Protein AF-A0A8T4N0V1-F1 (afdb_monomer)

Structure (mmCIF, N/CA/C/O backbone):
data_AF-A0A8T4N0V1-F1
#
_entry.id   AF-A0A8T4N0V1-F1
#
loop_
_atom_site.group_PDB
_atom_site.id
_atom_site.type_symbol
_atom_site.label_atom_id
_atom_site.label_alt_id
_atom_site.label_comp_id
_atom_site.label_asym_id
_atom_site.label_entity_id
_atom_site.label_seq_id
_atom_site.pdbx_PDB_ins_code
_atom_site.Cartn_x
_atom_site.Cartn_y
_atom_site.Cartn_z
_atom_site.occupancy
_atom_site.B_iso_or_equiv
_atom_site.auth_seq_id
_atom_site.auth_comp_id
_atom_site.auth_asym_id
_atom_site.auth_atom_id
_atom_site.pdbx_PDB_model_num
ATOM 1 N N . MET A 1 1 ? 16.451 -15.384 -16.317 1.00 27.39 1 MET A N 1
ATOM 2 C CA . MET A 1 1 ? 15.909 -14.562 -17.419 1.00 27.39 1 MET A CA 1
ATOM 3 C C . MET A 1 1 ? 15.808 -13.094 -16.994 1.00 27.39 1 MET A C 1
ATOM 5 O O . MET A 1 1 ? 16.437 -12.267 -17.635 1.00 27.39 1 MET A O 1
ATOM 9 N N . LYS A 1 2 ? 15.205 -12.779 -15.833 1.00 31.61 2 LYS A N 1
ATOM 10 C CA . LYS A 1 2 ? 15.206 -11.422 -15.239 1.00 31.61 2 LYS A CA 1
ATOM 11 C C . LYS A 1 2 ? 16.526 -10.930 -14.603 1.00 31.61 2 LYS A C 1
ATOM 13 O O . LYS A 1 2 ? 16.785 -9.738 -14.634 1.00 31.61 2 LYS A O 1
ATOM 18 N N . ARG A 1 3 ? 17.431 -11.810 -14.139 1.00 33.06 3 ARG A N 1
ATOM 19 C CA . ARG A 1 3 ? 18.770 -11.423 -13.608 1.00 33.06 3 ARG A CA 1
ATOM 20 C C . ARG A 1 3 ? 19.619 -10.576 -14.581 1.00 33.06 3 ARG A C 1
ATOM 22 O O . ARG A 1 3 ? 20.406 -9.754 -14.135 1.00 33.06 3 ARG A O 1
ATOM 29 N N . GLY A 1 4 ? 19.455 -10.757 -15.897 1.00 30.30 4 GLY A N 1
ATOM 30 C CA . GLY A 1 4 ? 20.094 -9.909 -16.915 1.00 30.30 4 GLY A CA 1
ATOM 31 C C . GLY A 1 4 ? 19.376 -8.572 -17.139 1.00 30.30 4 GLY A C 1
ATOM 32 O O . GLY A 1 4 ? 20.021 -7.599 -17.503 1.00 30.30 4 GLY A O 1
ATOM 33 N N . ILE A 1 5 ? 18.068 -8.517 -16.868 1.00 35.84 5 ILE A N 1
ATOM 34 C CA . ILE A 1 5 ? 17.198 -7.337 -16.995 1.00 35.84 5 ILE A CA 1
ATOM 35 C C . ILE A 1 5 ? 17.420 -6.389 -15.804 1.00 35.84 5 ILE A C 1
ATOM 37 O O . ILE A 1 5 ? 17.625 -5.199 -16.016 1.00 35.84 5 ILE A O 1
ATOM 41 N N . SER A 1 6 ? 17.519 -6.908 -14.573 1.00 34.78 6 SER A N 1
ATOM 42 C CA . SER A 1 6 ? 17.819 -6.114 -13.368 1.00 34.78 6 SER A CA 1
ATOM 43 C C . SER A 1 6 ? 19.233 -5.508 -13.380 1.00 34.78 6 SER A C 1
ATOM 45 O O . SER A 1 6 ? 19.442 -4.407 -12.881 1.00 34.78 6 SER A O 1
ATOM 47 N N . VAL A 1 7 ? 20.209 -6.183 -14.002 1.00 35.66 7 VAL A N 1
ATOM 48 C CA . VAL A 1 7 ? 21.585 -5.668 -14.170 1.00 35.66 7 VAL A CA 1
ATOM 49 C C . VAL A 1 7 ? 21.690 -4.649 -15.320 1.00 35.66 7 VAL A C 1
ATOM 51 O O . VAL A 1 7 ? 22.532 -3.755 -15.278 1.00 35.66 7 VAL A O 1
ATOM 54 N N . LEU A 1 8 ? 20.809 -4.728 -16.324 1.00 34.44 8 LEU A N 1
ATOM 55 C CA . LEU A 1 8 ? 20.724 -3.771 -17.435 1.00 34.44 8 LEU A CA 1
ATOM 56 C C . LEU A 1 8 ? 19.969 -2.489 -17.036 1.00 34.44 8 LEU A C 1
ATOM 58 O O . LEU A 1 8 ? 20.429 -1.401 -17.374 1.00 34.44 8 LEU A O 1
ATOM 62 N N . LEU A 1 9 ? 18.898 -2.599 -16.231 1.00 38.22 9 LEU A N 1
ATOM 63 C CA . LEU A 1 9 ? 18.283 -1.457 -15.526 1.00 38.22 9 LEU A CA 1
ATOM 64 C C . LEU A 1 9 ? 19.313 -0.728 -14.650 1.00 38.22 9 LEU A C 1
ATOM 66 O O . LEU A 1 9 ? 19.293 0.495 -14.529 1.00 38.22 9 LEU A O 1
ATOM 70 N N . PHE A 1 10 ? 20.263 -1.478 -14.090 1.00 39.69 10 PHE A N 1
ATOM 71 C CA . PHE A 1 10 ? 21.326 -0.936 -13.258 1.00 39.69 10 PHE A CA 1
ATOM 72 C C . PHE A 1 10 ? 22.430 -0.189 -14.046 1.00 39.69 10 PHE A C 1
ATOM 74 O O . PHE A 1 10 ? 23.048 0.724 -13.504 1.00 39.69 10 PHE A O 1
ATOM 81 N N . LEU A 1 11 ? 22.635 -0.456 -15.344 1.00 35.78 11 LEU A N 1
ATOM 82 C CA . LEU A 1 11 ? 23.505 0.389 -16.188 1.00 35.78 11 LEU A CA 1
ATOM 83 C C . LEU A 1 11 ? 22.914 1.797 -16.413 1.00 35.78 11 LEU A C 1
ATOM 85 O O . LEU A 1 11 ? 23.670 2.735 -16.659 1.00 35.78 11 LEU A O 1
ATOM 89 N N . ILE A 1 12 ? 21.591 1.959 -16.264 1.00 37.41 12 ILE A N 1
ATOM 90 C CA . ILE A 1 12 ? 20.872 3.240 -16.383 1.00 37.41 12 ILE A CA 1
ATOM 91 C C . ILE A 1 12 ? 20.804 3.975 -15.032 1.00 37.41 12 ILE A C 1
ATOM 93 O O . ILE A 1 12 ? 20.937 5.196 -15.010 1.00 37.41 12 ILE A O 1
ATOM 97 N N . LEU A 1 13 ? 20.779 3.260 -13.897 1.00 33.19 13 LEU A N 1
ATOM 98 C CA . LEU A 1 13 ? 21.053 3.856 -12.572 1.00 33.19 13 LEU A CA 1
ATOM 99 C C . LEU A 1 13 ? 22.466 4.467 -12.458 1.00 33.19 13 LEU A C 1
ATOM 101 O O . LEU A 1 13 ? 22.751 5.178 -11.497 1.00 33.19 13 LEU A O 1
ATOM 105 N N . PHE A 1 14 ? 23.345 4.216 -13.434 1.00 33.72 14 PHE A N 1
ATOM 106 C CA . PHE A 1 14 ? 24.720 4.709 -13.469 1.00 33.72 14 PHE A CA 1
ATOM 107 C C . PHE A 1 14 ? 24.944 5.928 -14.386 1.00 33.72 14 PHE A C 1
ATOM 109 O O . PHE A 1 14 ? 26.078 6.395 -14.508 1.00 33.72 14 PHE A O 1
ATOM 116 N N . ILE A 1 15 ? 23.907 6.474 -15.036 1.00 29.25 15 ILE A N 1
ATOM 117 C CA . ILE A 1 15 ? 24.050 7.618 -15.950 1.00 29.25 15 ILE A CA 1
ATOM 118 C C . ILE A 1 15 ? 23.188 8.788 -15.449 1.00 29.25 15 ILE A C 1
ATOM 120 O O . ILE A 1 15 ? 21.967 8.740 -15.488 1.00 29.25 15 ILE A O 1
ATOM 124 N N . VAL A 1 16 ? 23.873 9.866 -15.040 1.00 29.06 16 VAL A N 1
ATOM 125 C CA . VAL A 1 16 ? 23.370 11.200 -14.638 1.00 29.06 16 VAL A CA 1
ATOM 126 C C . VAL A 1 16 ? 23.094 11.405 -13.135 1.00 29.06 16 VAL A C 1
ATOM 128 O O . VAL A 1 16 ? 21.999 11.747 -12.706 1.00 29.06 16 VAL A O 1
ATOM 131 N N . LEU A 1 17 ? 24.175 11.458 -12.351 1.00 28.20 17 LEU A N 1
ATOM 132 C CA . LEU A 1 17 ? 24.516 12.759 -11.768 1.00 28.20 17 LEU A CA 1
ATOM 133 C C . LEU A 1 17 ? 25.254 13.543 -12.864 1.00 28.20 17 LEU A C 1
ATOM 135 O O . LEU A 1 17 ? 26.408 13.276 -13.172 1.00 28.20 17 LEU A O 1
ATOM 139 N N . THR A 1 18 ? 24.487 14.452 -13.466 1.00 29.00 18 THR A N 1
ATOM 140 C CA . THR A 1 18 ? 24.831 15.514 -14.426 1.00 29.00 18 THR A CA 1
ATOM 141 C C . THR A 1 18 ? 25.193 15.140 -15.877 1.00 29.00 18 THR A C 1
ATOM 143 O O . THR A 1 18 ? 26.042 14.314 -16.192 1.00 29.00 18 THR A O 1
ATOM 146 N N . LEU A 1 19 ? 24.465 15.790 -16.795 1.00 27.19 19 LEU A N 1
ATOM 147 C CA . LEU A 1 19 ? 24.629 15.750 -18.248 1.00 27.19 19 LEU A CA 1
ATOM 148 C C . LEU A 1 19 ? 26.036 16.218 -18.666 1.00 27.19 19 LEU A C 1
ATOM 150 O O . LEU A 1 19 ? 26.369 17.383 -18.448 1.00 27.19 19 LEU A O 1
ATOM 154 N N . ASN A 1 20 ? 26.813 15.340 -19.320 1.00 27.38 20 ASN A N 1
ATOM 155 C CA . ASN A 1 20 ? 27.407 15.501 -20.667 1.00 27.38 20 ASN A CA 1
ATOM 156 C C . ASN A 1 20 ? 28.735 14.723 -20.866 1.00 27.38 20 ASN A C 1
ATOM 158 O O . ASN A 1 20 ? 29.706 14.934 -20.149 1.00 27.38 20 ASN A O 1
ATOM 162 N N . PHE A 1 21 ? 28.763 13.928 -21.949 1.00 28.70 21 PHE A N 1
ATOM 163 C CA . PHE A 1 21 ? 29.888 13.258 -22.640 1.00 28.70 21 PHE A CA 1
ATOM 164 C C . PHE A 1 21 ? 30.727 12.198 -21.890 1.00 28.70 21 PHE A C 1
ATOM 166 O O . PHE A 1 21 ? 31.528 12.513 -21.017 1.00 28.70 21 PHE A O 1
ATOM 173 N N . ILE A 1 22 ? 30.681 10.940 -22.367 1.00 27.91 22 ILE A N 1
ATOM 174 C CA . ILE A 1 22 ? 31.665 9.887 -22.038 1.00 27.91 22 ILE A CA 1
ATOM 175 C C . ILE A 1 22 ? 32.176 9.193 -23.315 1.00 27.91 22 ILE A C 1
ATOM 177 O O . ILE A 1 22 ? 31.435 8.984 -24.272 1.00 27.91 22 ILE A O 1
ATOM 181 N N . SER A 1 23 ? 33.475 8.859 -23.313 1.00 29.30 23 SER A N 1
ATOM 182 C CA . SER A 1 23 ? 34.241 8.245 -24.411 1.00 29.30 23 SER A CA 1
ATOM 183 C C . SER A 1 23 ? 34.378 6.708 -24.316 1.00 29.30 23 SER A C 1
ATOM 185 O O . SER A 1 23 ? 34.233 6.109 -23.254 1.00 29.30 23 SER A O 1
ATOM 187 N N . ALA A 1 24 ? 34.721 6.086 -25.451 1.00 27.47 24 ALA A N 1
ATOM 188 C CA . ALA A 1 24 ? 34.508 4.681 -25.830 1.00 27.47 24 ALA A CA 1
ATOM 189 C C . ALA A 1 24 ? 35.268 3.554 -25.076 1.00 27.47 24 ALA A C 1
ATOM 191 O O . ALA A 1 24 ? 35.038 2.385 -25.372 1.00 27.47 24 ALA A O 1
ATOM 192 N N . GLY A 1 25 ? 36.157 3.837 -24.119 1.00 29.92 25 GLY A N 1
ATOM 193 C CA . GLY A 1 25 ? 37.035 2.809 -23.517 1.00 29.92 25 GLY A CA 1
ATOM 194 C C . GLY A 1 25 ? 36.411 1.916 -22.429 1.00 29.92 25 GLY A C 1
ATOM 195 O O . GLY A 1 25 ? 36.995 0.901 -22.064 1.00 29.92 25 GLY A O 1
ATOM 196 N N . PHE A 1 26 ? 35.242 2.279 -21.897 1.00 36.22 26 PHE A N 1
ATOM 197 C CA . PHE A 1 26 ? 34.602 1.598 -20.758 1.00 36.22 26 PHE A CA 1
ATOM 198 C C . PHE A 1 26 ? 33.767 0.366 -21.168 1.00 36.22 26 PHE A C 1
ATOM 200 O O . PHE A 1 26 ? 33.583 -0.561 -20.383 1.00 36.22 26 PHE A O 1
ATOM 207 N N . PHE A 1 27 ? 33.308 0.316 -22.421 1.00 32.22 27 PHE A N 1
ATOM 208 C CA . PHE A 1 27 ? 32.356 -0.693 -22.897 1.00 32.22 27 PHE A CA 1
ATOM 209 C C . PHE A 1 27 ? 32.965 -2.074 -23.176 1.00 32.22 27 PHE A C 1
ATOM 211 O O . PHE A 1 27 ? 32.250 -3.072 -23.108 1.00 32.22 27 PHE A O 1
ATOM 218 N N . ASP A 1 28 ? 34.259 -2.172 -23.486 1.00 32.66 28 ASP A N 1
ATOM 219 C CA . ASP A 1 28 ? 34.843 -3.443 -23.940 1.00 32.66 28 ASP A CA 1
ATOM 220 C C . ASP A 1 28 ? 35.126 -4.430 -22.794 1.00 32.66 28 ASP A C 1
ATOM 222 O O . ASP A 1 28 ? 34.980 -5.636 -22.984 1.00 32.66 28 ASP A O 1
ATOM 226 N N . SER A 1 29 ? 35.394 -3.943 -21.579 1.00 33.84 29 SER A N 1
ATOM 227 C CA . SER A 1 29 ? 35.580 -4.789 -20.386 1.00 33.84 29 SER A CA 1
ATOM 228 C C . SER A 1 29 ? 34.260 -5.334 -19.812 1.00 33.84 29 SER A C 1
ATOM 230 O O . SER A 1 29 ? 34.245 -6.388 -19.181 1.00 33.84 29 SER A O 1
ATOM 232 N N . LEU A 1 30 ? 33.137 -4.643 -20.048 1.00 35.00 30 LEU A N 1
ATOM 233 C CA . LEU A 1 30 ? 31.790 -5.054 -19.620 1.00 35.00 30 LEU A CA 1
ATOM 234 C C . LEU A 1 30 ? 31.205 -6.164 -20.514 1.00 35.00 30 LEU A C 1
ATOM 236 O O . LEU A 1 30 ? 30.485 -7.040 -20.036 1.00 35.00 30 LEU A O 1
ATOM 240 N N . LYS A 1 31 ? 31.555 -6.175 -21.807 1.00 33.12 31 LYS A N 1
ATOM 241 C CA . LYS A 1 31 ? 31.067 -7.161 -22.789 1.00 33.12 31 LYS A CA 1
ATOM 242 C C . LYS A 1 31 ? 31.535 -8.593 -22.508 1.00 33.12 31 LYS A C 1
ATOM 244 O O . LYS A 1 31 ? 30.790 -9.533 -22.784 1.00 33.12 31 LYS A O 1
ATOM 249 N N . GLU A 1 32 ? 32.735 -8.776 -21.956 1.00 34.50 32 GLU A N 1
ATOM 250 C CA . GLU A 1 32 ? 33.267 -10.112 -21.643 1.00 34.50 32 GLU A CA 1
ATOM 251 C C . GLU A 1 32 ? 32.591 -10.756 -20.419 1.00 34.50 32 GLU A C 1
ATOM 253 O O . GLU A 1 32 ? 32.502 -11.981 -20.353 1.00 34.50 32 GLU A O 1
ATOM 258 N N . PHE A 1 33 ? 32.050 -9.961 -19.488 1.00 34.97 33 PHE A N 1
ATOM 259 C CA . PHE A 1 33 ? 31.459 -10.470 -18.244 1.00 34.97 33 PHE A CA 1
ATOM 260 C C . PHE A 1 33 ? 29.991 -10.928 -18.395 1.00 34.97 33 PHE A C 1
ATOM 262 O O . PHE A 1 33 ? 29.564 -11.850 -17.702 1.00 34.97 33 PHE A O 1
ATOM 269 N N . PHE A 1 34 ? 29.220 -10.352 -19.330 1.00 34.25 34 PHE A N 1
ATOM 270 C CA . PHE A 1 34 ? 27.754 -10.533 -19.399 1.00 34.25 34 PHE A CA 1
ATOM 271 C C . PHE A 1 34 ? 27.220 -11.351 -20.592 1.00 34.25 34 PHE A C 1
ATOM 273 O O . PHE A 1 34 ? 26.013 -11.570 -20.705 1.00 34.25 34 PHE A O 1
ATOM 280 N N . SER A 1 35 ? 28.100 -11.868 -21.456 1.00 29.34 35 SER A N 1
ATOM 281 C CA . SER A 1 35 ? 27.729 -12.634 -22.663 1.00 29.34 35 SER A CA 1
ATOM 282 C C . SER A 1 35 ? 26.772 -13.843 -22.468 1.00 29.34 35 SER A C 1
ATOM 284 O O . SER A 1 35 ? 26.059 -14.161 -23.419 1.00 29.34 35 SER A O 1
ATOM 286 N N . PRO A 1 36 ? 26.674 -14.517 -21.298 1.00 31.38 36 PRO A N 1
ATOM 287 C CA . PRO A 1 36 ? 25.763 -15.662 -21.130 1.00 31.38 36 PRO A CA 1
ATOM 288 C C . PRO A 1 36 ? 24.296 -15.354 -20.748 1.00 31.38 36 PRO A C 1
ATOM 290 O O . PRO A 1 36 ? 23.500 -16.289 -20.723 1.00 31.38 36 PRO A O 1
ATOM 293 N N . PHE A 1 37 ? 23.908 -14.114 -20.406 1.00 32.34 37 PHE A N 1
ATOM 294 C CA . PHE A 1 37 ? 22.659 -13.847 -19.647 1.00 32.34 37 PHE A CA 1
ATOM 295 C C . PHE A 1 37 ? 21.503 -13.169 -20.415 1.00 32.34 37 PHE A C 1
ATOM 297 O O . PHE A 1 37 ? 20.482 -12.835 -19.814 1.00 32.34 37 PHE A O 1
ATOM 304 N N . ILE A 1 38 ? 21.613 -12.989 -21.734 1.00 31.34 38 ILE A N 1
ATOM 305 C CA . ILE A 1 38 ? 20.636 -12.237 -22.542 1.00 31.34 38 ILE A CA 1
ATOM 306 C C . ILE A 1 38 ? 19.553 -13.172 -23.102 1.00 31.34 38 ILE A C 1
ATOM 308 O O . ILE A 1 38 ? 19.807 -13.894 -24.059 1.00 31.34 38 ILE A O 1
ATOM 312 N N . THR A 1 39 ? 18.334 -13.137 -22.550 1.00 29.84 39 THR A N 1
ATOM 313 C CA . THR A 1 39 ? 17.109 -13.601 -23.241 1.00 29.84 39 THR A CA 1
ATOM 314 C C . THR A 1 39 ? 15.874 -12.793 -22.794 1.00 29.84 39 THR A C 1
ATOM 316 O O . THR A 1 39 ? 15.379 -12.987 -21.695 1.00 29.84 39 THR A O 1
ATOM 319 N N . GLY A 1 40 ? 15.397 -11.893 -23.670 1.00 29.67 40 GLY A N 1
ATOM 320 C CA . GLY A 1 40 ? 13.994 -11.462 -23.857 1.00 29.67 40 GLY A CA 1
ATOM 321 C C . GLY A 1 40 ? 13.265 -10.585 -22.816 1.00 29.67 40 GLY A C 1
ATOM 322 O O . GLY A 1 40 ? 12.684 -11.128 -21.886 1.00 29.67 40 GLY A O 1
ATOM 323 N N . LYS A 1 41 ? 13.160 -9.266 -23.076 1.00 29.22 41 LYS A N 1
ATOM 324 C CA . LYS A 1 41 ? 11.926 -8.448 -23.283 1.00 29.22 41 LYS A CA 1
ATOM 325 C C . LYS A 1 41 ? 12.217 -6.943 -23.103 1.00 29.22 41 LYS A C 1
ATOM 327 O O . LYS A 1 41 ? 12.886 -6.582 -22.145 1.00 29.22 41 LYS A O 1
ATOM 332 N N . ALA A 1 42 ? 11.689 -6.138 -24.038 1.00 34.31 42 ALA A N 1
ATOM 333 C CA . ALA A 1 42 ? 11.766 -4.673 -24.185 1.00 34.31 42 ALA A CA 1
ATOM 334 C C . ALA A 1 42 ? 13.171 -4.077 -23.990 1.00 34.31 42 ALA A C 1
ATOM 336 O O . ALA A 1 42 ? 13.598 -3.748 -22.886 1.00 34.31 42 ALA A O 1
ATOM 337 N N . VAL A 1 43 ? 13.905 -3.982 -25.095 1.00 38.62 43 VAL A N 1
ATOM 338 C CA . VAL A 1 43 ? 15.307 -3.583 -25.131 1.00 38.62 43 VAL A CA 1
ATOM 339 C C . VAL A 1 43 ? 15.375 -2.217 -25.814 1.00 38.62 43 VAL A C 1
ATOM 341 O O . VAL A 1 43 ? 14.883 -2.096 -26.928 1.00 38.62 43 VAL A O 1
ATOM 344 N N . ASP A 1 44 ? 15.972 -1.224 -25.139 1.00 40.66 44 ASP A N 1
ATOM 345 C CA . ASP A 1 44 ? 16.261 0.127 -25.659 1.00 40.66 44 ASP A CA 1
ATOM 346 C C . ASP A 1 44 ? 16.637 0.072 -27.150 1.00 40.66 44 ASP A C 1
ATOM 348 O O . ASP A 1 44 ? 17.430 -0.777 -27.584 1.00 40.66 44 ASP A O 1
ATOM 352 N N . GLU A 1 45 ? 16.051 0.974 -27.936 1.00 42.62 45 GLU A N 1
ATOM 353 C CA . GLU A 1 45 ? 16.287 1.091 -29.373 1.00 42.62 45 GLU A CA 1
ATOM 354 C C . GLU A 1 45 ? 17.778 1.312 -29.673 1.00 42.62 45 GLU A C 1
ATOM 356 O O . GLU A 1 45 ? 18.236 0.951 -30.749 1.00 42.62 45 GLU A O 1
ATOM 361 N N . LYS A 1 46 ? 18.587 1.788 -28.714 1.00 46.59 46 LYS A N 1
ATOM 362 C CA . LYS A 1 46 ? 20.051 1.898 -28.828 1.00 46.59 46 LYS A CA 1
ATOM 363 C C . LYS A 1 46 ? 20.820 0.651 -28.398 1.00 46.59 46 LYS A C 1
ATOM 365 O O . LYS A 1 46 ? 21.989 0.503 -28.764 1.00 46.59 46 LYS A O 1
ATOM 370 N N . ILE A 1 47 ? 20.226 -0.272 -27.643 1.00 52.78 47 ILE A N 1
ATOM 371 C CA . ILE A 1 47 ? 20.931 -1.489 -27.229 1.00 52.78 47 ILE A CA 1
ATOM 372 C C . ILE A 1 47 ? 21.144 -2.374 -28.447 1.00 52.78 47 ILE A C 1
ATOM 374 O O . ILE A 1 47 ? 20.207 -2.825 -29.102 1.00 52.78 47 ILE A O 1
ATOM 378 N N . GLY A 1 48 ? 22.415 -2.635 -28.731 1.00 66.94 48 GLY A N 1
ATOM 379 C CA . GLY A 1 48 ? 22.839 -3.338 -29.931 1.00 66.94 48 GLY A CA 1
ATOM 380 C C . GLY A 1 48 ? 22.685 -2.522 -31.214 1.00 66.94 48 GLY A C 1
ATOM 381 O O . GLY A 1 48 ? 23.015 -3.042 -32.270 1.00 66.94 48 GLY A O 1
ATOM 382 N N . LEU A 1 49 ? 22.220 -1.265 -31.171 1.00 83.88 49 LEU A N 1
ATOM 383 C CA . LEU A 1 49 ? 22.191 -0.393 -32.346 1.00 83.88 49 LEU A CA 1
ATOM 384 C C . LEU A 1 49 ? 23.624 -0.005 -32.704 1.00 83.88 49 LEU A C 1
ATOM 386 O O . LEU A 1 49 ? 24.354 0.585 -31.909 1.00 83.88 49 LEU A O 1
ATOM 390 N N . VAL A 1 50 ? 24.035 -0.367 -33.910 1.00 86.69 50 VAL A N 1
ATOM 391 C CA . VAL A 1 50 ? 25.401 -0.181 -34.402 1.00 86.69 50 VAL A CA 1
ATOM 392 C C . VAL A 1 50 ? 25.527 1.106 -35.203 1.00 86.69 50 VAL A C 1
ATOM 394 O O . VAL A 1 50 ? 26.560 1.771 -35.120 1.00 86.69 50 VAL A O 1
ATOM 397 N N . SER A 1 51 ? 24.499 1.429 -35.991 1.00 91.69 51 SER A N 1
ATOM 398 C CA . SER A 1 51 ? 24.488 2.597 -36.871 1.00 91.69 51 SER A CA 1
ATOM 399 C C . SER A 1 51 ? 23.077 3.079 -37.177 1.00 91.69 51 SER A C 1
ATOM 401 O O . SER A 1 51 ? 22.163 2.262 -37.314 1.00 91.69 51 SER A O 1
ATOM 403 N N . HIS A 1 52 ? 22.942 4.395 -37.351 1.00 92.88 52 HIS A N 1
ATOM 404 C CA . HIS A 1 52 ? 21.718 5.086 -37.760 1.00 92.88 52 HIS A CA 1
ATOM 405 C C . HIS A 1 52 ? 22.040 6.206 -38.753 1.00 92.88 52 HIS A C 1
ATOM 407 O O . HIS A 1 52 ? 22.727 7.161 -38.400 1.00 92.88 52 HIS A O 1
ATOM 413 N N . TRP A 1 53 ? 21.532 6.112 -39.980 1.00 96.44 53 TRP A N 1
ATOM 414 C CA . TRP A 1 53 ? 21.628 7.168 -40.990 1.00 96.44 53 TRP A CA 1
ATOM 415 C C . TRP A 1 53 ? 20.238 7.771 -41.237 1.00 96.44 53 TRP A C 1
ATOM 417 O O . TRP A 1 53 ? 19.467 7.188 -42.005 1.00 96.44 53 TRP A O 1
ATOM 427 N N . PRO A 1 54 ? 19.920 8.927 -40.625 1.00 91.31 54 PRO A N 1
ATOM 428 C CA . PRO A 1 54 ? 18.621 9.581 -40.798 1.00 91.31 54 PRO A CA 1
ATOM 429 C C . PRO A 1 54 ? 18.529 10.398 -42.094 1.00 91.31 54 PRO A C 1
ATOM 431 O O . PRO A 1 54 ? 17.461 10.797 -42.496 1.00 91.31 54 PRO A O 1
ATOM 434 N N . PHE A 1 55 ? 19.655 10.691 -42.757 1.00 94.62 55 PHE A N 1
ATOM 435 C CA . PHE A 1 55 ? 19.707 11.526 -43.969 1.00 94.62 55 PHE A CA 1
ATOM 436 C C . PHE A 1 55 ? 19.188 12.972 -43.827 1.00 94.62 55 PHE A C 1
ATOM 438 O O . PHE A 1 55 ? 18.799 13.611 -44.807 1.00 94.62 55 PHE A O 1
ATOM 445 N N . GLU A 1 56 ? 19.390 13.566 -42.648 1.00 93.44 56 GLU A N 1
ATOM 446 C CA . GLU A 1 56 ? 19.142 14.987 -42.360 1.00 93.44 56 GLU A CA 1
ATOM 447 C C . GLU A 1 56 ? 20.169 15.936 -43.011 1.00 93.44 56 GLU A C 1
ATOM 449 O O . GLU A 1 56 ? 21.000 16.572 -42.354 1.00 93.44 56 GLU A O 1
ATOM 454 N N . ASN A 1 57 ? 20.130 16.031 -44.345 1.00 92.38 57 ASN A N 1
ATOM 455 C CA . ASN A 1 57 ? 21.029 16.830 -45.198 1.00 92.38 57 ASN A CA 1
ATOM 456 C C . ASN A 1 57 ? 22.518 16.451 -45.103 1.00 92.38 57 ASN A C 1
ATOM 458 O O . ASN A 1 57 ? 23.400 17.224 -45.485 1.00 92.38 57 ASN A O 1
ATOM 462 N N . ASN A 1 58 ? 22.817 15.266 -44.582 1.00 92.75 58 ASN A N 1
ATOM 463 C CA . ASN A 1 58 ? 24.163 14.728 -44.477 1.00 92.75 58 ASN A CA 1
ATOM 464 C C . ASN A 1 58 ? 24.131 13.191 -44.568 1.00 92.75 58 ASN A C 1
ATOM 466 O O . ASN A 1 58 ? 23.063 12.591 -44.658 1.00 92.75 58 ASN A O 1
ATOM 470 N N . TYR A 1 59 ? 25.305 12.559 -44.581 1.00 94.31 59 TYR A N 1
ATOM 471 C CA . TYR A 1 59 ? 25.455 11.101 -44.703 1.00 94.31 59 TYR A CA 1
ATOM 472 C C . TYR A 1 59 ? 26.043 10.472 -43.431 1.00 94.31 59 TYR A C 1
ATOM 474 O O . TYR A 1 59 ? 26.654 9.402 -43.486 1.00 94.31 59 TYR A O 1
ATOM 482 N N . ASN A 1 60 ? 25.950 11.164 -42.296 1.00 92.00 60 ASN A N 1
ATOM 483 C CA . ASN A 1 60 ? 26.582 10.738 -41.059 1.00 92.00 60 ASN A CA 1
ATOM 484 C C . ASN A 1 60 ? 25.758 9.641 -40.385 1.00 92.00 60 ASN A C 1
ATOM 486 O O . ASN A 1 60 ? 24.533 9.687 -40.371 1.00 92.00 60 ASN A O 1
ATOM 490 N N . ASP A 1 61 ? 26.464 8.667 -39.817 1.00 87.81 61 ASP A N 1
ATOM 491 C CA . ASP A 1 61 ? 25.934 7.820 -38.754 1.00 87.81 61 ASP A CA 1
ATOM 492 C C . ASP A 1 61 ? 25.773 8.654 -37.466 1.00 87.81 61 ASP A C 1
ATOM 494 O O . ASP A 1 61 ? 26.732 9.305 -37.044 1.00 87.81 61 ASP A O 1
ATOM 498 N N . ASN A 1 62 ? 24.576 8.658 -36.878 1.00 84.25 62 ASN A N 1
ATOM 499 C CA . ASN A 1 62 ? 24.238 9.372 -35.642 1.00 84.25 62 ASN A CA 1
ATOM 500 C C . ASN A 1 62 ? 24.581 8.587 -34.362 1.00 84.25 62 ASN A C 1
ATOM 502 O O . ASN A 1 62 ? 24.536 9.156 -33.272 1.00 84.25 62 ASN A O 1
ATOM 506 N N . ILE A 1 63 ? 24.918 7.299 -34.477 1.00 80.12 63 ILE A N 1
ATOM 507 C CA . ILE A 1 63 ? 25.237 6.421 -33.340 1.00 80.12 63 ILE A CA 1
ATOM 508 C C . ILE A 1 63 ? 26.740 6.176 -33.247 1.00 80.12 63 ILE A C 1
ATOM 510 O O . ILE A 1 63 ? 27.332 6.276 -32.172 1.00 80.12 63 ILE A O 1
ATOM 514 N N . GLY A 1 64 ? 27.365 5.849 -34.375 1.00 74.88 64 GLY A N 1
ATOM 515 C CA . GLY A 1 64 ? 28.776 5.498 -34.455 1.00 74.88 64 GLY A CA 1
ATOM 516 C C . GLY A 1 64 ? 29.565 6.346 -35.448 1.00 74.88 64 GLY A C 1
ATOM 517 O O . GLY A 1 64 ? 29.125 7.370 -35.955 1.00 74.88 64 GLY A O 1
ATOM 518 N N . ASN A 1 65 ? 30.773 5.875 -35.758 1.00 84.75 65 ASN A N 1
ATOM 519 C CA . ASN A 1 65 ? 31.663 6.510 -36.736 1.00 84.75 65 ASN A CA 1
ATOM 520 C C . ASN A 1 65 ? 31.526 5.898 -38.146 1.00 84.75 65 ASN A C 1
ATOM 522 O O . ASN A 1 65 ? 32.435 6.040 -38.967 1.00 84.75 65 ASN A O 1
ATOM 526 N N . ASN A 1 66 ? 30.428 5.193 -38.454 1.00 91.06 66 ASN A N 1
ATOM 527 C CA . ASN A 1 66 ? 30.201 4.580 -39.770 1.00 91.06 66 ASN A CA 1
ATOM 528 C C . ASN A 1 66 ? 29.646 5.593 -40.789 1.00 91.06 66 ASN A C 1
ATOM 530 O O . ASN A 1 66 ? 28.683 5.321 -41.504 1.00 91.06 66 ASN A O 1
ATOM 534 N N . HIS A 1 67 ? 30.241 6.785 -40.867 1.00 94.44 67 HIS A N 1
ATOM 535 C CA . HIS A 1 67 ? 29.778 7.829 -41.778 1.00 94.44 67 HIS A CA 1
ATOM 536 C C . HIS A 1 67 ? 29.891 7.388 -43.248 1.00 94.44 67 HIS A C 1
ATOM 538 O O . HIS A 1 67 ? 30.856 6.739 -43.667 1.00 94.44 67 HIS A O 1
ATOM 544 N N . GLY A 1 68 ? 28.878 7.744 -44.032 1.00 93.50 68 GLY A N 1
ATOM 545 C CA . GLY A 1 68 ? 28.773 7.412 -45.441 1.00 93.50 68 GLY A CA 1
ATOM 546 C C . GLY A 1 68 ? 29.514 8.389 -46.352 1.00 93.50 68 GLY A C 1
ATOM 547 O O . GLY A 1 68 ? 29.646 9.578 -46.071 1.00 93.50 68 GLY A O 1
ATOM 548 N N . SER A 1 69 ? 29.960 7.880 -47.499 1.00 94.88 69 SER A N 1
ATOM 549 C CA . SER A 1 69 ? 30.494 8.668 -48.611 1.00 94.88 69 SER A CA 1
ATOM 550 C C . SER A 1 69 ? 29.606 8.510 -49.843 1.00 94.88 69 SER A C 1
ATOM 552 O O . SER A 1 69 ? 29.324 7.395 -50.285 1.00 94.88 69 SER A O 1
ATOM 554 N N . VAL A 1 70 ? 29.138 9.627 -50.393 1.00 94.88 70 VAL A N 1
ATOM 555 C CA . VAL A 1 70 ? 28.220 9.625 -51.538 1.00 94.88 70 VAL A CA 1
ATOM 556 C C . VAL A 1 70 ? 28.937 9.286 -52.845 1.00 94.88 70 VAL A C 1
ATOM 558 O O . VAL A 1 70 ? 30.041 9.763 -53.108 1.00 94.88 70 VAL A O 1
ATOM 561 N N . ASN A 1 71 ? 28.298 8.462 -53.674 1.00 92.50 71 ASN A N 1
ATOM 562 C CA . ASN A 1 71 ? 28.673 8.190 -55.057 1.00 92.50 71 ASN A CA 1
ATOM 563 C C . ASN A 1 71 ? 27.452 8.429 -55.951 1.00 92.50 71 ASN A C 1
ATOM 565 O O . ASN A 1 71 ? 26.369 7.919 -55.672 1.00 92.50 71 ASN A O 1
ATOM 569 N N . GLY A 1 72 ? 27.640 9.201 -57.022 1.00 91.12 72 GLY A N 1
ATOM 570 C CA . GLY A 1 72 ? 26.531 9.724 -57.820 1.00 91.12 72 GLY A CA 1
ATOM 571 C C . GLY A 1 72 ? 26.041 11.076 -57.295 1.00 91.12 72 GLY A C 1
ATOM 572 O O . GLY A 1 72 ? 26.826 11.842 -56.731 1.00 91.12 72 GLY A O 1
ATOM 573 N N . ASN A 1 73 ? 24.767 11.384 -57.519 1.00 93.50 73 ASN A N 1
ATOM 574 C CA . ASN A 1 73 ? 24.131 12.635 -57.111 1.00 93.50 73 ASN A CA 1
ATOM 575 C C . ASN A 1 73 ? 22.704 12.403 -56.569 1.00 93.50 73 ASN A C 1
ATOM 577 O O . ASN A 1 73 ? 21.748 12.951 -57.132 1.00 93.50 73 ASN A O 1
ATOM 581 N N . PRO A 1 74 ? 22.553 11.623 -55.479 1.00 93.69 74 PRO A N 1
ATOM 582 C CA . PRO A 1 74 ? 21.265 11.466 -54.825 1.00 93.69 74 PRO A CA 1
ATOM 583 C C . PRO A 1 74 ? 20.801 12.802 -54.229 1.00 93.69 74 PRO A C 1
ATOM 585 O O . PRO A 1 74 ? 21.607 13.663 -53.865 1.00 93.69 74 PRO A O 1
ATOM 588 N N . VAL A 1 75 ? 19.486 12.995 -54.146 1.00 96.06 75 VAL A N 1
ATOM 589 C CA . VAL A 1 75 ? 18.869 14.288 -53.802 1.00 96.06 75 VAL A CA 1
ATOM 590 C C . VAL A 1 75 ? 18.141 14.175 -52.469 1.00 96.06 75 VAL A C 1
ATOM 592 O O . VAL A 1 75 ? 17.292 13.302 -52.318 1.00 96.06 75 VAL A O 1
ATOM 595 N N . PHE A 1 76 ? 18.427 15.067 -51.519 1.00 96.31 76 PHE A N 1
ATOM 596 C CA . PHE A 1 76 ? 17.649 15.148 -50.280 1.00 96.31 76 PHE A CA 1
ATOM 597 C C . PHE A 1 76 ? 16.214 15.616 -50.568 1.00 96.31 76 PHE A C 1
ATOM 599 O O . PHE A 1 76 ? 16.002 16.589 -51.299 1.00 96.31 76 PHE A O 1
ATOM 606 N N . SER A 1 77 ? 15.227 14.931 -49.997 1.00 93.31 77 SER A N 1
ATOM 607 C CA . SER A 1 77 ? 13.793 15.216 -50.151 1.00 93.31 77 SER A CA 1
ATOM 608 C C . SER A 1 77 ? 13.054 15.076 -48.818 1.00 93.31 77 SER A C 1
ATOM 610 O O . SER A 1 77 ? 13.665 14.715 -47.823 1.00 93.31 77 SER A O 1
ATOM 612 N N . GLU A 1 78 ? 11.754 15.382 -48.766 1.00 93.56 78 GLU A N 1
ATOM 613 C CA . GLU A 1 78 ? 10.948 15.082 -47.569 1.00 93.56 78 GLU A CA 1
ATOM 614 C C . GLU A 1 78 ? 10.943 13.569 -47.300 1.00 93.56 78 GLU A C 1
ATOM 616 O O . GLU A 1 78 ? 10.789 12.770 -48.232 1.00 93.56 78 GLU A O 1
ATOM 621 N N . GLY A 1 79 ? 11.193 13.195 -46.048 1.00 92.50 79 GLY A N 1
ATOM 622 C CA . GLY A 1 79 ? 11.186 11.822 -45.548 1.00 92.50 79 GLY A CA 1
ATOM 623 C C . GLY A 1 79 ? 9.830 11.385 -45.009 1.00 92.50 79 GLY A C 1
ATOM 624 O O . GLY A 1 79 ? 8.838 12.104 -45.147 1.00 92.50 79 GLY A O 1
ATOM 625 N N . GLU A 1 80 ? 9.792 10.188 -44.432 1.00 90.31 80 GLU A N 1
ATOM 626 C CA . GLU A 1 80 ? 8.743 9.825 -43.473 1.00 90.31 80 GLU A CA 1
ATOM 627 C C . GLU A 1 80 ? 9.028 10.523 -42.136 1.00 90.31 80 GLU A C 1
ATOM 629 O O . GLU A 1 80 ? 8.125 11.094 -41.525 1.00 90.31 80 GLU A O 1
ATOM 634 N N . VAL A 1 81 ? 10.304 10.563 -41.739 1.00 84.00 81 VAL A N 1
ATOM 635 C CA . VAL A 1 81 ? 10.807 11.321 -40.595 1.00 84.00 81 VAL A CA 1
ATOM 636 C C . VAL A 1 81 ? 11.782 12.362 -41.134 1.00 84.00 81 VAL A C 1
ATOM 638 O O . VAL A 1 81 ? 12.804 12.029 -41.709 1.00 84.00 81 VAL A O 1
ATOM 641 N N . GLY A 1 82 ? 11.448 13.648 -41.002 1.00 91.00 82 GLY A N 1
ATOM 642 C CA . GLY A 1 82 ? 12.338 14.728 -41.442 1.00 91.00 82 GLY A CA 1
ATOM 643 C C . GLY A 1 82 ? 12.713 14.659 -42.933 1.00 91.00 82 GLY A C 1
ATOM 644 O O . GLY A 1 82 ? 11.861 14.878 -43.804 1.00 91.00 82 GLY A O 1
ATOM 645 N N . LYS A 1 83 ? 13.996 14.447 -43.246 1.00 93.00 83 LYS A N 1
ATOM 646 C CA . LYS A 1 83 ? 14.537 14.406 -44.615 1.00 93.00 83 LYS A CA 1
ATOM 647 C C . LYS A 1 83 ? 15.006 13.009 -45.002 1.00 93.00 83 LYS A C 1
ATOM 649 O O . LYS A 1 83 ? 15.805 12.397 -44.326 1.00 93.00 83 LYS A O 1
ATOM 654 N N . SER A 1 84 ? 14.659 12.605 -46.219 1.00 96.38 84 SER A N 1
ATOM 655 C CA . SER A 1 84 ? 15.146 11.382 -46.854 1.00 96.38 84 SER A CA 1
ATOM 656 C C . SER A 1 84 ? 16.200 11.650 -47.921 1.00 96.38 84 SER A C 1
ATOM 658 O O . SER A 1 84 ? 16.401 12.786 -48.368 1.00 96.38 84 SER A O 1
ATOM 660 N N . LEU A 1 85 ? 16.815 10.577 -48.422 1.00 97.75 85 LEU A N 1
ATOM 661 C CA . LEU A 1 85 ? 17.697 10.614 -49.582 1.00 97.75 85 LEU A CA 1
ATOM 662 C C . LEU A 1 85 ? 17.087 9.854 -50.771 1.00 97.75 85 LEU A C 1
ATOM 664 O O . LEU A 1 85 ? 16.756 8.671 -50.674 1.00 97.75 85 LEU A O 1
ATOM 668 N N . LYS A 1 86 ? 16.945 10.533 -51.915 1.00 97.50 86 LYS A N 1
ATOM 669 C CA . LYS A 1 86 ? 16.375 9.981 -53.150 1.00 97.50 86 LYS A CA 1
ATOM 670 C C . LYS A 1 86 ? 17.455 9.482 -54.111 1.00 97.50 86 LYS A C 1
ATOM 672 O O . LYS A 1 86 ? 18.328 10.249 -54.507 1.00 97.50 86 LYS A O 1
ATOM 677 N N . PHE A 1 87 ? 17.319 8.228 -54.536 1.00 96.25 87 PHE A N 1
ATOM 678 C CA . PHE A 1 87 ? 18.222 7.493 -55.424 1.00 96.25 87 PHE A CA 1
ATOM 679 C C . PHE A 1 87 ? 17.593 7.273 -56.808 1.00 96.25 87 PHE A C 1
ATOM 681 O O . PHE A 1 87 ? 16.395 6.985 -56.925 1.00 96.25 87 PHE A O 1
ATOM 688 N N . ASP A 1 88 ? 18.402 7.376 -57.866 1.00 93.75 88 ASP A N 1
ATOM 689 C CA . ASP A 1 88 ? 17.972 7.235 -59.266 1.00 93.75 88 ASP A CA 1
ATOM 690 C C . ASP A 1 88 ? 18.146 5.816 -59.860 1.00 93.75 88 ASP A C 1
ATOM 692 O O . ASP A 1 88 ? 17.717 5.558 -60.991 1.00 93.75 88 ASP A O 1
ATOM 696 N N . GLY A 1 89 ? 18.741 4.892 -59.101 1.00 92.00 89 GLY A N 1
ATOM 697 C CA . GLY A 1 89 ? 19.128 3.544 -59.534 1.00 92.00 89 GLY A CA 1
ATOM 698 C C . GLY A 1 89 ? 20.618 3.374 -59.863 1.00 92.00 89 GLY A C 1
ATOM 699 O O . GLY A 1 89 ? 21.056 2.244 -60.078 1.00 92.00 89 GLY A O 1
ATOM 700 N N . ASN A 1 90 ? 21.395 4.456 -59.887 1.00 90.62 90 ASN A N 1
ATOM 701 C CA . ASN A 1 90 ? 22.851 4.472 -60.070 1.00 90.62 90 ASN A CA 1
ATOM 702 C C . ASN A 1 90 ? 23.589 5.079 -58.866 1.00 90.62 90 ASN A C 1
ATOM 704 O O . ASN A 1 90 ? 24.767 4.779 -58.665 1.00 90.62 90 ASN A O 1
ATOM 708 N N . ASP A 1 91 ? 22.910 5.928 -58.095 1.00 92.88 91 ASP A N 1
ATOM 709 C CA . ASP A 1 91 ? 23.423 6.549 -56.874 1.00 92.88 91 ASP A CA 1
ATOM 710 C C . ASP A 1 91 ? 23.570 5.548 -55.716 1.00 92.88 91 ASP A C 1
ATOM 712 O O . ASP A 1 91 ? 22.790 4.602 -55.597 1.00 92.88 91 ASP A O 1
ATOM 716 N N . TYR A 1 92 ? 24.540 5.775 -54.822 1.00 94.12 92 TYR A N 1
ATOM 717 C CA . TYR A 1 92 ? 24.662 5.029 -53.564 1.00 94.12 92 TYR A CA 1
ATOM 718 C C . TYR A 1 92 ? 25.506 5.741 -52.506 1.00 94.12 92 TYR A C 1
ATOM 720 O O . TYR A 1 92 ? 26.388 6.548 -52.809 1.00 94.12 92 TYR A O 1
ATOM 728 N N . ILE A 1 93 ? 25.285 5.376 -51.244 1.00 95.94 93 ILE A N 1
ATOM 729 C CA . ILE A 1 93 ? 26.150 5.751 -50.124 1.00 95.94 93 ILE A CA 1
ATOM 730 C C . ILE A 1 93 ? 27.056 4.570 -49.785 1.00 95.94 93 ILE A C 1
ATOM 732 O O . ILE A 1 93 ? 26.587 3.458 -49.550 1.00 95.94 93 ILE A O 1
ATOM 736 N N . LYS A 1 94 ? 28.369 4.813 -49.770 1.00 94.12 94 LYS A N 1
ATOM 737 C CA . LYS A 1 94 ? 29.397 3.832 -49.420 1.00 94.12 94 LYS A CA 1
ATOM 738 C C . LYS A 1 94 ? 29.904 4.079 -48.010 1.00 94.12 94 LYS A C 1
ATOM 740 O O . LYS A 1 94 ? 30.505 5.120 -47.740 1.00 94.12 94 LYS A O 1
ATOM 745 N N . ILE A 1 95 ? 29.722 3.088 -47.152 1.00 94.69 95 ILE A N 1
ATOM 746 C CA . ILE A 1 95 ? 30.269 3.032 -45.803 1.00 94.69 95 ILE A CA 1
ATOM 747 C C . ILE A 1 95 ? 31.534 2.174 -45.863 1.00 94.69 95 ILE A C 1
ATOM 749 O O . ILE A 1 95 ? 31.542 1.075 -46.433 1.00 94.69 95 ILE A O 1
ATOM 753 N N . ALA A 1 96 ? 32.631 2.699 -45.316 1.00 91.75 96 ALA A N 1
ATOM 754 C CA . ALA A 1 96 ? 33.912 2.004 -45.312 1.00 91.75 96 ALA A CA 1
ATOM 755 C C . ALA A 1 96 ? 33.826 0.675 -44.532 1.00 91.75 96 ALA A C 1
ATOM 757 O O . ALA A 1 96 ? 33.030 0.559 -43.600 1.00 91.75 96 ALA A O 1
ATOM 758 N N . PRO A 1 97 ? 34.648 -0.333 -44.879 1.00 90.00 97 PRO A N 1
ATOM 759 C CA . PRO A 1 97 ? 34.759 -1.558 -44.099 1.00 90.00 97 PRO A CA 1
ATOM 760 C C . PRO A 1 97 ? 34.925 -1.308 -42.598 1.00 90.00 97 PRO A C 1
ATOM 762 O O . PRO A 1 97 ? 35.923 -0.731 -42.168 1.00 90.00 97 PRO A O 1
ATOM 765 N N . ASN A 1 98 ? 33.969 -1.792 -41.805 1.00 87.56 98 ASN A N 1
ATOM 766 C CA . ASN A 1 98 ? 34.040 -1.768 -40.350 1.00 87.56 98 ASN A CA 1
ATOM 767 C C . ASN A 1 98 ? 33.574 -3.109 -39.771 1.00 87.56 98 ASN A C 1
ATOM 769 O O . ASN A 1 98 ? 32.583 -3.685 -40.229 1.00 87.56 98 ASN A O 1
ATOM 773 N N . LYS A 1 99 ? 34.307 -3.582 -38.756 1.00 85.44 99 LYS A N 1
ATOM 774 C CA . LYS A 1 99 ? 34.066 -4.848 -38.059 1.00 85.44 99 LYS A CA 1
ATOM 775 C C . LYS A 1 99 ? 32.765 -4.844 -37.264 1.00 85.44 99 LYS A C 1
ATOM 777 O O . LYS A 1 99 ? 32.159 -5.897 -37.130 1.00 85.44 99 LYS A O 1
ATOM 782 N N . ASN A 1 100 ? 32.322 -3.694 -36.750 1.00 86.62 100 ASN A N 1
ATOM 783 C CA . ASN A 1 100 ? 31.052 -3.620 -36.016 1.00 86.62 100 ASN A CA 1
ATOM 784 C C . ASN A 1 100 ? 29.830 -3.878 -36.918 1.00 86.62 100 ASN A C 1
ATOM 786 O O . ASN A 1 100 ? 28.790 -4.290 -36.427 1.00 86.62 100 ASN A O 1
ATOM 790 N N . LEU A 1 101 ? 29.979 -3.711 -38.236 1.00 88.62 101 LEU A N 1
ATOM 791 C CA . LEU A 1 101 ? 28.962 -4.043 -39.232 1.00 88.62 101 LEU A CA 1
ATOM 792 C C . LEU A 1 101 ? 29.139 -5.452 -39.823 1.00 88.62 101 LEU A C 1
ATOM 794 O O . LEU A 1 101 ? 28.359 -5.833 -40.688 1.00 88.62 101 LEU A O 1
ATOM 798 N N . ASP A 1 102 ? 30.157 -6.225 -39.425 1.00 88.12 102 ASP A N 1
ATOM 799 C CA . ASP A 1 102 ? 30.325 -7.631 -39.824 1.00 88.12 102 ASP A CA 1
ATOM 800 C C . ASP A 1 102 ? 29.422 -8.527 -38.953 1.00 88.12 102 ASP A C 1
ATOM 802 O O . ASP A 1 102 ? 29.872 -9.199 -38.024 1.00 88.12 102 ASP A O 1
ATOM 806 N N . LEU A 1 103 ? 28.119 -8.515 -39.238 1.00 88.25 103 LEU A N 1
ATOM 807 C CA . LEU A 1 103 ? 27.082 -9.144 -38.417 1.00 88.25 103 LEU A CA 1
ATOM 808 C C . LEU A 1 103 ? 27.120 -10.671 -38.580 1.00 88.25 103 LEU A C 1
ATOM 810 O O . LEU A 1 103 ? 26.603 -11.200 -39.554 1.00 88.25 103 LEU A O 1
ATOM 814 N N . GLN A 1 104 ? 27.772 -11.397 -37.667 1.00 85.94 104 GLN A N 1
ATOM 815 C CA . GLN A 1 104 ? 27.940 -12.866 -37.751 1.00 85.94 104 GLN A CA 1
ATOM 816 C C . GLN A 1 104 ? 27.053 -13.663 -36.778 1.00 85.94 104 GLN A C 1
ATOM 818 O O . GLN A 1 104 ? 27.112 -14.898 -36.752 1.00 85.94 104 GLN A O 1
ATOM 823 N N . LYS A 1 105 ? 26.289 -12.963 -35.936 1.00 86.38 105 LYS A N 1
ATOM 824 C CA . LYS A 1 105 ? 25.332 -13.516 -34.967 1.00 86.38 105 LYS A CA 1
ATOM 825 C C . LYS A 1 105 ? 23.920 -13.076 -35.373 1.00 86.38 105 LYS A C 1
ATOM 827 O O . LYS A 1 105 ? 23.671 -12.930 -36.564 1.00 86.38 105 LYS A O 1
ATOM 832 N N . ALA A 1 106 ? 23.015 -12.892 -34.416 1.00 89.56 106 ALA A N 1
ATOM 833 C CA . ALA A 1 106 ? 21.724 -12.274 -34.679 1.00 89.56 106 ALA A CA 1
ATOM 834 C C . ALA A 1 106 ? 21.896 -10.812 -35.129 1.00 89.56 106 ALA A C 1
ATOM 836 O O . ALA A 1 106 ? 22.870 -10.171 -34.744 1.00 89.56 106 ALA A O 1
ATOM 837 N N . PHE A 1 107 ? 20.977 -10.294 -35.940 1.00 92.69 107 PHE A N 1
ATOM 838 C CA . PHE A 1 107 ? 20.976 -8.892 -36.359 1.00 92.69 107 PHE A CA 1
ATOM 839 C C . PHE A 1 107 ? 19.598 -8.425 -36.822 1.00 92.69 107 PHE A C 1
ATOM 841 O O . PHE A 1 107 ? 18.738 -9.245 -37.158 1.00 92.69 107 PHE A O 1
ATOM 848 N N . THR A 1 108 ? 19.429 -7.103 -36.898 1.00 95.94 108 THR A N 1
ATOM 849 C CA . THR A 1 108 ? 18.238 -6.455 -37.458 1.00 95.94 108 THR A CA 1
ATOM 850 C C . THR A 1 108 ? 18.622 -5.287 -38.353 1.00 95.94 108 THR A C 1
ATOM 852 O O . THR A 1 108 ? 19.546 -4.540 -38.046 1.00 95.94 108 THR A O 1
ATOM 855 N N . ILE A 1 109 ? 17.902 -5.124 -39.457 1.00 97.38 109 ILE A N 1
ATOM 856 C CA . ILE A 1 109 ? 18.000 -3.998 -40.386 1.00 97.38 109 ILE A CA 1
ATOM 857 C C . ILE A 1 109 ? 16.614 -3.363 -40.465 1.00 97.38 109 ILE A C 1
ATOM 859 O O . ILE A 1 109 ? 15.683 -4.064 -40.851 1.00 97.38 109 ILE A O 1
ATOM 863 N N . SER A 1 110 ? 16.484 -2.078 -40.135 1.00 96.50 110 SER A N 1
ATOM 864 C CA . SER A 1 110 ? 15.242 -1.286 -40.219 1.00 96.50 110 SER A CA 1
ATOM 865 C C . SER A 1 110 ? 15.444 -0.135 -41.193 1.00 96.50 110 SER A C 1
ATOM 867 O O . SER A 1 110 ? 16.495 0.509 -41.166 1.00 96.50 110 SER A O 1
ATOM 869 N N . VAL A 1 111 ? 14.485 0.081 -42.093 1.00 98.06 111 VAL A N 1
ATOM 870 C CA . VAL A 1 111 ? 14.558 1.136 -43.109 1.00 98.06 111 VAL A CA 1
ATOM 871 C C . VAL A 1 111 ? 13.157 1.621 -43.474 1.00 98.06 111 VAL A C 1
ATOM 873 O O . VAL A 1 111 ? 12.260 0.806 -43.706 1.00 98.06 111 VAL A O 1
ATOM 876 N N . TRP A 1 112 ? 12.986 2.929 -43.647 1.00 98.12 112 TRP A N 1
ATOM 877 C CA . TRP A 1 112 ? 11.836 3.496 -44.348 1.00 98.12 112 TRP A CA 1
ATOM 878 C C . TRP A 1 112 ? 12.147 3.641 -45.842 1.00 98.12 112 TRP A C 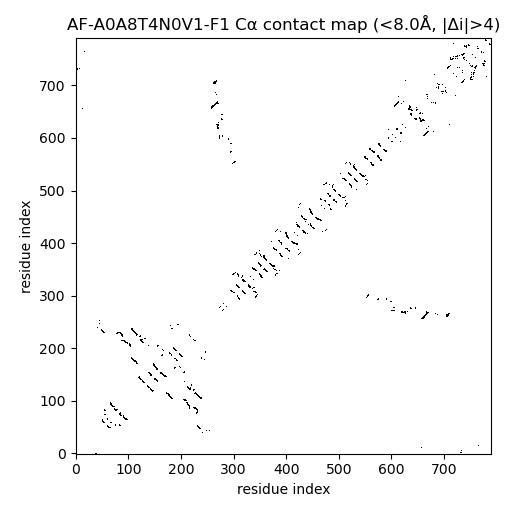1
ATOM 880 O O . TRP A 1 112 ? 13.171 4.200 -46.237 1.00 98.12 112 TRP A O 1
ATOM 890 N N . ILE A 1 113 ? 11.272 3.119 -46.708 1.00 98.31 113 ILE A N 1
ATOM 891 C CA . ILE A 1 113 ? 11.430 3.193 -48.167 1.00 98.31 113 ILE A CA 1
ATOM 892 C C . ILE A 1 113 ? 10.193 3.765 -48.853 1.00 98.31 113 ILE A C 1
ATOM 894 O O . ILE A 1 113 ? 9.062 3.438 -48.508 1.00 98.31 113 ILE A O 1
ATOM 898 N N . ASN A 1 114 ? 10.409 4.540 -49.911 1.00 97.88 114 ASN A N 1
ATOM 899 C CA . ASN A 1 114 ? 9.388 4.925 -50.879 1.00 97.88 114 ASN A CA 1
ATOM 900 C C . ASN A 1 114 ? 9.876 4.530 -52.278 1.00 97.88 114 ASN A C 1
ATOM 902 O O . ASN A 1 114 ? 10.563 5.292 -52.965 1.00 97.88 114 ASN A O 1
ATOM 906 N N . ALA A 1 115 ? 9.600 3.277 -52.652 1.00 97.12 115 ALA A N 1
ATOM 907 C CA . ALA A 1 115 ? 10.127 2.652 -53.863 1.00 97.12 115 ALA A CA 1
ATOM 908 C C . ALA A 1 115 ? 9.330 3.049 -55.117 1.00 97.12 115 ALA A C 1
ATOM 910 O O . ALA A 1 115 ? 8.102 2.935 -55.153 1.00 97.12 115 ALA A O 1
ATOM 911 N N . GLU A 1 116 ? 10.026 3.437 -56.185 1.00 95.31 116 GLU A N 1
ATOM 912 C CA . GLU A 1 116 ? 9.423 3.714 -57.493 1.00 95.31 116 GLU A CA 1
ATOM 913 C C . GLU A 1 116 ? 9.296 2.439 -58.346 1.00 95.31 116 GLU A C 1
ATOM 915 O O . GLU A 1 116 ? 9.974 1.433 -58.125 1.00 95.31 116 GLU A O 1
ATOM 920 N N . SER A 1 117 ? 8.448 2.471 -59.381 1.00 89.38 117 SER A N 1
ATOM 921 C CA . SER A 1 117 ? 8.345 1.359 -60.335 1.00 89.38 117 SER A CA 1
ATOM 922 C C . SER A 1 117 ? 9.678 1.040 -61.020 1.00 89.38 117 SER A C 1
ATOM 924 O O . SER A 1 117 ? 10.289 1.909 -61.648 1.00 89.38 117 SER A O 1
ATOM 926 N N . SER A 1 118 ? 10.042 -0.241 -61.009 1.00 84.25 118 SER A N 1
ATOM 927 C CA . SER A 1 118 ? 11.176 -0.822 -61.728 1.00 84.25 118 SER A CA 1
ATOM 928 C C . SER A 1 118 ? 10.795 -2.209 -62.240 1.00 84.25 118 SER A C 1
ATOM 930 O O . SER A 1 118 ? 10.150 -2.959 -61.516 1.00 84.25 118 SER A O 1
ATOM 932 N N . SER A 1 119 ? 11.189 -2.574 -63.463 1.00 79.75 119 SER A N 1
ATOM 933 C CA . SER A 1 119 ? 11.025 -3.941 -63.992 1.00 79.75 119 SER A CA 1
ATOM 934 C C . SER A 1 119 ? 12.173 -4.878 -63.608 1.00 79.75 119 SER A C 1
ATOM 936 O O . SER A 1 119 ? 12.171 -6.046 -63.986 1.00 79.75 119 SER A O 1
ATOM 938 N N . SER A 1 120 ? 13.182 -4.358 -62.913 1.00 86.38 120 SER A N 1
ATOM 939 C CA . SER A 1 120 ? 14.338 -5.099 -62.430 1.00 86.38 120 SER A CA 1
ATOM 940 C C . SER A 1 120 ? 14.403 -5.056 -60.911 1.00 86.38 120 SER A C 1
ATOM 942 O O . SER A 1 120 ? 13.889 -4.138 -60.277 1.00 86.38 120 SER A O 1
ATOM 944 N N . PHE A 1 121 ? 15.091 -6.043 -60.357 1.00 90.56 121 PHE A N 1
ATOM 945 C CA . PHE A 1 121 ? 15.477 -6.123 -58.955 1.00 90.56 121 PHE A CA 1
ATOM 946 C C . PHE A 1 121 ? 16.142 -4.820 -58.453 1.00 90.56 121 PHE A C 1
ATOM 948 O O . PHE A 1 121 ? 16.928 -4.222 -59.192 1.00 90.56 121 PHE A O 1
ATOM 955 N N . GLN A 1 122 ? 15.864 -4.411 -57.209 1.00 93.62 122 GLN A N 1
ATOM 956 C CA . GLN A 1 122 ? 16.350 -3.157 -56.605 1.00 93.62 122 GLN A CA 1
ATOM 957 C C . GLN A 1 122 ? 16.959 -3.402 -55.218 1.00 93.62 122 GLN A C 1
ATOM 959 O O . GLN A 1 122 ? 16.283 -3.922 -54.334 1.00 93.62 122 GLN A O 1
ATOM 964 N N . THR A 1 123 ? 18.214 -3.007 -55.000 1.00 94.81 123 THR A N 1
ATOM 965 C CA . THR A 1 123 ? 18.910 -3.217 -53.716 1.00 94.81 123 THR A CA 1
ATOM 966 C C . THR A 1 123 ? 18.748 -2.025 -52.785 1.00 94.81 123 THR A C 1
ATOM 968 O O . THR A 1 123 ? 19.234 -0.954 -53.120 1.00 94.81 123 THR A O 1
ATOM 971 N N . ILE A 1 124 ? 18.141 -2.220 -51.609 1.00 97.31 124 ILE A N 1
ATOM 972 C CA . ILE A 1 124 ? 18.001 -1.172 -50.584 1.00 97.31 124 ILE A CA 1
ATOM 973 C C . ILE A 1 124 ? 19.344 -0.992 -49.868 1.00 97.31 124 ILE A C 1
ATOM 975 O O . ILE A 1 124 ? 19.881 0.111 -49.827 1.00 97.31 124 ILE A O 1
ATOM 979 N N . LEU A 1 125 ? 19.926 -2.087 -49.370 1.00 94.88 125 LEU A N 1
ATOM 980 C CA . LEU A 1 125 ? 21.283 -2.104 -48.831 1.00 94.88 125 LEU A CA 1
ATOM 981 C C . LEU A 1 125 ? 21.947 -3.477 -48.967 1.00 94.88 125 LEU A C 1
ATOM 983 O O . LEU A 1 125 ? 21.296 -4.525 -48.919 1.00 94.88 125 LEU A O 1
ATOM 987 N N . ALA A 1 126 ? 23.266 -3.469 -49.131 1.00 91.94 126 ALA A N 1
ATOM 988 C CA . ALA A 1 126 ? 24.082 -4.669 -49.260 1.00 91.94 126 ALA A CA 1
ATOM 989 C C . ALA A 1 126 ? 25.427 -4.496 -48.564 1.00 91.94 126 ALA A C 1
ATOM 991 O O . ALA A 1 126 ? 26.127 -3.506 -48.779 1.00 91.94 126 ALA A O 1
ATOM 992 N N . LYS A 1 127 ? 25.831 -5.505 -47.795 1.00 89.38 127 LYS A N 1
ATOM 993 C CA . LYS A 1 127 ? 27.190 -5.603 -47.271 1.00 89.38 127 LYS A CA 1
ATOM 994 C C . LYS A 1 127 ? 27.910 -6.757 -47.952 1.00 89.38 127 LYS A C 1
ATOM 996 O O . LYS A 1 127 ? 27.778 -7.919 -47.565 1.00 89.38 127 LYS A O 1
ATOM 1001 N N . GLU A 1 128 ? 28.651 -6.430 -49.002 1.00 81.50 128 GLU A N 1
ATOM 1002 C CA . GLU A 1 128 ? 29.285 -7.402 -49.891 1.00 81.50 128 GLU A CA 1
ATOM 1003 C C . GLU A 1 128 ? 30.593 -6.877 -50.486 1.00 81.50 128 GLU A C 1
ATOM 1005 O O . GLU A 1 128 ? 30.865 -5.674 -50.487 1.00 81.50 128 GLU A O 1
ATOM 1010 N N . GLN A 1 129 ? 31.412 -7.789 -51.012 1.00 75.81 129 GLN A N 1
ATOM 1011 C CA . GLN A 1 129 ? 32.651 -7.425 -51.688 1.00 75.81 129 GLN A CA 1
ATOM 1012 C C . GLN A 1 129 ? 32.392 -6.500 -52.886 1.00 75.81 129 GLN A C 1
ATOM 1014 O O . GLN A 1 129 ? 31.654 -6.849 -53.810 1.00 75.81 129 GLN A O 1
ATOM 1019 N N . ASP A 1 130 ? 33.095 -5.368 -52.921 1.00 67.56 130 ASP A N 1
ATOM 1020 C CA . ASP A 1 130 ? 33.169 -4.481 -54.085 1.00 67.56 130 ASP A CA 1
ATOM 1021 C C . ASP A 1 130 ? 34.054 -5.132 -55.169 1.00 67.56 130 ASP A C 1
ATOM 1023 O O . ASP A 1 130 ? 35.245 -4.845 -55.289 1.00 67.56 130 ASP A O 1
ATOM 1027 N N . SER A 1 131 ? 33.493 -6.119 -55.874 1.00 65.31 131 SER A N 1
ATOM 1028 C CA . SER A 1 131 ? 34.164 -6.908 -56.914 1.00 65.31 131 SER A CA 1
ATOM 1029 C C . SER A 1 131 ? 33.711 -6.487 -58.316 1.00 65.31 131 SER A C 1
ATOM 1031 O O . SER A 1 131 ? 32.544 -6.168 -58.549 1.00 65.31 131 SER A O 1
ATOM 1033 N N . SER A 1 132 ? 34.649 -6.494 -59.267 1.00 60.66 132 SER A N 1
ATOM 1034 C CA . SER A 1 132 ? 34.388 -6.314 -60.704 1.00 60.66 132 SER A CA 1
ATOM 1035 C C . SER A 1 132 ? 34.217 -7.641 -61.457 1.00 60.66 132 SER A C 1
ATOM 1037 O O . SER A 1 132 ? 33.918 -7.631 -62.650 1.00 60.66 132 SER A O 1
ATOM 1039 N N . GLU A 1 133 ? 34.407 -8.777 -60.780 1.00 56.38 133 GLU A N 1
ATOM 1040 C CA . GLU A 1 133 ? 34.345 -10.137 -61.326 1.00 56.38 133 GLU A CA 1
ATOM 1041 C C . GLU A 1 133 ? 33.403 -10.986 -60.454 1.00 56.38 133 GLU A C 1
ATOM 1043 O O . GLU A 1 133 ? 33.389 -10.845 -59.237 1.00 56.38 133 GLU A O 1
ATOM 1048 N N . GLY A 1 134 ? 32.542 -11.786 -61.091 1.00 59.38 134 GLY A N 1
ATOM 1049 C CA . GLY A 1 134 ? 31.302 -12.293 -60.493 1.00 59.38 134 GLY A CA 1
ATOM 1050 C C . GLY A 1 134 ? 31.424 -13.242 -59.288 1.00 59.38 134 GLY A C 1
ATOM 1051 O O . GLY A 1 134 ? 32.394 -13.978 -59.148 1.00 59.38 134 GLY A O 1
ATOM 1052 N N . TRP A 1 135 ? 30.314 -13.276 -58.531 1.00 57.22 135 TRP A N 1
ATOM 1053 C CA . TRP A 1 135 ? 30.050 -13.916 -57.225 1.00 57.22 135 TRP A CA 1
ATOM 1054 C C . TRP A 1 135 ? 30.780 -13.251 -56.055 1.00 57.22 135 TRP A C 1
ATOM 1056 O O . TRP A 1 135 ? 31.944 -13.516 -55.786 1.00 57.22 135 TRP A O 1
ATOM 1066 N N . SER A 1 136 ? 30.051 -12.391 -55.344 1.00 59.50 136 SER A N 1
ATOM 1067 C CA . SER A 1 136 ? 30.497 -11.762 -54.108 1.00 59.50 136 SER A CA 1
ATOM 1068 C C . SER A 1 136 ? 30.028 -12.574 -52.906 1.00 59.50 136 SER A C 1
ATOM 1070 O O . SER A 1 136 ? 28.853 -12.934 -52.804 1.00 59.50 136 SER A O 1
ATOM 1072 N N . ASN A 1 137 ? 30.936 -12.809 -51.968 1.00 67.69 137 ASN A N 1
ATOM 1073 C CA . ASN A 1 137 ? 30.564 -13.202 -50.619 1.00 67.69 137 ASN A CA 1
ATOM 1074 C C . ASN A 1 137 ? 29.839 -12.029 -49.940 1.00 67.69 137 ASN A C 1
ATOM 1076 O O . ASN A 1 137 ? 30.238 -10.866 -50.088 1.00 67.69 137 ASN A O 1
ATOM 1080 N N . ARG A 1 138 ? 28.738 -12.318 -49.237 1.00 76.06 138 ARG A N 1
ATOM 1081 C CA . ARG A 1 138 ? 27.848 -11.297 -48.665 1.00 76.06 138 ARG A CA 1
ATOM 1082 C C . ARG A 1 138 ? 27.619 -11.565 -47.188 1.00 76.06 138 ARG A C 1
ATOM 1084 O O . ARG A 1 138 ? 27.295 -12.687 -46.811 1.00 76.06 138 ARG A O 1
ATOM 1091 N N . ASN A 1 139 ? 27.725 -10.514 -46.378 1.00 83.69 139 ASN A N 1
ATOM 1092 C CA . ASN A 1 139 ? 27.244 -10.547 -45.003 1.00 83.69 139 ASN A CA 1
ATOM 1093 C C . ASN A 1 139 ? 25.712 -10.473 -45.007 1.00 83.69 139 ASN A C 1
ATOM 1095 O O . ASN A 1 139 ? 25.064 -11.348 -44.467 1.00 83.69 139 ASN A O 1
ATOM 1099 N N . PHE A 1 140 ? 25.112 -9.519 -45.718 1.00 88.75 140 PHE A N 1
ATOM 1100 C CA . PHE A 1 140 ? 23.669 -9.520 -45.965 1.00 88.75 140 PHE A CA 1
ATOM 1101 C C . PHE A 1 140 ? 23.316 -8.727 -47.222 1.00 88.75 140 PHE A C 1
ATOM 1103 O O . PHE A 1 140 ? 24.104 -7.925 -47.734 1.00 88.75 140 PHE A O 1
ATOM 1110 N N . TRP A 1 141 ? 22.098 -8.947 -47.702 1.00 89.62 141 TRP A N 1
ATOM 1111 C CA . TRP A 1 141 ? 21.496 -8.265 -48.832 1.00 89.62 141 TRP A CA 1
ATOM 1112 C C . TRP A 1 141 ? 20.001 -8.079 -48.581 1.00 89.62 141 TRP A C 1
ATOM 1114 O O . TRP A 1 141 ? 19.276 -9.058 -48.400 1.00 89.62 141 TRP A O 1
ATOM 1124 N N . PHE A 1 142 ? 19.554 -6.825 -48.558 1.00 95.06 142 PHE A N 1
ATOM 1125 C CA . PHE A 1 142 ? 18.170 -6.446 -48.291 1.00 95.06 142 PHE A CA 1
ATOM 1126 C C . PHE A 1 142 ? 17.628 -5.617 -49.454 1.00 95.06 142 PHE A C 1
ATOM 1128 O O . PHE A 1 142 ? 18.240 -4.628 -49.874 1.00 95.06 142 PHE A O 1
ATOM 1135 N N . ALA A 1 143 ? 16.536 -6.079 -50.059 1.00 95.81 143 ALA A N 1
ATOM 1136 C CA . ALA A 1 143 ? 16.183 -5.658 -51.408 1.00 95.81 143 ALA A CA 1
ATOM 1137 C C . ALA A 1 143 ? 14.729 -5.955 -51.803 1.00 95.81 143 ALA A C 1
ATOM 1139 O O . ALA A 1 143 ? 13.996 -6.635 -51.089 1.00 95.81 143 ALA A O 1
ATOM 1140 N N . LEU A 1 144 ? 14.339 -5.478 -52.988 1.00 96.38 144 LEU A N 1
ATOM 1141 C CA . LEU A 1 144 ? 13.086 -5.805 -53.664 1.00 96.38 144 LEU A CA 1
ATOM 1142 C C . LEU A 1 144 ? 13.349 -6.681 -54.897 1.00 96.38 144 LEU A C 1
ATOM 1144 O O . LEU A 1 144 ? 14.194 -6.358 -55.739 1.00 96.38 144 LEU A O 1
ATOM 1148 N N . TRP A 1 145 ? 12.577 -7.759 -55.037 1.00 93.12 145 TRP A N 1
ATOM 1149 C CA . TRP A 1 145 ? 12.564 -8.589 -56.243 1.00 93.12 145 TRP A CA 1
ATOM 1150 C C . TRP A 1 145 ? 12.003 -7.840 -57.458 1.00 93.12 145 TRP A C 1
ATOM 1152 O O . TRP A 1 145 ? 11.400 -6.776 -57.351 1.00 93.12 145 TRP A O 1
ATOM 1162 N N . ASP A 1 146 ? 12.165 -8.421 -58.643 1.00 90.50 146 ASP A N 1
ATOM 1163 C CA . ASP A 1 146 ? 11.577 -7.947 -59.905 1.00 90.50 146 ASP A CA 1
ATOM 1164 C C . ASP A 1 146 ? 10.036 -7.851 -59.870 1.00 90.50 146 ASP A C 1
ATOM 1166 O O . ASP A 1 146 ? 9.437 -7.027 -60.568 1.00 90.50 146 ASP A O 1
ATOM 1170 N N . ASN A 1 147 ? 9.384 -8.623 -58.999 1.00 92.25 147 ASN A N 1
ATOM 1171 C CA . ASN A 1 147 ? 7.956 -8.507 -58.683 1.00 92.25 147 ASN A CA 1
ATOM 1172 C C . ASN A 1 147 ? 7.627 -7.504 -57.552 1.00 92.25 147 ASN A C 1
ATOM 1174 O O . ASN A 1 147 ? 6.463 -7.388 -57.173 1.00 92.25 147 ASN A O 1
ATOM 1178 N N . GLY A 1 148 ? 8.626 -6.795 -57.020 1.00 93.50 148 GLY A N 1
ATOM 1179 C CA . GLY A 1 148 ? 8.495 -5.766 -55.985 1.00 93.50 148 GLY A CA 1
ATOM 1180 C C . GLY A 1 148 ? 8.330 -6.275 -54.552 1.00 93.50 148 GLY A C 1
ATOM 1181 O O . GLY A 1 148 ? 8.094 -5.465 -53.657 1.00 93.50 148 GLY A O 1
ATOM 1182 N N . LYS A 1 149 ? 8.431 -7.589 -54.316 1.00 95.94 149 LYS A N 1
ATOM 1183 C CA . LYS A 1 149 ? 8.375 -8.172 -52.967 1.00 95.94 149 LYS A CA 1
ATOM 1184 C C . LYS A 1 149 ? 9.695 -8.007 -52.222 1.00 95.94 149 LYS A C 1
ATOM 1186 O O . LYS A 1 149 ? 10.763 -8.094 -52.829 1.00 95.94 149 LYS A O 1
ATOM 1191 N N . LEU A 1 150 ? 9.604 -7.839 -50.906 1.00 97.38 150 LEU A N 1
ATOM 1192 C CA . LEU A 1 150 ? 10.752 -7.673 -50.020 1.00 97.38 150 LEU A CA 1
ATOM 1193 C C . LEU A 1 150 ? 11.533 -8.981 -49.868 1.00 97.38 150 LEU A C 1
ATOM 1195 O O . LEU A 1 150 ? 10.939 -10.060 -49.786 1.00 97.38 150 LEU A O 1
ATOM 1199 N N . THR A 1 151 ? 12.861 -8.879 -49.806 1.00 94.88 151 THR A N 1
ATOM 1200 C CA . THR A 1 151 ? 13.748 -10.008 -49.534 1.00 94.88 151 THR A CA 1
ATOM 1201 C C . THR A 1 151 ? 14.897 -9.652 -48.606 1.00 94.88 151 THR A C 1
ATOM 1203 O O . THR A 1 151 ? 15.485 -8.575 -48.713 1.00 94.88 151 THR A O 1
ATOM 1206 N N . LEU A 1 152 ? 15.225 -10.598 -47.725 1.00 93.25 152 LEU A N 1
ATOM 1207 C CA . LEU A 1 152 ? 16.456 -10.633 -46.943 1.00 93.25 152 LEU A CA 1
ATOM 1208 C C . LEU A 1 152 ? 17.245 -11.879 -47.347 1.00 93.25 152 LEU A C 1
ATOM 1210 O O . LEU A 1 152 ? 16.686 -12.980 -47.400 1.00 93.25 152 LEU A O 1
ATOM 1214 N N . LYS A 1 153 ? 18.541 -11.699 -47.614 1.00 88.31 153 LYS A N 1
ATOM 1215 C CA . LYS A 1 153 ? 19.461 -12.778 -47.966 1.00 88.31 153 LYS A CA 1
ATOM 1216 C C . LYS A 1 153 ? 20.808 -12.648 -47.266 1.00 88.31 153 LYS A C 1
ATOM 1218 O O . LYS A 1 153 ? 21.369 -11.558 -47.209 1.00 88.31 153 LYS A O 1
ATOM 1223 N N . PHE A 1 154 ? 21.370 -13.773 -46.837 1.00 84.50 154 PHE A N 1
ATOM 1224 C CA . PHE A 1 154 ? 22.793 -13.906 -46.517 1.00 84.50 154 PHE A CA 1
ATOM 1225 C C . PHE A 1 154 ? 23.315 -15.293 -46.914 1.00 84.50 154 PHE A C 1
ATOM 1227 O O . PHE A 1 154 ? 22.539 -16.230 -47.122 1.00 84.50 154 PHE A O 1
ATOM 1234 N N . SER A 1 155 ? 24.637 -15.419 -47.020 1.00 74.00 155 SER A N 1
ATOM 1235 C CA . SER A 1 155 ? 25.316 -16.638 -47.475 1.00 74.00 155 SER A CA 1
ATOM 1236 C C . SER A 1 155 ? 26.502 -16.965 -46.558 1.00 74.00 155 SER A C 1
ATOM 1238 O O . SER A 1 155 ? 27.093 -16.053 -45.977 1.00 74.00 155 SER A O 1
ATOM 1240 N N . SER A 1 156 ? 26.861 -18.249 -46.448 1.00 66.25 156 SER A N 1
ATOM 1241 C CA . SER A 1 156 ? 28.118 -18.710 -45.841 1.00 66.25 156 SER A CA 1
ATOM 1242 C C . SER A 1 156 ? 29.057 -19.344 -46.868 1.00 66.25 156 SER A C 1
ATOM 1244 O O . SER A 1 156 ? 28.641 -19.744 -47.956 1.00 66.25 156 SER A O 1
ATOM 1246 N N . LEU A 1 157 ? 30.321 -19.548 -46.472 1.00 59.88 157 LEU A N 1
ATOM 1247 C CA . LEU A 1 157 ? 31.368 -20.110 -47.337 1.00 59.88 157 LEU A CA 1
ATOM 1248 C C . LEU A 1 157 ? 31.022 -21.524 -47.827 1.00 59.88 157 LEU A C 1
ATOM 1250 O O . LEU A 1 157 ? 31.572 -21.997 -48.820 1.00 59.88 157 LEU A O 1
ATOM 1254 N N . SER A 1 158 ? 30.134 -22.211 -47.106 1.00 60.78 158 SER A N 1
ATOM 1255 C CA . SER A 1 158 ? 29.681 -23.573 -47.385 1.00 60.78 158 SER A CA 1
ATOM 1256 C C . SER A 1 158 ? 28.395 -23.652 -48.208 1.00 60.78 158 SER A C 1
ATOM 1258 O O . SER A 1 158 ? 28.134 -24.705 -48.790 1.00 60.78 158 SER A O 1
ATOM 1260 N N . ASN A 1 159 ? 27.585 -22.589 -48.262 1.00 61.06 159 ASN A N 1
ATOM 1261 C CA . ASN A 1 159 ? 26.280 -22.614 -48.917 1.00 61.06 159 ASN A CA 1
ATOM 1262 C C . ASN A 1 159 ? 25.816 -21.206 -49.329 1.00 61.06 159 ASN A C 1
ATOM 1264 O O . ASN A 1 159 ? 25.794 -20.255 -48.553 1.00 61.06 159 ASN A O 1
ATOM 1268 N N . ASN A 1 160 ? 25.391 -21.089 -50.585 1.00 60.09 160 ASN A N 1
ATOM 1269 C CA . ASN A 1 160 ? 25.089 -19.806 -51.217 1.00 60.09 160 ASN A CA 1
ATOM 1270 C C . ASN A 1 160 ? 23.695 -19.251 -50.861 1.00 60.09 160 ASN A C 1
ATOM 1272 O O . ASN A 1 160 ? 23.407 -18.086 -51.135 1.00 60.09 160 ASN A O 1
ATOM 1276 N N . ASN A 1 161 ? 22.839 -20.072 -50.246 1.00 62.41 161 ASN A N 1
ATOM 1277 C CA . ASN A 1 161 ? 21.455 -19.743 -49.899 1.00 62.41 161 ASN A CA 1
ATOM 1278 C C . ASN A 1 161 ? 21.136 -20.148 -48.447 1.00 62.41 161 ASN A C 1
ATOM 1280 O O . ASN A 1 161 ? 20.162 -20.859 -48.213 1.00 62.41 161 ASN A O 1
ATOM 1284 N N . ASP A 1 162 ? 21.961 -19.755 -47.473 1.00 70.06 162 ASP A N 1
ATOM 1285 C CA . ASP A 1 162 ? 21.660 -20.070 -46.065 1.00 70.06 162 ASP A CA 1
ATOM 1286 C C . ASP A 1 162 ? 20.423 -19.339 -45.550 1.00 70.06 162 ASP A C 1
ATOM 1288 O O . ASP A 1 162 ? 19.713 -19.874 -44.708 1.00 70.06 162 ASP A O 1
ATOM 1292 N N . CYS A 1 163 ? 20.136 -18.161 -46.098 1.00 80.12 163 CYS A N 1
ATOM 1293 C CA . CYS A 1 163 ? 18.886 -17.447 -45.903 1.00 80.12 163 CYS A CA 1
ATOM 1294 C C . CYS A 1 163 ? 18.512 -16.726 -47.200 1.00 80.12 163 CYS A C 1
ATOM 1296 O O . CYS A 1 163 ? 19.308 -15.935 -47.699 1.00 80.12 163 CYS A O 1
ATOM 1298 N N . GLU A 1 164 ? 17.322 -16.979 -47.749 1.00 87.06 164 GLU A N 1
ATOM 1299 C CA . GLU A 1 164 ? 16.721 -16.190 -48.835 1.00 87.06 164 GLU A CA 1
ATOM 1300 C C . GLU A 1 164 ? 15.198 -16.231 -48.695 1.00 87.06 164 GLU A C 1
ATOM 1302 O O . GLU A 1 164 ? 14.539 -17.167 -49.141 1.00 87.06 164 GLU A O 1
ATOM 1307 N N . ILE A 1 165 ? 14.638 -15.208 -48.050 1.00 89.62 165 ILE A N 1
ATOM 1308 C CA . ILE A 1 165 ? 13.192 -15.109 -47.817 1.00 89.62 165 ILE A CA 1
ATOM 1309 C C . ILE A 1 165 ? 12.605 -14.071 -48.752 1.00 89.62 165 ILE A C 1
ATOM 1311 O O . ILE A 1 165 ? 13.187 -13.004 -48.933 1.00 89.62 165 ILE A O 1
ATOM 1315 N N . ILE A 1 166 ? 11.440 -14.373 -49.323 1.00 92.62 166 ILE A N 1
ATOM 1316 C CA . ILE A 1 166 ? 10.663 -13.458 -50.159 1.00 92.62 166 ILE A CA 1
ATOM 1317 C C . ILE A 1 166 ? 9.240 -13.420 -49.613 1.00 92.62 166 ILE A C 1
ATOM 1319 O O . ILE A 1 166 ? 8.576 -14.454 -49.550 1.00 92.62 166 ILE A O 1
ATOM 1323 N N . GLY A 1 167 ? 8.749 -12.242 -49.246 1.00 90.31 167 GLY A N 1
ATOM 1324 C CA . GLY A 1 167 ? 7.464 -12.117 -48.556 1.00 90.31 167 GLY A CA 1
ATOM 1325 C C . GLY A 1 167 ? 6.785 -10.775 -48.783 1.00 90.31 167 GLY A C 1
ATOM 1326 O O . GLY A 1 167 ? 7.341 -9.864 -49.397 1.00 90.31 167 GLY A O 1
ATOM 1327 N N . GLY A 1 168 ? 5.538 -10.690 -48.326 1.00 90.06 168 GLY A N 1
ATOM 1328 C CA . GLY A 1 168 ? 4.688 -9.516 -48.517 1.00 90.06 168 GLY A CA 1
ATOM 1329 C C . GLY A 1 168 ? 4.143 -9.333 -49.941 1.00 90.06 168 GLY A C 1
ATOM 1330 O O . GLY A 1 168 ? 4.174 -10.231 -50.796 1.00 90.06 168 GLY A O 1
ATOM 1331 N N . SER A 1 169 ? 3.579 -8.146 -50.168 1.00 93.69 169 SER A N 1
ATOM 1332 C CA . SER A 1 169 ? 3.065 -7.671 -51.457 1.00 93.69 169 SER A CA 1
ATOM 1333 C C . SER A 1 169 ? 4.098 -6.827 -52.211 1.00 93.69 169 SER A C 1
ATOM 1335 O O . SER A 1 169 ? 5.145 -6.492 -51.673 1.00 93.69 169 SER A O 1
ATOM 1337 N N . ASP A 1 170 ? 3.787 -6.457 -53.456 1.00 95.75 170 ASP A N 1
ATOM 1338 C CA . ASP A 1 170 ? 4.568 -5.472 -54.213 1.00 95.75 170 ASP A CA 1
ATOM 1339 C C . ASP A 1 170 ? 4.567 -4.111 -53.491 1.00 95.75 170 ASP A C 1
ATOM 1341 O O . ASP A 1 170 ? 3.503 -3.507 -53.312 1.00 95.75 170 ASP A O 1
ATOM 1345 N N . LEU A 1 171 ? 5.751 -3.658 -53.066 1.00 96.25 171 LEU A N 1
ATOM 1346 C CA . LEU A 1 171 ? 5.951 -2.414 -52.311 1.00 96.25 171 LEU A CA 1
ATOM 1347 C C . LEU A 1 171 ? 6.174 -1.185 -53.208 1.00 96.25 171 LEU A C 1
ATOM 1349 O O . LEU A 1 171 ? 6.208 -0.058 -52.716 1.00 96.25 171 LEU A O 1
ATOM 1353 N N . ARG A 1 172 ? 6.302 -1.364 -54.527 1.00 95.38 172 ARG A N 1
ATOM 1354 C CA . ARG A 1 172 ? 6.564 -0.258 -55.459 1.00 95.38 172 ARG A CA 1
ATOM 1355 C C . ARG A 1 172 ? 5.324 0.614 -55.632 1.00 95.38 172 ARG A C 1
ATOM 1357 O O . ARG A 1 172 ? 4.205 0.116 -55.780 1.00 95.38 172 ARG A O 1
ATOM 1364 N N . ASN A 1 173 ? 5.532 1.928 -55.686 1.00 94.69 173 ASN A N 1
ATOM 1365 C CA . ASN A 1 173 ? 4.484 2.945 -55.792 1.00 94.69 173 ASN A CA 1
ATOM 1366 C C . ASN A 1 173 ? 3.411 2.822 -54.686 1.00 94.69 173 ASN A C 1
ATOM 1368 O O . ASN A 1 173 ? 2.220 3.008 -54.955 1.00 94.69 173 ASN A O 1
ATOM 1372 N N . LYS A 1 174 ? 3.810 2.468 -53.454 1.00 95.19 174 LYS A N 1
ATOM 1373 C CA . LYS A 1 174 ? 2.914 2.332 -52.286 1.00 95.19 174 LYS A CA 1
ATOM 1374 C C . LYS A 1 174 ? 3.087 3.421 -51.224 1.00 95.19 174 LYS A C 1
ATOM 1376 O O . LYS A 1 174 ? 2.486 3.302 -50.161 1.00 95.19 174 LYS A O 1
ATOM 1381 N N . GLY A 1 175 ? 3.833 4.483 -51.533 1.00 95.38 175 GLY A N 1
ATOM 1382 C CA . GLY A 1 175 ? 4.221 5.498 -50.553 1.00 95.38 175 GLY A CA 1
ATOM 1383 C C . GLY A 1 175 ? 5.314 4.980 -49.619 1.00 95.38 175 GLY A C 1
ATOM 1384 O O . GLY A 1 175 ? 5.996 4.012 -49.958 1.00 95.38 175 GLY A O 1
ATOM 1385 N N . TRP A 1 176 ? 5.469 5.632 -48.467 1.00 97.25 176 TRP A N 1
ATOM 1386 C CA . TRP A 1 176 ? 6.395 5.199 -47.426 1.00 97.25 176 TRP A CA 1
ATOM 1387 C C . TRP A 1 176 ? 5.976 3.857 -46.827 1.00 97.25 176 TRP A C 1
ATOM 1389 O O . TRP A 1 176 ? 4.795 3.599 -46.568 1.00 97.25 176 TRP A O 1
ATOM 1399 N N . LYS A 1 177 ? 6.966 2.980 -46.672 1.00 97.62 177 LYS A N 1
ATOM 1400 C CA . LYS A 1 177 ? 6.847 1.664 -46.056 1.00 97.62 177 LYS A CA 1
ATOM 1401 C C . LYS A 1 177 ? 8.018 1.421 -45.134 1.00 97.62 177 LYS A C 1
ATOM 1403 O O . LYS A 1 177 ? 9.165 1.590 -45.548 1.00 97.62 177 LYS A O 1
ATOM 1408 N N . HIS A 1 178 ? 7.715 0.974 -43.924 1.00 97.50 178 HIS A N 1
ATOM 1409 C CA . HIS A 1 178 ? 8.725 0.532 -42.979 1.00 97.50 178 HIS A CA 1
ATOM 1410 C C . HIS A 1 178 ? 9.032 -0.933 -43.245 1.00 97.50 178 HIS A C 1
ATOM 1412 O O . HIS A 1 178 ? 8.129 -1.770 -43.248 1.00 97.50 178 HIS A O 1
ATOM 1418 N N . VAL A 1 179 ? 10.288 -1.245 -43.547 1.00 98.31 179 VAL A N 1
ATOM 1419 C CA . VAL A 1 179 ? 10.723 -2.595 -43.905 1.00 98.31 179 VAL A CA 1
ATOM 1420 C C . VAL A 1 179 ? 11.837 -3.045 -42.977 1.00 98.31 179 VAL A C 1
ATOM 1422 O O . VAL A 1 179 ? 12.844 -2.358 -42.814 1.00 98.31 179 VAL A O 1
ATOM 1425 N N . VAL A 1 180 ? 11.667 -4.233 -42.394 1.00 98.12 180 VAL A N 1
ATOM 1426 C CA . VAL A 1 180 ? 12.624 -4.776 -41.424 1.00 98.12 180 VAL A CA 1
ATOM 1427 C C . VAL A 1 180 ? 13.047 -6.183 -41.815 1.00 98.12 180 VAL A C 1
ATOM 1429 O O . VAL A 1 180 ? 12.209 -7.015 -42.163 1.00 98.12 180 VAL A O 1
ATOM 1432 N N . GLY A 1 181 ? 14.348 -6.456 -41.761 1.00 96.94 181 GLY A N 1
ATOM 1433 C CA . GLY A 1 181 ? 14.928 -7.789 -41.904 1.00 96.94 181 GLY A CA 1
ATOM 1434 C C . GLY A 1 181 ? 15.609 -8.226 -40.609 1.00 96.94 181 GLY A C 1
ATOM 1435 O O . GLY A 1 181 ? 16.446 -7.493 -40.090 1.00 96.94 181 GLY A O 1
ATOM 1436 N N . VAL A 1 182 ? 15.279 -9.416 -40.108 1.00 95.69 182 VAL A N 1
ATOM 1437 C CA . VAL A 1 182 ? 15.806 -9.962 -38.846 1.00 95.69 182 VAL A CA 1
ATOM 1438 C C . VAL A 1 182 ? 16.426 -11.331 -39.086 1.00 95.69 182 VAL A C 1
ATOM 1440 O O . VAL A 1 182 ? 15.847 -12.168 -39.777 1.00 95.69 182 VAL A O 1
ATOM 1443 N N . TYR A 1 183 ? 17.571 -11.584 -38.462 1.00 92.81 183 TYR A N 1
ATOM 1444 C CA . TYR A 1 183 ? 18.119 -12.922 -38.267 1.00 92.81 183 TYR A CA 1
ATOM 1445 C C . TYR A 1 183 ? 18.307 -13.156 -36.768 1.00 92.81 183 TYR A C 1
ATOM 1447 O O . TYR A 1 183 ? 19.046 -12.417 -36.125 1.00 92.81 183 TYR A O 1
ATOM 1455 N N . ASP A 1 184 ? 17.648 -14.167 -36.198 1.00 89.06 184 ASP A N 1
ATOM 1456 C CA . ASP A 1 184 ? 17.669 -14.441 -34.747 1.00 89.06 184 ASP A CA 1
ATOM 1457 C C . ASP A 1 184 ? 18.689 -15.513 -34.323 1.00 89.06 184 ASP A C 1
ATOM 1459 O O . ASP A 1 184 ? 18.786 -15.864 -33.148 1.00 89.06 184 ASP A O 1
ATOM 1463 N N . GLY A 1 185 ? 19.489 -16.013 -35.269 1.00 87.06 185 GLY A N 1
ATOM 1464 C CA . GLY A 1 185 ? 20.405 -17.134 -35.055 1.00 87.06 185 GLY A CA 1
ATOM 1465 C C . GLY A 1 185 ? 19.834 -18.491 -35.476 1.00 87.06 185 GLY A C 1
ATOM 1466 O O . GLY A 1 185 ? 20.589 -19.453 -35.569 1.00 87.06 185 GLY A O 1
ATOM 1467 N N . SER A 1 186 ? 18.524 -18.588 -35.721 1.00 87.56 186 SER A N 1
ATOM 1468 C CA . SER A 1 186 ? 17.837 -19.815 -36.163 1.00 87.56 186 SER A CA 1
ATOM 1469 C C . SER A 1 186 ? 16.829 -19.581 -37.290 1.00 87.56 186 SER A C 1
ATOM 1471 O O . SER A 1 186 ? 16.528 -20.500 -38.046 1.00 87.56 186 SER A O 1
ATOM 1473 N N . ASN A 1 187 ? 16.313 -18.362 -37.431 1.00 89.88 187 ASN A N 1
ATOM 1474 C CA . ASN A 1 187 ? 15.348 -17.970 -38.446 1.00 89.88 187 ASN A CA 1
ATOM 1475 C C . ASN A 1 187 ? 15.746 -16.639 -39.063 1.00 89.88 187 ASN A C 1
ATOM 1477 O O . ASN A 1 187 ? 16.229 -15.732 -38.379 1.00 89.88 187 ASN A O 1
ATOM 1481 N N . CYS A 1 188 ? 15.450 -16.507 -40.347 1.00 92.25 188 CYS A N 1
ATOM 1482 C CA . CYS A 1 188 ? 15.312 -15.211 -40.979 1.00 92.25 188 CYS A CA 1
ATOM 1483 C C . CYS A 1 188 ? 13.846 -14.787 -40.960 1.00 92.25 188 CYS A C 1
ATOM 1485 O O . CYS A 1 188 ? 12.951 -15.620 -41.114 1.00 92.25 188 CYS A O 1
ATOM 1487 N N . LYS A 1 189 ? 13.598 -13.489 -40.812 1.00 95.81 189 LYS A N 1
ATOM 1488 C CA . LYS A 1 189 ? 12.262 -12.897 -40.825 1.00 95.81 189 LYS A CA 1
ATOM 1489 C C . LYS A 1 189 ? 12.277 -11.572 -41.570 1.00 95.81 189 LYS A C 1
ATOM 1491 O O . LYS A 1 189 ? 13.286 -10.867 -41.574 1.00 95.81 189 LYS A O 1
ATOM 1496 N N . ILE A 1 190 ? 11.153 -11.237 -42.189 1.00 97.81 190 ILE A N 1
ATOM 1497 C CA . ILE A 1 190 ? 10.926 -9.933 -42.809 1.00 97.81 190 ILE A CA 1
ATOM 1498 C C . ILE A 1 190 ? 9.569 -9.370 -42.399 1.00 97.81 190 ILE A C 1
ATOM 1500 O O . ILE A 1 190 ? 8.574 -10.099 -42.338 1.00 97.81 190 ILE A O 1
ATOM 1504 N N . TYR A 1 191 ? 9.542 -8.064 -42.158 1.00 98.12 191 TYR A N 1
ATOM 1505 C CA . TYR A 1 191 ? 8.377 -7.322 -41.692 1.00 98.12 191 TYR A CA 1
ATOM 1506 C C . TYR A 1 191 ? 8.107 -6.136 -42.614 1.00 98.12 191 TYR A C 1
ATOM 1508 O O . TYR A 1 191 ? 9.032 -5.580 -43.213 1.00 98.12 191 TYR A O 1
ATOM 1516 N N . VAL A 1 192 ? 6.832 -5.769 -42.726 1.00 97.62 192 VAL A N 1
ATOM 1517 C CA . VAL A 1 192 ? 6.366 -4.560 -43.411 1.00 97.62 192 VAL A CA 1
ATOM 1518 C C . VAL A 1 192 ? 5.362 -3.865 -42.498 1.00 97.62 192 VAL A C 1
ATOM 1520 O O . VAL A 1 192 ? 4.406 -4.510 -42.066 1.00 97.62 192 VAL A O 1
ATOM 1523 N N . ASP A 1 193 ? 5.571 -2.577 -42.228 1.00 95.12 193 ASP A N 1
ATOM 1524 C CA . ASP A 1 193 ? 4.711 -1.738 -41.380 1.00 95.12 193 ASP A CA 1
ATOM 1525 C C . ASP A 1 193 ? 4.427 -2.402 -40.010 1.00 95.12 193 ASP A C 1
ATOM 1527 O O . ASP A 1 193 ? 3.279 -2.579 -39.600 1.00 95.12 193 ASP A O 1
ATOM 1531 N N . GLY A 1 194 ? 5.484 -2.899 -39.353 1.00 90.69 194 GLY A N 1
ATOM 1532 C CA . GLY A 1 194 ? 5.412 -3.608 -38.066 1.00 90.69 194 GLY A CA 1
ATOM 1533 C C . GLY A 1 194 ? 4.901 -5.061 -38.121 1.00 90.69 194 GLY A C 1
ATOM 1534 O O . GLY A 1 194 ? 5.035 -5.799 -37.148 1.00 90.69 194 GLY A O 1
ATOM 1535 N N . GLY A 1 195 ? 4.330 -5.518 -39.242 1.00 93.19 195 GLY A N 1
ATOM 1536 C CA . GLY A 1 195 ? 3.754 -6.861 -39.380 1.00 93.19 195 GLY A CA 1
ATOM 1537 C C . GLY A 1 195 ? 4.704 -7.884 -40.011 1.00 93.19 195 GLY A C 1
ATOM 1538 O O . GLY A 1 195 ? 5.319 -7.609 -41.038 1.00 93.19 195 GLY A O 1
ATOM 1539 N N . LEU A 1 196 ? 4.787 -9.099 -39.452 1.00 96.31 196 LEU A N 1
ATOM 1540 C CA . LEU A 1 196 ? 5.571 -10.208 -40.020 1.00 96.31 196 LEU A CA 1
ATOM 1541 C C . LEU A 1 196 ? 4.967 -10.683 -41.356 1.00 96.31 196 LEU A C 1
ATOM 1543 O O . LEU A 1 196 ? 3.818 -11.125 -41.399 1.00 96.31 196 LEU A O 1
ATOM 1547 N N . VAL A 1 197 ? 5.747 -10.652 -42.443 1.00 96.19 197 VAL A N 1
ATOM 1548 C CA . VAL A 1 197 ? 5.287 -11.035 -43.799 1.00 96.19 197 VAL A CA 1
ATOM 1549 C C . VAL A 1 197 ? 6.046 -12.212 -44.420 1.00 96.19 197 VAL A C 1
ATOM 1551 O O . VAL A 1 197 ? 5.696 -12.664 -45.515 1.00 96.19 197 VAL A O 1
ATOM 1554 N N . GLY A 1 198 ? 7.079 -12.717 -43.744 1.00 93.94 198 GLY A N 1
ATOM 1555 C CA . GLY A 1 198 ? 7.824 -13.909 -44.146 1.00 93.94 198 GLY A CA 1
ATOM 1556 C C . GLY A 1 198 ? 8.792 -14.364 -43.058 1.00 93.94 198 GLY A C 1
ATOM 1557 O O . GLY A 1 198 ? 9.419 -13.534 -42.408 1.00 93.94 198 GLY A O 1
ATOM 1558 N N . SER A 1 199 ? 8.912 -15.678 -42.869 1.00 93.81 199 SER A N 1
ATOM 1559 C CA . SER A 1 199 ? 9.836 -16.308 -41.922 1.00 93.81 199 SER A CA 1
ATOM 1560 C C . SER A 1 199 ? 10.265 -17.667 -42.463 1.00 93.81 199 SER A C 1
ATOM 1562 O O . SER A 1 199 ? 9.427 -18.392 -42.998 1.00 93.81 199 SER A O 1
ATOM 1564 N N . ASP A 1 200 ? 11.537 -18.017 -42.302 1.00 90.12 200 ASP A N 1
ATOM 1565 C CA . ASP A 1 200 ? 12.076 -19.319 -42.700 1.00 90.12 200 ASP A CA 1
ATOM 1566 C C . ASP A 1 200 ? 13.239 -19.721 -41.788 1.00 90.12 200 ASP A C 1
ATOM 1568 O O . ASP A 1 200 ? 13.988 -18.864 -41.305 1.00 90.12 200 ASP A O 1
ATOM 1572 N N . ALA A 1 201 ? 13.367 -21.022 -41.542 1.00 86.94 201 ALA A N 1
ATOM 1573 C CA . ALA A 1 201 ? 14.398 -21.576 -40.673 1.00 86.94 201 ALA A CA 1
ATOM 1574 C C . ALA A 1 201 ? 15.727 -21.688 -41.427 1.00 86.94 201 ALA A C 1
ATOM 1576 O O . ALA A 1 201 ? 15.767 -22.084 -42.591 1.00 86.94 201 ALA A O 1
ATOM 1577 N N . VAL A 1 202 ? 16.830 -21.374 -40.753 1.00 81.38 202 VAL A N 1
ATOM 1578 C CA . VAL A 1 202 ? 18.162 -21.312 -41.362 1.00 81.38 202 VAL A CA 1
ATOM 1579 C C . VAL A 1 202 ? 19.185 -22.019 -40.474 1.00 81.38 202 VAL A C 1
ATOM 1581 O O . VAL A 1 202 ? 19.126 -21.947 -39.250 1.00 81.38 202 VAL A O 1
ATOM 1584 N N . SER A 1 203 ? 20.132 -22.737 -41.084 1.00 72.88 203 SER A N 1
ATOM 1585 C CA . SER A 1 203 ? 21.171 -23.500 -40.364 1.00 72.88 203 SER A CA 1
ATOM 1586 C C . SER A 1 203 ? 22.571 -22.883 -40.452 1.00 72.88 203 SER A C 1
ATOM 1588 O O . SER A 1 203 ? 23.501 -23.372 -39.810 1.00 72.88 203 SER A O 1
ATOM 1590 N N . GLY A 1 204 ? 22.744 -21.860 -41.293 1.00 75.44 204 GLY A N 1
ATOM 1591 C CA . GLY A 1 204 ? 24.010 -21.161 -41.517 1.00 75.44 204 GLY A CA 1
ATOM 1592 C C . GLY A 1 204 ? 24.073 -19.816 -40.795 1.00 75.44 204 GLY A C 1
ATOM 1593 O O . GLY A 1 204 ? 23.079 -19.342 -40.259 1.00 75.44 204 GLY A O 1
ATOM 1594 N N . LYS A 1 205 ? 25.248 -19.180 -40.807 1.00 77.25 205 LYS A N 1
ATOM 1595 C CA . LYS A 1 205 ? 25.455 -17.827 -40.267 1.00 77.25 205 LYS A CA 1
ATOM 1596 C C . LYS A 1 205 ? 26.082 -16.905 -41.318 1.00 77.25 205 LYS A C 1
ATOM 1598 O O . LYS A 1 205 ? 26.828 -17.407 -42.163 1.00 77.25 205 LYS A O 1
ATOM 1603 N N . PRO A 1 206 ? 25.854 -15.585 -41.241 1.00 80.94 206 PRO A N 1
ATOM 1604 C CA . PRO A 1 206 ? 26.437 -14.648 -42.189 1.00 80.94 206 PRO A CA 1
ATOM 1605 C C . PRO A 1 206 ? 27.969 -14.557 -42.103 1.00 80.94 206 PRO A C 1
ATOM 1607 O O . PRO A 1 206 ? 28.581 -14.753 -41.046 1.00 80.94 206 PRO A O 1
ATOM 1610 N N . GLU A 1 207 ? 28.610 -14.211 -43.219 1.00 76.44 207 GLU A N 1
ATOM 1611 C CA . GLU A 1 207 ? 30.065 -14.052 -43.310 1.00 76.44 207 GLU A CA 1
ATOM 1612 C C . GLU A 1 207 ? 30.566 -12.680 -42.852 1.00 76.44 207 GLU A C 1
ATOM 1614 O O . GLU A 1 207 ? 30.060 -11.659 -43.296 1.00 76.44 207 GLU A O 1
ATOM 1619 N N . GLY A 1 208 ? 31.630 -12.627 -42.046 1.00 70.56 208 GLY A N 1
ATOM 1620 C CA . GLY A 1 208 ? 32.242 -11.374 -41.579 1.00 70.56 208 GLY A CA 1
ATOM 1621 C C . GLY A 1 208 ? 33.559 -11.073 -42.291 1.00 70.56 208 GLY A C 1
ATOM 1622 O O . GLY A 1 208 ? 34.618 -11.196 -41.685 1.00 70.56 208 GLY A O 1
ATOM 1623 N N . ILE A 1 209 ? 33.518 -10.754 -43.589 1.00 68.06 209 ILE A N 1
ATOM 1624 C CA . ILE A 1 209 ? 34.732 -10.577 -44.422 1.00 68.06 209 ILE A CA 1
ATOM 1625 C C . ILE A 1 209 ? 35.139 -9.092 -44.565 1.00 68.06 209 ILE A C 1
ATOM 1627 O O . ILE A 1 209 ? 35.839 -8.712 -45.498 1.00 68.06 209 ILE A O 1
ATOM 1631 N N . GLY A 1 210 ? 34.768 -8.207 -43.629 1.00 76.31 210 GLY A N 1
ATOM 1632 C CA . GLY A 1 210 ? 35.243 -6.816 -43.643 1.00 76.31 210 GLY A CA 1
ATOM 1633 C C . GLY A 1 210 ? 34.912 -6.094 -44.952 1.00 76.31 210 GLY A C 1
ATOM 1634 O O . GLY A 1 210 ? 35.749 -5.407 -45.536 1.00 76.31 210 GLY A O 1
ATOM 1635 N N . HIS A 1 211 ? 33.707 -6.316 -45.471 1.00 84.69 211 HIS A N 1
ATOM 1636 C CA . HIS A 1 211 ? 33.237 -5.707 -46.712 1.00 84.69 211 HIS A CA 1
ATOM 1637 C C . HIS A 1 211 ? 32.595 -4.334 -46.457 1.00 84.69 211 HIS A C 1
ATOM 1639 O O . HIS A 1 211 ? 32.084 -4.099 -45.353 1.00 84.69 211 HIS A O 1
ATOM 1645 N N . PRO A 1 212 ? 32.611 -3.413 -47.442 1.00 89.38 212 PRO A N 1
ATOM 1646 C CA . PRO A 1 212 ? 31.869 -2.164 -47.326 1.00 89.38 212 PRO A CA 1
ATOM 1647 C C . PRO A 1 212 ? 30.362 -2.436 -47.252 1.00 89.38 212 PRO A C 1
ATOM 1649 O O . PRO A 1 212 ? 29.872 -3.428 -47.794 1.00 89.38 212 PRO A O 1
ATOM 1652 N N . LEU A 1 213 ? 29.637 -1.533 -46.595 1.00 92.75 213 LEU A N 1
ATOM 1653 C CA . LEU A 1 213 ? 28.179 -1.472 -46.662 1.00 92.75 213 LEU A CA 1
ATOM 1654 C C . LEU A 1 213 ? 27.792 -0.423 -47.709 1.00 92.75 213 LEU A C 1
ATOM 1656 O O . LEU A 1 213 ? 28.337 0.682 -47.723 1.00 92.75 213 LEU A O 1
ATOM 1660 N N . LEU A 1 214 ? 26.871 -0.782 -48.594 1.00 93.44 214 LEU A N 1
ATOM 1661 C CA . LEU A 1 214 ? 26.319 0.085 -49.625 1.00 93.44 214 LEU A CA 1
ATOM 1662 C C . LEU A 1 214 ? 24.828 0.289 -49.347 1.00 93.44 214 LEU A C 1
ATOM 1664 O O . LEU A 1 214 ? 24.102 -0.689 -49.178 1.00 93.44 214 LEU A O 1
ATOM 1668 N N . ILE A 1 215 ? 24.380 1.544 -49.312 1.00 96.62 215 ILE A N 1
ATOM 1669 C CA . ILE A 1 215 ? 22.960 1.924 -49.255 1.00 96.62 215 ILE A CA 1
ATOM 1670 C C . ILE A 1 215 ? 22.575 2.453 -50.639 1.00 96.62 215 ILE A C 1
ATOM 1672 O O . ILE A 1 215 ? 23.234 3.356 -51.156 1.00 96.62 215 ILE A O 1
ATOM 1676 N N . GLY A 1 216 ? 21.542 1.874 -51.249 1.00 94.19 216 GLY A N 1
ATOM 1677 C CA . GLY A 1 216 ? 21.049 2.215 -52.587 1.00 94.19 216 GLY A CA 1
ATOM 1678 C C . GLY A 1 216 ? 21.659 1.407 -53.741 1.00 94.19 216 GLY A C 1
ATOM 1679 O O . GLY A 1 216 ? 21.194 1.529 -54.873 1.00 94.19 216 GLY A O 1
ATOM 1680 N N . LEU A 1 217 ? 22.658 0.551 -53.491 1.00 90.62 217 LEU A N 1
ATOM 1681 C CA . LEU A 1 217 ? 23.274 -0.307 -54.512 1.00 90.62 217 LEU A CA 1
ATOM 1682 C C . LEU A 1 217 ? 23.853 -1.589 -53.900 1.00 90.62 217 LEU A C 1
ATOM 1684 O O . LEU A 1 217 ? 24.024 -1.720 -52.692 1.00 90.62 217 LEU A O 1
ATOM 1688 N N . GLU A 1 218 ? 24.159 -2.536 -54.775 1.00 84.50 218 GLU A N 1
ATOM 1689 C CA . GLU A 1 218 ? 24.949 -3.735 -54.502 1.00 84.50 218 GLU A CA 1
ATOM 1690 C C . GLU A 1 218 ? 26.377 -3.580 -55.090 1.00 84.50 218 GLU A C 1
ATOM 1692 O O . GLU A 1 218 ? 26.726 -2.525 -55.619 1.00 84.50 218 GLU A O 1
ATOM 1697 N N . SER A 1 219 ? 27.219 -4.617 -55.046 1.00 75.50 219 SER A N 1
ATOM 1698 C CA . SER A 1 219 ? 28.522 -4.627 -55.741 1.00 75.50 219 SER A CA 1
ATOM 1699 C C . SER A 1 219 ? 28.488 -4.086 -57.185 1.00 75.50 219 SER A C 1
ATOM 1701 O O . SER A 1 219 ? 27.539 -4.281 -57.959 1.00 75.50 219 SER A O 1
ATOM 1703 N N . ASN A 1 220 ? 29.601 -3.457 -57.581 1.00 67.25 220 ASN A N 1
ATOM 1704 C CA . ASN A 1 220 ? 29.792 -2.799 -58.879 1.00 67.25 220 ASN A CA 1
ATOM 1705 C C . ASN A 1 220 ? 29.629 -3.711 -60.113 1.00 67.25 220 ASN A C 1
ATOM 1707 O O . ASN A 1 220 ? 29.565 -3.209 -61.239 1.00 67.25 220 ASN A O 1
ATOM 1711 N N . TYR A 1 221 ? 29.544 -5.031 -59.922 1.00 69.75 221 TYR A N 1
ATOM 1712 C CA . TYR A 1 221 ? 29.352 -6.012 -60.987 1.00 69.75 221 TYR A CA 1
ATOM 1713 C C . TYR A 1 221 ? 27.918 -6.036 -61.550 1.00 69.75 221 TYR A C 1
ATOM 1715 O O . TYR A 1 221 ? 27.741 -5.983 -62.766 1.00 69.75 221 TYR A O 1
ATOM 1723 N N . ARG A 1 222 ? 26.882 -6.113 -60.696 1.00 72.25 222 ARG A N 1
ATOM 1724 C CA . ARG A 1 222 ? 25.475 -6.272 -61.137 1.00 72.25 222 ARG A CA 1
ATOM 1725 C C . ARG A 1 222 ? 24.693 -4.963 -61.215 1.00 72.25 222 ARG A C 1
ATOM 1727 O O . ARG A 1 222 ? 23.719 -4.909 -61.961 1.00 72.25 222 ARG A O 1
ATOM 1734 N N . LYS A 1 223 ? 25.117 -3.932 -60.472 1.00 78.56 223 LYS A N 1
ATOM 1735 C CA . LYS A 1 223 ? 24.547 -2.570 -60.485 1.00 78.56 223 LYS A CA 1
ATOM 1736 C C . LYS A 1 223 ? 23.013 -2.518 -60.374 1.00 78.56 223 LYS A C 1
ATOM 1738 O O . LYS A 1 223 ? 22.364 -1.733 -61.060 1.00 78.56 223 LYS A O 1
ATOM 1743 N N . ARG A 1 224 ? 22.410 -3.362 -59.527 1.00 89.00 224 ARG A N 1
ATOM 1744 C CA . ARG A 1 224 ? 20.957 -3.345 -59.278 1.00 89.00 224 ARG A CA 1
ATOM 1745 C C . ARG A 1 224 ? 20.620 -2.313 -58.204 1.00 89.00 224 ARG A C 1
ATOM 1747 O O . ARG A 1 224 ? 20.470 -2.670 -57.033 1.00 89.00 224 ARG A O 1
ATOM 1754 N N . GLY A 1 225 ? 20.568 -1.043 -58.596 1.00 92.19 225 GLY A N 1
ATOM 1755 C CA . GLY A 1 225 ? 20.354 0.069 -57.671 1.00 92.19 225 GLY A CA 1
ATOM 1756 C C . GLY A 1 225 ? 18.899 0.293 -57.279 1.00 92.19 225 GLY A C 1
ATOM 1757 O O . GLY A 1 225 ? 17.961 -0.108 -57.976 1.00 92.19 225 GLY A O 1
ATOM 1758 N N . PHE A 1 226 ? 18.720 0.933 -56.129 1.00 96.38 226 PHE A N 1
ATOM 1759 C CA . PHE A 1 226 ? 17.425 1.382 -55.648 1.00 96.38 226 PHE A CA 1
ATOM 1760 C C . PHE A 1 226 ? 16.973 2.620 -56.411 1.00 96.38 226 PHE A C 1
ATOM 1762 O O . PHE A 1 226 ? 17.748 3.550 -56.618 1.00 96.38 226 PHE A O 1
ATOM 1769 N N . LYS A 1 227 ? 15.698 2.645 -56.796 1.00 96.12 227 LYS A N 1
ATOM 1770 C CA . LYS A 1 227 ? 15.068 3.822 -57.390 1.00 96.12 227 LYS A CA 1
ATOM 1771 C C . LYS A 1 227 ? 13.899 4.230 -56.509 1.00 96.12 227 LYS A C 1
ATOM 1773 O O . LYS A 1 227 ? 12.927 3.479 -56.410 1.00 96.12 227 LYS A O 1
ATOM 1778 N N . GLY A 1 228 ? 14.010 5.384 -55.865 1.00 96.69 228 GLY A N 1
ATOM 1779 C CA . GLY A 1 228 ? 13.082 5.827 -54.826 1.00 96.69 228 GLY A CA 1
ATOM 1780 C C . GLY A 1 228 ? 13.792 6.570 -53.702 1.00 96.69 228 GLY A C 1
ATOM 1781 O O . GLY A 1 228 ? 14.975 6.882 -53.822 1.00 96.69 228 GLY A O 1
ATOM 1782 N N . ALA A 1 229 ? 13.074 6.862 -52.623 1.00 98.06 229 ALA A N 1
ATOM 1783 C CA . ALA A 1 229 ? 13.639 7.497 -51.432 1.00 98.06 229 ALA A CA 1
ATOM 1784 C C . ALA A 1 229 ? 13.864 6.476 -50.308 1.00 98.06 229 ALA A C 1
ATOM 1786 O O . ALA A 1 229 ? 13.071 5.544 -50.157 1.00 98.06 229 ALA A O 1
ATOM 1787 N N . ILE A 1 230 ? 14.957 6.646 -49.565 1.00 98.50 230 ILE A N 1
ATOM 1788 C CA . ILE A 1 230 ? 15.301 5.875 -48.366 1.00 98.50 230 ILE A CA 1
ATOM 1789 C C . ILE A 1 230 ? 15.448 6.854 -47.206 1.00 98.50 230 ILE A C 1
ATOM 1791 O O . ILE A 1 230 ? 16.015 7.936 -47.377 1.00 98.50 230 ILE A O 1
ATOM 1795 N N . ASP A 1 231 ? 14.951 6.446 -46.049 1.00 97.19 231 ASP A N 1
ATOM 1796 C CA . ASP A 1 231 ? 14.941 7.220 -44.819 1.00 97.19 231 ASP A CA 1
ATOM 1797 C C . ASP A 1 231 ? 15.229 6.309 -43.609 1.00 97.19 231 ASP A C 1
ATOM 1799 O O . ASP A 1 231 ? 15.005 5.095 -43.688 1.00 97.19 231 ASP A O 1
ATOM 1803 N N . GLU A 1 232 ? 15.757 6.885 -42.524 1.00 94.88 232 GLU A N 1
ATOM 1804 C CA . GLU A 1 232 ? 15.918 6.228 -41.214 1.00 94.88 232 GLU A CA 1
ATOM 1805 C C . GLU A 1 232 ? 16.567 4.822 -41.274 1.00 94.88 232 GLU A C 1
ATOM 1807 O O . GLU A 1 232 ? 16.022 3.827 -40.792 1.00 94.88 232 GLU A O 1
ATOM 1812 N N . VAL A 1 233 ? 17.752 4.697 -41.890 1.00 97.69 233 VAL A N 1
ATOM 1813 C CA . VAL A 1 233 ? 18.448 3.397 -41.989 1.00 97.69 233 VAL A CA 1
ATOM 1814 C C . VAL A 1 233 ? 19.093 3.057 -40.648 1.00 97.69 233 VAL A C 1
ATOM 1816 O O . VAL A 1 233 ? 20.048 3.721 -40.248 1.00 97.69 233 VAL A O 1
ATOM 1819 N N . LYS A 1 234 ? 18.644 1.985 -39.991 1.00 95.12 234 LYS A N 1
ATOM 1820 C CA . LYS A 1 234 ? 19.173 1.517 -38.699 1.00 95.12 234 LYS A CA 1
ATOM 1821 C C . LYS A 1 234 ? 19.616 0.055 -38.758 1.00 95.12 234 LYS A C 1
ATOM 1823 O O . LYS A 1 234 ? 18.989 -0.777 -39.420 1.00 95.12 234 LYS A O 1
ATOM 1828 N N . ILE A 1 235 ? 20.711 -0.267 -38.068 1.00 95.38 235 ILE A N 1
ATOM 1829 C CA . ILE A 1 235 ? 21.266 -1.628 -37.990 1.00 95.38 235 ILE A CA 1
ATOM 1830 C C . ILE A 1 235 ? 21.559 -1.995 -36.538 1.00 95.38 235 ILE A C 1
ATOM 1832 O O . ILE A 1 235 ? 22.365 -1.322 -35.899 1.00 95.38 235 ILE A O 1
ATOM 1836 N N . TRP A 1 236 ? 21.006 -3.116 -36.070 1.00 92.44 236 TRP A N 1
ATOM 1837 C CA . TRP A 1 236 ? 21.326 -3.722 -34.777 1.00 92.44 236 TRP A CA 1
ATOM 1838 C C . TRP A 1 236 ? 22.173 -4.988 -34.930 1.00 92.44 236 TRP A C 1
ATOM 1840 O O . TRP A 1 236 ? 21.926 -5.799 -35.821 1.00 92.44 236 TRP A O 1
ATOM 1850 N N . ASP A 1 237 ? 23.099 -5.224 -33.999 1.00 90.19 237 ASP A N 1
ATOM 1851 C CA . ASP A 1 237 ? 23.861 -6.473 -33.835 1.00 90.19 237 ASP A CA 1
ATOM 1852 C C . ASP A 1 237 ? 23.126 -7.546 -33.006 1.00 90.19 237 ASP A C 1
ATOM 1854 O O . ASP A 1 237 ? 23.726 -8.512 -32.522 1.00 90.19 237 ASP A O 1
ATOM 1858 N N . ARG A 1 238 ? 21.804 -7.385 -32.875 1.00 87.56 238 ARG A N 1
ATOM 1859 C CA . ARG A 1 238 ? 20.866 -8.327 -32.261 1.00 87.56 238 ARG A CA 1
ATOM 1860 C C . ARG A 1 238 ? 19.578 -8.432 -33.076 1.00 87.56 238 ARG A C 1
ATOM 1862 O O . ARG A 1 238 ? 19.250 -7.549 -33.869 1.00 87.56 238 ARG A O 1
ATOM 1869 N N . ALA A 1 239 ? 18.817 -9.493 -32.840 1.00 88.69 239 ALA A N 1
ATOM 1870 C CA . ALA A 1 239 ? 17.446 -9.579 -33.326 1.00 88.69 239 ALA A CA 1
ATOM 1871 C C . ALA A 1 239 ? 16.516 -8.719 -32.458 1.00 88.69 239 ALA A C 1
ATOM 1873 O O . ALA A 1 239 ? 16.526 -8.851 -31.231 1.00 88.69 239 ALA A O 1
ATOM 1874 N N . LEU A 1 240 ? 15.722 -7.860 -33.097 1.00 86.44 240 LEU A N 1
ATOM 1875 C CA . LEU A 1 240 ? 14.560 -7.224 -32.483 1.00 86.44 240 LEU A CA 1
ATOM 1876 C C . LEU A 1 240 ? 13.404 -8.233 -32.419 1.00 86.44 240 LEU A C 1
ATOM 1878 O O . LEU A 1 240 ? 13.250 -9.086 -33.300 1.00 86.44 240 LEU A O 1
ATOM 1882 N N . SER A 1 241 ? 12.602 -8.146 -31.364 1.00 82.56 241 SER A N 1
ATOM 1883 C CA . SER A 1 241 ? 11.349 -8.887 -31.223 1.00 82.56 241 SER A CA 1
ATOM 1884 C C . SER A 1 241 ? 10.218 -8.263 -32.044 1.00 82.56 241 SER A C 1
ATOM 1886 O O . SER A 1 241 ? 10.292 -7.110 -32.459 1.00 82.56 241 SER A O 1
ATOM 1888 N N . ASP A 1 242 ? 9.140 -9.023 -32.249 1.00 82.75 242 ASP A N 1
ATOM 1889 C CA . ASP A 1 242 ? 7.959 -8.558 -32.990 1.00 82.75 242 ASP A CA 1
ATOM 1890 C C . ASP A 1 242 ? 7.354 -7.274 -32.387 1.00 82.75 242 ASP A C 1
ATOM 1892 O O . ASP A 1 242 ? 6.851 -6.422 -33.114 1.00 82.75 242 ASP A O 1
ATOM 1896 N N . GLU A 1 243 ? 7.414 -7.125 -31.059 1.00 73.00 243 GLU A N 1
ATOM 1897 C CA . GLU A 1 243 ? 6.915 -5.943 -30.350 1.00 73.00 243 GLU A CA 1
ATOM 1898 C C . GLU A 1 243 ? 7.815 -4.724 -30.575 1.00 73.00 243 GLU A C 1
ATOM 1900 O O . GLU A 1 243 ? 7.312 -3.672 -30.955 1.00 73.00 243 GLU A O 1
ATOM 1905 N N . GLU A 1 244 ? 9.136 -4.891 -30.460 1.00 75.62 244 GLU A N 1
ATOM 1906 C CA . GLU A 1 244 ? 10.108 -3.819 -30.720 1.00 75.62 244 GLU A CA 1
ATOM 1907 C C . GLU A 1 244 ? 10.030 -3.303 -32.161 1.00 75.62 244 GLU A C 1
ATOM 1909 O O . GLU A 1 244 ? 10.165 -2.110 -32.404 1.00 75.62 244 GLU A O 1
ATOM 1914 N N . ILE A 1 245 ? 9.771 -4.192 -33.122 1.00 86.31 245 ILE A N 1
ATOM 1915 C CA . ILE A 1 245 ? 9.604 -3.834 -34.537 1.00 86.31 245 ILE A CA 1
ATOM 1916 C C . ILE A 1 245 ? 8.312 -3.044 -34.763 1.00 86.31 245 ILE A C 1
ATOM 1918 O O . ILE A 1 245 ? 8.282 -2.133 -35.590 1.00 86.31 245 ILE A O 1
ATOM 1922 N N . ARG A 1 246 ? 7.240 -3.382 -34.040 1.00 81.25 246 ARG A N 1
ATOM 1923 C CA . ARG A 1 246 ? 5.991 -2.617 -34.080 1.00 81.25 246 ARG A CA 1
ATOM 1924 C C . ARG A 1 246 ? 6.165 -1.238 -33.445 1.00 81.25 246 ARG A C 1
ATOM 1926 O O . ARG A 1 246 ? 5.660 -0.271 -33.999 1.00 81.25 246 ARG A O 1
ATOM 1933 N N . ASP A 1 247 ? 6.870 -1.146 -32.323 1.00 71.75 247 ASP A N 1
ATOM 1934 C CA . ASP A 1 247 ? 7.107 0.133 -31.650 1.00 71.75 247 ASP A CA 1
ATOM 1935 C C . ASP A 1 247 ? 8.011 1.057 -32.491 1.00 71.75 247 ASP A C 1
ATOM 1937 O O . ASP A 1 247 ? 7.688 2.235 -32.647 1.00 71.75 247 ASP A O 1
ATOM 1941 N N . GLU A 1 248 ? 9.050 0.505 -33.132 1.00 79.62 248 GLU A N 1
ATOM 1942 C CA . GLU A 1 248 ? 9.888 1.196 -34.128 1.00 79.62 248 GLU A CA 1
ATOM 1943 C C . GLU A 1 248 ? 9.058 1.725 -35.313 1.00 79.62 248 GLU A C 1
ATOM 1945 O O . GLU A 1 248 ? 9.263 2.846 -35.775 1.00 79.62 248 GLU A O 1
ATOM 1950 N N . PHE A 1 249 ? 8.091 0.942 -35.805 1.00 84.44 249 PHE A N 1
ATOM 1951 C CA . PHE A 1 249 ? 7.184 1.378 -36.872 1.00 84.44 249 PHE A CA 1
ATOM 1952 C C . PHE A 1 249 ? 6.252 2.518 -36.430 1.00 84.44 249 PHE A C 1
ATOM 1954 O O . PHE A 1 249 ? 6.002 3.445 -37.197 1.00 84.44 249 PHE A O 1
ATOM 1961 N N . GLU A 1 250 ? 5.724 2.456 -35.207 1.00 79.06 250 GLU A N 1
ATOM 1962 C CA . GLU A 1 250 ? 4.783 3.449 -34.672 1.00 79.06 250 GLU A CA 1
ATOM 1963 C C . GLU A 1 250 ? 5.460 4.771 -34.264 1.00 79.06 250 GLU A C 1
ATOM 1965 O O . GLU A 1 250 ? 4.768 5.700 -33.846 1.00 79.06 250 GLU A O 1
ATOM 1970 N N . GLY A 1 251 ? 6.790 4.879 -34.385 1.00 61.81 251 GLY A N 1
ATOM 1971 C CA . GLY A 1 251 ? 7.543 6.075 -33.999 1.00 61.81 251 GLY A CA 1
ATOM 1972 C C . GLY A 1 251 ? 7.519 6.331 -32.492 1.00 61.81 251 GLY A C 1
ATOM 1973 O O . GLY A 1 251 ? 7.675 7.470 -32.050 1.00 61.81 251 GLY A O 1
ATOM 1974 N N . LYS A 1 252 ? 7.293 5.283 -31.691 1.00 52.91 252 LYS A N 1
ATOM 1975 C CA . LYS A 1 252 ? 7.422 5.361 -30.238 1.00 52.91 252 LYS A CA 1
ATOM 1976 C C . LYS A 1 252 ? 8.905 5.405 -29.912 1.00 52.91 252 LYS A C 1
ATOM 1978 O O . LYS A 1 252 ? 9.598 4.406 -30.077 1.00 52.91 252 LYS A O 1
ATOM 1983 N N . ILE A 1 253 ? 9.380 6.556 -29.447 1.00 40.84 253 ILE A N 1
ATOM 1984 C CA . ILE A 1 253 ? 10.749 6.700 -28.955 1.00 40.84 253 ILE A CA 1
ATOM 1985 C C . ILE A 1 253 ? 10.929 5.697 -27.802 1.00 40.84 253 ILE A C 1
ATOM 1987 O O . ILE A 1 253 ? 10.282 5.845 -26.764 1.00 40.84 253 ILE A O 1
ATOM 1991 N N . MET A 1 254 ? 11.785 4.676 -27.953 1.00 45.78 254 MET A N 1
ATOM 1992 C CA . MET A 1 254 ? 12.218 3.874 -26.798 1.00 45.78 254 MET A CA 1
ATOM 1993 C C . MET A 1 254 ? 13.275 4.656 -26.012 1.00 45.78 254 MET A C 1
ATOM 1995 O O . MET A 1 254 ? 14.449 4.290 -25.966 1.00 45.78 254 MET A O 1
ATOM 1999 N N . GLU A 1 255 ? 12.873 5.770 -25.413 1.00 36.41 255 GLU A N 1
ATOM 2000 C CA . GLU A 1 255 ? 13.706 6.503 -24.469 1.00 36.41 255 GLU A CA 1
ATOM 2001 C C . GLU A 1 255 ? 13.518 5.915 -23.069 1.00 36.41 255 GLU A C 1
ATOM 2003 O O . GLU A 1 255 ? 12.444 5.989 -22.482 1.00 36.41 255 GLU A O 1
ATOM 2008 N N . GLY A 1 256 ? 14.589 5.308 -22.549 1.00 46.12 256 GLY A N 1
ATOM 2009 C CA . GLY A 1 256 ? 14.654 4.777 -21.190 1.00 46.12 256 GLY A CA 1
ATOM 2010 C C . GLY A 1 256 ? 13.916 3.449 -21.013 1.00 46.12 256 GLY A C 1
ATOM 2011 O O . GLY A 1 256 ? 12.763 3.274 -21.398 1.00 46.12 256 GLY A O 1
ATOM 2012 N N . ILE A 1 257 ? 14.563 2.478 -20.364 1.00 51.66 257 ILE A N 1
ATOM 2013 C CA . ILE A 1 257 ? 13.807 1.374 -19.770 1.00 51.66 257 ILE A CA 1
ATOM 2014 C C . ILE A 1 257 ? 12.974 2.012 -18.661 1.00 51.66 257 ILE A C 1
ATOM 2016 O O . ILE A 1 257 ? 13.496 2.292 -17.586 1.00 51.66 257 ILE A O 1
ATOM 2020 N N . THR A 1 258 ? 11.685 2.239 -18.908 1.00 57.56 258 THR A N 1
ATOM 2021 C CA . THR A 1 258 ? 10.797 2.862 -17.920 1.00 57.56 258 THR A CA 1
ATOM 2022 C C . THR A 1 258 ? 10.690 2.031 -16.637 1.00 57.56 258 THR A C 1
ATOM 2024 O O . THR A 1 258 ? 10.213 2.510 -15.621 1.00 57.56 258 THR A O 1
ATOM 2027 N N . GLY A 1 259 ? 11.145 0.776 -16.641 1.00 62.41 259 GLY A N 1
ATOM 2028 C CA . GLY A 1 259 ? 11.016 -0.152 -15.520 1.00 62.41 259 GLY A CA 1
ATOM 2029 C C . GLY A 1 259 ? 9.661 -0.844 -15.480 1.00 62.41 259 GLY A C 1
ATOM 2030 O O . GLY A 1 259 ? 9.328 -1.492 -14.495 1.00 62.41 259 GLY A O 1
ATOM 2031 N N . LYS A 1 260 ? 8.868 -0.749 -16.551 1.00 63.66 260 LYS A N 1
ATOM 2032 C CA . LYS A 1 260 ? 7.584 -1.440 -16.649 1.00 63.66 260 LYS A CA 1
ATOM 2033 C C . LYS A 1 260 ? 7.741 -2.944 -16.398 1.00 63.66 260 LYS A C 1
ATOM 2035 O O . LYS A 1 260 ? 8.487 -3.629 -17.093 1.00 63.66 260 LYS A O 1
ATOM 2040 N N . GLY A 1 261 ? 6.992 -3.454 -15.421 1.00 59.41 261 GLY A N 1
ATOM 2041 C CA . GLY A 1 261 ? 7.042 -4.861 -15.008 1.00 59.41 261 GLY A CA 1
ATOM 2042 C C . GLY A 1 261 ? 8.189 -5.210 -14.053 1.00 59.41 261 GLY A C 1
ATOM 2043 O O . GLY A 1 261 ? 8.358 -6.390 -13.755 1.00 59.41 261 GLY A O 1
ATOM 2044 N N . VAL A 1 262 ? 8.944 -4.210 -13.586 1.00 78.56 262 VAL A N 1
ATOM 2045 C CA . VAL A 1 262 ? 9.962 -4.333 -12.535 1.00 78.56 262 VAL A CA 1
ATOM 2046 C C . VAL A 1 262 ? 9.363 -3.918 -11.196 1.00 78.56 262 VAL A C 1
ATOM 2048 O O . VAL A 1 262 ? 8.661 -2.907 -11.122 1.00 78.56 262 VAL A O 1
ATOM 2051 N N . THR A 1 263 ? 9.670 -4.658 -10.137 1.00 83.50 263 THR A N 1
ATOM 2052 C CA . THR A 1 263 ? 9.374 -4.285 -8.748 1.00 83.50 263 THR A CA 1
ATOM 2053 C C . THR A 1 263 ? 10.642 -3.870 -7.995 1.00 83.50 263 THR A C 1
ATOM 2055 O O . THR A 1 263 ? 11.693 -4.501 -8.108 1.00 83.50 263 THR A O 1
ATOM 2058 N N . ILE A 1 264 ? 10.552 -2.786 -7.223 1.00 92.38 264 ILE A N 1
ATOM 2059 C CA . ILE A 1 264 ? 11.650 -2.231 -6.426 1.00 92.38 264 ILE A CA 1
ATOM 2060 C C . ILE A 1 264 ? 11.209 -2.150 -4.965 1.00 92.38 264 ILE A C 1
ATOM 2062 O O . ILE A 1 264 ? 10.293 -1.399 -4.639 1.00 92.38 264 ILE A O 1
ATOM 2066 N N . GLY A 1 265 ? 11.881 -2.883 -4.082 1.00 96.06 265 GLY A N 1
ATOM 2067 C CA . GLY A 1 265 ? 11.749 -2.732 -2.635 1.00 96.06 265 GLY A CA 1
ATOM 2068 C C . GLY A 1 265 ? 12.598 -1.570 -2.131 1.00 96.06 265 GLY A C 1
ATOM 2069 O O . GLY A 1 265 ? 13.819 -1.606 -2.266 1.00 96.06 265 GLY A O 1
ATOM 2070 N N . ILE A 1 266 ? 11.976 -0.550 -1.551 1.00 97.69 266 ILE A N 1
ATOM 2071 C CA . ILE A 1 266 ? 12.655 0.555 -0.869 1.00 97.69 266 ILE A CA 1
ATOM 2072 C C . ILE A 1 266 ? 12.716 0.202 0.614 1.00 97.69 266 ILE A C 1
ATOM 2074 O O . ILE A 1 266 ? 11.704 0.284 1.303 1.00 97.69 266 ILE A O 1
ATOM 2078 N N . ILE A 1 267 ? 13.889 -0.227 1.081 1.00 97.81 267 ILE A N 1
ATOM 2079 C CA . ILE A 1 267 ? 14.143 -0.583 2.482 1.00 97.81 267 ILE A CA 1
ATOM 2080 C C . ILE A 1 267 ? 14.832 0.618 3.140 1.00 97.81 267 ILE A C 1
ATOM 2082 O O . ILE A 1 267 ? 16.036 0.824 2.964 1.00 97.81 267 ILE A O 1
ATOM 2086 N N . ASP A 1 268 ? 14.052 1.457 3.827 1.00 96.81 268 ASP A N 1
ATOM 2087 C CA . ASP A 1 268 ? 14.496 2.772 4.319 1.00 96.81 268 ASP A CA 1
ATOM 2088 C C . ASP A 1 268 ? 13.575 3.300 5.452 1.00 96.81 268 ASP A C 1
ATOM 2090 O O . ASP A 1 268 ? 13.049 2.522 6.245 1.00 96.81 268 ASP A O 1
ATOM 2094 N N . THR A 1 269 ? 13.356 4.615 5.556 1.00 91.50 269 THR A N 1
ATOM 2095 C CA . THR A 1 269 ? 12.459 5.268 6.531 1.00 91.50 269 THR A CA 1
ATOM 2096 C C . THR A 1 269 ? 10.964 5.103 6.243 1.00 91.50 269 THR A C 1
ATOM 2098 O O . THR A 1 269 ? 10.144 5.663 6.974 1.00 91.50 269 THR A O 1
ATOM 2101 N N . GLY A 1 270 ? 10.618 4.329 5.213 1.00 92.88 270 GLY A N 1
ATOM 2102 C CA . GLY A 1 270 ? 9.277 4.206 4.648 1.00 92.88 270 GLY A CA 1
ATOM 2103 C C . GLY A 1 270 ? 9.153 4.898 3.291 1.00 92.88 270 GLY A C 1
ATOM 2104 O O . GLY A 1 270 ? 10.130 5.423 2.757 1.00 92.88 270 GLY A O 1
ATOM 2105 N N . VAL A 1 271 ? 7.953 4.908 2.720 1.00 90.62 271 VAL A N 1
ATOM 2106 C CA . VAL A 1 271 ? 7.620 5.692 1.523 1.00 90.62 271 VAL A CA 1
ATOM 2107 C C . VAL A 1 271 ? 6.298 6.402 1.767 1.00 90.62 271 VAL A C 1
ATOM 2109 O O . VAL A 1 271 ? 5.292 5.754 2.037 1.00 90.62 271 VAL A O 1
ATOM 2112 N N . ASP A 1 272 ? 6.284 7.724 1.612 1.00 87.06 272 ASP A N 1
ATOM 2113 C CA . ASP A 1 272 ? 5.051 8.490 1.486 1.00 87.06 272 ASP A CA 1
ATOM 2114 C C . ASP A 1 272 ? 4.428 8.177 0.127 1.00 87.06 272 ASP A C 1
ATOM 2116 O O . ASP A 1 272 ? 4.704 8.793 -0.903 1.00 87.06 272 ASP A O 1
ATOM 2120 N N . TYR A 1 273 ? 3.597 7.146 0.119 1.00 80.69 273 TYR A N 1
ATOM 2121 C CA . TYR A 1 273 ? 2.853 6.716 -1.053 1.00 80.69 273 TYR A CA 1
ATOM 2122 C C . TYR A 1 273 ? 1.760 7.722 -1.446 1.00 80.69 273 TYR A C 1
ATOM 2124 O O . TYR A 1 273 ? 1.269 7.664 -2.571 1.00 80.69 273 TYR A O 1
ATOM 2132 N N . THR A 1 274 ? 1.412 8.684 -0.584 1.00 74.50 274 THR A N 1
ATOM 2133 C CA . THR A 1 274 ? 0.537 9.813 -0.940 1.00 74.50 274 THR A CA 1
ATOM 2134 C C . THR A 1 274 ? 1.296 10.943 -1.634 1.00 74.50 274 THR A C 1
ATOM 2136 O O . THR A 1 274 ? 0.681 11.895 -2.125 1.00 74.50 274 THR A O 1
ATOM 2139 N N . HIS A 1 275 ? 2.622 10.830 -1.751 1.00 77.94 275 HIS A N 1
ATOM 2140 C CA . HIS A 1 275 ? 3.419 11.811 -2.459 1.00 77.94 275 HIS A CA 1
ATOM 2141 C C . HIS A 1 275 ? 2.979 11.878 -3.934 1.00 77.94 275 HIS A C 1
ATOM 2143 O O . HIS A 1 275 ? 2.903 10.843 -4.607 1.00 77.94 275 HIS A O 1
ATOM 2149 N N . PRO A 1 276 ? 2.716 13.068 -4.504 1.00 72.38 276 PRO A N 1
ATOM 2150 C CA . PRO A 1 276 ? 2.124 13.139 -5.842 1.00 72.38 276 PRO A CA 1
ATOM 2151 C C . PRO A 1 276 ? 3.021 12.579 -6.953 1.00 72.38 276 PRO A C 1
ATOM 2153 O O . PRO A 1 276 ? 2.529 12.023 -7.932 1.00 72.38 276 PRO A O 1
ATOM 2156 N N . ASP A 1 277 ? 4.345 12.640 -6.779 1.00 75.44 277 ASP A N 1
ATOM 2157 C CA . ASP A 1 277 ? 5.303 12.043 -7.726 1.00 75.44 277 ASP A CA 1
ATOM 2158 C C . ASP A 1 277 ? 5.234 10.500 -7.735 1.00 75.44 277 ASP A C 1
ATOM 2160 O O . ASP A 1 277 ? 5.756 9.849 -8.643 1.00 75.44 277 ASP A O 1
ATOM 2164 N N . LEU A 1 278 ? 4.571 9.913 -6.735 1.00 80.06 278 LEU A N 1
ATOM 2165 C CA . LEU A 1 278 ? 4.294 8.487 -6.589 1.00 80.06 278 LEU A CA 1
ATOM 2166 C C . LEU A 1 278 ? 2.801 8.167 -6.766 1.00 80.06 278 LEU A C 1
ATOM 2168 O O . LEU A 1 278 ? 2.359 7.083 -6.406 1.00 80.06 278 LEU A O 1
ATOM 2172 N N . GLY A 1 279 ? 2.021 9.061 -7.378 1.00 66.25 279 GLY A N 1
ATOM 2173 C CA . GLY A 1 279 ? 0.622 8.784 -7.707 1.00 66.25 279 GLY A CA 1
ATOM 2174 C C . GLY A 1 279 ? -0.399 9.177 -6.644 1.00 66.25 279 GLY A C 1
ATOM 2175 O O . GLY A 1 279 ? -1.558 8.793 -6.790 1.00 66.25 279 GLY A O 1
ATOM 2176 N N . GLY A 1 280 ? 0.005 9.924 -5.614 1.00 62.50 280 GLY A N 1
ATOM 2177 C CA . GLY A 1 280 ? -0.916 10.514 -4.646 1.00 62.50 280 GLY A CA 1
ATOM 2178 C C . GLY A 1 280 ? -1.571 11.822 -5.112 1.00 62.50 280 GLY A C 1
ATOM 2179 O O . GLY A 1 280 ? -1.269 12.358 -6.182 1.00 62.50 280 GLY A O 1
ATOM 2180 N N . CYS A 1 281 ? -2.528 12.310 -4.324 1.00 53.84 281 CYS A N 1
ATOM 2181 C CA . CYS A 1 281 ? -3.470 13.351 -4.740 1.00 53.84 281 CYS A CA 1
ATOM 2182 C C . CYS A 1 281 ? -2.841 14.754 -4.740 1.00 53.84 281 CYS A C 1
ATOM 2184 O O . CYS A 1 281 ? -1.886 15.040 -4.020 1.00 53.84 281 CYS A O 1
ATOM 2186 N N . THR A 1 282 ? -3.350 15.644 -5.596 1.00 50.38 282 THR A N 1
ATOM 2187 C CA . THR A 1 282 ? -2.643 16.891 -5.963 1.00 50.38 282 THR A CA 1
ATOM 2188 C C . THR A 1 282 ? -3.198 18.151 -5.306 1.00 50.38 282 THR A C 1
ATOM 2190 O O . THR A 1 282 ? -2.587 19.218 -5.410 1.00 50.38 282 THR A O 1
ATOM 2193 N N . ASN A 1 283 ? -4.332 18.049 -4.614 1.00 48.66 283 ASN A N 1
ATOM 2194 C CA . ASN A 1 283 ? -4.929 19.154 -3.879 1.00 48.66 283 ASN A CA 1
ATOM 2195 C C . ASN A 1 283 ? -5.545 18.676 -2.557 1.00 48.66 283 ASN A C 1
ATOM 2197 O O . ASN A 1 283 ? -5.921 17.516 -2.408 1.00 48.66 283 ASN A O 1
ATOM 2201 N N . THR A 1 284 ? -5.625 19.598 -1.598 1.00 42.44 284 THR A N 1
ATOM 2202 C CA . THR A 1 284 ? -6.038 19.323 -0.219 1.00 42.44 284 THR A CA 1
ATOM 2203 C C . THR A 1 284 ? -7.457 18.763 -0.134 1.00 42.44 284 THR A C 1
ATOM 2205 O O . THR A 1 284 ? -7.687 17.859 0.649 1.00 42.44 284 THR A O 1
ATOM 2208 N N . GLU A 1 285 ? -8.377 19.220 -0.985 1.00 39.25 285 GLU A N 1
ATOM 2209 C CA . GLU A 1 285 ? -9.779 18.772 -1.006 1.00 39.25 285 GLU A CA 1
ATOM 2210 C C . GLU A 1 285 ? -9.914 17.322 -1.524 1.00 39.25 285 GLU A C 1
ATOM 2212 O O . GLU A 1 285 ? -10.764 16.562 -1.067 1.00 39.25 285 GLU A O 1
ATOM 2217 N N . GLU A 1 286 ? -9.040 16.901 -2.442 1.00 45.28 286 GLU A N 1
ATOM 2218 C CA . GLU A 1 286 ? -8.941 15.528 -2.951 1.00 45.28 286 GLU A CA 1
ATOM 2219 C C . GLU A 1 286 ? -8.282 14.600 -1.914 1.00 45.28 286 GLU A C 1
ATOM 2221 O O . GLU A 1 286 ? -8.781 13.506 -1.679 1.00 45.28 286 GLU A O 1
ATOM 2226 N N . CYS A 1 287 ? -7.245 15.058 -1.200 1.00 42.91 287 CYS A N 1
ATOM 2227 C CA . CYS A 1 287 ? -6.655 14.312 -0.079 1.00 42.91 287 CYS A CA 1
ATOM 2228 C C . CYS A 1 287 ? -7.609 14.185 1.130 1.00 42.91 287 CYS A C 1
ATOM 2230 O O . CYS A 1 287 ? -7.679 13.124 1.750 1.00 42.91 287 CYS A O 1
ATOM 2232 N N . GLU A 1 288 ? -8.356 15.245 1.461 1.00 38.81 288 GLU A N 1
ATOM 2233 C CA . GLU A 1 288 ? -9.287 15.307 2.602 1.00 38.81 288 GLU A CA 1
ATOM 2234 C C . GLU A 1 288 ? -10.532 14.424 2.408 1.00 38.81 288 GLU A C 1
ATOM 2236 O O . GLU A 1 288 ? -11.100 13.950 3.387 1.00 38.81 288 GLU A O 1
ATOM 2241 N N . ASN A 1 289 ? -10.939 14.150 1.163 1.00 37.72 289 ASN A N 1
ATOM 2242 C CA . ASN A 1 289 ? -12.075 13.269 0.861 1.00 37.72 289 ASN A CA 1
ATOM 2243 C C . ASN A 1 289 ? -11.707 11.773 0.772 1.00 37.72 289 ASN A C 1
ATOM 2245 O O . ASN A 1 289 ? -12.608 10.935 0.706 1.00 37.72 289 ASN A O 1
ATOM 2249 N N . ILE A 1 290 ? -10.414 11.427 0.750 1.00 39.38 290 ILE A N 1
ATOM 2250 C CA . ILE A 1 290 ? -9.936 10.038 0.612 1.00 39.38 290 ILE A CA 1
ATOM 2251 C C . ILE A 1 290 ? -9.477 9.463 1.962 1.00 39.38 290 ILE A C 1
ATOM 2253 O O . ILE A 1 290 ? -9.649 8.272 2.212 1.00 39.38 290 ILE A O 1
ATOM 2257 N N . VAL A 1 291 ? -9.004 10.303 2.887 1.00 42.06 291 VAL A N 1
ATOM 2258 C CA . VAL A 1 291 ? -8.853 9.928 4.301 1.00 42.06 291 VAL A CA 1
ATOM 2259 C C . VAL A 1 291 ? -10.200 10.130 4.985 1.00 42.06 291 VAL A C 1
ATOM 2261 O O . VAL A 1 291 ? -10.442 11.156 5.619 1.00 42.06 291 VAL A O 1
ATOM 2264 N N . LYS A 1 292 ? -11.117 9.169 4.837 1.00 44.03 292 LYS A N 1
ATOM 2265 C CA . LYS A 1 292 ? -12.359 9.227 5.609 1.00 44.03 292 LYS A CA 1
ATOM 2266 C C . LYS A 1 292 ? -12.002 9.107 7.093 1.00 44.03 292 LYS A C 1
ATOM 2268 O O . LYS A 1 292 ? -11.362 8.125 7.476 1.00 44.03 292 LYS A O 1
ATOM 2273 N N . PRO A 1 293 ? -12.350 10.095 7.929 1.00 48.62 293 PRO A N 1
ATOM 2274 C CA . PRO A 1 293 ? -12.000 10.055 9.332 1.00 48.62 293 PRO A CA 1
ATOM 2275 C C . PRO A 1 293 ? -12.748 8.893 9.987 1.00 48.62 293 PRO A C 1
ATOM 2277 O O . PRO A 1 293 ? -13.977 8.854 10.025 1.00 48.62 293 PRO A O 1
ATOM 2280 N N . TYR A 1 294 ? -11.988 7.906 10.452 1.00 61.53 294 TYR A N 1
ATOM 2281 C CA . TYR A 1 294 ? -12.514 6.847 11.296 1.00 61.53 294 TYR A CA 1
ATOM 2282 C C . TYR A 1 294 ? -12.928 7.501 12.613 1.00 61.53 294 TYR A C 1
ATOM 2284 O O . TYR A 1 294 ? -12.124 8.188 13.241 1.00 61.53 294 TYR A O 1
ATOM 2292 N N . HIS A 1 295 ? -14.184 7.306 13.005 1.00 73.38 295 HIS A N 1
ATOM 2293 C CA . HIS A 1 295 ? -14.700 7.723 14.305 1.00 73.38 295 HIS A CA 1
ATOM 2294 C C . HIS A 1 295 ? -15.268 6.493 15.024 1.00 73.38 295 HIS A C 1
ATOM 2296 O O . HIS A 1 295 ? -16.494 6.370 15.154 1.00 73.38 295 HIS A O 1
ATOM 2302 N N . PRO A 1 296 ? -14.408 5.543 15.444 1.00 84.25 296 PRO A N 1
ATOM 2303 C CA . PRO A 1 296 ? -14.833 4.409 16.244 1.00 84.25 296 PRO A CA 1
ATOM 2304 C C . PRO A 1 296 ? -15.502 4.920 17.514 1.00 84.25 296 PRO A C 1
ATOM 2306 O O . PRO A 1 296 ? -14.963 5.738 18.251 1.00 84.25 296 PRO A O 1
ATOM 2309 N N . ASN A 1 297 ? -16.704 4.431 17.775 1.00 87.62 297 ASN A N 1
ATOM 2310 C CA . ASN A 1 297 ? -17.515 4.860 18.894 1.00 87.62 297 ASN A CA 1
ATOM 2311 C C . ASN A 1 297 ? -18.021 3.645 19.676 1.00 87.62 297 ASN A C 1
ATOM 2313 O O . ASN A 1 297 ? -18.465 2.640 19.116 1.00 87.62 297 ASN A O 1
ATOM 2317 N N . PHE A 1 298 ? -17.980 3.766 21.007 1.00 89.75 298 PHE A N 1
ATOM 2318 C CA . PHE A 1 298 ? -18.430 2.743 21.958 1.00 89.75 298 PHE A CA 1
ATOM 2319 C C . PHE A 1 298 ? -17.856 1.341 21.684 1.00 89.75 298 PHE A C 1
ATOM 2321 O O . PHE A 1 298 ? -18.628 0.392 21.517 1.00 89.75 298 PHE A O 1
ATOM 2328 N N . PRO A 1 299 ? -16.524 1.180 21.679 1.00 94.50 299 PRO A N 1
ATOM 2329 C CA . PRO A 1 299 ? -15.934 -0.125 21.472 1.00 94.50 299 PRO A CA 1
ATOM 2330 C C . PRO A 1 299 ? -16.287 -1.067 22.635 1.00 94.50 299 PRO A C 1
ATOM 2332 O O . PRO A 1 299 ? -16.522 -0.629 23.768 1.00 94.50 299 PRO A O 1
ATOM 2335 N N . ARG A 1 300 ? -16.354 -2.367 22.354 1.00 95.31 300 ARG A N 1
ATOM 2336 C CA . ARG A 1 300 ? -16.571 -3.459 23.314 1.00 95.31 300 ARG A CA 1
ATOM 2337 C C . ARG A 1 300 ? -15.670 -4.629 22.964 1.00 95.31 300 ARG A C 1
ATOM 2339 O O . ARG A 1 300 ? -15.437 -4.886 21.790 1.00 95.31 300 ARG A O 1
ATOM 2346 N N . ILE A 1 301 ? -15.196 -5.356 23.973 1.00 96.88 301 ILE A N 1
ATOM 2347 C CA . ILE A 1 301 ? -14.327 -6.521 23.783 1.00 96.88 301 ILE A CA 1
ATOM 2348 C C . ILE A 1 301 ? -14.803 -7.724 24.598 1.00 96.88 301 ILE A C 1
ATOM 2350 O O . ILE A 1 301 ? -15.091 -7.618 25.793 1.00 96.88 301 ILE A O 1
ATOM 2354 N N . ASN A 1 302 ? -14.840 -8.894 23.961 1.00 96.06 302 ASN A N 1
ATOM 2355 C CA . ASN A 1 302 ? -15.065 -10.174 24.622 1.00 96.06 302 ASN A CA 1
ATOM 2356 C C . ASN A 1 302 ? -14.127 -11.236 24.038 1.00 96.06 302 ASN A C 1
ATOM 2358 O O . ASN A 1 302 ? -14.274 -11.649 22.890 1.00 96.06 302 ASN A O 1
ATOM 2362 N N . GLY A 1 303 ? -13.155 -11.678 24.838 1.00 93.69 303 GLY A N 1
ATOM 2363 C CA . GLY A 1 303 ? -12.138 -12.630 24.405 1.00 93.69 303 GLY A CA 1
ATOM 2364 C C . GLY A 1 303 ? -11.253 -12.059 23.297 1.00 93.69 303 GLY A C 1
ATOM 2365 O O . GLY A 1 303 ? -10.475 -11.134 23.528 1.00 93.69 303 GLY A O 1
ATOM 2366 N N . ASP A 1 304 ? -11.367 -12.649 22.112 1.00 92.44 304 ASP A N 1
ATOM 2367 C CA . ASP A 1 304 ? -10.619 -12.331 20.895 1.00 92.44 304 ASP A CA 1
ATOM 2368 C C . ASP A 1 304 ? -11.397 -11.428 19.924 1.00 92.44 304 ASP A C 1
ATOM 2370 O O . ASP A 1 304 ? -10.967 -11.254 18.791 1.00 92.44 304 ASP A O 1
ATOM 2374 N N . LYS A 1 305 ? -12.550 -10.876 20.323 1.00 95.19 305 LYS A N 1
ATOM 2375 C CA . LYS A 1 305 ? -13.404 -10.074 19.436 1.00 95.19 305 LYS A CA 1
ATOM 2376 C C . LYS A 1 305 ? -13.651 -8.692 19.994 1.00 95.19 305 LYS A C 1
ATOM 2378 O O . LYS A 1 305 ? -14.056 -8.551 21.151 1.00 95.19 305 LYS A O 1
ATOM 2383 N N . ILE A 1 306 ? -13.452 -7.700 19.140 1.00 96.88 306 ILE A N 1
ATOM 2384 C CA . ILE A 1 306 ? -13.718 -6.291 19.403 1.00 96.88 306 ILE A CA 1
ATOM 2385 C C . ILE A 1 306 ? -14.870 -5.867 18.496 1.00 96.88 306 ILE A C 1
ATOM 2387 O O . ILE A 1 306 ? -14.853 -6.214 17.324 1.00 96.88 306 ILE A O 1
ATOM 2391 N N . VAL A 1 307 ? -15.862 -5.141 19.005 1.00 96.94 307 VAL A N 1
ATOM 2392 C CA . VAL A 1 307 ? -16.935 -4.540 18.196 1.00 96.94 307 VAL A CA 1
ATOM 2393 C C . VAL A 1 307 ? -17.047 -3.056 18.491 1.00 96.94 307 VAL A C 1
ATOM 2395 O O . VAL A 1 307 ? -16.835 -2.640 19.628 1.00 96.94 307 VAL A O 1
ATOM 2398 N N . TRP A 1 308 ? -17.390 -2.258 17.490 1.00 94.94 308 TRP A N 1
ATOM 2399 C CA . TRP A 1 308 ? -17.649 -0.823 17.618 1.00 94.94 308 TRP A CA 1
ATOM 2400 C C . TRP A 1 308 ? -18.632 -0.395 16.530 1.00 94.94 308 TRP A C 1
ATOM 2402 O O . TRP A 1 308 ? -18.976 -1.188 15.653 1.00 94.94 308 TRP A O 1
ATOM 2412 N N . HIS A 1 309 ? -19.116 0.841 16.606 1.00 91.75 309 HIS A N 1
ATOM 2413 C CA . HIS A 1 309 ? -19.772 1.462 15.460 1.00 91.75 309 HIS A CA 1
ATOM 2414 C C . HIS A 1 309 ? -18.971 2.658 14.978 1.00 91.75 309 HIS A C 1
ATOM 2416 O O . HIS A 1 309 ? -18.360 3.357 15.786 1.00 91.75 309 HIS A O 1
ATOM 2422 N N . ASP A 1 310 ? -18.976 2.904 13.678 1.00 87.00 310 ASP A N 1
ATOM 2423 C CA . ASP A 1 310 ? -18.417 4.113 13.080 1.00 87.00 310 ASP A CA 1
ATOM 2424 C C . ASP A 1 310 ? -19.189 4.475 11.811 1.00 87.00 310 ASP A C 1
ATOM 2426 O O . ASP A 1 310 ? -20.031 3.705 11.355 1.00 87.00 310 ASP A O 1
ATOM 2430 N N . ASN A 1 311 ? -18.937 5.671 11.282 1.00 80.44 311 ASN A N 1
ATOM 2431 C CA . ASN A 1 311 ? -19.622 6.211 10.113 1.00 80.44 311 ASN A CA 1
ATOM 2432 C C . ASN A 1 311 ? -18.717 6.346 8.881 1.00 80.44 311 ASN A C 1
ATOM 2434 O O . ASN A 1 311 ? -18.943 7.232 8.049 1.00 80.44 311 ASN A O 1
ATOM 2438 N N . ARG A 1 312 ? -17.689 5.491 8.742 1.00 74.00 312 ARG A N 1
ATOM 2439 C CA . ARG A 1 312 ? -16.740 5.576 7.615 1.00 74.00 312 ARG A CA 1
ATOM 2440 C C . ARG A 1 312 ? -17.419 5.401 6.251 1.00 74.00 312 ARG A C 1
ATOM 2442 O O . ARG A 1 312 ? -16.927 5.907 5.248 1.00 74.00 312 ARG A O 1
ATOM 2449 N N . ASP A 1 313 ? -18.582 4.759 6.187 1.00 70.50 313 ASP A N 1
ATOM 2450 C CA . ASP A 1 313 ? -19.305 4.513 4.932 1.00 70.50 313 ASP A CA 1
ATOM 2451 C C . ASP A 1 313 ? -20.403 5.540 4.618 1.00 70.50 313 ASP A C 1
ATOM 2453 O O . ASP A 1 313 ? -20.972 5.519 3.527 1.00 70.50 313 ASP A O 1
ATOM 2457 N N . GLY A 1 314 ? -20.597 6.535 5.491 1.00 74.25 314 GLY A N 1
ATOM 2458 C CA . GLY A 1 314 ? -21.602 7.594 5.344 1.00 74.25 314 GLY A CA 1
ATOM 2459 C C . GLY A 1 314 ? -22.822 7.423 6.255 1.00 74.25 314 GLY A C 1
ATOM 2460 O O . GLY A 1 314 ? -23.512 8.408 6.519 1.00 74.25 314 GLY A O 1
ATOM 2461 N N . ASP A 1 315 ? -23.032 6.221 6.778 1.00 82.50 315 ASP A N 1
ATOM 2462 C CA . ASP A 1 315 ? -23.994 5.813 7.804 1.00 82.50 315 ASP A CA 1
ATOM 2463 C C . ASP A 1 315 ? -23.280 5.079 8.947 1.00 82.50 315 ASP A C 1
ATOM 2465 O O . ASP A 1 315 ? -22.164 4.582 8.781 1.00 82.50 315 ASP A O 1
ATOM 2469 N N . TYR A 1 316 ? -23.883 5.079 10.140 1.00 86.38 316 TYR A N 1
ATOM 2470 C CA . TYR A 1 316 ? -23.307 4.391 11.296 1.00 86.38 316 TYR A CA 1
ATOM 2471 C C . TYR A 1 316 ? -23.553 2.893 11.213 1.00 86.38 316 TYR A C 1
ATOM 2473 O O . TYR A 1 316 ? -24.690 2.457 11.320 1.00 86.38 316 TYR A O 1
ATOM 2481 N N . GLU A 1 317 ? -22.479 2.122 11.115 1.00 90.12 317 GLU A N 1
ATOM 2482 C CA . GLU A 1 317 ? -22.519 0.675 10.915 1.00 90.12 317 GLU A CA 1
ATOM 2483 C C . GLU A 1 317 ? -21.760 -0.040 12.038 1.00 90.12 317 GLU A C 1
ATOM 2485 O O . GLU A 1 317 ? -20.847 0.527 12.644 1.00 90.12 317 GLU A O 1
ATOM 2490 N N . ILE A 1 318 ? -22.122 -1.292 12.331 1.00 92.81 318 ILE A N 1
ATOM 2491 C CA . ILE A 1 318 ? -21.420 -2.130 13.307 1.00 92.81 318 ILE A CA 1
ATOM 2492 C C . ILE A 1 318 ? -20.268 -2.864 12.627 1.00 92.81 318 ILE A C 1
ATOM 2494 O O . ILE A 1 318 ? -20.464 -3.646 11.694 1.00 92.81 318 ILE A O 1
ATOM 2498 N N . TYR A 1 319 ? -19.074 -2.699 13.181 1.00 91.88 319 TYR A N 1
ATOM 2499 C CA . TYR A 1 319 ? -17.861 -3.394 12.770 1.00 91.88 319 TYR A CA 1
ATOM 2500 C C . TYR A 1 319 ? -17.384 -4.328 13.877 1.00 91.88 319 TYR A C 1
ATOM 2502 O O . TYR A 1 319 ? -17.674 -4.137 15.064 1.00 91.88 319 TYR A O 1
ATOM 2510 N N . MET A 1 320 ? -16.645 -5.356 13.477 1.00 92.75 320 MET A N 1
ATOM 2511 C CA . MET A 1 320 ? -15.989 -6.298 14.366 1.00 92.75 320 MET A CA 1
ATOM 2512 C C . MET A 1 320 ? -14.553 -6.529 13.917 1.00 92.75 320 MET A C 1
ATOM 2514 O O . MET A 1 320 ? -14.303 -6.700 12.734 1.00 92.75 320 MET A O 1
ATOM 2518 N N . TYR A 1 321 ? -13.632 -6.640 14.863 1.00 91.19 321 TYR A N 1
ATOM 2519 C CA . TYR A 1 321 ? -12.275 -7.109 14.626 1.00 91.19 321 TYR A CA 1
ATOM 2520 C C . TYR A 1 321 ? -12.042 -8.421 15.379 1.00 91.19 321 TYR A C 1
ATOM 2522 O O . TYR A 1 321 ? -12.251 -8.501 16.595 1.00 91.19 321 TYR A O 1
ATOM 2530 N N . ASP A 1 322 ? -11.639 -9.459 14.649 1.00 85.94 322 ASP A N 1
ATOM 2531 C CA . ASP A 1 322 ? -11.267 -10.772 15.179 1.00 85.94 322 ASP A CA 1
ATOM 2532 C C . ASP A 1 322 ? -9.744 -10.816 15.380 1.00 85.94 322 ASP A C 1
ATOM 2534 O O . ASP A 1 322 ? -8.975 -10.958 14.429 1.00 85.94 322 ASP A O 1
ATOM 2538 N N . ILE A 1 323 ? -9.308 -10.700 16.637 1.00 85.88 323 ILE A N 1
ATOM 2539 C CA . ILE A 1 323 ? -7.895 -10.667 17.044 1.00 85.88 323 ILE A CA 1
ATOM 2540 C C . ILE A 1 323 ? -7.183 -11.964 16.646 1.00 85.88 323 ILE A C 1
ATOM 2542 O O . ILE A 1 323 ? -6.022 -11.933 16.248 1.00 85.88 323 ILE A O 1
ATOM 2546 N N . ALA A 1 324 ? -7.862 -13.111 16.740 1.00 81.31 324 ALA A N 1
ATOM 2547 C CA . ALA A 1 324 ? -7.257 -14.404 16.437 1.00 81.31 324 ALA A CA 1
ATOM 2548 C C . ALA A 1 324 ? -7.024 -14.597 14.933 1.00 81.31 324 ALA A C 1
ATOM 2550 O O . ALA A 1 324 ? -6.086 -15.295 14.545 1.00 81.31 324 ALA A O 1
ATOM 2551 N N . LYS A 1 325 ? -7.876 -13.996 14.096 1.00 75.50 325 LYS A N 1
ATOM 2552 C CA . LYS A 1 325 ? -7.754 -14.044 12.632 1.00 75.50 325 LYS A CA 1
ATOM 2553 C C . LYS A 1 325 ? -7.044 -12.847 12.024 1.00 75.50 325 LYS A C 1
ATOM 2555 O O . LYS A 1 325 ? -6.713 -12.912 10.846 1.00 75.50 325 LYS A O 1
ATOM 2560 N N . ASN A 1 326 ? -6.809 -11.797 12.808 1.00 72.31 326 ASN A N 1
ATOM 2561 C CA . ASN A 1 326 ? -6.301 -10.526 12.314 1.00 72.31 326 ASN A CA 1
ATOM 2562 C C . ASN A 1 326 ? -7.193 -9.950 11.190 1.00 72.31 326 ASN A C 1
ATOM 2564 O O . ASN A 1 326 ? -6.698 -9.581 10.131 1.00 72.31 326 ASN A O 1
ATOM 2568 N N . GLU A 1 327 ? -8.514 -9.931 11.401 1.00 76.19 327 GLU A N 1
ATOM 2569 C CA . GLU A 1 327 ? -9.503 -9.610 10.357 1.00 76.19 327 GLU A CA 1
ATOM 2570 C C . GLU A 1 327 ? -10.549 -8.602 10.862 1.00 76.19 327 GLU A C 1
ATOM 2572 O O . GLU A 1 327 ? -11.177 -8.834 11.899 1.00 76.19 327 GLU A O 1
ATOM 2577 N N . GLU A 1 328 ? -10.771 -7.516 10.110 1.00 81.31 328 GLU A N 1
ATOM 2578 C CA . GLU A 1 328 ? -11.918 -6.611 10.280 1.00 81.31 328 GLU A CA 1
ATOM 2579 C C . GLU A 1 328 ? -13.116 -7.092 9.442 1.00 81.31 328 GLU A C 1
ATOM 2581 O O . GLU A 1 328 ? -12.980 -7.498 8.289 1.00 81.31 328 GLU A O 1
ATOM 2586 N N . ILE A 1 329 ? -14.314 -7.056 10.025 1.00 80.69 329 ILE A N 1
ATOM 2587 C CA . ILE A 1 329 ? -15.560 -7.527 9.427 1.00 80.69 329 ILE A CA 1
ATOM 2588 C C . ILE A 1 329 ? -16.657 -6.489 9.681 1.00 80.69 329 ILE A C 1
ATOM 2590 O O . ILE A 1 329 ? -17.061 -6.266 10.825 1.00 80.69 329 ILE A O 1
ATOM 2594 N N . LYS A 1 330 ? -17.215 -5.923 8.607 1.00 87.12 330 LYS A N 1
ATOM 2595 C CA . LYS A 1 330 ? -18.458 -5.141 8.659 1.00 87.12 330 LYS A CA 1
ATOM 2596 C C . LYS A 1 330 ? -19.647 -6.085 8.910 1.00 87.12 330 LYS A C 1
ATOM 2598 O O . LYS A 1 330 ? -19.876 -7.010 8.126 1.00 87.12 330 LYS A O 1
ATOM 2603 N N . LEU A 1 331 ? -20.370 -5.908 10.019 1.00 86.56 331 LEU A N 1
ATOM 2604 C CA . LEU A 1 331 ? -21.474 -6.793 10.429 1.00 86.56 331 LEU A CA 1
ATOM 2605 C C . LEU A 1 331 ? -22.834 -6.363 9.872 1.00 86.56 331 LEU A C 1
ATOM 2607 O O . LEU A 1 331 ? -23.706 -7.213 9.675 1.00 86.56 331 LEU A O 1
ATOM 2611 N N . THR A 1 332 ? -23.020 -5.069 9.635 1.00 86.06 332 THR A N 1
ATOM 2612 C CA . THR A 1 332 ? -24.265 -4.473 9.135 1.00 86.06 332 THR A CA 1
ATOM 2613 C C . THR A 1 332 ? -23.993 -3.747 7.816 1.00 86.06 332 THR A C 1
ATOM 2615 O O . THR A 1 332 ? -22.848 -3.438 7.509 1.00 86.06 332 THR A O 1
ATOM 2618 N N . ASN A 1 333 ? -24.997 -3.638 6.944 1.00 83.75 333 ASN A N 1
ATOM 2619 C CA . ASN A 1 333 ? -24.843 -2.995 5.631 1.00 83.75 333 ASN A CA 1
ATOM 2620 C C . ASN A 1 333 ? -26.215 -2.616 5.053 1.00 83.75 333 ASN A C 1
ATOM 2622 O O . ASN A 1 333 ? -26.562 -3.005 3.928 1.00 83.75 333 ASN A O 1
ATOM 2626 N N . ASP A 1 334 ? -27.053 -1.990 5.873 1.00 80.31 334 ASP A N 1
ATOM 2627 C CA . ASP A 1 334 ? -28.389 -1.548 5.477 1.00 80.31 334 ASP A CA 1
ATOM 2628 C C . ASP A 1 334 ? -28.498 -0.018 5.537 1.00 80.31 334 ASP A C 1
ATOM 2630 O O . ASP A 1 334 ? -27.557 0.656 5.904 1.00 80.31 334 ASP A O 1
ATOM 2634 N N . ASN A 1 335 ? -29.620 0.563 5.099 1.00 80.81 335 ASN A N 1
ATOM 2635 C CA . ASN A 1 335 ? -29.734 2.027 4.991 1.00 80.81 335 ASN A CA 1
ATOM 2636 C C . ASN A 1 335 ? -30.130 2.709 6.320 1.00 80.81 335 ASN A C 1
ATOM 2638 O O . ASN A 1 335 ? -30.815 3.741 6.295 1.00 80.81 335 ASN A O 1
ATOM 2642 N N . TYR A 1 336 ? -29.835 2.097 7.466 1.00 84.69 336 TYR A N 1
ATOM 2643 C CA . TYR A 1 336 ? -30.178 2.607 8.790 1.00 84.69 336 TYR A CA 1
ATOM 2644 C C . TYR A 1 336 ? -28.937 2.701 9.668 1.00 84.69 336 TYR A C 1
ATOM 2646 O O . TYR A 1 336 ? -28.028 1.902 9.545 1.00 84.69 336 TYR A O 1
ATOM 2654 N N . ASP A 1 337 ? -28.938 3.655 10.596 1.00 88.81 337 ASP A N 1
ATOM 2655 C CA . ASP A 1 337 ? -27.845 3.805 11.550 1.00 88.81 337 ASP A CA 1
ATOM 2656 C C . ASP A 1 337 ? -27.962 2.796 12.714 1.00 88.81 337 ASP A C 1
ATOM 2658 O O . ASP A 1 337 ? -28.966 2.785 13.450 1.00 88.81 337 ASP A O 1
ATOM 2662 N N . GLN A 1 338 ? -26.911 2.005 12.934 1.00 91.62 338 GLN A N 1
ATOM 2663 C CA . GLN A 1 338 ? -26.736 1.099 14.068 1.00 91.62 338 GLN A CA 1
ATOM 2664 C C . GLN A 1 338 ? -25.767 1.669 15.110 1.00 91.62 338 GLN A C 1
ATOM 2666 O O . GLN A 1 338 ? -24.655 2.100 14.814 1.00 91.62 338 GLN A O 1
ATOM 2671 N N . TYR A 1 339 ? -26.167 1.607 16.381 1.00 93.06 339 TYR A N 1
ATOM 2672 C CA . TYR A 1 339 ? -25.419 2.198 17.486 1.00 93.06 339 TYR A CA 1
ATOM 2673 C C . TYR A 1 339 ? -25.221 1.243 18.660 1.00 93.06 339 TYR A C 1
ATOM 2675 O O . TYR A 1 339 ? -26.001 0.324 18.913 1.00 93.06 339 TYR A O 1
ATOM 2683 N N . HIS A 1 340 ? -24.201 1.568 19.454 1.00 92.69 340 HIS A N 1
ATOM 2684 C CA . HIS A 1 340 ? -23.899 0.987 20.764 1.00 92.69 340 HIS A CA 1
ATOM 2685 C C . HIS A 1 340 ? -23.854 -0.549 20.773 1.00 92.69 340 HIS A C 1
ATOM 2687 O O . HIS A 1 340 ? -24.636 -1.169 21.503 1.00 92.69 340 HIS A O 1
ATOM 2693 N N . PRO A 1 341 ? -22.953 -1.166 19.988 1.00 96.56 341 PRO A N 1
ATOM 2694 C CA . PRO A 1 341 ? -22.841 -2.608 19.991 1.00 96.56 341 PRO A CA 1
ATOM 2695 C C . PRO A 1 341 ? -22.368 -3.119 21.355 1.00 96.56 341 PRO A C 1
ATOM 2697 O O . PRO A 1 341 ? -21.650 -2.427 22.077 1.00 96.56 341 PRO A O 1
ATOM 2700 N N . ASP A 1 342 ? -22.752 -4.345 21.690 1.00 97.12 342 ASP A N 1
ATOM 2701 C CA . ASP A 1 342 ? -22.209 -5.121 22.802 1.00 97.12 342 ASP A CA 1
ATOM 2702 C C . ASP A 1 342 ? -22.024 -6.580 22.386 1.00 97.12 342 ASP A C 1
ATOM 2704 O O . ASP A 1 342 ? -22.726 -7.071 21.499 1.00 97.12 342 ASP A O 1
ATOM 2708 N N . ILE A 1 343 ? -21.054 -7.269 22.987 1.00 97.62 343 ILE A N 1
ATOM 2709 C CA . ILE A 1 343 ? -20.636 -8.603 22.546 1.00 97.62 343 ILE A CA 1
ATOM 2710 C C . ILE A 1 343 ? -20.435 -9.563 23.715 1.00 97.62 343 ILE A C 1
ATOM 2712 O O . ILE A 1 343 ? -19.752 -9.272 24.698 1.00 97.62 343 ILE A O 1
ATOM 2716 N N . TYR A 1 344 ? -20.976 -10.771 23.564 1.00 96.69 344 TYR A N 1
ATOM 2717 C CA . TYR A 1 344 ? -20.660 -11.899 24.429 1.00 96.69 344 TYR A CA 1
ATOM 2718 C C . TYR A 1 344 ? -20.528 -13.180 23.609 1.00 96.69 344 TYR A C 1
ATOM 2720 O O . TYR A 1 344 ? -21.496 -13.657 23.012 1.00 96.69 344 TYR A O 1
ATOM 2728 N N . SER A 1 345 ? -19.342 -13.790 23.635 1.00 93.50 345 SER A N 1
ATOM 2729 C CA . SER A 1 345 ? -19.024 -14.980 22.847 1.00 93.50 345 SER A CA 1
ATOM 2730 C C . SER A 1 345 ? -19.320 -14.753 21.355 1.00 93.50 345 SER A C 1
ATOM 2732 O O . SER A 1 345 ? -18.647 -13.944 20.726 1.00 93.50 345 SER A O 1
ATOM 2734 N N . ASN A 1 346 ? -20.308 -15.449 20.786 1.00 92.56 346 ASN A N 1
ATOM 2735 C CA . ASN A 1 346 ? -20.654 -15.366 19.364 1.00 92.56 346 ASN A CA 1
ATOM 2736 C C . ASN A 1 346 ? -21.854 -14.454 19.076 1.00 92.56 346 ASN A C 1
ATOM 2738 O O . ASN A 1 346 ? -22.333 -14.433 17.946 1.00 92.56 346 ASN A O 1
ATOM 2742 N N . TYR A 1 347 ? -22.357 -13.729 20.074 1.00 97.38 347 TYR A N 1
ATOM 2743 C CA . TYR A 1 347 ? -23.520 -12.867 19.920 1.00 97.38 347 TYR A CA 1
ATOM 2744 C C . TYR A 1 347 ? -23.129 -11.399 20.013 1.00 97.38 347 TYR A C 1
ATOM 2746 O O . TYR A 1 347 ? -22.521 -10.984 21.002 1.00 97.38 347 TYR A O 1
ATOM 2754 N N . VAL A 1 348 ? -23.530 -10.629 19.005 1.00 98.19 348 VAL A N 1
ATOM 2755 C CA . VAL A 1 348 ? -23.429 -9.167 18.978 1.00 98.19 348 VAL A CA 1
ATOM 2756 C C . VAL A 1 348 ? -24.833 -8.592 19.054 1.00 98.19 348 VAL A C 1
ATOM 2758 O O . VAL A 1 348 ? -25.727 -9.056 18.350 1.00 98.19 348 VAL A O 1
ATOM 2761 N N . VAL A 1 349 ? -25.047 -7.601 19.911 1.00 98.06 349 VAL A N 1
ATOM 2762 C CA . VAL A 1 349 ? -26.312 -6.864 19.996 1.00 98.06 349 VAL A CA 1
ATOM 2763 C C . VAL A 1 349 ? -26.075 -5.396 19.708 1.00 98.06 349 VAL A C 1
ATOM 2765 O O . VAL A 1 349 ? -25.037 -4.877 20.091 1.00 98.06 349 VAL A O 1
ATOM 2768 N N . TRP A 1 350 ? -27.026 -4.724 19.068 1.00 96.56 350 TRP A N 1
ATOM 2769 C CA . TRP A 1 350 ? -26.988 -3.274 18.858 1.00 96.56 350 TRP A CA 1
ATOM 2770 C C . TRP A 1 350 ? -28.385 -2.670 18.942 1.00 96.56 350 TRP A C 1
ATOM 2772 O O . TRP A 1 350 ? -29.405 -3.375 18.952 1.00 96.56 350 TRP A O 1
ATOM 2782 N N . THR A 1 351 ? -28.413 -1.343 18.998 1.00 93.81 351 THR A N 1
ATOM 2783 C CA . THR A 1 351 ? -29.633 -0.548 18.990 1.00 93.81 351 THR A CA 1
ATOM 2784 C C . THR A 1 351 ? -29.713 0.241 17.693 1.00 93.81 351 THR A C 1
ATOM 2786 O O . THR A 1 351 ? -28.780 0.949 17.330 1.00 93.81 351 THR A O 1
ATOM 2789 N N . GLU A 1 352 ? -30.855 0.168 17.022 1.00 91.38 352 GLU A N 1
ATOM 2790 C CA . GLU A 1 352 ? -31.171 1.050 15.898 1.00 91.38 352 GLU A CA 1
ATOM 2791 C C . GLU A 1 352 ? -32.108 2.160 16.346 1.00 91.38 352 GLU A C 1
ATOM 2793 O O . GLU A 1 352 ? -32.957 1.967 17.227 1.00 91.38 352 GLU A O 1
ATOM 2798 N N . LEU A 1 353 ? -31.971 3.324 15.714 1.00 81.25 353 LEU A N 1
ATOM 2799 C CA . LEU A 1 353 ? -32.774 4.509 15.998 1.00 81.25 353 LEU A CA 1
ATOM 2800 C C . LEU A 1 353 ? -33.729 4.832 14.832 1.00 81.25 353 LEU A C 1
ATOM 2802 O O . LEU A 1 353 ? -33.83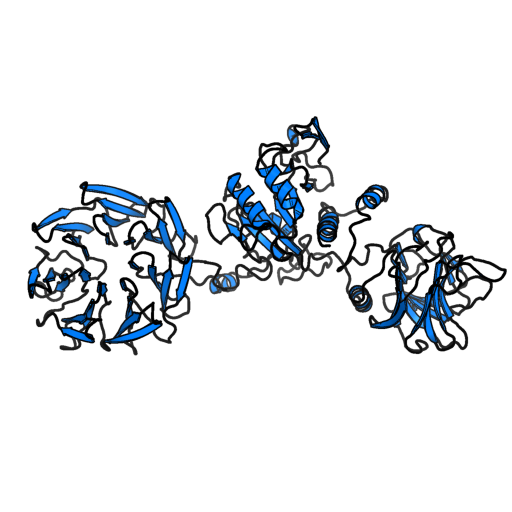2 4.130 13.829 1.00 81.25 353 LEU A O 1
ATOM 2806 N N . HIS A 1 354 ? -34.488 5.912 14.989 1.00 78.19 354 HIS A N 1
ATOM 2807 C CA . HIS A 1 354 ? -35.375 6.481 13.971 1.00 78.19 354 HIS A CA 1
ATOM 2808 C C . HIS A 1 354 ? -36.426 5.505 13.400 1.00 78.19 354 HIS A C 1
ATOM 2810 O O . HIS A 1 354 ? -37.303 5.025 14.125 1.00 78.19 354 HIS A O 1
ATOM 2816 N N . THR A 1 355 ? -36.423 5.293 12.084 1.00 73.38 355 THR A N 1
ATOM 2817 C CA . THR A 1 355 ? -37.473 4.590 11.334 1.00 73.38 355 THR A CA 1
ATOM 2818 C C . THR A 1 355 ? -37.387 3.070 11.461 1.00 73.38 355 THR A C 1
ATOM 2820 O O . THR A 1 355 ? -38.426 2.420 11.331 1.00 73.38 355 THR A O 1
ATOM 2823 N N . ASN A 1 356 ? -36.217 2.512 11.803 1.00 80.25 356 ASN A N 1
ATOM 2824 C CA . ASN A 1 356 ? -36.019 1.076 12.049 1.00 80.25 356 ASN A CA 1
ATOM 2825 C C . ASN A 1 356 ? -35.786 0.718 13.532 1.00 80.25 356 ASN A C 1
ATOM 2827 O O . ASN A 1 356 ? -35.347 -0.383 13.857 1.00 80.25 356 ASN A O 1
ATOM 2831 N N . LYS A 1 357 ? -36.163 1.632 14.441 1.00 86.75 357 LYS A N 1
ATOM 2832 C CA . LYS A 1 357 ? -35.867 1.567 15.881 1.00 86.75 357 LYS A CA 1
ATOM 2833 C C . LYS A 1 357 ? -36.057 0.193 16.523 1.00 86.75 357 LYS A C 1
ATOM 2835 O O . LYS A 1 357 ? -37.097 -0.447 16.335 1.00 86.75 357 LYS A O 1
ATOM 2840 N N . GLY A 1 358 ? -35.100 -0.254 17.321 1.00 91.88 358 GLY A N 1
ATOM 2841 C CA . GLY A 1 358 ? -35.212 -1.549 17.977 1.00 91.88 358 GLY A CA 1
ATOM 2842 C C . GLY A 1 358 ? -33.906 -2.095 18.513 1.00 91.88 358 GLY A C 1
ATOM 2843 O O . GLY A 1 358 ? -32.861 -1.463 18.402 1.00 91.88 358 GLY A O 1
ATOM 2844 N N . ILE A 1 359 ? -33.998 -3.299 19.074 1.00 95.94 359 ILE A N 1
ATOM 2845 C CA . ILE A 1 359 ? -32.843 -4.090 19.502 1.00 95.94 359 ILE A CA 1
ATOM 2846 C C . ILE A 1 359 ? -32.665 -5.237 18.524 1.00 95.94 359 ILE A C 1
ATOM 2848 O O . ILE A 1 359 ? -33.637 -5.934 18.211 1.00 95.94 359 ILE A O 1
ATOM 2852 N N . TYR A 1 360 ? -31.432 -5.450 18.090 1.00 96.38 360 TYR A N 1
ATOM 2853 C CA . TYR A 1 360 ? -31.061 -6.501 17.156 1.00 96.38 360 TYR A CA 1
ATOM 2854 C C . TYR A 1 360 ? -29.989 -7.393 17.770 1.00 96.38 360 TYR A C 1
ATOM 2856 O O . TYR A 1 360 ? -29.178 -6.950 18.580 1.00 96.38 360 TYR A O 1
ATOM 2864 N N . LEU A 1 361 ? -30.038 -8.667 17.401 1.00 97.44 361 LEU A N 1
ATOM 2865 C CA . LEU A 1 361 ? -29.109 -9.713 17.791 1.00 97.44 361 LEU A CA 1
ATOM 2866 C C . LEU A 1 361 ? -28.530 -10.327 16.521 1.00 97.44 361 LEU A C 1
ATOM 2868 O O . LEU A 1 361 ? -29.278 -10.780 15.658 1.00 97.44 361 LEU A O 1
ATOM 2872 N N . TYR A 1 362 ? -27.213 -10.409 16.447 1.00 96.81 362 TYR A N 1
ATOM 2873 C CA . TYR A 1 362 ? -26.483 -11.111 15.409 1.00 96.81 362 TYR A CA 1
ATOM 2874 C C . TYR A 1 362 ? -25.714 -12.280 16.000 1.00 96.81 362 TYR A C 1
ATOM 2876 O O . TYR A 1 362 ? -24.994 -12.135 16.987 1.00 96.81 362 TYR A O 1
ATOM 2884 N N . ASP A 1 363 ? -25.859 -13.442 15.375 1.00 92.88 363 ASP A N 1
ATOM 2885 C CA . ASP A 1 363 ? -25.048 -14.619 15.668 1.00 92.88 363 ASP A CA 1
ATOM 2886 C C . ASP A 1 363 ? -23.901 -14.709 14.661 1.00 92.88 363 ASP A C 1
ATOM 2888 O O . ASP A 1 363 ? -24.113 -15.015 13.487 1.00 92.88 363 ASP A O 1
ATOM 2892 N N . ILE A 1 364 ? -22.675 -14.504 15.139 1.00 90.50 364 ILE A N 1
ATOM 2893 C CA . ILE A 1 364 ? -21.439 -14.553 14.349 1.00 90.50 364 ILE A CA 1
ATOM 2894 C C . ILE A 1 364 ? -21.263 -15.917 13.664 1.00 90.50 364 ILE A C 1
ATOM 2896 O O . ILE A 1 364 ? -20.730 -15.998 12.557 1.00 90.50 364 ILE A O 1
ATOM 2900 N N . THR A 1 365 ? -21.726 -16.998 14.296 1.00 87.06 365 THR A N 1
ATOM 2901 C CA . THR A 1 365 ? -21.574 -18.369 13.788 1.00 87.06 365 THR A CA 1
ATOM 2902 C C . THR A 1 365 ? -22.465 -18.613 12.580 1.00 87.06 365 THR A C 1
ATOM 2904 O O . THR A 1 365 ? -22.038 -19.216 11.596 1.00 87.06 365 THR A O 1
ATOM 2907 N N . THR A 1 366 ? -23.723 -18.180 12.668 1.00 86.81 366 THR A N 1
ATOM 2908 C CA . THR A 1 366 ? -24.736 -18.449 11.638 1.00 86.81 366 THR A CA 1
ATOM 2909 C C . THR A 1 366 ? -24.941 -17.285 10.674 1.00 86.81 366 THR A C 1
ATOM 2911 O O . THR A 1 366 ? -25.586 -17.470 9.644 1.00 86.81 366 THR A O 1
ATOM 2914 N N . ARG A 1 367 ? -24.368 -16.115 10.980 1.00 88.00 367 ARG A N 1
ATOM 2915 C CA . ARG A 1 367 ? -24.539 -14.837 10.275 1.00 88.00 367 ARG A CA 1
ATOM 2916 C C . ARG A 1 367 ? -25.997 -14.378 10.188 1.00 88.00 367 ARG A C 1
ATOM 2918 O O . ARG A 1 367 ? -26.385 -13.690 9.248 1.00 88.00 367 ARG A O 1
ATOM 2925 N N . ASN A 1 368 ? -26.817 -14.785 11.154 1.00 89.38 368 ASN A N 1
ATOM 2926 C CA . ASN A 1 368 ? -28.232 -14.438 11.193 1.00 89.38 368 ASN A CA 1
ATOM 2927 C C . ASN A 1 368 ? -28.466 -13.216 12.074 1.00 89.38 368 ASN A C 1
ATOM 2929 O O . ASN A 1 368 ? -27.995 -13.172 13.210 1.00 89.38 368 ASN A O 1
ATOM 2933 N N . VAL A 1 369 ? -29.265 -12.280 11.563 1.00 93.62 369 VAL A N 1
ATOM 2934 C CA . VAL A 1 369 ? -29.790 -11.136 12.313 1.00 93.62 369 VAL A CA 1
ATOM 2935 C C . VAL A 1 369 ? -31.213 -11.449 12.774 1.00 93.62 369 VAL A C 1
ATOM 2937 O O . VAL A 1 369 ? -32.070 -11.843 11.981 1.00 93.62 36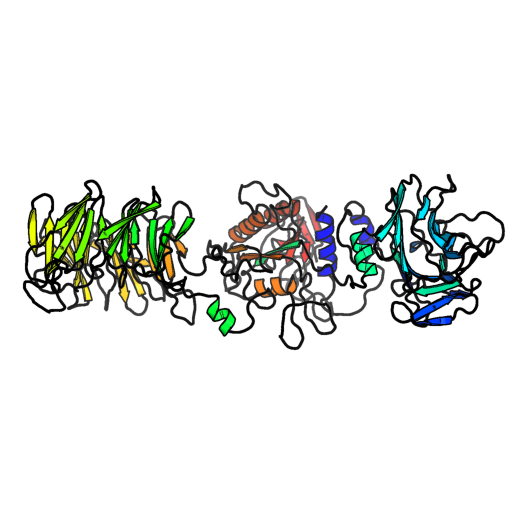9 VAL A O 1
ATOM 2940 N N . GLN A 1 370 ? -31.483 -11.237 14.057 1.00 94.06 370 GLN A N 1
ATOM 2941 C CA . GLN A 1 370 ? -32.801 -11.322 14.667 1.00 94.06 370 GLN A CA 1
ATOM 2942 C C . GLN A 1 370 ? -33.151 -9.984 15.320 1.00 94.06 370 GLN A C 1
ATOM 2944 O O . GLN A 1 370 ? -32.445 -9.506 16.203 1.00 94.06 370 GLN A O 1
ATOM 2949 N N . ARG A 1 371 ? -34.304 -9.416 14.962 1.00 94.06 371 ARG A N 1
ATOM 2950 C CA . ARG A 1 371 ? -34.876 -8.289 15.704 1.00 94.06 371 ARG A CA 1
ATOM 2951 C C . ARG A 1 371 ? -35.542 -8.788 16.987 1.00 94.06 371 ARG A C 1
ATOM 2953 O O . ARG A 1 371 ? -36.438 -9.630 16.932 1.00 94.06 371 ARG A O 1
ATOM 2960 N N . ILE A 1 372 ? -35.108 -8.258 18.123 1.00 95.81 372 ILE A N 1
ATOM 2961 C CA . ILE A 1 372 ? -35.597 -8.591 19.467 1.00 95.81 372 ILE A CA 1
ATOM 2962 C C . ILE A 1 372 ? -36.721 -7.644 19.892 1.00 95.81 372 ILE A C 1
ATOM 2964 O O . ILE A 1 372 ? -37.738 -8.084 20.417 1.00 95.81 372 ILE A O 1
ATOM 2968 N N . SER A 1 373 ? -36.565 -6.348 19.615 1.00 93.06 373 SER A N 1
ATOM 2969 C CA . SER A 1 373 ? -37.535 -5.302 19.963 1.00 93.06 373 SER A CA 1
ATOM 2970 C C . SER A 1 373 ? -37.740 -4.348 18.787 1.00 93.06 373 SER A C 1
ATOM 2972 O O . SER A 1 373 ? -36.834 -4.144 17.980 1.00 93.06 373 SER A O 1
ATOM 2974 N N . ASN A 1 374 ? -38.928 -3.750 18.681 1.00 92.56 374 ASN A N 1
ATOM 2975 C CA . ASN A 1 374 ? -39.272 -2.721 17.692 1.00 92.56 374 ASN A CA 1
ATOM 2976 C C . ASN A 1 374 ? -39.643 -1.367 18.327 1.00 92.56 374 ASN A C 1
ATOM 2978 O O . ASN A 1 374 ? -40.288 -0.521 17.696 1.00 92.56 374 ASN A O 1
ATOM 2982 N N . TYR A 1 375 ? -39.265 -1.178 19.589 1.00 91.00 375 TYR A N 1
ATOM 2983 C CA . TYR A 1 375 ? -39.513 0.043 20.341 1.00 91.00 375 TYR A CA 1
ATOM 2984 C C . TYR A 1 375 ? -38.290 0.951 20.346 1.00 91.00 375 TYR A C 1
ATOM 2986 O O . TYR A 1 375 ? -37.182 0.549 20.005 1.00 91.00 375 TYR A O 1
ATOM 2994 N N . TRP A 1 376 ? -38.520 2.211 20.713 1.00 86.94 376 TRP A N 1
ATOM 2995 C CA . TRP A 1 376 ? -37.414 3.095 21.045 1.00 86.94 376 TRP A CA 1
ATOM 2996 C C . TRP A 1 376 ? -36.811 2.609 22.357 1.00 86.94 376 TRP A C 1
ATOM 2998 O O . TRP A 1 376 ? -37.517 2.568 23.364 1.00 86.94 376 TRP A O 1
ATOM 3008 N N . SER A 1 377 ? -35.548 2.210 22.325 1.00 87.88 377 SER A N 1
ATOM 3009 C CA . SER A 1 377 ? -34.903 1.507 23.427 1.00 87.88 377 SER A CA 1
ATOM 3010 C C . SER A 1 377 ? -33.574 2.164 23.776 1.00 87.88 377 SER A C 1
ATOM 3012 O O . SER A 1 377 ? -32.931 2.780 22.926 1.00 87.88 377 SER A O 1
ATOM 3014 N N . SER A 1 378 ? -33.148 2.017 25.028 1.00 89.50 378 SER A N 1
ATOM 3015 C CA . SER A 1 378 ? -31.768 2.293 25.421 1.00 89.50 378 SER A CA 1
ATOM 3016 C C . SER A 1 378 ? -30.798 1.337 24.711 1.00 89.50 378 SER A C 1
ATOM 3018 O O . SER A 1 378 ? -31.227 0.298 24.195 1.00 89.50 378 SER A O 1
ATOM 3020 N N . PRO A 1 379 ? -29.487 1.631 24.735 1.00 91.69 379 PRO A N 1
ATOM 3021 C CA . PRO A 1 379 ? -28.464 0.655 24.382 1.00 91.69 379 PRO A CA 1
ATOM 3022 C C . PRO A 1 379 ? -28.713 -0.702 25.055 1.00 91.69 379 PRO A C 1
ATOM 3024 O O . PRO A 1 379 ? -28.947 -0.764 26.267 1.00 91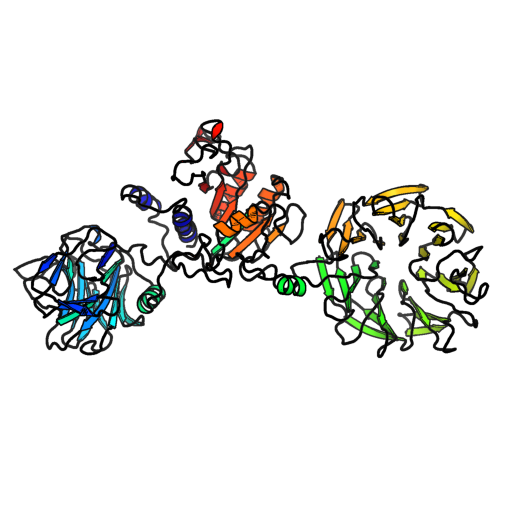.69 379 PRO A O 1
ATOM 3027 N N . ALA A 1 380 ? -28.684 -1.777 24.269 1.00 94.94 380 ALA A N 1
ATOM 3028 C CA . ALA A 1 380 ? -28.788 -3.134 24.793 1.00 94.94 380 ALA A CA 1
ATOM 3029 C C . ALA A 1 380 ? -27.456 -3.608 25.393 1.00 94.94 380 ALA A C 1
ATOM 3031 O O . ALA A 1 380 ? -26.377 -3.142 25.017 1.00 94.94 380 ALA A O 1
ATOM 3032 N N . ARG A 1 381 ? -27.537 -4.549 26.335 1.00 95.81 381 ARG A N 1
ATOM 3033 C CA . ARG A 1 381 ? -26.389 -5.246 26.927 1.00 95.81 381 ARG A CA 1
ATOM 3034 C C . ARG A 1 381 ? -26.583 -6.739 26.908 1.00 95.81 381 ARG A C 1
ATOM 3036 O O . ARG A 1 381 ? -27.707 -7.207 27.094 1.00 95.81 381 ARG A O 1
ATOM 3043 N N . ILE A 1 382 ? -25.497 -7.479 26.720 1.00 97.56 382 ILE A N 1
ATOM 3044 C CA . ILE A 1 382 ? -25.532 -8.933 26.612 1.00 97.56 382 ILE A CA 1
ATOM 3045 C C . ILE A 1 382 ? -24.552 -9.602 27.574 1.00 97.56 382 ILE A C 1
ATOM 3047 O O . ILE A 1 382 ? -23.380 -9.256 27.676 1.00 97.56 382 ILE A O 1
ATOM 3051 N N . TYR A 1 383 ? -25.035 -10.631 28.265 1.00 96.44 383 TYR A N 1
ATOM 3052 C CA . TYR A 1 383 ? -24.185 -11.541 29.020 1.00 96.44 383 TYR A CA 1
ATOM 3053 C C . TYR A 1 383 ? -24.747 -12.954 28.921 1.00 96.44 383 TYR A C 1
ATOM 3055 O O . TYR A 1 383 ? -25.908 -13.201 29.258 1.00 96.44 383 TYR A O 1
ATOM 3063 N N . GLN A 1 384 ? -23.918 -13.900 28.476 1.00 95.44 384 GLN A N 1
ATOM 3064 C CA . GLN A 1 384 ? -24.337 -15.278 28.205 1.00 95.44 384 GLN A CA 1
ATOM 3065 C C . GLN A 1 384 ? -25.530 -15.327 27.242 1.00 95.44 384 GLN A C 1
ATOM 3067 O O . GLN A 1 384 ? -25.405 -14.946 26.084 1.00 95.44 384 GLN A O 1
ATOM 3072 N N . ASN A 1 385 ? -26.672 -15.830 27.704 1.00 95.19 385 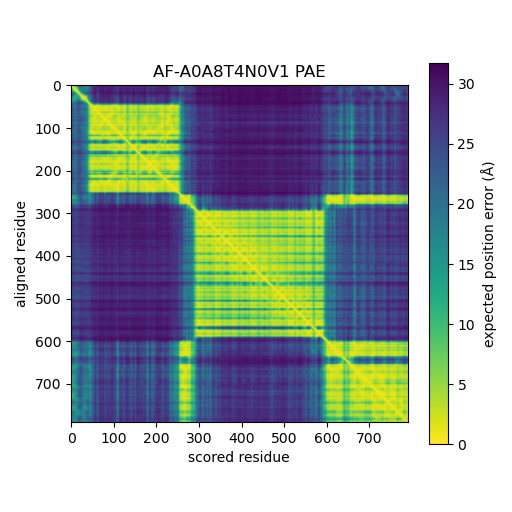ASN A N 1
ATOM 3073 C CA . ASN A 1 385 ? -27.880 -16.016 26.914 1.00 95.19 385 ASN A CA 1
ATOM 3074 C C . ASN A 1 385 ? -28.930 -14.924 27.175 1.00 95.19 385 ASN A C 1
ATOM 3076 O O . ASN A 1 385 ? -30.094 -15.138 26.845 1.00 95.19 385 ASN A O 1
ATOM 3080 N N . LYS A 1 386 ? -28.569 -13.798 27.804 1.00 97.62 386 LYS A N 1
ATOM 3081 C CA . LYS A 1 386 ? -29.519 -12.747 28.193 1.00 97.62 386 LYS A CA 1
ATOM 3082 C C . LYS A 1 386 ? -29.155 -11.407 27.583 1.00 97.62 386 LYS A C 1
ATOM 3084 O O . LYS A 1 386 ? -28.011 -10.977 27.689 1.00 97.62 386 LYS A O 1
ATOM 3089 N N . ILE A 1 387 ? -30.161 -10.749 27.017 1.00 98.06 387 ILE A N 1
ATOM 3090 C CA . ILE A 1 387 ? -30.091 -9.381 26.507 1.00 98.06 387 ILE A CA 1
ATOM 3091 C C . ILE A 1 387 ? -30.953 -8.509 27.411 1.00 98.06 387 ILE A C 1
ATOM 3093 O O . ILE A 1 387 ? -32.092 -8.878 27.698 1.00 98.06 387 ILE A O 1
ATOM 3097 N N . VAL A 1 388 ? -30.430 -7.372 27.856 1.00 97.56 388 VAL A N 1
ATOM 3098 C CA . VAL A 1 388 ? -31.166 -6.402 28.673 1.00 97.56 388 VAL A CA 1
ATOM 3099 C C . VAL A 1 388 ? -31.179 -5.042 27.997 1.00 97.56 388 VAL A C 1
ATOM 3101 O O . VAL A 1 388 ? -30.191 -4.631 27.396 1.00 97.56 388 VAL A O 1
ATOM 3104 N N . TRP A 1 389 ? -32.307 -4.351 28.077 1.00 96.00 389 TRP A N 1
ATOM 3105 C CA . TRP A 1 389 ? -32.471 -2.981 27.594 1.00 96.00 389 TRP A CA 1
ATOM 3106 C C . TRP A 1 389 ? -33.609 -2.323 28.371 1.00 96.00 389 TRP A C 1
ATOM 3108 O O . TRP A 1 389 ? -34.308 -2.978 29.146 1.00 96.00 389 TRP A O 1
ATOM 3118 N N . SER A 1 390 ? -33.800 -1.028 28.173 1.00 94.12 390 SER A N 1
ATOM 3119 C CA . SER A 1 390 ? -34.948 -0.304 28.708 1.00 94.12 390 SER A CA 1
ATOM 3120 C C . SER A 1 390 ? -35.735 0.340 27.576 1.00 94.12 390 SER A C 1
ATOM 3122 O O . SER A 1 390 ? -35.148 0.773 26.582 1.00 94.12 390 SER A O 1
ATOM 3124 N N . ASP A 1 391 ? -37.061 0.361 27.670 1.00 92.25 391 ASP A N 1
ATOM 3125 C CA . ASP A 1 391 ? -37.911 1.072 26.715 1.00 92.25 391 ASP A CA 1
ATOM 3126 C C . ASP A 1 391 ? -39.223 1.547 27.339 1.00 92.25 391 ASP A C 1
ATOM 3128 O O . ASP A 1 391 ? -39.680 1.035 28.360 1.00 92.25 391 ASP A O 1
ATOM 3132 N N . ALA A 1 392 ? -39.842 2.534 26.694 1.00 91.06 392 ALA A N 1
ATOM 3133 C CA . ALA A 1 392 ? -41.080 3.149 27.158 1.00 91.06 392 ALA A CA 1
ATOM 3134 C C . ALA A 1 392 ? -42.338 2.526 26.519 1.00 91.06 392 ALA A C 1
ATOM 3136 O O . ALA A 1 392 ? -43.357 3.205 26.374 1.00 91.06 392 ALA A O 1
ATOM 3137 N N . ARG A 1 393 ? -42.321 1.243 26.103 1.00 90.44 393 ARG A N 1
ATOM 3138 C CA . ARG A 1 393 ? -43.454 0.638 25.358 1.00 90.44 393 ARG A CA 1
ATOM 3139 C C . ARG A 1 393 ? -44.777 0.627 26.126 1.00 90.44 393 ARG A C 1
ATOM 3141 O O . ARG A 1 393 ? -45.839 0.557 25.511 1.00 90.44 393 ARG A O 1
ATOM 3148 N N . ARG A 1 394 ? -44.721 0.654 27.462 1.00 88.56 394 ARG A N 1
ATOM 3149 C CA . ARG A 1 394 ? -45.895 0.574 28.340 1.00 88.56 394 ARG A CA 1
ATOM 3150 C C . ARG A 1 394 ? -46.569 1.924 28.555 1.00 88.56 394 ARG A C 1
ATOM 3152 O O . ARG A 1 394 ? -47.794 1.996 28.531 1.00 88.56 394 ARG A O 1
ATOM 3159 N N . THR A 1 395 ? -45.780 2.954 28.840 1.00 84.94 395 THR A N 1
ATOM 3160 C CA . THR A 1 395 ? -46.276 4.270 29.277 1.00 84.94 395 THR A CA 1
ATOM 3161 C C . THR A 1 395 ? -46.151 5.329 28.185 1.00 84.94 395 THR A C 1
ATOM 3163 O O . THR A 1 395 ? -46.902 6.296 28.198 1.00 84.94 395 THR A O 1
ATOM 3166 N N . GLY A 1 396 ? -45.236 5.139 27.232 1.00 83.44 396 GLY A N 1
ATOM 3167 C CA . GLY A 1 396 ? -44.853 6.133 26.231 1.00 83.44 396 GLY A CA 1
ATOM 3168 C C . GLY A 1 396 ? -43.903 7.216 26.750 1.00 83.44 396 GLY A C 1
ATOM 3169 O O . GLY A 1 396 ? -43.399 7.984 25.936 1.00 83.44 396 GLY A O 1
ATOM 3170 N N . GLU A 1 397 ? -43.647 7.267 28.060 1.00 83.19 397 GLU A N 1
ATOM 3171 C CA . GLU A 1 397 ? -42.861 8.326 28.711 1.00 83.19 397 GLU A CA 1
ATOM 3172 C C . GLU A 1 397 ? -41.747 7.757 29.599 1.00 83.19 397 GLU A C 1
ATOM 3174 O O . GLU A 1 397 ? -40.601 8.175 29.473 1.00 83.19 397 GLU A O 1
ATOM 3179 N N . ASN A 1 398 ? -42.065 6.764 30.433 1.00 87.50 398 ASN A N 1
ATOM 3180 C CA . ASN A 1 398 ? -41.155 6.203 31.434 1.00 87.50 398 ASN A CA 1
ATOM 3181 C C . ASN A 1 398 ? -40.603 4.864 30.947 1.00 87.50 398 ASN A C 1
ATOM 3183 O O . ASN A 1 398 ? -41.381 4.015 30.485 1.00 87.50 398 ASN A O 1
ATOM 3187 N N . TYR A 1 399 ? -39.289 4.680 31.057 1.00 90.56 399 TYR A N 1
ATOM 3188 C CA . TYR A 1 399 ? -38.616 3.470 30.611 1.00 90.56 399 TYR A CA 1
ATOM 3189 C C . TYR A 1 399 ? -38.747 2.372 31.668 1.00 90.56 399 TYR A C 1
ATOM 3191 O O . TYR A 1 399 ? -38.459 2.603 32.835 1.00 90.56 399 TYR A O 1
ATOM 3199 N N . ASP A 1 400 ? -39.175 1.178 31.246 1.00 93.56 400 ASP A N 1
ATOM 3200 C CA . ASP A 1 400 ? -39.107 -0.036 32.063 1.00 93.56 400 ASP A CA 1
ATOM 3201 C C . ASP A 1 400 ? -37.926 -0.900 31.567 1.00 93.56 400 ASP A C 1
ATOM 3203 O O . ASP A 1 400 ? -37.606 -0.902 30.372 1.00 93.56 400 ASP A O 1
ATOM 3207 N N . VAL A 1 401 ? -37.310 -1.698 32.446 1.00 95.31 401 VAL A N 1
ATOM 3208 C CA . VAL A 1 401 ? -36.238 -2.641 32.073 1.00 95.31 401 VAL A CA 1
ATOM 3209 C C . VAL A 1 401 ? -36.838 -3.948 31.557 1.00 95.31 401 VAL A C 1
ATOM 3211 O O . VAL A 1 401 ? -37.711 -4.541 32.194 1.00 95.31 401 VAL A O 1
ATOM 3214 N N . TYR A 1 402 ? -36.324 -4.447 30.436 1.00 96.31 402 TYR A N 1
ATOM 3215 C CA . TYR A 1 402 ? -36.707 -5.708 29.804 1.00 96.31 402 TYR A CA 1
ATOM 3216 C C . TYR A 1 402 ? -35.508 -6.650 29.694 1.00 96.31 402 TYR A C 1
ATOM 3218 O O . TYR A 1 402 ? -34.357 -6.224 29.590 1.00 96.31 402 TYR A O 1
ATOM 3226 N N . VAL A 1 403 ? -35.797 -7.950 29.722 1.00 97.31 403 VAL A N 1
ATOM 3227 C CA . VAL A 1 403 ? -34.827 -9.034 29.565 1.00 97.31 403 VAL A CA 1
ATOM 3228 C C . VAL A 1 403 ? -35.339 -9.997 28.508 1.00 97.31 403 VAL A C 1
ATOM 3230 O O . VAL A 1 403 ? -36.466 -10.475 28.607 1.00 97.31 403 VAL A O 1
ATOM 3233 N N . TYR A 1 404 ? -34.504 -10.336 27.538 1.00 97.62 404 TYR A N 1
ATOM 3234 C CA . TYR A 1 404 ? -34.764 -11.398 26.575 1.00 97.62 404 TYR A CA 1
ATOM 3235 C C . TYR A 1 404 ? -33.795 -12.551 26.803 1.00 97.62 404 TYR A C 1
ATOM 3237 O O . TYR A 1 404 ? -32.582 -12.349 26.860 1.00 97.62 404 TYR A O 1
ATOM 3245 N N . ASP A 1 405 ? -34.330 -13.761 26.932 1.00 96.81 405 ASP A N 1
ATOM 3246 C CA . ASP A 1 405 ? -33.536 -14.981 27.023 1.00 96.81 405 ASP A CA 1
ATOM 3247 C C . ASP A 1 405 ? -33.415 -15.625 25.633 1.00 96.81 405 ASP A C 1
ATOM 3249 O O . ASP A 1 405 ? -34.380 -16.164 25.088 1.00 96.81 405 ASP A O 1
ATOM 3253 N N . ILE A 1 406 ? -32.202 -15.594 25.077 1.00 95.81 406 ILE A N 1
ATOM 3254 C CA . ILE A 1 406 ? -31.860 -16.089 23.736 1.00 95.81 406 ILE A CA 1
ATOM 3255 C C . ILE A 1 406 ? -32.174 -17.582 23.593 1.00 95.81 406 ILE A C 1
ATOM 3257 O O . ILE A 1 406 ? -32.602 -18.031 22.533 1.00 95.81 406 ILE A O 1
ATOM 3261 N N . SER A 1 407 ? -31.993 -18.361 24.661 1.00 94.19 407 SER 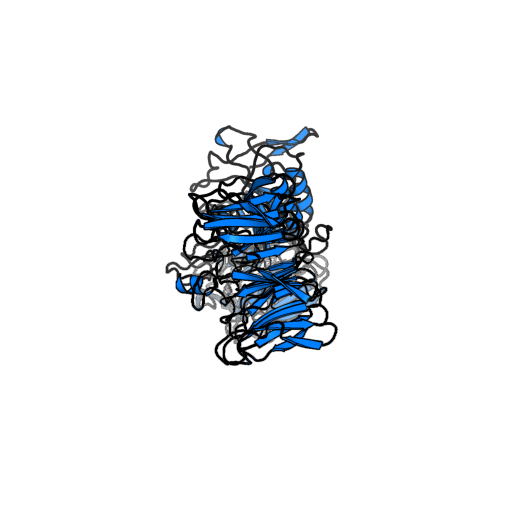A N 1
ATOM 3262 C CA . SER A 1 407 ? -32.171 -19.816 24.617 1.00 94.19 407 SER A CA 1
ATOM 3263 C C . SER A 1 407 ? -33.636 -20.247 24.571 1.00 94.19 407 SER A C 1
ATOM 3265 O O . SER A 1 407 ? -33.948 -21.314 24.044 1.00 94.19 407 SER A O 1
ATOM 3267 N N . THR A 1 408 ? -34.535 -19.423 25.111 1.00 96.00 408 THR A N 1
ATOM 3268 C CA . THR A 1 408 ? -35.974 -19.719 25.176 1.00 96.00 408 THR A CA 1
ATOM 3269 C C . THR A 1 408 ? -36.816 -18.867 24.231 1.00 96.00 408 THR A C 1
ATOM 3271 O O . THR A 1 408 ? -37.961 -19.221 23.955 1.00 96.00 408 THR A O 1
ATOM 3274 N N . GLY A 1 409 ? -36.273 -17.753 23.740 1.00 94.69 409 GLY A N 1
ATOM 3275 C CA . GLY A 1 409 ? -37.004 -16.758 22.961 1.00 94.69 409 GLY A CA 1
ATOM 3276 C C . GLY A 1 409 ? -37.995 -15.931 23.782 1.00 94.69 409 GLY A C 1
ATOM 3277 O O . GLY A 1 409 ? -38.905 -15.326 23.216 1.00 94.69 409 GLY A O 1
ATOM 3278 N N . VAL A 1 410 ? -37.873 -15.940 25.113 1.00 95.44 410 VAL A N 1
ATOM 3279 C CA . VAL A 1 410 ? -38.828 -15.289 26.016 1.00 95.44 410 VAL A CA 1
ATOM 3280 C C . VAL A 1 410 ? -38.342 -13.894 26.391 1.00 95.44 410 VAL A C 1
ATOM 3282 O O . VAL A 1 410 ? -37.279 -13.734 26.988 1.00 95.44 410 VAL A O 1
ATOM 3285 N N . GLU A 1 411 ? -39.170 -12.891 26.097 1.00 95.94 411 GLU A N 1
ATOM 3286 C CA . GLU A 1 411 ? -39.047 -11.531 26.624 1.00 95.94 411 GLU A CA 1
ATOM 3287 C C . GLU A 1 411 ? -39.813 -11.408 27.952 1.00 95.94 411 GLU A C 1
ATOM 3289 O O . GLU A 1 411 ? -40.962 -11.837 28.068 1.00 95.94 411 GLU A O 1
ATOM 3294 N N . THR A 1 412 ? -39.182 -10.819 28.966 1.00 94.06 412 THR A N 1
ATOM 3295 C CA . THR A 1 412 ? -39.755 -10.564 30.291 1.00 94.06 412 THR A CA 1
ATOM 3296 C C . THR A 1 412 ? -39.496 -9.121 30.703 1.00 94.06 412 THR A C 1
ATOM 3298 O O . THR A 1 412 ? -38.353 -8.670 30.722 1.00 94.06 412 THR A O 1
ATOM 3301 N N . ARG A 1 413 ? -40.550 -8.405 31.102 1.00 94.12 413 ARG A N 1
ATOM 3302 C CA . ARG A 1 413 ? -40.414 -7.107 31.772 1.00 94.12 413 ARG A CA 1
ATOM 3303 C C . ARG A 1 413 ? -39.926 -7.313 33.206 1.00 94.12 413 ARG A C 1
ATOM 3305 O O . ARG A 1 413 ? -40.499 -8.109 33.950 1.00 94.12 413 ARG A O 1
ATOM 3312 N N . LEU A 1 414 ? -38.881 -6.596 33.594 1.00 93.56 414 LEU A N 1
ATOM 3313 C CA . LEU A 1 414 ? -38.217 -6.735 34.884 1.00 93.56 414 LEU A CA 1
ATOM 3314 C C . LEU A 1 414 ? -38.761 -5.772 35.945 1.00 93.56 414 LEU A C 1
ATOM 3316 O O . LEU A 1 414 ? -38.866 -6.176 37.109 1.00 93.56 414 LEU A O 1
ATOM 3320 N N . THR A 1 415 ? -39.093 -4.540 35.558 1.00 90.31 415 THR A N 1
ATOM 3321 C CA . THR A 1 415 ? -39.621 -3.488 36.439 1.00 90.31 415 THR A CA 1
ATOM 3322 C C . THR A 1 415 ? -41.115 -3.259 36.187 1.00 90.31 415 THR A C 1
ATOM 3324 O O . THR A 1 415 ? -41.645 -3.563 35.121 1.00 90.31 415 THR A O 1
ATOM 3327 N N . GLU A 1 416 ? -41.847 -2.817 37.210 1.00 82.19 416 GLU A N 1
ATOM 3328 C CA . GLU A 1 416 ? -43.299 -2.560 37.116 1.00 82.19 416 GLU A CA 1
ATOM 3329 C C . GLU A 1 416 ? -43.692 -1.184 37.659 1.00 82.19 416 GLU A C 1
ATOM 3331 O O . GLU A 1 416 ? -44.876 -0.882 37.832 1.00 82.19 416 GLU A O 1
ATOM 3336 N N . SER A 1 417 ? -42.695 -0.374 38.000 1.00 81.88 417 SER A N 1
ATOM 3337 C CA . SER A 1 417 ? -42.892 0.911 38.646 1.00 81.88 417 SER A CA 1
ATOM 3338 C C . SER A 1 417 ? -43.222 1.981 37.595 1.00 81.88 417 SER A C 1
ATOM 3340 O O . SER A 1 417 ? -43.105 1.740 36.405 1.00 81.88 417 SER A O 1
ATOM 3342 N N . ASN A 1 418 ? -43.732 3.147 37.998 1.00 82.88 418 ASN A N 1
ATOM 3343 C CA . ASN A 1 418 ? -43.944 4.272 37.071 1.00 82.88 418 ASN A CA 1
ATOM 3344 C C . ASN A 1 418 ? -42.783 5.271 37.147 1.00 82.88 418 ASN A C 1
ATOM 3346 O O . ASN A 1 418 ? -42.998 6.457 36.925 1.00 82.88 418 ASN A O 1
ATOM 3350 N N . ASN A 1 419 ? -41.599 4.810 37.519 1.00 86.75 419 ASN A N 1
ATOM 3351 C CA . ASN A 1 419 ? -40.385 5.612 37.562 1.00 86.75 419 ASN A CA 1
ATOM 3352 C C . ASN A 1 419 ? -39.590 5.360 36.278 1.00 86.75 419 ASN A C 1
ATOM 3354 O O . ASN A 1 419 ? -39.901 4.433 35.530 1.00 86.75 419 ASN A O 1
ATOM 3358 N N . ASP A 1 420 ? -38.625 6.219 35.993 1.00 86.69 420 ASP A N 1
ATOM 3359 C CA . ASP A 1 420 ? -37.740 6.058 34.852 1.00 86.69 420 ASP A CA 1
ATOM 3360 C C . ASP A 1 420 ? -36.595 5.112 35.229 1.00 86.69 420 ASP A C 1
ATOM 3362 O O . ASP A 1 420 ? -35.778 5.415 36.108 1.00 86.69 420 ASP A O 1
ATOM 3366 N N . GLU A 1 421 ? -36.565 3.939 34.595 1.00 89.88 421 GLU A N 1
ATOM 3367 C CA . GLU A 1 421 ? -35.550 2.914 34.801 1.00 89.88 421 GLU A CA 1
ATOM 3368 C C . GLU A 1 421 ? -34.751 2.691 33.521 1.00 89.88 421 GLU A C 1
ATOM 3370 O O . GLU A 1 421 ? -35.245 2.135 32.537 1.00 89.88 421 GLU A O 1
ATOM 3375 N N . TRP A 1 422 ? -33.484 3.095 33.535 1.00 88.75 422 TRP A N 1
ATOM 3376 C CA . TRP A 1 422 ? -32.693 3.152 32.315 1.00 88.75 422 TRP A CA 1
ATOM 3377 C C . TRP A 1 422 ? -31.251 2.700 32.482 1.00 88.75 422 TRP A C 1
ATOM 3379 O O . TRP A 1 422 ? -30.756 2.433 33.577 1.00 88.75 422 TRP A O 1
ATOM 3389 N N . ALA A 1 423 ? -30.593 2.610 31.332 1.00 88.88 423 ALA A N 1
ATOM 3390 C CA . ALA A 1 423 ? -29.216 2.185 31.169 1.00 88.88 423 ALA A CA 1
ATOM 3391 C C . ALA A 1 423 ? -28.851 0.844 31.842 1.00 88.88 423 ALA A C 1
ATOM 3393 O O . ALA A 1 423 ? -27.846 0.762 32.547 1.00 88.88 423 ALA A O 1
ATOM 3394 N N . PRO A 1 424 ? -29.631 -0.236 31.635 1.00 94.31 424 PRO A N 1
ATOM 3395 C CA . PRO A 1 424 ? -29.368 -1.480 32.334 1.00 94.31 424 PRO A CA 1
ATOM 3396 C C . PRO A 1 424 ? -28.031 -2.110 31.921 1.00 94.31 424 PRO A C 1
ATOM 3398 O O . PRO A 1 424 ? -27.673 -2.119 30.744 1.00 94.31 424 PRO A O 1
ATOM 3401 N N . GLU A 1 425 ? -27.336 -2.700 32.891 1.00 94.44 425 GLU A N 1
ATOM 3402 C CA . GLU A 1 425 ? -26.119 -3.502 32.713 1.00 94.44 425 GLU A CA 1
ATOM 3403 C C . GLU A 1 425 ? -26.322 -4.887 33.354 1.00 94.44 425 GLU A C 1
ATOM 3405 O O . GLU A 1 425 ? -27.086 -5.033 34.316 1.00 94.44 425 GLU A O 1
ATOM 3410 N N . ILE A 1 426 ? -25.651 -5.923 32.839 1.00 95.62 426 ILE A N 1
ATOM 3411 C CA . ILE A 1 426 ? -25.852 -7.316 33.270 1.00 95.62 426 ILE A CA 1
ATOM 3412 C C . ILE A 1 426 ? -24.529 -8.059 33.490 1.00 95.62 426 ILE A C 1
ATOM 3414 O O . ILE A 1 426 ? -23.626 -8.028 32.660 1.00 95.62 426 ILE A O 1
ATOM 3418 N N . TYR A 1 427 ? -24.444 -8.798 34.600 1.00 94.81 427 TYR A N 1
ATOM 3419 C CA . TYR A 1 427 ? -23.397 -9.794 34.832 1.00 94.81 427 TYR A CA 1
ATOM 3420 C C . TYR A 1 427 ? -23.954 -10.977 35.627 1.00 94.81 427 TYR A C 1
ATOM 3422 O O . TYR A 1 427 ? -24.461 -10.829 36.745 1.00 94.81 427 TYR A O 1
ATOM 3430 N N . GLY A 1 428 ? -23.828 -12.184 35.077 1.00 93.50 428 GLY A N 1
ATOM 3431 C CA . GLY A 1 428 ? -24.400 -13.386 35.681 1.00 93.50 428 GLY A CA 1
ATOM 3432 C C . GLY A 1 428 ? -25.922 -13.275 35.800 1.00 93.50 428 GLY A C 1
ATOM 3433 O O . GLY A 1 428 ? -26.616 -13.060 34.810 1.00 93.50 428 GLY A O 1
ATOM 3434 N N . SER A 1 429 ? -26.453 -13.431 37.016 1.00 93.44 429 SER A N 1
ATOM 3435 C CA . SER A 1 429 ? -27.884 -13.248 37.297 1.00 93.44 429 SER A CA 1
ATOM 3436 C C . SER A 1 429 ? -28.252 -11.837 37.754 1.00 93.44 429 SER A C 1
ATOM 3438 O O . SER A 1 429 ? -29.436 -11.575 37.950 1.00 93.44 429 SER A O 1
ATOM 3440 N N . ASN A 1 430 ? -27.283 -10.939 37.932 1.00 95.38 430 ASN A N 1
ATOM 3441 C CA . ASN A 1 430 ? -27.530 -9.594 38.435 1.00 95.38 430 ASN A CA 1
ATOM 3442 C C . ASN A 1 430 ? -27.724 -8.621 37.272 1.00 95.38 430 ASN A C 1
ATOM 3444 O O . ASN A 1 430 ? -26.858 -8.512 36.403 1.00 95.38 430 ASN A O 1
ATOM 3448 N N . ILE A 1 431 ? -28.835 -7.892 37.301 1.00 96.25 431 ILE A N 1
ATOM 3449 C CA . ILE A 1 431 ? -29.093 -6.746 36.428 1.00 96.25 431 ILE A CA 1
ATOM 3450 C C . ILE A 1 431 ? -29.096 -5.503 37.299 1.00 96.25 431 ILE A C 1
ATOM 3452 O O . ILE A 1 431 ? -29.762 -5.498 38.337 1.00 96.25 431 ILE A O 1
ATOM 3456 N N . ILE A 1 432 ? -28.369 -4.472 36.883 1.00 94.25 432 ILE A N 1
ATOM 3457 C CA . ILE A 1 432 ? -28.395 -3.148 37.508 1.00 94.25 432 ILE A CA 1
ATOM 3458 C C . ILE A 1 432 ? -28.968 -2.116 36.546 1.00 94.25 432 ILE A C 1
ATOM 3460 O O . ILE A 1 432 ? -28.847 -2.298 35.341 1.00 94.25 432 ILE A O 1
ATOM 3464 N N . TRP A 1 433 ? -29.580 -1.057 37.065 1.00 93.25 433 TRP A N 1
ATOM 3465 C CA . TRP A 1 433 ? -30.106 0.062 36.276 1.00 93.25 433 TRP A CA 1
ATOM 3466 C C . TRP A 1 433 ? -30.141 1.339 37.113 1.00 93.25 433 TRP A C 1
ATOM 3468 O O . TRP A 1 433 ? -30.157 1.282 38.349 1.00 93.25 433 TRP A O 1
ATOM 3478 N N . ALA A 1 434 ? -30.170 2.482 36.438 1.00 90.25 434 ALA A N 1
ATOM 3479 C CA . ALA A 1 434 ? -30.408 3.776 37.053 1.00 90.25 434 ALA A CA 1
ATOM 3480 C C . ALA A 1 434 ? -31.914 4.015 37.201 1.00 90.25 434 ALA A C 1
ATOM 3482 O O . ALA A 1 434 ? -32.674 3.779 36.267 1.00 90.25 434 ALA A O 1
ATOM 3483 N N . ASP A 1 435 ? -32.334 4.460 38.382 1.00 89.62 435 ASP A N 1
ATOM 3484 C CA . ASP A 1 435 ? -33.735 4.527 38.793 1.00 89.62 435 ASP A CA 1
ATOM 3485 C C . ASP A 1 435 ? -34.034 5.879 39.454 1.00 89.62 435 ASP A C 1
ATOM 3487 O O . ASP A 1 435 ? -33.343 6.298 40.398 1.00 89.62 435 ASP A O 1
ATOM 3491 N N . ASP A 1 436 ? -35.064 6.570 38.965 1.00 87.88 436 ASP A N 1
ATOM 3492 C CA . ASP A 1 436 ? -35.462 7.887 39.469 1.00 87.88 436 ASP A CA 1
ATOM 3493 C C . ASP A 1 436 ? -36.495 7.857 40.604 1.00 87.88 436 ASP A C 1
ATOM 3495 O O . ASP A 1 436 ? -36.861 8.914 41.121 1.00 87.88 436 ASP A O 1
ATOM 3499 N N . ARG A 1 437 ? -36.873 6.673 41.114 1.00 87.38 437 ARG A N 1
ATOM 3500 C CA . ARG A 1 437 ? -37.942 6.531 42.124 1.00 87.38 437 ARG A CA 1
ATOM 3501 C C . ARG A 1 437 ? -37.782 7.372 43.383 1.00 87.38 437 ARG A C 1
ATOM 3503 O O . ARG A 1 437 ? -38.774 7.722 44.019 1.00 87.38 437 ARG A O 1
ATOM 3510 N N . ASN A 1 438 ? -36.543 7.653 43.785 1.00 83.88 438 ASN A N 1
ATOM 3511 C CA . ASN A 1 438 ? -36.256 8.463 44.969 1.00 83.88 438 ASN A CA 1
ATOM 3512 C C . ASN A 1 438 ? -35.983 9.932 44.622 1.00 83.88 438 ASN A C 1
ATOM 3514 O O . ASN A 1 438 ? -36.050 10.774 45.514 1.00 83.88 438 ASN A O 1
ATOM 3518 N N . ASN A 1 439 ? -35.670 10.240 43.359 1.00 80.00 439 ASN A N 1
ATOM 3519 C CA . ASN A 1 439 ? -35.282 11.573 42.899 1.00 80.00 439 ASN A CA 1
ATOM 3520 C C . ASN A 1 439 ? -35.843 11.865 41.487 1.00 80.00 439 ASN A C 1
ATOM 3522 O O . ASN A 1 439 ? -35.054 12.010 40.549 1.00 80.00 439 ASN A O 1
ATOM 3526 N N . PRO A 1 440 ? -37.178 11.964 41.309 1.00 79.31 440 PRO A N 1
ATOM 3527 C CA . PRO A 1 440 ? -37.771 12.067 39.977 1.00 79.31 440 PRO A CA 1
ATOM 3528 C C . PRO A 1 440 ? -37.269 13.287 39.200 1.00 79.31 440 PRO A C 1
ATOM 3530 O O . PRO A 1 440 ? -37.270 14.407 39.721 1.00 79.31 440 PRO A O 1
ATOM 3533 N N . GLY A 1 441 ? -36.838 13.073 37.956 1.00 71.00 441 GLY A N 1
ATOM 3534 C CA . GLY A 1 441 ? -36.295 14.123 37.083 1.00 71.00 441 GLY A CA 1
ATOM 3535 C C . GLY A 1 441 ? -34.898 14.648 37.455 1.00 71.00 441 GLY A C 1
ATOM 3536 O O . GLY A 1 441 ? -34.450 15.639 36.872 1.00 71.00 441 GLY A O 1
ATOM 3537 N N . ALA A 1 442 ? -34.199 14.027 38.411 1.00 71.88 442 ALA A N 1
ATOM 3538 C CA . ALA A 1 442 ? -32.810 14.360 38.718 1.00 71.88 442 ALA A CA 1
ATOM 3539 C C . ALA A 1 442 ? -31.838 13.742 37.696 1.00 71.88 442 ALA A C 1
ATOM 3541 O O . ALA A 1 442 ? -32.073 12.672 37.146 1.00 71.88 442 ALA A O 1
ATOM 3542 N N . THR A 1 443 ? -30.693 14.390 37.475 1.00 67.75 443 THR A N 1
ATOM 3543 C CA . THR A 1 443 ? -29.609 13.834 36.640 1.00 67.75 443 THR A CA 1
ATOM 3544 C C . THR A 1 443 ? -28.731 12.830 37.387 1.00 67.75 443 THR A C 1
ATOM 3546 O O . THR A 1 443 ? -27.991 12.081 36.757 1.00 67.75 443 THR A O 1
ATOM 3549 N N . ASN A 1 444 ? -28.810 12.813 38.720 1.00 70.75 444 ASN A N 1
ATOM 3550 C CA . ASN A 1 444 ? -28.101 11.864 39.568 1.00 70.75 444 ASN A CA 1
ATOM 3551 C C . ASN A 1 444 ? -29.123 10.860 40.092 1.00 70.75 444 ASN A C 1
ATOM 3553 O O . ASN A 1 444 ? -30.014 11.232 40.859 1.00 70.75 444 ASN A O 1
ATOM 3557 N N . LEU A 1 445 ? -29.004 9.609 39.665 1.00 79.62 445 LEU A N 1
ATOM 3558 C CA . LEU A 1 445 ? -29.997 8.580 39.950 1.00 79.62 445 LEU A CA 1
ATOM 3559 C C . LEU A 1 445 ? -29.455 7.534 40.914 1.00 79.62 445 LEU A C 1
ATOM 3561 O O . LEU A 1 445 ? -28.246 7.412 41.140 1.00 79.62 445 LEU A O 1
ATOM 3565 N N . ASP A 1 446 ? -30.378 6.789 41.511 1.00 85.69 446 ASP A N 1
ATOM 3566 C CA . ASP A 1 446 ? -30.021 5.654 42.339 1.00 85.69 446 ASP A CA 1
ATOM 3567 C C . ASP A 1 446 ? -29.828 4.416 41.489 1.00 85.69 446 ASP A C 1
ATOM 3569 O O . ASP A 1 446 ? -30.640 4.127 40.617 1.00 85.69 446 ASP A O 1
ATOM 3573 N N . ILE A 1 447 ? -28.775 3.655 41.774 1.00 90.12 447 ILE A N 1
ATOM 3574 C CA . ILE A 1 447 ? -28.558 2.396 41.069 1.00 90.12 447 ILE A CA 1
ATOM 3575 C C . ILE A 1 447 ? -29.235 1.283 41.849 1.00 90.12 447 ILE A C 1
ATOM 3577 O O . ILE A 1 447 ? -28.903 1.031 43.014 1.00 90.12 447 ILE A O 1
ATOM 3581 N N . TYR A 1 448 ? -30.184 0.614 41.209 1.00 92.12 448 TYR A N 1
ATOM 3582 C CA . TYR A 1 448 ? -30.852 -0.569 41.734 1.00 92.12 448 TYR A CA 1
ATOM 3583 C C . TYR A 1 448 ? -30.285 -1.822 41.087 1.00 92.12 448 TYR A C 1
ATOM 3585 O O . TYR A 1 448 ? -29.689 -1.777 40.017 1.00 92.12 448 TYR A O 1
ATOM 3593 N N . MET A 1 449 ? -30.437 -2.945 41.782 1.00 94.31 449 MET A N 1
ATOM 3594 C CA . MET A 1 449 ? -30.030 -4.260 41.315 1.00 94.31 449 MET A CA 1
ATOM 3595 C C . MET A 1 449 ? -31.150 -5.260 41.546 1.00 94.31 449 MET A C 1
ATOM 3597 O O . MET A 1 449 ? -31.729 -5.280 42.635 1.00 94.31 449 MET A O 1
ATOM 3601 N N . LYS A 1 450 ? -31.364 -6.153 40.581 1.00 95.38 450 LYS A N 1
ATOM 3602 C CA . LYS A 1 450 ? -32.200 -7.346 40.717 1.00 95.38 450 LYS A CA 1
ATOM 3603 C C . LYS A 1 450 ? -31.404 -8.595 40.396 1.00 95.38 450 LYS A C 1
ATOM 3605 O O . LYS A 1 450 ? -30.808 -8.701 39.327 1.00 95.38 450 LYS A O 1
ATOM 3610 N N . ASP A 1 451 ? -31.423 -9.543 41.322 1.00 94.44 451 ASP A N 1
ATOM 3611 C CA . ASP A 1 451 ? -30.909 -10.888 41.086 1.00 94.44 451 ASP A CA 1
ATOM 3612 C C . ASP A 1 451 ? -32.028 -11.757 40.506 1.00 94.44 451 ASP A C 1
ATOM 3614 O O . ASP A 1 451 ? -33.022 -12.046 41.171 1.00 94.44 451 ASP A O 1
ATOM 3618 N N . LEU A 1 452 ? -31.858 -12.198 39.264 1.00 92.75 452 LEU A N 1
ATOM 3619 C CA . LEU A 1 452 ? -32.821 -13.034 38.551 1.00 92.75 452 LEU A CA 1
ATOM 3620 C C . LEU A 1 452 ? -32.997 -14.429 39.166 1.00 92.75 452 LEU A C 1
ATOM 3622 O O . LEU A 1 452 ? -33.997 -15.084 38.882 1.00 92.75 452 LEU A O 1
ATOM 3626 N N . THR A 1 453 ? -32.051 -14.896 39.984 1.00 91.62 453 THR A N 1
ATOM 3627 C CA . THR A 1 453 ? -32.136 -16.215 40.628 1.00 91.62 453 THR A CA 1
ATOM 3628 C C . THR A 1 453 ? -33.026 -16.168 41.864 1.00 91.62 453 THR A C 1
ATOM 3630 O O . THR A 1 453 ? -33.902 -17.014 42.035 1.00 91.62 453 THR A O 1
ATOM 3633 N N . SER A 1 454 ? -32.804 -15.186 42.740 1.00 93.25 454 SER A N 1
ATOM 3634 C CA . SER A 1 454 ? -33.568 -15.031 43.984 1.00 93.25 454 SER A CA 1
ATOM 3635 C C . SER A 1 454 ? -34.813 -14.152 43.840 1.00 93.25 454 SER A C 1
ATOM 3637 O O . SER A 1 454 ? -35.692 -14.194 44.699 1.00 93.25 454 SER A O 1
ATOM 3639 N N . GLY A 1 455 ? -34.885 -13.335 42.787 1.00 90.88 455 GLY A N 1
ATOM 3640 C CA . GLY A 1 455 ? -35.885 -12.281 42.618 1.00 90.88 455 GLY A CA 1
ATOM 3641 C C . GLY A 1 455 ? -35.665 -11.068 43.528 1.00 90.88 455 GLY A C 1
ATOM 3642 O O . GLY A 1 455 ? -36.495 -10.160 43.527 1.00 90.88 455 GLY A O 1
ATOM 3643 N N . ALA A 1 456 ? -34.583 -11.042 44.314 1.00 91.94 456 ALA A N 1
ATOM 3644 C CA . ALA A 1 456 ? -34.313 -9.973 45.263 1.00 91.94 456 ALA A CA 1
ATOM 3645 C C . ALA A 1 456 ? -33.927 -8.675 44.544 1.00 91.94 456 ALA A C 1
ATOM 3647 O O . ALA A 1 456 ? -33.039 -8.673 43.691 1.00 91.94 456 ALA A O 1
ATOM 3648 N N . GLU A 1 457 ? -34.556 -7.572 44.948 1.00 93.31 457 GLU A N 1
ATOM 3649 C CA . GLU A 1 457 ? -34.238 -6.220 44.492 1.00 93.31 457 GLU A CA 1
ATOM 3650 C C . GLU A 1 457 ? -33.617 -5.409 45.636 1.00 93.31 457 GLU A C 1
ATOM 3652 O O . GLU A 1 457 ? -34.104 -5.448 46.771 1.00 93.31 457 GLU A O 1
ATOM 3657 N N . LYS A 1 458 ? -32.535 -4.674 45.359 1.00 91.31 458 LYS A N 1
ATOM 3658 C CA . LYS A 1 458 ? -31.896 -3.782 46.338 1.00 91.31 458 LYS A CA 1
ATOM 3659 C C . LYS A 1 458 ? -31.278 -2.546 45.690 1.00 91.31 458 LYS A C 1
ATOM 3661 O O . LYS A 1 458 ? -30.734 -2.622 44.594 1.00 91.31 458 LYS A O 1
ATOM 3666 N N . ARG A 1 459 ? -31.287 -1.428 46.420 1.00 90.62 459 ARG A N 1
ATOM 3667 C CA . ARG A 1 459 ? -30.540 -0.206 46.077 1.00 90.62 459 ARG A CA 1
ATOM 3668 C C . ARG A 1 459 ? -29.050 -0.407 46.378 1.00 90.62 459 ARG A C 1
ATOM 3670 O O . ARG A 1 459 ? -28.696 -0.875 47.464 1.00 90.62 459 ARG A O 1
ATOM 3677 N N . LEU A 1 460 ? -28.175 -0.067 45.436 1.00 89.62 460 LEU A N 1
ATOM 3678 C CA . LEU A 1 460 ? -26.720 -0.172 45.577 1.00 89.62 460 LEU A CA 1
ATOM 3679 C C . LEU A 1 460 ? -26.082 1.126 46.080 1.00 89.62 460 LEU A C 1
ATOM 3681 O O . LEU A 1 460 ? -25.141 1.054 46.874 1.00 89.62 460 LEU A O 1
ATOM 3685 N N . THR A 1 461 ? -26.601 2.287 45.690 1.00 82.56 461 THR A N 1
ATOM 3686 C CA . THR A 1 461 ? -26.116 3.605 46.129 1.00 82.56 461 THR A CA 1
ATOM 3687 C C . THR A 1 461 ? -26.777 4.044 47.439 1.00 82.56 461 THR A C 1
ATOM 3689 O O . THR A 1 461 ? -27.924 3.706 47.717 1.00 82.56 461 THR A O 1
ATOM 3692 N N . SER A 1 462 ? -26.055 4.780 48.288 1.00 73.75 462 SER A N 1
ATOM 3693 C CA . SER A 1 462 ? -26.635 5.406 49.491 1.00 73.75 462 SER A CA 1
ATOM 3694 C C . SER A 1 462 ? -27.166 6.817 49.226 1.00 73.75 462 SER A C 1
ATOM 3696 O O . SER A 1 462 ? -28.092 7.244 49.905 1.00 73.75 462 SER A O 1
ATOM 3698 N N . GLU A 1 463 ? -26.624 7.505 48.216 1.00 68.50 463 GLU A N 1
ATOM 3699 C CA . GLU A 1 463 ? -27.004 8.854 47.776 1.00 68.50 463 GLU A CA 1
ATOM 3700 C C . GLU A 1 463 ? -26.985 8.926 46.234 1.00 68.50 463 GLU A C 1
ATOM 3702 O O . GLU A 1 463 ? -26.139 8.250 45.628 1.00 68.50 463 GLU A O 1
ATOM 3707 N N . PRO A 1 464 ? -27.858 9.735 45.596 1.00 64.06 464 PRO A N 1
ATOM 3708 C CA . PRO A 1 464 ? -27.861 9.956 44.149 1.00 64.06 464 PRO A CA 1
ATOM 3709 C C . PRO A 1 464 ? -26.556 10.636 43.719 1.00 64.06 464 PRO A C 1
ATOM 3711 O O . PRO A 1 464 ? -26.381 11.852 43.803 1.00 64.06 464 PRO A O 1
ATOM 3714 N N . SER A 1 465 ? -25.607 9.810 43.296 1.00 67.44 465 SER A N 1
ATOM 3715 C CA . SER A 1 465 ? -24.230 10.197 42.969 1.00 67.44 465 SER A CA 1
ATOM 3716 C C . SER A 1 465 ? -23.743 9.580 41.663 1.00 67.44 465 SER A C 1
ATOM 3718 O O . SER A 1 465 ? -22.798 10.089 41.063 1.00 67.44 465 SER A O 1
ATOM 3720 N N . ALA A 1 466 ? -24.389 8.503 41.214 1.00 64.31 466 ALA A N 1
ATOM 3721 C CA . ALA A 1 466 ? -24.106 7.898 39.930 1.00 64.31 466 ALA A CA 1
ATOM 3722 C C . ALA A 1 466 ? -24.749 8.733 38.820 1.00 64.31 466 ALA A C 1
ATOM 3724 O O . ALA A 1 466 ? -25.894 9.185 38.935 1.00 64.31 466 ALA A O 1
ATOM 3725 N N . GLY A 1 467 ? -23.985 8.930 37.750 1.00 64.50 467 GLY A N 1
ATOM 3726 C CA . GLY A 1 467 ? -24.515 9.461 36.507 1.00 64.50 467 GLY A CA 1
ATOM 3727 C C . GLY A 1 467 ? -25.563 8.528 35.947 1.00 64.50 467 GLY A C 1
ATOM 3728 O O . GLY A 1 467 ? -25.620 7.338 36.255 1.00 64.50 467 GLY A O 1
ATOM 3729 N N . ASN A 1 468 ? -26.399 9.100 35.109 1.00 66.69 468 ASN A N 1
ATOM 3730 C CA . ASN A 1 468 ? -27.563 8.419 34.606 1.00 66.69 468 ASN A CA 1
ATOM 3731 C C . ASN A 1 468 ? -27.223 7.601 33.324 1.00 66.69 468 ASN A C 1
ATOM 3733 O O . ASN A 1 468 ? -27.898 6.636 33.009 1.00 66.69 468 ASN A O 1
ATOM 3737 N N . ASN A 1 469 ? -26.080 7.830 32.669 1.00 70.94 469 ASN A N 1
ATOM 3738 C CA . ASN A 1 469 ? -25.670 7.135 31.436 1.00 70.94 469 ASN A CA 1
ATOM 3739 C C . ASN A 1 469 ? -24.950 5.776 31.660 1.00 70.94 469 ASN A C 1
ATOM 3741 O O . ASN A 1 469 ? -24.207 5.594 32.620 1.00 70.94 469 ASN A O 1
ATOM 3745 N N . HIS A 1 470 ? -25.044 4.872 30.678 1.00 67.94 470 HIS A N 1
ATOM 3746 C CA . HIS A 1 470 ? -24.345 3.579 30.556 1.00 67.94 470 HIS A CA 1
ATOM 3747 C C . HIS A 1 470 ? -22.807 3.606 30.699 1.00 67.94 470 HIS A C 1
ATOM 3749 O O . HIS A 1 470 ? -22.162 2.566 30.816 1.00 67.94 470 HIS A O 1
ATOM 3755 N N . ARG A 1 471 ? -22.182 4.784 30.620 1.00 73.44 471 ARG A N 1
ATOM 3756 C CA . ARG A 1 471 ? -20.728 4.946 30.811 1.00 73.44 471 ARG A CA 1
ATOM 3757 C C . ARG A 1 471 ? -20.344 5.149 32.274 1.00 73.44 471 ARG A C 1
ATOM 3759 O O . ARG A 1 471 ? -19.168 5.219 32.599 1.00 73.44 471 ARG A O 1
ATOM 3766 N N . SER A 1 472 ? -21.325 5.338 33.151 1.00 81.50 472 SER A N 1
ATOM 3767 C CA . SER A 1 472 ? -21.086 5.841 34.500 1.00 81.50 472 SER A CA 1
ATOM 3768 C C . SER A 1 472 ? -20.996 4.752 35.556 1.00 81.50 472 SER A C 1
ATOM 3770 O O . SER A 1 472 ? -20.557 5.059 36.659 1.00 81.50 472 SER A O 1
ATOM 3772 N N . TYR A 1 473 ? -21.404 3.515 35.270 1.00 88.94 473 TYR A N 1
ATOM 3773 C CA . TYR A 1 473 ? -21.390 2.434 36.250 1.00 88.94 473 TYR A CA 1
ATOM 3774 C C . TYR A 1 473 ? -21.435 1.058 35.601 1.00 88.94 473 TYR A C 1
ATOM 3776 O O . TYR A 1 473 ? -22.180 0.889 34.649 1.00 88.94 473 TYR A O 1
ATOM 3784 N N . TRP A 1 474 ? -20.733 0.068 36.161 1.00 91.25 474 TRP A N 1
ATOM 3785 C CA . TRP A 1 474 ? -20.695 -1.313 35.655 1.00 91.25 474 TRP A CA 1
ATOM 3786 C C . TRP A 1 474 ? -20.762 -2.348 36.783 1.00 91.25 474 TRP A C 1
ATOM 3788 O O . TRP A 1 474 ? -20.563 -2.039 37.963 1.00 91.25 474 TRP A O 1
ATOM 3798 N N . ILE A 1 475 ? -21.009 -3.605 36.408 1.00 92.56 475 ILE A N 1
ATOM 3799 C CA . ILE A 1 475 ? -21.031 -4.758 37.309 1.00 92.56 475 ILE A CA 1
ATOM 3800 C C . ILE A 1 475 ? -20.144 -5.887 36.776 1.00 92.56 475 ILE A C 1
ATOM 3802 O O . ILE A 1 475 ? -20.206 -6.249 35.606 1.00 92.56 475 ILE A O 1
ATOM 3806 N N . SER A 1 476 ? -19.320 -6.465 37.649 1.00 92.44 476 SER A N 1
ATOM 3807 C CA . SER A 1 476 ? -18.522 -7.658 37.351 1.00 92.44 476 SER A CA 1
ATOM 3808 C C . SER A 1 476 ? -18.320 -8.477 38.621 1.00 92.44 476 SER A C 1
ATOM 3810 O O . SER A 1 476 ? -17.783 -8.004 39.626 1.00 92.44 476 SER A O 1
ATOM 3812 N N . GLY A 1 477 ? -18.775 -9.727 38.598 1.00 90.06 477 GLY A N 1
ATOM 3813 C CA . GLY A 1 477 ? -18.735 -10.612 39.758 1.00 90.06 477 GLY A CA 1
ATOM 3814 C C . GLY A 1 477 ? -19.515 -10.033 40.939 1.00 90.06 477 GLY A C 1
ATOM 3815 O O . GLY A 1 477 ? -20.714 -9.781 40.848 1.00 90.06 477 GLY A O 1
ATOM 3816 N N . ASN A 1 478 ? -18.817 -9.832 42.059 1.00 91.00 478 ASN A N 1
ATOM 3817 C CA . ASN A 1 478 ? -19.371 -9.241 43.280 1.00 91.00 478 ASN A CA 1
ATOM 3818 C C . ASN A 1 478 ? -19.137 -7.728 43.378 1.00 91.00 478 ASN A C 1
ATOM 3820 O O . ASN A 1 478 ? -19.377 -7.157 44.441 1.00 91.00 478 ASN A O 1
ATOM 3824 N N . TYR A 1 479 ? -18.639 -7.087 42.323 1.00 93.88 479 TYR A N 1
ATOM 3825 C CA . TYR A 1 479 ? -18.252 -5.685 42.352 1.00 93.88 479 TYR A CA 1
ATOM 3826 C C . TYR A 1 479 ? -19.175 -4.853 41.473 1.00 93.88 479 TYR A C 1
ATOM 3828 O O . TYR A 1 479 ? -19.432 -5.183 40.316 1.00 93.88 479 TYR A O 1
ATOM 3836 N N . PHE A 1 480 ? -19.657 -3.764 42.056 1.00 92.56 480 PHE A N 1
ATOM 3837 C CA . PHE A 1 480 ? -20.346 -2.676 41.380 1.00 92.56 480 PHE A CA 1
ATOM 3838 C C . PHE A 1 480 ? -19.420 -1.464 41.403 1.00 92.56 480 PHE A C 1
ATOM 3840 O O . PHE A 1 480 ? -18.933 -1.104 42.476 1.00 92.56 480 PHE A O 1
ATOM 3847 N N . ILE A 1 481 ? -19.172 -0.850 40.251 1.00 93.25 481 ILE A N 1
ATOM 3848 C CA . ILE A 1 481 ? -18.362 0.366 40.155 1.00 93.25 481 ILE A CA 1
ATOM 3849 C C . ILE A 1 481 ? -19.188 1.512 39.595 1.00 93.25 481 ILE A C 1
ATOM 3851 O O . ILE A 1 481 ? -20.074 1.276 38.779 1.00 93.25 481 ILE A O 1
ATOM 3855 N N . TRP A 1 482 ? -18.898 2.741 40.016 1.00 91.62 482 TRP A N 1
ATOM 3856 C CA . TRP A 1 482 ? -19.510 3.934 39.440 1.00 91.62 482 TRP A CA 1
ATOM 3857 C C . TRP A 1 482 ? -18.598 5.155 39.516 1.00 91.62 482 TRP A C 1
ATOM 3859 O O . TRP A 1 482 ? -17.814 5.306 40.454 1.00 91.62 482 TRP A O 1
ATOM 3869 N N . LEU A 1 483 ? -18.747 6.043 38.537 1.00 89.25 483 LEU A N 1
ATOM 3870 C CA . LEU A 1 483 ? -18.254 7.410 38.576 1.00 89.25 483 LEU A CA 1
ATOM 3871 C C . LEU A 1 483 ? -19.216 8.250 39.419 1.00 89.25 483 LEU A C 1
ATOM 3873 O O . LEU A 1 483 ? -20.401 8.372 39.100 1.00 89.25 483 LEU A O 1
ATOM 3877 N N . ASN A 1 484 ? -18.705 8.832 40.497 1.00 85.94 484 ASN A N 1
ATOM 3878 C CA . ASN A 1 484 ? -19.435 9.777 41.325 1.00 85.94 484 ASN A CA 1
ATOM 3879 C C . ASN A 1 484 ? -19.360 11.178 40.705 1.00 85.94 484 ASN A C 1
ATOM 3881 O O . ASN A 1 484 ? -18.285 11.761 40.622 1.00 85.94 484 ASN A O 1
ATOM 3885 N N . PHE A 1 485 ? -20.500 11.750 40.323 1.00 80.69 485 PHE A N 1
ATOM 3886 C CA . PHE A 1 485 ? -20.575 13.056 39.653 1.00 80.69 485 PHE A CA 1
ATOM 3887 C C . PHE A 1 485 ? -20.384 14.241 40.609 1.00 80.69 485 PHE A C 1
ATOM 3889 O O . PHE A 1 485 ? -20.262 15.381 40.166 1.00 80.69 485 PHE A O 1
ATOM 3896 N N . LEU A 1 486 ? -20.351 13.990 41.923 1.00 80.19 486 LEU A N 1
ATOM 3897 C CA . LEU A 1 486 ? -20.092 15.030 42.920 1.00 80.19 486 LEU A CA 1
ATOM 3898 C C . LEU A 1 486 ? -18.601 15.352 43.056 1.00 80.19 486 LEU A C 1
ATOM 3900 O O . LEU A 1 486 ? -18.256 16.508 43.288 1.00 80.19 486 LEU A O 1
ATOM 3904 N N . ASP A 1 487 ? -17.729 14.348 42.938 1.00 85.69 487 ASP A N 1
ATOM 3905 C CA . ASP A 1 487 ? -16.276 14.524 43.062 1.00 85.69 487 ASP A CA 1
ATOM 3906 C C . ASP A 1 487 ? -15.479 14.052 41.836 1.00 85.69 487 ASP A C 1
ATOM 3908 O O . ASP A 1 487 ? -14.262 14.221 41.815 1.00 85.69 487 ASP A O 1
ATOM 3912 N N . TYR A 1 488 ? -16.157 13.527 40.810 1.00 86.12 488 TYR A N 1
ATOM 3913 C CA . TYR A 1 488 ? -15.577 12.949 39.595 1.00 86.12 488 TYR A CA 1
ATOM 3914 C C . TYR A 1 488 ? -14.542 11.873 39.907 1.00 86.12 488 TYR A C 1
ATOM 3916 O O . TYR A 1 488 ? -13.409 11.933 39.437 1.00 86.12 488 TYR A O 1
ATOM 3924 N N . GLN A 1 489 ? -14.915 10.918 40.762 1.00 89.81 489 GLN A N 1
ATOM 3925 C CA . GLN A 1 489 ? -14.055 9.808 41.180 1.00 89.81 489 GLN A CA 1
ATOM 3926 C C . GLN A 1 489 ? -14.788 8.483 41.085 1.00 89.81 489 GLN A C 1
ATOM 3928 O O . GLN A 1 489 ? -16.013 8.422 41.181 1.00 89.81 489 GLN A O 1
ATOM 3933 N N . ILE A 1 490 ? -14.024 7.408 40.939 1.00 91.81 490 ILE A N 1
ATOM 3934 C CA . ILE A 1 490 ? -14.563 6.063 40.812 1.00 91.81 490 ILE A CA 1
ATOM 3935 C C . ILE A 1 490 ? -14.630 5.428 42.189 1.00 91.81 490 ILE A C 1
ATOM 3937 O O . ILE A 1 490 ? -13.660 5.406 42.958 1.00 91.81 490 ILE A O 1
ATOM 3941 N N . TYR A 1 491 ? -15.798 4.880 42.477 1.00 92.00 491 TYR A N 1
ATOM 3942 C CA . TYR A 1 491 ? -16.070 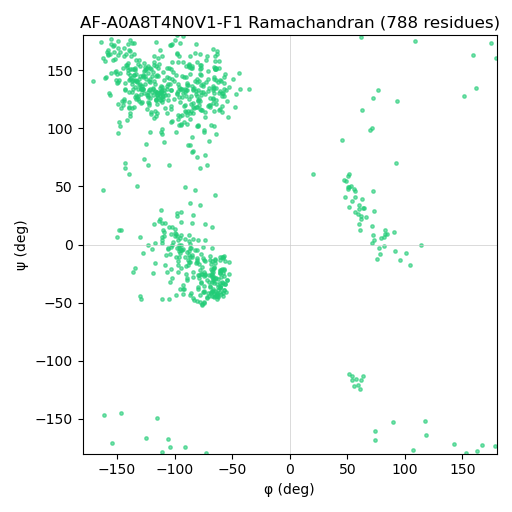4.098 43.662 1.00 92.00 491 TYR A CA 1
ATOM 3943 C C . TYR A 1 491 ? -16.383 2.667 43.260 1.00 92.00 491 TYR A C 1
ATOM 3945 O O . TYR A 1 491 ? -17.001 2.406 42.232 1.00 92.00 491 TYR A O 1
ATOM 3953 N N . MET A 1 492 ? -15.961 1.740 44.106 1.00 93.81 492 MET A N 1
ATOM 3954 C CA . MET A 1 492 ? -16.250 0.322 44.011 1.00 93.81 492 MET A CA 1
ATOM 3955 C C . MET A 1 492 ? -17.014 -0.094 45.260 1.00 93.81 492 MET A C 1
ATOM 3957 O O . MET A 1 492 ? -16.619 0.240 46.375 1.00 93.81 492 MET A O 1
ATOM 3961 N N . LYS A 1 493 ? -18.080 -0.869 45.089 1.00 92.88 493 LYS A N 1
ATOM 3962 C CA . LYS A 1 493 ? -18.811 -1.515 46.174 1.00 92.88 493 LYS A CA 1
ATOM 3963 C C . LYS A 1 493 ? -18.771 -3.023 46.007 1.00 92.88 493 LYS A C 1
ATOM 3965 O O . LYS A 1 493 ? -19.158 -3.554 44.967 1.00 92.88 493 LYS A O 1
ATOM 3970 N N . ASN A 1 494 ? -18.372 -3.718 47.065 1.00 93.25 494 ASN A N 1
ATOM 3971 C CA . ASN A 1 494 ? -18.560 -5.156 47.163 1.00 93.25 494 ASN A CA 1
ATOM 3972 C C . ASN A 1 494 ? -20.027 -5.438 47.522 1.00 93.25 494 ASN A C 1
ATOM 3974 O O . ASN A 1 494 ? -20.516 -5.081 48.593 1.00 93.25 494 ASN A O 1
ATOM 3978 N N . ILE A 1 495 ? -20.748 -6.087 46.614 1.00 91.19 495 ILE A N 1
ATOM 3979 C CA . ILE A 1 495 ? -22.192 -6.334 46.694 1.00 91.19 495 ILE A CA 1
ATOM 3980 C C . ILE A 1 495 ? -22.546 -7.282 47.850 1.00 91.19 495 ILE A C 1
ATOM 3982 O O . ILE A 1 495 ? -23.664 -7.202 48.375 1.00 91.19 495 ILE A O 1
ATOM 3986 N N . GLN A 1 496 ? -21.624 -8.165 48.247 1.00 89.62 496 GLN A N 1
ATOM 3987 C CA . GLN A 1 496 ? -21.824 -9.132 49.328 1.00 89.62 496 GLN A CA 1
ATOM 3988 C C . GLN A 1 496 ? -21.564 -8.509 50.701 1.00 89.62 496 GLN A C 1
ATOM 3990 O O . GLN A 1 496 ? -22.389 -8.651 51.601 1.00 89.62 496 GLN A O 1
ATOM 3995 N N . THR A 1 497 ? -20.443 -7.801 50.866 1.00 92.69 497 THR A N 1
ATOM 3996 C CA . THR A 1 497 ? -20.058 -7.200 52.158 1.00 92.69 497 THR A CA 1
ATOM 3997 C C . THR A 1 497 ? -20.660 -5.813 52.375 1.00 92.69 497 THR A C 1
ATOM 3999 O O . THR A 1 497 ? -20.690 -5.328 53.501 1.00 92.69 497 THR A O 1
ATOM 4002 N N . SER A 1 498 ? -21.173 -5.182 51.314 1.00 89.81 498 SER A N 1
ATOM 4003 C CA . SER A 1 498 ? -21.605 -3.777 51.271 1.00 89.81 498 SER A CA 1
ATOM 4004 C C . SER A 1 498 ? -20.496 -2.758 51.549 1.00 89.81 498 SER A C 1
ATOM 4006 O O . SER A 1 498 ? -20.796 -1.581 51.743 1.00 89.81 498 SER A O 1
ATOM 4008 N N . GLU A 1 499 ? -19.235 -3.190 51.543 1.00 92.50 499 GLU A N 1
ATOM 4009 C CA . GLU A 1 499 ? -18.074 -2.316 51.679 1.00 92.50 499 GLU A CA 1
ATOM 4010 C C . GLU A 1 499 ? -17.903 -1.457 50.425 1.00 92.50 499 GLU A C 1
ATOM 4012 O O . GLU A 1 499 ? -17.989 -1.970 49.308 1.00 92.50 499 GLU A O 1
ATOM 4017 N N . THR A 1 500 ? -17.653 -0.162 50.625 1.00 92.31 500 THR A N 1
ATOM 4018 C CA . THR A 1 500 ? -17.414 0.810 49.557 1.00 92.31 500 THR A CA 1
ATOM 4019 C C . THR A 1 500 ? -15.998 1.366 49.671 1.00 92.31 500 THR A C 1
ATOM 4021 O O . THR A 1 500 ? -15.602 1.849 50.732 1.00 92.31 500 THR A O 1
ATOM 4024 N N . THR A 1 501 ? -15.272 1.371 48.559 1.00 92.62 501 THR A N 1
ATOM 4025 C CA . THR A 1 501 ? -13.891 1.845 48.445 1.00 92.62 501 THR A CA 1
ATOM 4026 C C . THR A 1 501 ? -13.797 2.858 47.308 1.00 92.62 501 THR A C 1
ATOM 4028 O O . THR A 1 501 ? -14.309 2.617 46.218 1.00 92.62 501 THR A O 1
ATOM 4031 N N . LYS A 1 502 ? -13.135 3.993 47.542 1.00 92.31 502 LYS A N 1
ATOM 4032 C CA . LYS A 1 502 ? -12.736 4.915 46.469 1.00 92.31 502 LYS A CA 1
ATOM 4033 C C . LYS A 1 502 ? -11.475 4.363 45.805 1.00 92.31 502 LYS A C 1
ATOM 4035 O O . LYS A 1 502 ? -10.502 4.119 46.515 1.00 92.31 502 LYS A O 1
ATOM 4040 N N . VAL A 1 503 ? -11.503 4.150 44.491 1.00 92.00 503 VAL A N 1
ATOM 4041 C CA . VAL A 1 503 ? -10.413 3.467 43.764 1.00 92.00 503 VAL A CA 1
ATOM 4042 C C . VAL A 1 503 ? -9.531 4.432 42.974 1.00 92.00 503 VAL A C 1
ATOM 4044 O O . VAL A 1 503 ? -8.324 4.227 42.881 1.00 92.00 503 VAL A O 1
ATOM 4047 N N . SER A 1 504 ? -10.096 5.526 42.462 1.00 88.94 504 SER A N 1
ATOM 4048 C CA . SER A 1 504 ? -9.333 6.508 41.692 1.00 88.94 504 SER A CA 1
ATOM 4049 C C . SER A 1 504 ? -8.687 7.582 42.572 1.00 88.94 504 SER A C 1
ATOM 4051 O O . SER A 1 504 ? -9.172 7.927 43.657 1.00 88.94 504 SER A O 1
ATOM 4053 N N . SER A 1 505 ? -7.599 8.154 42.058 1.00 75.19 505 SER A N 1
ATOM 4054 C CA . SER A 1 505 ? -6.901 9.303 42.632 1.00 75.19 505 SER A CA 1
ATOM 4055 C C . SER A 1 505 ? -6.437 10.232 41.505 1.00 75.19 505 SER A C 1
ATOM 4057 O O . SER A 1 505 ? -5.495 9.891 40.801 1.00 75.19 505 SER A O 1
ATOM 4059 N N . GLY A 1 506 ? -7.074 11.391 41.326 1.00 70.44 506 GLY A N 1
ATOM 4060 C CA . GLY A 1 506 ? -6.746 12.336 40.248 1.00 70.44 506 GLY A CA 1
ATOM 4061 C C . GLY A 1 506 ? -7.708 13.525 40.196 1.00 70.44 506 GLY A C 1
ATOM 4062 O O . GLY A 1 506 ? -8.686 13.546 40.941 1.00 70.44 506 GLY A O 1
ATOM 4063 N N . SER A 1 507 ? -7.434 14.523 39.350 1.00 72.56 507 SER A N 1
ATOM 4064 C CA . SER A 1 507 ? -8.250 15.746 39.219 1.00 72.56 507 SER A CA 1
ATOM 4065 C C . SER A 1 507 ? -9.569 15.532 38.472 1.00 72.56 507 SER A C 1
ATOM 4067 O O . SER A 1 507 ? -10.568 16.143 38.844 1.00 72.56 507 SER A O 1
ATOM 4069 N N . LEU A 1 508 ? -9.589 14.668 37.454 1.00 83.81 508 LEU A N 1
ATOM 4070 C CA . LEU A 1 508 ? -10.784 14.329 36.681 1.00 83.81 508 LEU A CA 1
ATOM 4071 C C . LEU A 1 508 ? -10.597 12.943 36.045 1.00 83.81 508 LEU A C 1
ATOM 4073 O O . LEU A 1 508 ? -9.571 12.699 35.415 1.00 83.81 508 LEU A O 1
ATOM 4077 N N . VAL A 1 509 ? -11.553 12.029 36.224 1.00 87.69 509 VAL A N 1
ATOM 4078 C CA . VAL A 1 509 ? -11.518 10.678 35.630 1.00 87.69 509 VAL A CA 1
ATOM 4079 C C . VAL A 1 509 ? -12.793 10.407 34.838 1.00 87.69 509 VAL A C 1
ATOM 4081 O O . VAL A 1 509 ? -13.870 10.866 35.229 1.00 87.69 509 VAL A O 1
ATOM 4084 N N . ILE A 1 510 ? -12.673 9.672 33.734 1.00 87.69 510 ILE A N 1
ATOM 4085 C CA . ILE A 1 510 ? -13.771 9.344 32.817 1.00 87.69 510 ILE A CA 1
ATOM 4086 C C . ILE A 1 510 ? -13.680 7.887 32.337 1.00 87.69 510 ILE A C 1
ATOM 4088 O O . ILE A 1 510 ? -12.669 7.215 32.543 1.00 87.69 510 ILE A O 1
ATOM 4092 N N . ASP A 1 511 ? -14.766 7.416 31.722 1.00 88.88 511 ASP A N 1
ATOM 4093 C CA . ASP A 1 511 ? -14.900 6.095 31.094 1.00 88.88 511 ASP A CA 1
ATOM 4094 C C . ASP A 1 511 ? -14.400 4.921 31.959 1.00 88.88 511 ASP A C 1
ATOM 4096 O O . ASP A 1 511 ? -13.530 4.154 31.536 1.00 88.88 511 ASP A O 1
ATOM 4100 N N . PRO A 1 512 ? -14.917 4.771 33.197 1.00 92.94 512 PRO A N 1
ATOM 4101 C CA . PRO A 1 512 ? -14.519 3.673 34.059 1.00 92.94 512 PRO A CA 1
ATOM 4102 C C . PRO A 1 512 ? -14.925 2.327 33.468 1.00 92.94 512 PRO A C 1
ATOM 4104 O O . PRO A 1 512 ? -16.041 2.170 32.973 1.00 92.94 512 PRO A O 1
ATOM 4107 N N . SER A 1 513 ? -14.055 1.335 33.630 1.00 93.75 513 SER A N 1
ATOM 4108 C CA . SER A 1 513 ? -14.303 -0.035 33.220 1.00 93.75 513 SER A CA 1
ATOM 4109 C C . SER A 1 513 ? -13.931 -1.072 34.267 1.00 93.75 513 SER A C 1
ATOM 4111 O O . SER A 1 513 ? -13.144 -0.798 35.166 1.00 93.75 513 SER A O 1
ATOM 4113 N N . ILE A 1 514 ? -14.500 -2.279 34.191 1.00 94.00 514 ILE A N 1
ATOM 4114 C CA . ILE A 1 514 ? -14.133 -3.398 35.069 1.00 94.00 514 ILE A CA 1
ATOM 4115 C C . ILE A 1 514 ? -14.071 -4.714 34.302 1.00 94.00 514 ILE A C 1
ATOM 4117 O O . ILE A 1 514 ? -15.006 -5.096 33.602 1.00 94.00 514 ILE A O 1
ATOM 4121 N N . TYR A 1 515 ? -12.979 -5.446 34.504 1.00 92.62 515 TYR A N 1
ATOM 4122 C CA . TYR A 1 515 ? -12.819 -6.820 34.051 1.00 92.62 515 TYR A CA 1
ATOM 4123 C C . TYR A 1 515 ? -12.172 -7.646 35.161 1.00 92.62 515 TYR A C 1
ATOM 4125 O O . TYR A 1 515 ? -11.042 -7.387 35.576 1.00 92.62 515 TYR A O 1
ATOM 4133 N N . GLN A 1 516 ? -12.898 -8.653 35.655 1.00 88.62 516 GLN A N 1
ATOM 4134 C CA . GLN A 1 516 ? -12.468 -9.499 36.774 1.00 88.62 516 GLN A CA 1
ATOM 4135 C C . GLN A 1 516 ? -12.030 -8.672 38.001 1.00 88.62 516 GLN A C 1
ATOM 4137 O O . GLN A 1 516 ? -12.878 -8.057 38.644 1.00 88.62 516 GLN A O 1
ATOM 4142 N N . ASN A 1 517 ? -10.735 -8.674 38.337 1.00 90.25 517 ASN A N 1
ATOM 4143 C CA . ASN A 1 517 ? -10.148 -7.969 39.477 1.00 90.25 517 ASN A CA 1
ATOM 4144 C C . ASN A 1 517 ? -9.513 -6.614 39.114 1.00 90.25 517 ASN A C 1
ATOM 4146 O O . ASN A 1 517 ? -8.847 -6.034 39.968 1.00 90.25 517 ASN A O 1
ATOM 4150 N N . LYS A 1 518 ? -9.672 -6.123 37.879 1.00 93.50 518 LYS A N 1
ATOM 4151 C CA . LYS A 1 518 ? -9.098 -4.850 37.428 1.00 93.50 518 LYS A CA 1
ATOM 4152 C C . LYS A 1 518 ? -10.189 -3.845 37.094 1.00 93.50 518 LYS A C 1
ATOM 4154 O O . LYS A 1 518 ? -11.102 -4.160 36.333 1.00 93.50 518 LYS A O 1
ATOM 4159 N N . ILE A 1 519 ? -10.062 -2.641 37.641 1.00 95.44 519 ILE A N 1
ATOM 4160 C CA . ILE A 1 519 ? -10.869 -1.472 37.276 1.00 95.44 519 ILE A CA 1
ATOM 4161 C C . ILE A 1 519 ? -9.980 -0.547 36.456 1.00 95.44 519 ILE A C 1
ATOM 4163 O O . ILE A 1 519 ? -8.884 -0.257 36.923 1.00 95.44 519 ILE A O 1
ATOM 4167 N N . LEU A 1 520 ? -10.412 -0.096 35.280 1.00 94.88 520 LEU A N 1
ATOM 4168 C CA . LEU A 1 520 ? -9.660 0.852 34.451 1.00 94.88 520 LEU A CA 1
ATOM 4169 C C . LEU A 1 520 ? -10.394 2.181 34.339 1.00 94.88 520 LEU A C 1
ATOM 4171 O O . LEU A 1 520 ? -11.595 2.248 34.595 1.00 94.88 520 LEU A O 1
ATOM 4175 N N . TRP A 1 521 ? -9.673 3.234 33.978 1.00 93.00 521 TRP A N 1
ATOM 4176 C CA . TRP A 1 521 ? -10.251 4.529 33.631 1.00 93.00 521 TRP A CA 1
ATOM 4177 C C . TRP A 1 521 ? -9.260 5.378 32.857 1.00 93.00 521 TRP A C 1
ATOM 4179 O O . TRP A 1 521 ? -8.048 5.172 32.945 1.00 93.00 521 TRP A O 1
ATOM 4189 N N . SER A 1 522 ? -9.793 6.375 32.165 1.00 90.62 522 SER A N 1
ATOM 4190 C CA . SER A 1 522 ? -9.000 7.460 31.606 1.00 90.62 522 SER A CA 1
ATOM 4191 C C . SER A 1 522 ? -8.917 8.599 32.615 1.00 90.62 522 SER A C 1
ATOM 4193 O O . SER A 1 522 ? -9.928 9.012 33.194 1.00 90.62 522 SER A O 1
ATOM 4195 N N . GLN A 1 523 ? -7.714 9.108 32.858 1.00 88.00 523 GLN A N 1
ATOM 4196 C CA . GLN A 1 523 ? -7.486 10.218 33.779 1.00 88.00 523 GLN A CA 1
ATOM 4197 C C . GLN A 1 523 ? -7.082 11.476 33.018 1.00 88.00 523 GLN A C 1
ATOM 4199 O O . GLN A 1 523 ? -6.106 11.461 32.286 1.00 88.00 523 GLN A O 1
ATOM 4204 N N . ILE A 1 524 ? -7.813 12.570 33.237 1.00 77.19 524 ILE A N 1
ATOM 4205 C CA . ILE A 1 524 ? -7.607 13.857 32.572 1.00 77.19 524 ILE A CA 1
ATOM 4206 C C . ILE A 1 524 ? -6.693 14.734 33.450 1.00 77.19 524 ILE A C 1
ATOM 4208 O O . ILE A 1 524 ? -7.076 15.162 34.550 1.00 77.19 524 ILE A O 1
ATOM 4212 N N . GLY A 1 525 ? -5.475 14.978 32.960 1.00 70.69 525 GLY A N 1
ATOM 4213 C CA . GLY A 1 525 ? -4.431 15.820 33.558 1.00 70.69 525 GLY A CA 1
ATOM 4214 C C . GLY A 1 525 ? -3.592 16.523 32.481 1.00 70.69 525 GLY A C 1
ATOM 4215 O O . GLY A 1 525 ? -4.134 16.889 31.444 1.00 70.69 525 GLY A O 1
ATOM 4216 N N . ASP A 1 526 ? -2.284 16.706 32.711 1.00 56.06 526 ASP A N 1
ATOM 4217 C CA . ASP A 1 526 ? -1.362 17.229 31.680 1.00 56.06 526 ASP A CA 1
ATOM 4218 C C . ASP A 1 526 ? -1.145 16.222 30.521 1.00 56.06 526 ASP A C 1
ATOM 4220 O O . ASP A 1 526 ? -0.811 16.640 29.416 1.00 56.06 526 ASP A O 1
ATOM 4224 N N . ASN A 1 527 ? -1.409 14.928 30.765 1.00 64.62 527 ASN A N 1
ATOM 4225 C CA . ASN A 1 527 ? -1.474 13.813 29.807 1.00 64.62 527 ASN A CA 1
ATOM 4226 C C . ASN A 1 527 ? -2.755 12.996 30.093 1.00 64.62 527 ASN A C 1
ATOM 4228 O O . ASN A 1 527 ? -3.163 12.929 31.261 1.00 64.62 527 ASN A O 1
ATOM 4232 N N . PHE A 1 528 ? -3.410 12.398 29.083 1.00 73.50 528 PHE A N 1
ATOM 4233 C CA . PHE A 1 528 ? -4.495 11.445 29.352 1.00 73.50 528 PHE A CA 1
ATOM 4234 C C . PHE A 1 528 ? -3.886 10.054 29.452 1.00 73.50 528 PHE A C 1
ATOM 4236 O O . PHE A 1 528 ? -3.406 9.511 28.468 1.00 73.50 528 PHE A O 1
ATOM 4243 N N . ASP A 1 529 ? -3.943 9.468 30.641 1.00 87.00 529 ASP A N 1
ATOM 4244 C CA . ASP A 1 529 ? -3.377 8.145 30.895 1.00 87.00 529 ASP A CA 1
ATOM 4245 C C . ASP A 1 529 ? -4.487 7.120 31.116 1.00 87.00 529 ASP A C 1
ATOM 4247 O O . ASP A 1 529 ? -5.522 7.431 31.723 1.00 87.00 529 ASP A O 1
ATOM 4251 N N . ILE A 1 530 ? -4.235 5.869 30.718 1.00 90.81 530 ILE A N 1
ATOM 4252 C CA . ILE A 1 530 ? -5.075 4.735 31.116 1.00 90.81 530 ILE A CA 1
ATOM 4253 C C . ILE A 1 530 ? -4.527 4.174 32.418 1.00 90.81 530 ILE A C 1
ATOM 4255 O O . ILE A 1 530 ? -3.456 3.560 32.473 1.00 90.81 530 ILE A O 1
ATOM 4259 N N . TRP A 1 531 ? -5.305 4.353 33.474 1.00 92.25 531 TRP A N 1
ATOM 4260 C CA . TRP A 1 531 ? -5.009 3.841 34.800 1.00 92.25 531 TRP A CA 1
ATOM 4261 C C . TRP A 1 531 ? -5.739 2.530 35.059 1.00 92.25 531 TRP A C 1
ATOM 4263 O O . TRP A 1 531 ? -6.773 2.231 34.464 1.00 92.25 531 TRP A O 1
ATOM 4273 N N . SER A 1 532 ? -5.201 1.754 35.994 1.00 93.62 532 SER A N 1
ATOM 4274 C CA . SER A 1 532 ? -5.830 0.554 36.524 1.00 93.62 532 SER A CA 1
ATOM 4275 C C . SER A 1 532 ? -5.723 0.484 38.042 1.00 93.62 532 SER A C 1
ATOM 4277 O O . SER A 1 532 ? -4.712 0.878 38.617 1.00 93.62 532 SER A O 1
ATOM 4279 N N . TYR A 1 533 ? -6.742 -0.076 38.684 1.00 94.81 533 TYR A N 1
ATOM 4280 C CA . TYR A 1 533 ? -6.743 -0.482 40.085 1.00 94.81 533 TYR A CA 1
ATOM 4281 C C . TYR A 1 533 ? -6.903 -1.995 40.159 1.00 94.81 533 TYR A C 1
ATOM 4283 O O . TYR A 1 533 ? -7.870 -2.549 39.627 1.00 94.81 533 TYR A O 1
ATOM 4291 N N . ASP A 1 534 ? -5.968 -2.661 40.830 1.00 93.44 534 ASP A N 1
ATOM 4292 C CA . ASP A 1 534 ? -6.074 -4.088 41.118 1.00 93.44 534 ASP A CA 1
ATOM 4293 C C . ASP A 1 534 ? -6.767 -4.292 42.469 1.00 93.44 534 ASP A C 1
ATOM 4295 O O . ASP A 1 534 ? -6.250 -3.925 43.526 1.00 93.44 534 ASP A O 1
ATOM 4299 N N . ILE A 1 535 ? -7.951 -4.901 42.427 1.00 93.25 535 ILE A N 1
ATOM 4300 C CA . ILE A 1 535 ? -8.808 -5.147 43.591 1.00 93.25 535 ILE A CA 1
ATOM 4301 C C . ILE A 1 535 ? -8.139 -6.104 44.591 1.00 93.25 535 ILE A C 1
ATOM 4303 O O . ILE A 1 535 ? -8.402 -6.028 45.790 1.00 93.25 535 ILE A O 1
ATOM 4307 N N . SER A 1 536 ? -7.280 -7.013 44.123 1.00 91.31 536 SER A N 1
ATOM 4308 C CA . SER A 1 536 ? -6.643 -8.025 44.973 1.00 91.31 536 SER A CA 1
ATOM 4309 C C . SER A 1 536 ? -5.502 -7.458 45.817 1.00 91.31 536 SER A C 1
ATOM 4311 O O . SER A 1 536 ? -5.300 -7.897 46.950 1.00 91.31 536 SER A O 1
ATOM 4313 N N . THR A 1 537 ? -4.779 -6.468 45.291 1.00 92.88 537 THR A N 1
ATOM 4314 C CA . THR A 1 537 ? -3.640 -5.828 45.966 1.00 92.88 537 THR A CA 1
ATOM 4315 C C . THR A 1 537 ? -3.992 -4.463 46.554 1.00 92.88 537 THR A C 1
ATOM 4317 O O . THR A 1 537 ? -3.295 -3.989 47.450 1.00 92.88 537 THR A O 1
ATOM 4320 N N . GLY A 1 538 ? -5.057 -3.825 46.065 1.00 91.38 538 GLY A N 1
ATOM 4321 C CA . GLY A 1 538 ? -5.458 -2.476 46.446 1.00 91.38 538 GLY A CA 1
ATOM 4322 C C . GLY A 1 538 ? -4.551 -1.382 45.877 1.00 91.38 538 GLY A C 1
ATOM 4323 O O . GLY A 1 538 ? -4.389 -0.343 46.517 1.00 91.38 538 GLY A O 1
ATOM 4324 N N . THR A 1 539 ? -3.928 -1.608 44.716 1.00 90.88 539 THR A N 1
ATOM 4325 C CA . THR A 1 539 ? -2.911 -0.708 44.137 1.00 90.88 539 THR A CA 1
ATOM 4326 C C . THR A 1 539 ? -3.327 -0.118 42.793 1.00 90.88 539 THR A C 1
ATOM 4328 O O . THR A 1 539 ? -3.842 -0.847 41.945 1.00 90.88 539 THR A O 1
ATOM 4331 N N . ASN A 1 540 ? -3.005 1.164 42.581 1.00 89.44 540 ASN A N 1
ATOM 4332 C CA . ASN A 1 540 ? -3.135 1.863 41.299 1.00 89.44 540 ASN A CA 1
ATOM 4333 C C . ASN A 1 540 ? -1.862 1.715 40.452 1.00 89.44 540 ASN A C 1
ATOM 4335 O O . ASN A 1 540 ? -0.763 1.871 40.982 1.00 89.44 540 ASN A O 1
ATOM 4339 N N . ASN A 1 541 ? -2.013 1.475 39.150 1.00 89.44 541 ASN A N 1
ATOM 4340 C CA . ASN A 1 541 ? -0.927 1.415 38.169 1.00 89.44 541 ASN A CA 1
ATOM 4341 C C . ASN A 1 541 ? -1.333 2.136 36.880 1.00 89.44 541 ASN A C 1
ATOM 4343 O O . ASN A 1 541 ? -2.477 2.004 36.445 1.00 89.44 541 ASN A O 1
ATOM 4347 N N . ILE A 1 542 ? -0.388 2.819 36.239 1.00 88.81 542 ILE A N 1
ATOM 4348 C CA . ILE A 1 542 ? -0.556 3.313 34.867 1.00 88.81 542 ILE A CA 1
ATOM 4349 C C . ILE A 1 542 ? -0.317 2.132 33.921 1.00 88.81 542 ILE A C 1
ATOM 4351 O O . ILE A 1 542 ? 0.710 1.462 34.031 1.00 88.81 542 ILE A O 1
ATOM 4355 N N . LEU A 1 543 ? -1.276 1.840 33.040 1.00 87.00 543 LEU A N 1
ATOM 4356 C CA . LEU A 1 543 ? -1.129 0.817 31.999 1.00 87.00 543 LEU A CA 1
ATOM 4357 C C . LEU A 1 543 ? -0.598 1.412 30.698 1.00 87.00 543 LEU A C 1
ATOM 4359 O O . LEU A 1 543 ? 0.208 0.774 30.029 1.00 87.00 543 LEU A O 1
ATOM 4363 N N . VAL A 1 544 ? -1.046 2.620 30.356 1.00 85.38 544 VAL A N 1
ATOM 4364 C CA . VAL A 1 544 ? -0.651 3.332 29.140 1.00 85.38 544 VAL A CA 1
ATOM 4365 C C . VAL A 1 544 ? -0.454 4.805 29.496 1.00 85.38 544 VAL A C 1
ATOM 4367 O O . VAL A 1 544 ? -1.372 5.429 30.026 1.00 85.38 544 VAL A O 1
ATOM 4370 N N . ASP A 1 545 ? 0.749 5.316 29.228 1.00 84.75 545 ASP A N 1
ATOM 4371 C CA . ASP A 1 545 ? 1.172 6.713 29.423 1.00 84.75 545 ASP A CA 1
ATOM 4372 C C . ASP A 1 545 ? 1.471 7.314 28.044 1.00 84.75 545 ASP A C 1
ATOM 4374 O O . ASP A 1 545 ? 2.369 6.826 27.336 1.00 84.75 545 ASP A O 1
ATOM 4378 N N . ARG A 1 546 ? 0.658 8.284 27.610 1.00 75.19 546 ARG A N 1
ATOM 4379 C CA . ARG A 1 546 ? 0.747 8.931 26.288 1.00 75.19 546 ARG A CA 1
ATOM 4380 C C . ARG A 1 546 ? 0.371 10.407 26.387 1.00 75.19 546 ARG A C 1
ATOM 4382 O O . ARG A 1 546 ? -0.457 10.812 27.192 1.00 75.19 546 ARG A O 1
ATOM 4389 N N . SER A 1 547 ? 0.932 11.217 25.493 1.00 72.19 547 SER A N 1
ATOM 4390 C CA . SER A 1 547 ? 0.628 12.650 25.374 1.00 72.19 547 SER A CA 1
ATOM 4391 C C . SER A 1 547 ? -0.589 12.940 24.477 1.00 72.19 547 SER A C 1
ATOM 4393 O O . SER A 1 547 ? -0.566 13.904 23.713 1.00 72.19 547 SER A O 1
ATOM 4395 N N . SER A 1 548 ? -1.609 12.083 24.502 1.00 72.62 548 SER A N 1
ATOM 4396 C CA . SER A 1 548 ? -2.800 12.142 23.639 1.00 72.62 548 SER A CA 1
ATOM 4397 C C . SER A 1 548 ? -4.074 11.860 24.418 1.00 72.62 548 SER A C 1
ATOM 4399 O O . SER A 1 548 ? -3.986 11.532 25.595 1.00 72.62 548 SER A O 1
ATOM 4401 N N . HIS A 1 549 ? -5.249 12.002 23.802 1.00 77.75 549 HIS A N 1
ATOM 4402 C CA . HIS A 1 549 ? -6.540 11.781 24.449 1.00 77.75 549 HIS A CA 1
ATOM 4403 C C . HIS A 1 549 ? -6.951 10.303 24.430 1.00 77.75 549 HIS A C 1
ATOM 4405 O O . HIS A 1 549 ? -7.619 9.834 23.514 1.00 77.75 549 HIS A O 1
ATOM 4411 N N . LEU A 1 550 ? -6.595 9.575 25.490 1.00 83.94 550 LEU A N 1
ATOM 4412 C CA . LEU A 1 550 ? -6.980 8.174 25.675 1.00 83.94 550 LEU A CA 1
ATOM 4413 C C . LEU A 1 550 ? -8.383 8.067 26.293 1.00 83.94 550 LEU A C 1
ATOM 4415 O O . LEU A 1 550 ? -8.606 8.545 27.408 1.00 83.94 550 LEU A O 1
ATOM 4419 N N . THR A 1 551 ? -9.329 7.402 25.629 1.00 87.44 551 THR A N 1
ATOM 4420 C CA . THR A 1 551 ? -10.729 7.238 26.081 1.00 87.44 551 THR A CA 1
ATOM 4421 C C . THR A 1 551 ? -11.236 5.799 25.919 1.00 87.44 551 THR A C 1
ATOM 4423 O O . THR A 1 551 ? -10.629 4.983 25.231 1.00 87.44 551 THR A O 1
ATOM 4426 N N . TYR A 1 552 ? -12.343 5.452 26.585 1.00 89.62 552 TYR A N 1
ATOM 4427 C CA . TYR A 1 552 ? -12.974 4.116 26.528 1.00 89.62 552 TYR A CA 1
ATOM 4428 C C . TYR A 1 552 ? -12.056 2.895 26.776 1.00 89.62 552 TYR A C 1
ATOM 4430 O O . TYR A 1 552 ? -12.110 1.927 26.010 1.00 89.62 552 TYR A O 1
ATOM 4438 N N . PRO A 1 553 ? -11.245 2.867 27.850 1.00 93.94 553 PRO A N 1
ATOM 4439 C CA . PRO A 1 553 ? -10.392 1.719 28.123 1.00 93.94 553 PRO A CA 1
ATOM 4440 C C . PRO A 1 553 ? -11.226 0.480 28.478 1.00 93.94 553 PRO A C 1
ATOM 4442 O O . PRO A 1 553 ? -12.009 0.503 29.429 1.00 93.94 553 PRO A O 1
ATOM 4445 N N . MET A 1 554 ? -11.029 -0.639 27.780 1.00 94.88 554 MET A N 1
ATOM 4446 C CA . MET A 1 554 ? -11.671 -1.924 28.095 1.00 94.88 554 MET A CA 1
ATOM 4447 C C . MET A 1 554 ? -10.686 -3.084 28.050 1.00 94.88 554 MET A C 1
ATOM 4449 O O . MET A 1 554 ? -9.735 -3.069 27.281 1.00 94.88 554 MET A O 1
ATOM 4453 N N . LEU A 1 555 ? -10.929 -4.119 28.856 1.00 95.06 555 LEU A N 1
ATOM 4454 C CA . LEU A 1 555 ? -10.031 -5.265 28.982 1.00 95.06 555 LEU A CA 1
ATOM 4455 C C . LEU A 1 555 ? -10.778 -6.585 28.815 1.00 95.06 555 LEU A C 1
ATOM 4457 O O . LEU A 1 555 ? -11.832 -6.790 29.417 1.00 95.06 555 LEU A O 1
ATOM 4461 N N . SER A 1 556 ? -10.184 -7.509 28.062 1.00 95.12 556 SER A N 1
ATOM 4462 C CA . SER A 1 556 ? -10.576 -8.917 28.050 1.00 95.12 556 SER A CA 1
ATOM 4463 C C . SER A 1 556 ? -9.344 -9.814 28.014 1.00 95.12 556 SER A C 1
ATOM 4465 O O . SER A 1 556 ? -8.580 -9.820 27.054 1.00 95.12 556 SER A O 1
ATOM 4467 N N . GLY A 1 557 ? -9.115 -10.568 29.088 1.00 92.81 557 GLY A N 1
ATOM 4468 C CA . GLY A 1 557 ? -7.880 -11.340 29.241 1.00 92.81 557 GLY A CA 1
ATOM 4469 C C . GLY A 1 557 ? -6.660 -10.415 29.281 1.00 92.81 557 GLY A C 1
ATOM 4470 O O . GLY A 1 557 ? -6.554 -9.597 30.194 1.00 92.81 557 GLY A O 1
ATOM 4471 N N . ASN A 1 558 ? -5.768 -10.548 28.296 1.00 92.12 558 ASN A N 1
ATOM 4472 C CA . ASN A 1 558 ? -4.596 -9.680 28.126 1.00 92.12 558 ASN A CA 1
ATOM 4473 C C . ASN A 1 558 ? -4.830 -8.531 27.132 1.00 92.12 558 ASN A C 1
ATOM 4475 O O . ASN A 1 558 ? -3.962 -7.678 27.005 1.00 92.12 558 ASN A O 1
ATOM 4479 N N . ASN A 1 559 ? -5.979 -8.496 26.454 1.00 94.44 559 ASN A N 1
ATOM 4480 C CA . ASN A 1 559 ? -6.268 -7.537 25.392 1.00 94.44 559 ASN A CA 1
ATOM 4481 C C . ASN A 1 559 ? -6.898 -6.274 25.988 1.00 94.44 559 ASN A C 1
ATOM 4483 O O . ASN A 1 559 ? -8.072 -6.291 26.375 1.00 94.44 559 ASN A O 1
ATOM 4487 N N . LEU A 1 560 ? -6.113 -5.205 26.099 1.00 95.75 560 LEU A N 1
ATOM 4488 C CA . LEU A 1 560 ? -6.569 -3.859 26.441 1.00 95.75 560 LEU A CA 1
ATOM 4489 C C . LEU A 1 560 ? -6.913 -3.114 25.150 1.00 95.75 560 LEU A C 1
ATOM 4491 O O . LEU A 1 560 ? -6.113 -3.118 24.227 1.00 95.75 560 LEU A O 1
ATOM 4495 N N . ILE A 1 561 ? -8.063 -2.454 25.092 1.00 95.50 561 ILE A N 1
ATOM 4496 C CA . ILE A 1 561 ? -8.435 -1.577 23.978 1.00 95.50 561 ILE A CA 1
ATOM 4497 C C . ILE A 1 561 ? -8.779 -0.178 24.475 1.00 95.50 561 ILE A C 1
ATOM 4499 O O . ILE A 1 561 ? -9.223 -0.036 25.615 1.00 95.50 561 ILE A O 1
ATOM 4503 N N . TRP A 1 562 ? -8.578 0.835 23.636 1.00 92.69 562 TRP A N 1
ATOM 4504 C CA . TRP A 1 562 ? -8.947 2.228 23.907 1.00 92.69 562 TRP A CA 1
ATOM 4505 C C . TRP A 1 562 ? -9.071 3.020 22.610 1.00 92.69 562 TRP A C 1
ATOM 4507 O O . TRP A 1 562 ? -8.608 2.578 21.563 1.00 92.69 562 TRP A O 1
ATOM 4517 N N . ILE A 1 563 ? -9.682 4.194 22.698 1.00 88.31 563 ILE A N 1
ATOM 4518 C CA . ILE A 1 563 ? -9.729 5.183 21.626 1.00 88.31 563 ILE A CA 1
ATOM 4519 C C . ILE A 1 563 ? -8.693 6.279 21.886 1.00 88.31 563 ILE A C 1
ATOM 4521 O O . ILE A 1 563 ? -8.507 6.691 23.030 1.00 88.31 563 ILE A O 1
ATOM 4525 N N . ASP A 1 564 ? -8.028 6.741 20.832 1.00 83.88 564 ASP A N 1
ATOM 4526 C CA . ASP A 1 564 ? -6.855 7.610 20.885 1.00 83.88 564 ASP A CA 1
ATOM 4527 C C . ASP A 1 564 ? -6.780 8.565 19.687 1.00 83.88 564 ASP A C 1
ATOM 4529 O O . ASP A 1 564 ? -7.040 8.153 18.563 1.00 83.88 564 ASP A O 1
ATOM 4533 N N . ASP A 1 565 ? -6.358 9.812 19.873 1.00 72.44 565 ASP A N 1
ATOM 4534 C CA . ASP A 1 565 ? -6.271 10.819 18.806 1.00 72.44 565 ASP A CA 1
ATOM 4535 C C . ASP A 1 565 ? -4.838 11.108 18.300 1.00 72.44 565 ASP A C 1
ATOM 4537 O O . ASP A 1 565 ? -4.618 12.090 17.588 1.00 72.44 565 ASP A O 1
ATOM 4541 N N . ARG A 1 566 ? -3.850 10.249 18.615 1.00 67.31 566 ARG A N 1
ATOM 4542 C CA . ARG A 1 566 ? -2.419 10.440 18.255 1.00 67.31 566 ARG A CA 1
ATOM 4543 C C . ARG A 1 566 ? -2.102 10.608 16.770 1.00 67.31 566 ARG A C 1
ATOM 4545 O O . ARG A 1 566 ? -1.047 11.157 16.454 1.00 67.31 566 ARG A O 1
ATOM 4552 N N . THR A 1 567 ? -2.913 10.075 15.864 1.00 52.94 567 THR A N 1
ATOM 4553 C CA . THR A 1 567 ? -2.403 9.641 14.553 1.00 52.94 567 THR A CA 1
ATOM 4554 C C . THR A 1 567 ? -2.528 10.646 13.413 1.00 52.94 567 THR A C 1
ATOM 4556 O O . THR A 1 567 ? -1.964 10.403 12.352 1.00 52.94 567 THR A O 1
ATOM 4559 N N . VAL A 1 568 ? -3.146 11.820 13.605 1.00 48.78 568 VAL A N 1
ATOM 4560 C CA . VAL A 1 568 ? -3.132 12.901 12.596 1.00 48.78 568 VAL A CA 1
ATOM 4561 C C . VAL A 1 568 ? -3.134 14.277 13.271 1.00 48.78 568 VAL A C 1
ATOM 4563 O O . VAL A 1 568 ? -4.099 14.655 13.930 1.00 48.78 568 VAL A O 1
ATOM 4566 N N . GLN A 1 569 ? -2.080 15.077 13.059 1.00 37.84 569 GLN A N 1
ATOM 4567 C CA . GLN A 1 569 ? -1.876 16.393 13.699 1.00 37.84 569 GLN A CA 1
ATOM 4568 C C . GLN A 1 569 ? -2.865 17.513 13.290 1.00 37.84 569 GLN A C 1
ATOM 4570 O O . GLN A 1 569 ? -2.608 18.682 13.580 1.00 37.84 569 GLN A O 1
ATOM 4575 N N . SER A 1 570 ? -4.005 17.224 12.650 1.00 39.31 570 SER A N 1
ATOM 4576 C CA . SER A 1 570 ? -4.896 18.301 12.189 1.00 39.31 570 SER A CA 1
ATOM 4577 C C . SER A 1 570 ? -6.403 18.032 12.107 1.00 39.31 570 SER A C 1
ATOM 4579 O O . SER A 1 570 ? -7.096 18.933 11.639 1.00 39.31 570 SER A O 1
ATOM 4581 N N . SER A 1 571 ? -6.968 16.900 12.562 1.00 43.00 571 SER A N 1
ATOM 4582 C CA . SER A 1 571 ? -8.409 16.660 12.298 1.00 43.00 571 SER A CA 1
ATOM 4583 C C . SER A 1 571 ? -9.262 15.906 13.330 1.00 43.00 571 SER A C 1
ATOM 4585 O O . SER A 1 571 ? -10.398 15.589 13.004 1.00 43.00 571 SER A O 1
ATOM 4587 N N . GLY A 1 572 ? -8.824 15.658 14.571 1.00 49.59 572 GLY A N 1
ATOM 4588 C CA . GLY A 1 572 ? -9.716 15.034 15.572 1.00 49.59 572 GLY A CA 1
ATOM 4589 C C . GLY A 1 572 ? -10.169 13.608 15.207 1.00 49.59 572 GLY A C 1
ATOM 4590 O O . GLY A 1 572 ? -11.282 13.201 15.541 1.00 49.59 572 GLY A O 1
ATOM 4591 N N . ASN A 1 573 ? -9.314 12.865 14.498 1.00 61.00 573 ASN A N 1
ATOM 4592 C CA . ASN A 1 573 ? -9.575 11.492 14.067 1.00 61.00 573 ASN A CA 1
ATOM 4593 C C . ASN A 1 573 ? -9.167 10.511 15.171 1.00 61.00 573 ASN A C 1
ATOM 4595 O O . ASN A 1 573 ? -8.050 10.000 15.179 1.00 61.00 573 ASN A O 1
ATOM 4599 N N . GLU A 1 574 ? -10.086 10.269 16.095 1.00 74.50 574 GLU A N 1
ATOM 4600 C CA . GLU A 1 574 ? -10.013 9.223 17.118 1.00 74.50 574 GLU A CA 1
ATOM 4601 C C . GLU A 1 574 ? -9.840 7.823 16.485 1.00 74.50 574 GLU A C 1
ATOM 4603 O O . GLU A 1 574 ? -10.539 7.485 15.540 1.00 74.50 574 GLU A O 1
ATOM 4608 N N . GLN A 1 575 ? -8.923 6.994 16.986 1.00 80.88 575 GLN A N 1
ATOM 4609 C CA . GLN A 1 575 ? -8.633 5.639 16.506 1.00 80.88 575 GLN A CA 1
ATOM 4610 C C . GLN A 1 575 ? -8.675 4.615 17.631 1.00 80.88 575 GLN A C 1
ATOM 4612 O O . GLN A 1 575 ? -8.284 4.900 18.756 1.00 80.88 575 GLN A O 1
ATOM 4617 N N . LEU A 1 576 ? -9.131 3.406 17.325 1.00 86.56 576 LEU A N 1
ATOM 4618 C CA . LEU A 1 576 ? -9.204 2.279 18.236 1.00 86.56 576 LEU A CA 1
ATOM 4619 C C . LEU A 1 576 ? -7.865 1.549 18.232 1.00 86.56 576 LEU A C 1
ATOM 4621 O O . LEU A 1 576 ? -7.381 1.147 17.179 1.00 86.56 576 LEU A O 1
ATOM 4625 N N . PHE A 1 577 ? -7.298 1.333 19.408 1.00 87.19 577 PHE A N 1
ATOM 4626 C CA . PHE A 1 577 ? -6.052 0.607 19.615 1.00 87.19 577 PHE A CA 1
ATOM 4627 C C . PHE A 1 577 ? -6.293 -0.664 20.424 1.00 87.19 577 PHE A C 1
ATOM 4629 O O . PHE A 1 577 ? -7.226 -0.749 21.222 1.00 87.19 577 PHE A O 1
ATOM 4636 N N . LEU A 1 578 ? -5.415 -1.640 20.222 1.00 90.19 578 LEU A N 1
ATOM 4637 C CA . LEU A 1 578 ? -5.288 -2.890 20.953 1.00 90.19 578 LEU A CA 1
ATOM 4638 C C . LEU A 1 578 ? -3.882 -2.967 21.551 1.00 90.19 578 LEU A C 1
ATOM 4640 O O . LEU A 1 578 ? -2.892 -2.744 20.868 1.00 90.19 578 LEU A O 1
ATOM 4644 N N . TYR A 1 579 ? -3.782 -3.337 22.819 1.00 90.00 579 TYR A N 1
ATOM 4645 C CA . TYR A 1 579 ? -2.531 -3.596 23.515 1.00 90.00 579 TYR A CA 1
ATOM 4646 C C . TYR A 1 579 ? -2.598 -4.941 24.213 1.00 90.00 579 TYR A C 1
ATOM 4648 O O . TYR A 1 579 ? -3.460 -5.176 25.065 1.00 90.00 579 TYR A O 1
ATOM 4656 N N . ASP A 1 580 ? -1.672 -5.824 23.867 1.00 88.12 580 ASP A N 1
ATOM 4657 C CA . ASP A 1 580 ? -1.511 -7.095 24.554 1.00 88.12 580 ASP A CA 1
ATOM 4658 C C . ASP A 1 580 ? -0.598 -6.903 25.770 1.00 88.12 580 ASP A C 1
ATOM 4660 O O . ASP A 1 580 ? 0.618 -6.760 25.654 1.00 88.12 580 ASP A O 1
ATOM 4664 N N . LEU A 1 581 ? -1.192 -6.957 26.964 1.00 87.25 581 LEU A N 1
ATOM 4665 C CA . LEU A 1 581 ? -0.495 -6.812 28.245 1.00 87.25 581 LEU A CA 1
ATOM 4666 C C . LEU A 1 581 ? 0.618 -7.852 28.466 1.00 87.25 581 LEU A C 1
ATOM 4668 O O . LEU A 1 581 ? 1.479 -7.638 29.321 1.00 87.25 581 LEU A O 1
ATOM 4672 N N . SER A 1 582 ? 0.587 -8.991 27.769 1.00 85.94 582 SER A N 1
ATOM 4673 C CA . SER A 1 582 ? 1.587 -10.051 27.929 1.00 85.94 582 SER A CA 1
ATOM 4674 C C . SER A 1 582 ? 2.819 -9.854 27.055 1.00 85.94 582 SER A C 1
ATOM 4676 O O . SER A 1 582 ? 3.934 -10.018 27.551 1.00 85.94 582 SER A O 1
ATOM 4678 N N . SER A 1 583 ? 2.634 -9.475 25.790 1.00 81.81 583 SER A N 1
ATOM 4679 C CA . SER A 1 583 ? 3.733 -9.177 24.865 1.00 81.81 583 SER A CA 1
ATOM 4680 C C . SER A 1 583 ? 4.191 -7.719 24.910 1.00 81.81 583 SER A C 1
ATOM 4682 O O . SER A 1 583 ? 5.264 -7.412 24.402 1.00 81.81 583 SER A O 1
ATOM 4684 N N . GLN A 1 584 ? 3.406 -6.839 25.540 1.00 80.50 584 GLN A N 1
ATOM 4685 C CA . GLN A 1 584 ? 3.592 -5.386 25.552 1.00 80.50 584 GLN A CA 1
ATOM 4686 C C . GLN A 1 584 ? 3.567 -4.754 24.155 1.00 80.50 584 GLN A C 1
ATOM 4688 O O . GLN A 1 584 ? 4.156 -3.692 23.949 1.00 80.50 584 GLN A O 1
ATOM 4693 N N . LYS A 1 585 ? 2.882 -5.396 23.204 1.00 75.38 585 LYS A N 1
ATOM 4694 C CA . LYS A 1 585 ? 2.720 -4.892 21.841 1.00 75.38 585 LYS A CA 1
ATOM 4695 C C . LYS A 1 585 ? 1.415 -4.119 21.693 1.00 75.38 585 LYS A C 1
ATOM 4697 O O . LYS A 1 585 ? 0.363 -4.571 22.143 1.00 75.38 585 LYS A O 1
ATOM 4702 N N . GLU A 1 586 ? 1.517 -2.959 21.056 1.00 80.50 586 GLU A N 1
ATOM 4703 C CA . GLU A 1 586 ? 0.407 -2.097 20.650 1.00 80.50 586 GLU A CA 1
ATOM 4704 C C . GLU A 1 586 ? 0.097 -2.342 19.170 1.00 80.50 586 GLU A C 1
ATOM 4706 O O . GLU A 1 586 ? 1.001 -2.613 18.387 1.00 80.50 586 GLU A O 1
ATOM 4711 N N . LYS A 1 587 ? -1.175 -2.253 18.800 1.00 79.00 587 LYS A N 1
ATOM 4712 C CA . LYS A 1 587 ? -1.670 -2.354 17.434 1.00 79.00 587 LYS A CA 1
ATOM 4713 C C . LYS A 1 587 ? -2.823 -1.376 17.245 1.00 79.00 587 LYS A C 1
ATOM 4715 O O . LYS A 1 587 ? -3.751 -1.358 18.050 1.00 79.00 587 LYS A O 1
ATOM 4720 N N . GLN A 1 588 ? -2.812 -0.616 16.162 1.00 78.75 588 GLN A N 1
ATOM 4721 C CA . GLN A 1 588 ? -3.972 0.159 15.735 1.00 78.75 588 GLN A CA 1
ATOM 4722 C C . GLN A 1 588 ? -5.001 -0.763 15.054 1.00 78.75 588 GLN A C 1
ATOM 4724 O O . GLN A 1 588 ? -4.641 -1.595 14.224 1.00 78.75 588 GLN A O 1
ATOM 4729 N N . ILE A 1 589 ? -6.269 -0.660 15.458 1.00 77.75 589 ILE A N 1
ATOM 4730 C CA . ILE A 1 589 ? -7.404 -1.442 14.937 1.00 77.75 589 ILE A CA 1
ATOM 4731 C C . ILE A 1 589 ? -8.199 -0.641 13.911 1.00 77.75 589 ILE A C 1
ATOM 4733 O O . ILE A 1 589 ? -8.574 -1.189 12.884 1.00 77.75 589 ILE A O 1
ATOM 4737 N N . THR A 1 590 ? -8.469 0.637 14.184 1.00 68.56 590 THR A N 1
ATOM 4738 C CA . THR A 1 590 ? -9.157 1.523 13.236 1.00 68.56 590 THR A CA 1
ATOM 4739 C C . THR A 1 590 ? -8.253 2.674 12.839 1.00 68.56 590 THR A C 1
ATOM 4741 O O . THR A 1 590 ? -7.387 3.074 13.614 1.00 68.56 590 THR A O 1
ATOM 4744 N N . GLY A 1 591 ? -8.490 3.238 11.657 1.00 55.81 591 GLY A N 1
ATOM 4745 C CA . GLY A 1 591 ? -7.645 4.274 11.072 1.00 55.81 591 GLY A CA 1
ATOM 4746 C C . GLY A 1 591 ? -6.622 3.625 10.172 1.00 55.81 591 GLY A C 1
ATOM 4747 O O . GLY A 1 591 ? -5.927 2.735 10.641 1.00 55.81 591 GLY A O 1
ATOM 4748 N N . LEU A 1 592 ? -6.601 4.045 8.902 1.00 44.31 592 LEU A N 1
ATOM 4749 C CA . LEU A 1 592 ? -5.742 3.533 7.824 1.00 44.31 592 LEU A CA 1
ATOM 4750 C C . LEU A 1 592 ? -5.165 2.135 8.106 1.00 44.31 592 LEU A C 1
ATOM 4752 O O . LEU A 1 592 ? -3.957 1.934 8.139 1.00 44.31 592 LEU A O 1
ATOM 4756 N N . ASP A 1 593 ? -6.052 1.150 8.271 1.00 35.50 593 ASP A N 1
ATOM 4757 C CA . ASP A 1 593 ? -5.704 -0.197 7.862 1.00 35.50 593 ASP A CA 1
ATOM 4758 C C . ASP A 1 593 ? -5.792 -0.140 6.339 1.00 35.50 593 ASP A C 1
ATOM 4760 O O . ASP A 1 593 ? -6.873 -0.123 5.752 1.00 35.50 593 ASP A O 1
ATOM 4764 N N . ILE A 1 594 ? -4.651 0.024 5.678 1.00 37.78 594 ILE A N 1
ATOM 4765 C CA . ILE A 1 594 ? -4.584 0.189 4.220 1.00 37.78 594 ILE A CA 1
ATOM 4766 C C . ILE A 1 594 ? -4.856 -1.124 3.466 1.00 37.78 594 ILE A C 1
ATOM 4768 O O . ILE A 1 594 ? -4.578 -1.272 2.278 1.00 37.78 594 ILE A O 1
ATOM 4772 N N . THR A 1 595 ? -5.446 -2.095 4.160 1.00 35.34 595 THR A N 1
ATOM 4773 C CA . THR A 1 595 ? -6.207 -3.175 3.541 1.00 35.34 595 THR A CA 1
ATOM 4774 C C . THR A 1 595 ? -7.591 -2.713 3.068 1.00 35.34 595 THR A C 1
ATOM 4776 O O . THR A 1 595 ? -8.152 -3.345 2.168 1.00 35.34 595 THR A O 1
ATOM 4779 N N . ASP A 1 596 ? -8.119 -1.586 3.571 1.00 35.69 596 ASP A N 1
ATOM 4780 C CA . ASP A 1 596 ? -9.247 -0.915 2.931 1.00 35.69 596 ASP A CA 1
ATOM 4781 C C . ASP A 1 596 ? -8.753 -0.218 1.657 1.00 35.69 596 ASP A C 1
ATOM 4783 O O . ASP A 1 596 ? -7.960 0.729 1.691 1.00 35.69 596 ASP A O 1
ATOM 4787 N N . ASN A 1 597 ? -9.236 -0.716 0.515 1.00 38.78 597 ASN A N 1
ATOM 4788 C CA . ASN A 1 597 ? -8.977 -0.259 -0.852 1.00 38.78 597 ASN A CA 1
ATOM 4789 C C . ASN A 1 597 ? -9.513 1.170 -1.118 1.00 38.78 597 ASN A C 1
ATOM 4791 O O . ASN A 1 597 ? -10.042 1.454 -2.194 1.00 38.78 597 ASN A O 1
ATOM 4795 N N . SER A 1 598 ? -9.336 2.101 -0.178 1.00 42.19 598 SER A N 1
ATOM 4796 C CA . SER A 1 598 ? -9.469 3.551 -0.369 1.00 42.19 598 SER A CA 1
ATOM 4797 C C . SER A 1 598 ? -8.520 4.092 -1.451 1.00 42.19 598 SER A C 1
ATOM 4799 O O . SER A 1 598 ? -8.680 5.216 -1.918 1.00 42.19 598 SER A O 1
ATOM 4801 N N . GLY A 1 599 ? -7.558 3.279 -1.906 1.00 42.75 599 GLY A N 1
ATOM 4802 C CA . GLY A 1 599 ? -6.727 3.558 -3.073 1.00 42.75 599 GLY A CA 1
ATOM 4803 C C . GLY A 1 599 ? -5.503 4.431 -2.794 1.00 42.75 599 GLY A C 1
ATOM 4804 O O . GLY A 1 599 ? -4.834 4.825 -3.750 1.00 42.75 599 GLY A O 1
ATOM 4805 N N . LEU A 1 600 ? -5.180 4.722 -1.526 1.00 53.38 600 LEU A N 1
ATOM 4806 C CA . LEU A 1 600 ? -3.976 5.488 -1.173 1.00 53.38 600 LEU A CA 1
ATOM 4807 C C . LEU A 1 600 ? -2.725 4.615 -1.035 1.00 53.38 600 LEU A C 1
ATOM 4809 O O . LEU A 1 600 ? -1.676 4.995 -1.557 1.00 53.38 600 LEU A O 1
ATOM 4813 N N . PHE A 1 601 ? -2.835 3.436 -0.421 1.00 61.97 601 PHE A N 1
ATOM 4814 C CA . PHE A 1 601 ? -1.827 2.381 -0.500 1.00 61.97 601 PHE A CA 1
ATOM 4815 C C . PHE A 1 601 ? -2.479 0.996 -0.346 1.00 61.97 601 PHE A C 1
ATOM 4817 O O . PHE A 1 601 ? -3.439 0.858 0.385 1.00 61.97 601 PHE A O 1
ATOM 4824 N N . PRO A 1 602 ? -2.036 -0.027 -1.077 1.00 64.44 602 PRO A N 1
ATOM 4825 C CA . PRO A 1 602 ? -1.240 0.125 -2.279 1.00 64.44 602 PRO A CA 1
ATOM 4826 C C . PRO A 1 602 ? -1.969 0.998 -3.317 1.00 64.44 602 PRO A C 1
ATOM 4828 O O . PRO A 1 602 ? -3.178 0.898 -3.512 1.00 64.44 602 PRO A O 1
ATOM 4831 N N . ASN A 1 603 ? -1.236 1.884 -3.987 1.00 68.69 603 ASN A N 1
ATOM 4832 C CA . ASN A 1 603 ? -1.767 2.705 -5.071 1.00 68.69 603 ASN A CA 1
ATOM 4833 C C . ASN A 1 603 ? -1.280 2.212 -6.440 1.00 68.69 603 ASN A C 1
ATOM 4835 O O . ASN A 1 603 ? -0.769 1.098 -6.628 1.00 68.69 603 ASN A O 1
ATOM 4839 N N . SER A 1 604 ? -1.486 3.043 -7.462 1.00 71.56 604 SER A N 1
ATOM 4840 C CA . SER A 1 604 ? -1.082 2.706 -8.827 1.00 71.56 604 SER A CA 1
ATOM 4841 C C . SER A 1 604 ? 0.431 2.479 -8.975 1.00 71.56 604 SER A C 1
ATOM 4843 O O . SER A 1 604 ? 0.819 1.735 -9.876 1.00 71.56 604 SER A O 1
ATOM 4845 N N . LYS A 1 605 ? 1.252 3.062 -8.091 1.00 81.69 605 LYS A N 1
ATOM 4846 C CA . LYS A 1 605 ? 2.717 3.054 -8.113 1.00 81.69 605 LYS A CA 1
ATOM 4847 C C . LYS A 1 605 ? 3.351 2.242 -6.984 1.00 81.69 605 LYS A C 1
ATOM 4849 O O . LYS A 1 605 ? 4.272 1.471 -7.246 1.00 81.69 605 LYS A O 1
ATOM 4854 N N . VAL A 1 606 ? 2.887 2.423 -5.751 1.00 87.00 606 VAL A N 1
ATOM 4855 C CA . VAL A 1 606 ? 3.375 1.705 -4.570 1.00 87.00 606 VAL A CA 1
ATOM 4856 C C . VAL A 1 606 ? 2.434 0.530 -4.312 1.00 87.00 606 VAL A C 1
ATOM 4858 O O . VAL A 1 606 ? 1.280 0.736 -3.966 1.00 87.00 606 VAL A O 1
ATOM 4861 N N . LYS A 1 607 ? 2.891 -0.698 -4.572 1.00 80.38 607 LYS A N 1
ATOM 4862 C CA . LYS A 1 607 ? 2.075 -1.922 -4.662 1.00 80.38 607 LYS A CA 1
ATOM 4863 C C . LYS A 1 607 ? 1.917 -2.702 -3.367 1.00 80.38 607 LYS A C 1
ATOM 4865 O O . LYS A 1 607 ? 1.082 -3.598 -3.316 1.00 80.38 607 LYS A O 1
ATOM 4870 N N . GLY A 1 608 ? 2.681 -2.357 -2.345 1.00 83.44 608 GLY A N 1
ATOM 4871 C CA . GLY A 1 608 ? 2.615 -2.996 -1.043 1.00 83.44 608 GLY A CA 1
ATOM 4872 C C . GLY A 1 608 ? 3.818 -2.609 -0.206 1.00 83.44 608 GLY A C 1
ATOM 4873 O O . GLY A 1 608 ? 4.603 -1.736 -0.590 1.00 83.44 608 GLY A O 1
ATOM 4874 N N . GLY A 1 609 ? 3.957 -3.244 0.948 1.00 88.94 609 GLY A N 1
ATOM 4875 C CA . GLY A 1 609 ? 4.974 -2.873 1.912 1.00 88.94 609 GLY A CA 1
ATOM 4876 C C . GLY A 1 609 ? 4.585 -3.222 3.339 1.00 88.94 609 GLY A C 1
ATOM 4877 O O . GLY A 1 609 ? 3.532 -3.811 3.562 1.00 88.94 609 GLY A O 1
ATOM 4878 N N . TYR A 1 610 ? 5.469 -2.900 4.276 1.00 85.62 610 TYR A N 1
ATOM 4879 C CA . TYR A 1 610 ? 5.310 -3.205 5.696 1.00 85.62 610 TYR A CA 1
ATOM 4880 C C . TYR A 1 610 ? 6.196 -2.285 6.541 1.00 85.62 610 TYR A C 1
ATOM 4882 O O . TYR A 1 610 ? 7.320 -1.960 6.133 1.00 85.62 610 TYR A O 1
ATOM 4890 N N . ASP A 1 611 ? 5.705 -1.885 7.708 1.00 86.75 611 ASP A N 1
ATOM 4891 C CA . ASP A 1 611 ? 6.472 -1.175 8.722 1.00 86.75 611 ASP A CA 1
ATOM 4892 C C . ASP A 1 611 ? 7.003 -2.146 9.774 1.00 86.75 611 ASP A C 1
ATOM 4894 O O . ASP A 1 611 ? 6.292 -2.591 10.670 1.00 86.75 611 ASP A O 1
ATOM 4898 N N . PHE A 1 612 ? 8.294 -2.456 9.675 1.00 90.94 612 PHE A N 1
ATOM 4899 C CA . PHE A 1 612 ? 8.994 -3.290 10.647 1.00 90.94 612 PHE A CA 1
ATOM 4900 C C . PHE A 1 612 ? 9.370 -2.521 11.919 1.00 90.94 612 PHE A C 1
ATOM 4902 O O . PHE A 1 612 ? 9.667 -3.141 12.932 1.00 90.94 612 PHE A O 1
ATOM 4909 N N . VAL A 1 613 ? 9.356 -1.185 11.894 1.00 84.62 613 VAL A N 1
ATOM 4910 C CA . VAL A 1 613 ? 9.618 -0.362 13.083 1.00 84.62 613 VAL A CA 1
ATOM 4911 C C . VAL A 1 613 ? 8.413 -0.391 14.023 1.00 84.62 613 VAL A C 1
ATOM 4913 O O . VAL A 1 613 ? 8.590 -0.480 15.239 1.00 84.62 613 VAL A O 1
ATOM 4916 N N . ASN A 1 614 ? 7.201 -0.332 13.464 1.00 79.25 614 ASN A N 1
ATOM 4917 C CA . ASN A 1 614 ? 5.951 -0.293 14.230 1.00 79.25 614 ASN A CA 1
ATOM 4918 C C . ASN A 1 614 ? 5.163 -1.617 14.217 1.00 79.25 614 ASN A C 1
ATOM 4920 O O . ASN A 1 614 ? 4.165 -1.723 14.926 1.00 79.25 614 ASN A O 1
ATOM 4924 N N . ASP A 1 615 ? 5.623 -2.631 13.474 1.00 77.62 615 ASP A N 1
ATOM 4925 C CA . ASP A 1 615 ? 4.932 -3.913 13.269 1.00 77.62 615 ASP A CA 1
ATOM 4926 C C . ASP A 1 615 ? 3.507 -3.748 12.688 1.00 77.62 615 ASP A C 1
ATOM 4928 O O . ASP A 1 615 ? 2.546 -4.376 13.147 1.00 77.62 615 ASP A O 1
ATOM 4932 N N . ASP A 1 616 ? 3.364 -2.916 11.655 1.00 74.94 616 ASP A N 1
ATOM 4933 C CA . ASP A 1 616 ? 2.093 -2.682 10.966 1.00 74.94 616 ASP A CA 1
ATOM 4934 C C . ASP A 1 616 ? 2.231 -2.687 9.428 1.00 74.94 616 ASP A C 1
ATOM 4936 O O . ASP A 1 616 ? 3.316 -2.816 8.862 1.00 74.94 616 ASP A O 1
ATOM 4940 N N . ASN A 1 617 ? 1.097 -2.615 8.725 1.00 74.38 617 ASN A N 1
ATOM 4941 C CA . ASN A 1 617 ? 1.052 -2.641 7.259 1.00 74.38 617 ASN A CA 1
ATOM 4942 C C . ASN A 1 617 ? 1.211 -1.245 6.620 1.00 74.38 617 ASN A C 1
ATOM 4944 O O . ASN A 1 617 ? 1.020 -1.125 5.408 1.00 74.38 617 ASN A O 1
ATOM 4948 N N . ASP A 1 618 ? 1.536 -0.203 7.395 1.00 74.69 618 ASP A N 1
ATOM 4949 C CA . ASP A 1 618 ? 1.664 1.181 6.934 1.00 74.69 618 ASP A CA 1
ATOM 4950 C C . ASP A 1 618 ? 3.128 1.658 6.930 1.00 74.69 618 ASP A C 1
ATOM 4952 O O . ASP A 1 618 ? 3.602 2.296 7.869 1.00 74.69 618 ASP A O 1
ATOM 4956 N N . PRO A 1 619 ? 3.872 1.449 5.831 1.00 87.06 619 PRO A N 1
ATOM 4957 C CA . PRO A 1 619 ? 5.261 1.883 5.721 1.00 87.06 619 PRO A CA 1
ATOM 4958 C C . PRO A 1 619 ? 5.398 3.391 5.443 1.00 87.06 619 PRO A C 1
ATOM 4960 O O . PRO A 1 619 ? 6.312 3.787 4.713 1.00 87.06 619 PRO A O 1
ATOM 4963 N N . MET A 1 620 ? 4.505 4.238 5.964 1.00 85.69 620 MET A N 1
ATOM 4964 C CA . MET A 1 620 ? 4.517 5.686 5.753 1.00 85.69 620 MET A CA 1
ATOM 4965 C C . MET A 1 620 ? 5.860 6.305 6.154 1.00 85.69 620 MET A C 1
ATOM 4967 O O . MET A 1 620 ? 6.415 6.061 7.230 1.00 85.69 620 MET A O 1
ATOM 4971 N N . ASP A 1 621 ? 6.397 7.160 5.286 1.00 85.44 621 ASP A N 1
ATOM 4972 C CA . ASP A 1 621 ? 7.685 7.796 5.537 1.00 85.44 621 ASP A CA 1
ATOM 4973 C C . ASP A 1 621 ? 7.577 8.983 6.499 1.00 85.44 621 ASP A C 1
ATOM 4975 O O . ASP A 1 621 ? 7.243 10.103 6.116 1.00 85.44 621 ASP A O 1
ATOM 4979 N N . GLY A 1 622 ? 7.957 8.759 7.756 1.00 76.56 622 GLY A N 1
ATOM 4980 C CA . GLY A 1 622 ? 8.038 9.816 8.769 1.00 76.56 622 GLY A CA 1
ATOM 4981 C C . GLY A 1 622 ? 9.251 10.757 8.649 1.00 76.56 622 GLY A C 1
ATOM 4982 O O . GLY A 1 622 ? 9.289 11.773 9.343 1.00 76.56 622 GLY A O 1
ATOM 4983 N N . ALA A 1 623 ? 10.255 10.445 7.816 1.00 77.38 623 ALA A N 1
ATOM 4984 C CA . ALA A 1 623 ? 11.515 11.204 7.722 1.00 77.38 623 ALA A CA 1
ATOM 4985 C C . ALA A 1 623 ? 11.768 11.853 6.346 1.00 77.38 623 ALA A C 1
ATOM 4987 O O . ALA A 1 623 ? 12.654 12.707 6.217 1.00 77.38 623 ALA A O 1
ATOM 4988 N N . GLY A 1 624 ? 11.036 11.426 5.316 1.00 77.56 624 GLY A N 1
ATOM 4989 C CA . GLY A 1 624 ? 11.141 11.879 3.925 1.00 77.56 624 GLY A CA 1
ATOM 4990 C C . GLY A 1 624 ? 12.320 11.292 3.135 1.00 77.56 624 GLY A C 1
ATOM 4991 O O . GLY A 1 624 ? 12.479 11.607 1.955 1.00 77.56 624 GLY A O 1
ATOM 4992 N N . HIS A 1 625 ? 13.186 10.484 3.758 1.00 86.25 625 HIS A N 1
ATOM 4993 C CA . HIS A 1 625 ? 14.384 9.955 3.102 1.00 86.25 625 HIS A CA 1
ATOM 4994 C C . HIS A 1 625 ? 14.046 8.815 2.139 1.00 86.25 625 HIS A C 1
ATOM 4996 O O . HIS A 1 625 ? 14.408 8.891 0.964 1.00 86.25 625 HIS A O 1
ATOM 5002 N N . GLY A 1 626 ? 13.298 7.812 2.592 1.00 89.38 626 GLY A N 1
ATOM 5003 C CA . GLY A 1 626 ? 12.860 6.713 1.739 1.00 89.38 626 GLY A CA 1
ATOM 5004 C C . GLY A 1 626 ? 11.943 7.170 0.600 1.00 89.38 626 GLY A C 1
ATOM 5005 O O . GLY A 1 626 ? 12.091 6.695 -0.522 1.00 89.38 626 GLY A O 1
ATOM 5006 N N . THR A 1 627 ? 11.104 8.187 0.811 1.00 88.88 627 THR A N 1
ATOM 5007 C CA . THR A 1 627 ? 10.301 8.837 -0.246 1.00 88.88 627 THR A CA 1
ATOM 5008 C C . THR A 1 627 ? 11.183 9.508 -1.289 1.00 88.88 627 THR A C 1
ATOM 5010 O O . THR A 1 627 ? 10.939 9.385 -2.488 1.00 88.88 627 THR A O 1
ATOM 5013 N N . HIS A 1 628 ? 12.245 10.190 -0.858 1.00 83.50 628 HIS A N 1
ATOM 5014 C CA . HIS A 1 628 ? 13.212 10.784 -1.775 1.00 83.50 628 HIS A CA 1
ATOM 5015 C C . HIS A 1 628 ? 13.936 9.707 -2.599 1.00 83.50 628 HIS A C 1
ATOM 5017 O O . HIS A 1 628 ? 14.062 9.854 -3.815 1.00 83.50 628 HIS A O 1
ATOM 5023 N N . VAL A 1 629 ? 14.336 8.592 -1.976 1.00 89.19 629 VAL A N 1
ATOM 5024 C CA . VAL A 1 629 ? 14.931 7.435 -2.672 1.00 89.19 629 VAL A CA 1
ATOM 5025 C C . VAL A 1 629 ? 13.935 6.818 -3.661 1.00 89.19 629 VAL A C 1
ATOM 5027 O O . VAL A 1 629 ? 14.291 6.571 -4.812 1.00 89.19 629 VAL A O 1
ATOM 5030 N N . ALA A 1 630 ? 12.678 6.632 -3.256 1.00 89.94 630 ALA A N 1
ATOM 5031 C CA . ALA A 1 630 ? 11.587 6.137 -4.094 1.00 89.94 630 ALA A CA 1
ATOM 5032 C C . ALA A 1 630 ? 11.324 7.050 -5.305 1.00 89.94 630 ALA A C 1
ATOM 5034 O O . ALA A 1 630 ? 11.168 6.566 -6.428 1.00 89.94 630 ALA A O 1
ATOM 5035 N N . GLY A 1 631 ? 11.334 8.368 -5.096 1.00 83.00 631 GLY A N 1
ATOM 5036 C CA . GLY A 1 631 ? 11.199 9.376 -6.146 1.00 83.00 631 GLY A CA 1
ATOM 5037 C C . GLY A 1 631 ? 12.358 9.345 -7.144 1.00 83.00 631 GLY A C 1
ATOM 5038 O O . GLY A 1 631 ? 12.119 9.352 -8.349 1.00 83.00 631 GLY A O 1
ATOM 5039 N N . ILE A 1 632 ? 13.604 9.220 -6.671 1.00 80.69 632 ILE A N 1
ATOM 5040 C CA . ILE A 1 632 ? 14.775 9.052 -7.548 1.00 80.69 632 ILE A CA 1
ATOM 5041 C C . ILE A 1 632 ? 14.671 7.746 -8.335 1.00 80.69 632 ILE A C 1
ATOM 5043 O O . ILE A 1 632 ? 14.892 7.737 -9.542 1.00 80.69 632 ILE A O 1
ATOM 5047 N N . ALA A 1 633 ? 14.340 6.640 -7.669 1.00 83.25 633 ALA A N 1
ATOM 5048 C CA . ALA A 1 633 ? 14.305 5.329 -8.299 1.00 83.25 633 ALA A CA 1
ATOM 5049 C C . ALA A 1 633 ? 13.203 5.244 -9.357 1.00 83.25 633 ALA A C 1
ATOM 5051 O O . ALA A 1 633 ? 13.447 4.744 -10.451 1.00 83.25 633 ALA A O 1
ATOM 5052 N N . ALA A 1 634 ? 12.002 5.728 -9.039 1.00 82.12 634 ALA A N 1
ATOM 5053 C CA . ALA A 1 634 ? 10.826 5.432 -9.838 1.00 82.12 634 ALA A CA 1
ATOM 5054 C C . ALA A 1 634 ? 9.769 6.550 -9.870 1.00 82.12 634 ALA A C 1
ATOM 5056 O O . ALA A 1 634 ? 8.671 6.305 -10.347 1.00 82.12 634 ALA A O 1
ATOM 5057 N N . GLY A 1 635 ? 10.037 7.773 -9.416 1.00 83.06 635 GLY A N 1
ATOM 5058 C CA . GLY A 1 635 ? 9.070 8.876 -9.497 1.00 83.06 635 GLY A CA 1
ATOM 5059 C C . GLY A 1 635 ? 8.520 9.088 -10.915 1.00 83.06 635 GLY A C 1
ATOM 5060 O O . GLY A 1 635 ? 9.274 9.096 -11.887 1.00 83.06 635 GLY A O 1
ATOM 5061 N N . LYS A 1 636 ? 7.202 9.279 -11.042 1.00 72.69 636 LYS A N 1
ATOM 5062 C CA . LYS A 1 636 ? 6.525 9.532 -12.328 1.00 72.69 636 LYS A CA 1
ATOM 5063 C C . LYS A 1 636 ? 6.645 10.980 -12.822 1.00 72.69 636 LYS A C 1
ATOM 5065 O O . LYS A 1 636 ? 6.068 11.307 -13.855 1.00 72.69 636 LYS A O 1
ATOM 5070 N N . GLY A 1 637 ? 7.391 11.814 -12.096 1.00 60.81 637 GLY A N 1
ATOM 5071 C CA . GLY A 1 637 ? 7.683 13.195 -12.462 1.00 60.81 637 GLY A CA 1
ATOM 5072 C C . GLY A 1 637 ? 6.453 14.099 -12.561 1.00 60.81 637 GLY A C 1
ATOM 5073 O O . GLY A 1 637 ? 5.313 13.683 -12.352 1.00 60.81 637 GLY A O 1
ATOM 5074 N N . ARG A 1 638 ? 6.700 15.375 -12.866 1.00 58.62 638 ARG A N 1
ATOM 5075 C CA . ARG A 1 638 ? 5.666 16.371 -13.173 1.00 58.62 638 ARG A CA 1
ATOM 5076 C C . ARG A 1 638 ? 6.084 17.213 -14.367 1.00 58.62 638 ARG A C 1
ATOM 5078 O O . ARG A 1 638 ? 7.272 17.486 -14.553 1.00 58.62 638 ARG A O 1
ATOM 5085 N N . ASP A 1 639 ? 5.094 17.694 -15.113 1.00 52.56 639 ASP A N 1
ATOM 5086 C CA . ASP A 1 639 ? 5.313 18.772 -16.070 1.00 52.56 639 ASP A CA 1
ATOM 5087 C C . ASP A 1 639 ? 5.707 20.077 -15.345 1.00 52.56 639 ASP A C 1
ATOM 5089 O O . ASP A 1 639 ? 5.459 20.277 -14.152 1.00 52.56 639 ASP A O 1
ATOM 5093 N N . LYS A 1 640 ? 6.291 21.023 -16.085 1.00 50.72 640 LYS A N 1
ATOM 5094 C CA . LYS A 1 640 ? 6.689 22.355 -15.581 1.00 50.72 640 LYS A CA 1
ATOM 5095 C C . LYS A 1 640 ? 5.550 23.192 -14.969 1.00 50.72 640 LYS A C 1
ATOM 5097 O O . LYS A 1 640 ? 5.822 24.255 -14.414 1.00 50.72 640 LYS A O 1
ATOM 5102 N N . ASN A 1 641 ? 4.295 22.759 -15.111 1.00 53.28 641 ASN A N 1
ATOM 5103 C CA . ASN A 1 641 ? 3.105 23.457 -14.636 1.00 53.28 641 ASN A CA 1
ATOM 5104 C C . ASN A 1 641 ? 2.412 22.738 -13.466 1.00 53.28 641 ASN A C 1
ATOM 5106 O O . ASN A 1 641 ? 1.355 23.201 -13.046 1.00 53.28 641 ASN A O 1
ATOM 5110 N N . ASN A 1 642 ? 2.996 21.663 -12.917 1.00 53.59 642 ASN A N 1
ATOM 5111 C CA . ASN A 1 642 ? 2.434 20.866 -11.819 1.00 53.59 642 ASN A CA 1
ATOM 5112 C C . ASN A 1 642 ? 1.082 20.179 -12.131 1.00 53.59 642 ASN A C 1
ATOM 5114 O O . ASN A 1 642 ? 0.356 19.834 -11.201 1.00 53.59 642 ASN A O 1
ATOM 5118 N N . ASN A 1 643 ? 0.738 19.953 -13.404 1.00 51.38 643 ASN A N 1
ATOM 5119 C CA . ASN A 1 643 ? -0.629 19.599 -13.818 1.00 51.38 643 ASN A CA 1
ATOM 5120 C C . ASN A 1 643 ? -0.922 18.099 -13.992 1.00 51.38 643 ASN A C 1
ATOM 5122 O O . ASN A 1 643 ? -2.067 17.751 -14.278 1.00 51.38 643 ASN A O 1
ATOM 5126 N N . GLY A 1 644 ? 0.047 17.197 -13.836 1.00 50.62 644 GLY A N 1
ATOM 5127 C CA . GLY A 1 644 ? -0.263 15.769 -13.888 1.00 50.62 644 GLY A CA 1
ATOM 5128 C C . GLY A 1 644 ? 0.904 14.849 -14.199 1.00 50.62 644 GLY A C 1
ATOM 5129 O O . GLY A 1 644 ? 1.958 15.265 -14.670 1.00 50.62 644 GLY A O 1
ATOM 5130 N N . ILE A 1 645 ? 0.653 13.582 -13.884 1.00 52.38 645 ILE A N 1
ATOM 5131 C CA . ILE A 1 645 ? 1.577 12.455 -13.793 1.00 52.38 645 ILE A CA 1
ATOM 5132 C C . ILE A 1 645 ? 1.709 11.783 -15.167 1.00 52.38 645 ILE A C 1
ATOM 5134 O O . ILE A 1 645 ? 1.003 10.815 -15.438 1.00 52.38 645 ILE A O 1
ATOM 5138 N N . TYR A 1 646 ? 2.599 12.276 -16.024 1.00 52.44 646 TYR A N 1
ATOM 5139 C CA . TYR A 1 646 ? 3.045 11.554 -17.219 1.00 52.44 646 TYR A CA 1
ATOM 5140 C C . TYR A 1 646 ? 4.506 11.929 -17.494 1.00 52.44 646 TYR A C 1
ATOM 5142 O O . TYR A 1 646 ? 4.780 13.016 -17.987 1.00 52.44 646 TYR A O 1
ATOM 5150 N N . CYS A 1 647 ? 5.441 11.044 -17.131 1.00 55.50 647 CYS A N 1
ATOM 5151 C CA . CYS A 1 647 ? 6.809 11.097 -17.645 1.00 55.50 647 CYS A CA 1
ATOM 5152 C C . CYS A 1 647 ? 6.758 10.742 -19.129 1.00 55.50 647 CYS A C 1
ATOM 5154 O O . CYS A 1 647 ? 6.625 9.566 -19.470 1.00 55.50 647 CYS A O 1
ATOM 5156 N N . GLU A 1 648 ? 6.854 11.740 -20.000 1.00 49.25 648 GLU A N 1
ATOM 5157 C CA . GLU A 1 648 ? 6.957 11.538 -21.448 1.00 49.25 648 GLU A CA 1
ATOM 5158 C C . GLU A 1 648 ? 8.400 11.741 -21.946 1.00 49.25 648 GLU A C 1
ATOM 5160 O O . GLU A 1 648 ? 8.636 11.746 -23.148 1.00 49.25 648 GLU A O 1
ATOM 5165 N N . TYR A 1 649 ? 9.370 11.882 -21.026 1.00 50.19 649 TYR A N 1
ATOM 5166 C CA . TYR A 1 649 ? 10.780 12.194 -21.314 1.00 50.19 649 TYR A CA 1
ATOM 5167 C C . TYR A 1 649 ? 10.941 13.422 -22.233 1.00 50.19 649 TYR A C 1
ATOM 5169 O O . TYR A 1 649 ? 11.900 13.544 -22.990 1.00 50.19 649 TYR A O 1
ATOM 5177 N N . ASN A 1 650 ? 10.025 14.389 -22.132 1.00 46.34 650 ASN A N 1
ATOM 5178 C CA . ASN A 1 650 ? 10.130 15.645 -22.867 1.00 46.34 650 ASN A CA 1
ATOM 5179 C C . ASN A 1 650 ? 11.163 16.590 -22.214 1.00 46.34 650 ASN A C 1
ATOM 5181 O O . ASN A 1 650 ? 11.393 16.559 -21.001 1.00 46.34 650 ASN A O 1
ATOM 5185 N N . GLU A 1 651 ? 11.755 17.502 -23.000 1.00 39.06 651 GLU A N 1
ATOM 5186 C CA . GLU A 1 651 ? 12.647 18.550 -22.476 1.00 39.06 651 GLU A CA 1
ATOM 5187 C C . GLU A 1 651 ? 11.962 19.366 -21.354 1.00 39.06 651 GLU A C 1
ATOM 5189 O O . GLU A 1 651 ? 11.067 20.179 -21.601 1.00 39.06 651 GLU A O 1
ATOM 5194 N N . GLY A 1 652 ? 12.433 19.187 -20.112 1.00 45.28 652 GLY A N 1
ATOM 5195 C CA . GLY A 1 652 ? 12.018 19.966 -18.936 1.00 45.28 652 GLY A CA 1
ATOM 5196 C C . GLY A 1 652 ? 11.266 19.199 -17.841 1.00 45.28 652 GLY A C 1
ATOM 5197 O O . GLY A 1 652 ? 10.934 19.815 -16.828 1.00 45.28 652 GLY A O 1
ATOM 5198 N N . GLU A 1 653 ? 11.019 17.898 -18.006 1.00 54.56 653 GLU A N 1
ATOM 5199 C CA . GLU A 1 653 ? 10.416 17.022 -16.986 1.00 54.56 653 GLU A CA 1
ATOM 5200 C C . GLU A 1 653 ? 11.499 16.384 -16.089 1.00 54.56 653 GLU A C 1
ATOM 5202 O O . GLU A 1 653 ? 12.557 15.978 -16.570 1.00 54.56 653 GLU A O 1
ATOM 5207 N N . ILE A 1 654 ? 11.262 16.305 -14.771 1.00 61.34 654 ILE A N 1
ATOM 5208 C CA . ILE A 1 654 ? 12.148 15.598 -13.826 1.00 61.34 654 ILE A CA 1
ATOM 5209 C C . ILE A 1 654 ? 11.498 14.256 -13.488 1.00 61.34 654 ILE A C 1
ATOM 5211 O O . ILE A 1 654 ? 10.519 14.219 -12.748 1.00 61.34 654 ILE A O 1
ATOM 5215 N N . CYS A 1 655 ? 12.047 13.171 -14.030 1.00 69.31 655 CYS A N 1
ATOM 5216 C CA . CYS A 1 655 ? 11.575 11.803 -13.820 1.00 69.31 655 CYS A CA 1
ATOM 5217 C C . CYS A 1 655 ? 12.500 11.029 -12.878 1.00 69.31 655 CYS A C 1
ATOM 5219 O O . CYS A 1 655 ? 13.706 11.286 -12.824 1.00 69.31 655 CYS A O 1
ATOM 5221 N N . GLY A 1 656 ? 11.936 10.049 -12.170 1.00 73.19 656 GLY A N 1
ATOM 5222 C CA . GLY A 1 656 ? 12.734 8.981 -11.582 1.00 73.19 656 GLY A CA 1
ATOM 5223 C C . GLY A 1 656 ? 13.418 8.158 -12.675 1.00 73.19 656 GLY A C 1
ATOM 5224 O O . GLY A 1 656 ? 13.043 8.220 -13.846 1.00 73.19 656 GLY A O 1
ATOM 5225 N N . VAL A 1 657 ? 14.423 7.374 -12.299 1.00 74.88 657 VAL A N 1
ATOM 5226 C CA . VAL A 1 657 ? 15.223 6.583 -13.246 1.00 74.88 657 VAL A CA 1
ATOM 5227 C C . VAL A 1 657 ? 14.366 5.539 -13.977 1.00 74.88 657 VAL A C 1
ATOM 5229 O O . VAL A 1 657 ? 14.536 5.340 -15.177 1.00 74.88 657 VAL A O 1
ATOM 5232 N N . ALA A 1 658 ? 13.431 4.905 -13.265 1.00 74.56 658 ALA A N 1
ATOM 5233 C CA . ALA A 1 658 ? 12.520 3.874 -13.757 1.00 74.56 658 ALA A CA 1
ATOM 5234 C C . ALA A 1 658 ? 11.045 4.247 -13.450 1.00 74.56 658 ALA A C 1
ATOM 5236 O O . ALA A 1 658 ? 10.420 3.676 -12.547 1.00 74.56 658 ALA A O 1
ATOM 5237 N N . PRO A 1 659 ? 10.458 5.223 -14.169 1.00 73.62 659 PRO A N 1
ATOM 5238 C CA . PRO A 1 659 ? 9.160 5.831 -13.844 1.00 73.62 659 PRO A CA 1
ATOM 5239 C C . PRO A 1 659 ? 7.938 4.893 -13.937 1.00 73.62 659 PRO A C 1
ATOM 5241 O O . PRO A 1 659 ? 6.904 5.177 -13.333 1.00 73.62 659 PRO A O 1
ATOM 5244 N N . ASP A 1 660 ? 8.046 3.737 -14.587 1.00 69.75 660 ASP A N 1
ATOM 5245 C CA . ASP A 1 660 ? 7.022 2.682 -14.652 1.00 69.75 660 ASP A CA 1
ATOM 5246 C C . ASP A 1 660 ? 7.310 1.473 -13.743 1.00 69.75 660 ASP A C 1
ATOM 5248 O O . ASP A 1 660 ? 6.479 0.562 -13.671 1.00 69.75 660 ASP A O 1
ATOM 5252 N N . ALA A 1 661 ? 8.442 1.442 -13.028 1.00 79.44 661 ALA A N 1
ATOM 5253 C CA . ALA A 1 661 ? 8.696 0.407 -12.021 1.00 79.44 661 ALA A CA 1
ATOM 5254 C C . ALA A 1 661 ? 7.717 0.524 -10.850 1.00 79.44 661 ALA A C 1
ATOM 5256 O O . ALA A 1 661 ? 7.348 1.621 -10.442 1.00 79.44 661 ALA A O 1
ATOM 5257 N N . MET A 1 662 ? 7.293 -0.594 -10.283 1.00 81.94 662 MET A N 1
ATOM 5258 C CA . MET A 1 662 ? 6.416 -0.600 -9.115 1.00 81.94 662 MET A CA 1
ATOM 5259 C C . MET A 1 662 ? 7.242 -0.603 -7.834 1.00 81.94 662 MET A C 1
ATOM 5261 O O . MET A 1 662 ? 8.295 -1.233 -7.778 1.00 81.94 662 MET A O 1
ATOM 5265 N N . ILE A 1 663 ? 6.765 0.087 -6.803 1.00 91.62 663 ILE A N 1
ATOM 5266 C CA . ILE A 1 663 ? 7.474 0.223 -5.528 1.00 91.62 663 ILE A CA 1
ATOM 5267 C C . ILE A 1 663 ? 6.840 -0.684 -4.477 1.00 91.62 663 ILE A C 1
ATOM 5269 O O . ILE A 1 663 ? 5.619 -0.736 -4.370 1.00 91.62 663 ILE A O 1
ATOM 5273 N N . TYR A 1 664 ? 7.665 -1.353 -3.681 1.00 93.75 664 TYR A N 1
ATOM 5274 C CA . TYR A 1 664 ? 7.288 -1.917 -2.389 1.00 93.75 664 TYR A CA 1
ATOM 5275 C C . TYR A 1 664 ? 8.011 -1.137 -1.296 1.00 93.75 664 TYR A C 1
ATOM 5277 O O . TYR A 1 664 ? 9.214 -0.906 -1.401 1.00 93.75 664 TYR A O 1
ATOM 5285 N N . ALA A 1 665 ? 7.289 -0.694 -0.277 1.00 95.38 665 ALA A N 1
ATOM 5286 C CA . ALA A 1 665 ? 7.826 0.168 0.767 1.00 95.38 665 ALA A CA 1
ATOM 5287 C C . ALA A 1 665 ? 8.087 -0.634 2.046 1.00 95.38 665 ALA A C 1
ATOM 5289 O O . ALA A 1 665 ? 7.161 -1.159 2.649 1.00 95.38 665 ALA A O 1
ATOM 5290 N N . TYR A 1 666 ? 9.339 -0.729 2.479 1.00 96.88 666 TYR A N 1
ATOM 5291 C CA . TYR A 1 666 ? 9.696 -1.384 3.734 1.00 96.88 666 TYR A CA 1
ATOM 5292 C C . TYR A 1 666 ? 10.330 -0.373 4.671 1.00 96.88 666 TYR A C 1
ATOM 5294 O O . TYR A 1 666 ? 11.452 0.096 4.455 1.00 96.88 666 TYR A O 1
ATOM 5302 N N . LYS A 1 667 ? 9.586 -0.024 5.716 1.00 95.44 667 LYS A N 1
ATOM 5303 C CA . LYS A 1 667 ? 10.059 0.889 6.742 1.00 95.44 667 LYS A CA 1
ATOM 5304 C C . LYS A 1 667 ? 10.831 0.097 7.787 1.00 95.44 667 LYS A C 1
ATOM 5306 O O . LYS A 1 667 ? 10.289 -0.776 8.451 1.00 95.44 667 LYS A O 1
ATOM 5311 N N . VAL A 1 668 ? 12.122 0.389 7.877 1.00 97.44 668 VAL A N 1
ATOM 5312 C CA . VAL A 1 668 ? 13.069 -0.225 8.823 1.00 97.44 668 VAL A CA 1
ATOM 5313 C C . VAL A 1 668 ? 13.839 0.824 9.621 1.00 97.44 668 VAL A C 1
ATOM 5315 O O . VAL A 1 668 ? 14.585 0.479 10.531 1.00 97.44 668 VAL A O 1
ATOM 5318 N N . LEU A 1 669 ? 13.683 2.105 9.267 1.00 92.31 669 LEU A N 1
ATOM 5319 C CA . LEU A 1 669 ? 14.232 3.245 9.990 1.00 92.31 669 LEU A CA 1
ATOM 5320 C C . LEU A 1 669 ? 13.094 4.137 10.519 1.00 92.31 669 LEU A C 1
ATOM 5322 O O . LEU A 1 669 ? 12.110 4.416 9.827 1.00 92.31 669 LEU A O 1
ATOM 5326 N N . ASP A 1 670 ? 13.243 4.615 11.748 1.00 84.38 670 ASP A N 1
ATOM 5327 C CA . ASP A 1 670 ? 12.333 5.544 12.410 1.00 84.38 670 ASP A CA 1
ATOM 5328 C C . ASP A 1 670 ? 12.429 6.976 11.836 1.00 84.38 670 ASP A C 1
ATOM 5330 O O . ASP A 1 670 ? 13.202 7.272 10.918 1.00 84.38 670 ASP A O 1
ATOM 5334 N N . SER A 1 671 ? 11.646 7.907 12.389 1.00 83.81 671 SER A N 1
ATOM 5335 C CA . SER A 1 671 ? 11.645 9.321 11.972 1.00 83.81 671 SER A CA 1
ATOM 5336 C C . SER A 1 671 ? 12.972 10.054 12.241 1.00 83.81 671 SER A C 1
ATOM 5338 O O . SER A 1 671 ? 13.201 11.145 11.716 1.00 83.81 671 SER A O 1
ATOM 5340 N N . TYR A 1 672 ? 13.875 9.458 13.025 1.00 80.19 672 TYR A N 1
ATOM 5341 C CA . TYR A 1 672 ? 15.241 9.931 13.259 1.00 80.19 672 TYR A CA 1
ATOM 5342 C C . TYR A 1 672 ? 16.270 9.252 12.338 1.00 80.19 672 TYR A C 1
ATOM 5344 O O . TYR A 1 672 ? 17.464 9.538 12.453 1.00 80.19 672 TYR A O 1
ATOM 5352 N N . ARG A 1 673 ? 15.817 8.431 11.377 1.00 82.50 673 ARG A N 1
ATOM 5353 C CA . ARG A 1 673 ? 16.629 7.639 10.433 1.00 82.50 673 ARG A CA 1
ATOM 5354 C C . ARG A 1 673 ? 17.478 6.567 11.121 1.00 82.50 673 ARG A C 1
ATOM 5356 O O . ARG A 1 673 ? 18.570 6.247 10.652 1.00 82.50 673 ARG A O 1
ATOM 5363 N N . SER A 1 674 ? 16.988 6.030 12.234 1.00 85.50 674 SER A N 1
ATOM 5364 C CA . SER A 1 674 ? 17.635 4.971 13.007 1.00 85.50 674 SER A CA 1
ATOM 5365 C C . SER A 1 674 ? 16.783 3.704 12.996 1.00 85.50 674 SER A C 1
ATOM 5367 O O . SER A 1 674 ? 15.564 3.782 13.023 1.00 85.50 674 SER A O 1
ATOM 5369 N N . GLY A 1 675 ? 17.409 2.530 12.985 1.00 91.38 675 GLY A N 1
ATOM 5370 C CA . GLY A 1 675 ? 16.694 1.253 12.956 1.00 91.38 675 GLY A CA 1
ATOM 5371 C C . GLY A 1 675 ? 17.536 0.096 13.466 1.00 91.38 675 GLY A C 1
ATOM 5372 O O . GLY A 1 675 ? 18.751 0.233 13.657 1.00 91.38 675 GLY A O 1
ATOM 5373 N N . SER A 1 676 ? 16.889 -1.040 13.716 1.00 93.38 676 SER A N 1
ATOM 5374 C CA . SER A 1 676 ? 17.570 -2.242 14.189 1.00 93.38 676 SER A CA 1
ATOM 5375 C C . SER A 1 676 ? 18.086 -3.087 13.018 1.00 93.38 676 SER A C 1
ATOM 5377 O O . SER A 1 676 ? 17.570 -3.045 11.904 1.00 93.38 676 SER A O 1
ATOM 5379 N N . SER A 1 677 ? 19.139 -3.875 13.260 1.00 93.19 677 SER A N 1
ATOM 5380 C CA . SER A 1 677 ? 19.605 -4.839 12.251 1.00 93.19 677 SER A CA 1
ATOM 5381 C C . SER A 1 677 ? 18.599 -5.964 12.010 1.00 93.19 677 SER A C 1
ATOM 5383 O O . SER A 1 677 ? 18.603 -6.527 10.920 1.00 93.19 677 SER A O 1
ATOM 5385 N N . ASP A 1 678 ? 17.753 -6.268 12.996 1.00 95.00 678 ASP A N 1
ATOM 5386 C CA . ASP A 1 678 ? 16.743 -7.321 12.899 1.00 95.00 678 ASP A CA 1
ATOM 5387 C C . ASP A 1 678 ? 15.636 -6.905 11.917 1.00 95.00 678 ASP A C 1
ATOM 5389 O O . ASP A 1 678 ? 15.323 -7.672 11.010 1.00 95.00 678 ASP A O 1
ATOM 5393 N N . ASP A 1 679 ? 15.156 -5.659 11.994 1.00 96.69 679 ASP A N 1
ATOM 5394 C CA . ASP A 1 679 ? 14.134 -5.116 11.081 1.00 96.69 679 ASP A CA 1
ATOM 5395 C C . ASP A 1 679 ? 14.651 -5.036 9.640 1.00 96.69 679 ASP A C 1
ATOM 5397 O O . ASP A 1 679 ? 13.954 -5.384 8.687 1.00 96.69 679 ASP A O 1
ATOM 5401 N N . ILE A 1 680 ? 15.916 -4.632 9.469 1.00 97.69 680 ILE A N 1
ATOM 5402 C CA . ILE A 1 680 ? 16.569 -4.595 8.154 1.00 97.69 680 ILE A CA 1
ATOM 5403 C C . ILE A 1 680 ? 16.657 -6.006 7.558 1.00 97.69 680 ILE A C 1
ATOM 5405 O O . ILE A 1 680 ? 16.376 -6.188 6.374 1.00 97.69 680 ILE A O 1
ATOM 5409 N N . ILE A 1 681 ? 17.045 -7.008 8.354 1.00 97.88 681 ILE A N 1
ATOM 5410 C CA . ILE A 1 681 ? 17.117 -8.404 7.898 1.00 97.88 681 ILE A CA 1
ATOM 5411 C C . ILE A 1 681 ? 15.719 -8.928 7.562 1.00 97.88 681 ILE A C 1
ATOM 5413 O O . ILE A 1 681 ? 15.553 -9.510 6.493 1.00 97.88 681 ILE A O 1
ATOM 5417 N N . ALA A 1 682 ? 14.718 -8.658 8.401 1.00 97.19 682 ALA A N 1
ATOM 5418 C CA . ALA A 1 682 ? 13.337 -9.067 8.166 1.00 97.19 682 ALA A CA 1
ATOM 5419 C C . ALA A 1 682 ? 12.773 -8.469 6.866 1.00 97.19 682 ALA A C 1
ATOM 5421 O O . ALA A 1 682 ? 12.145 -9.182 6.085 1.00 97.19 682 ALA A O 1
ATOM 5422 N N . ALA A 1 683 ? 13.065 -7.201 6.564 1.00 97.81 683 ALA A N 1
ATOM 5423 C CA . ALA A 1 683 ? 12.677 -6.580 5.298 1.00 97.81 683 ALA A CA 1
ATOM 5424 C C . ALA A 1 683 ? 13.392 -7.194 4.082 1.00 97.81 683 ALA A C 1
ATOM 5426 O O . ALA A 1 683 ? 12.783 -7.376 3.025 1.00 97.81 683 ALA A O 1
ATOM 5427 N N . ILE A 1 684 ? 14.679 -7.540 4.217 1.00 97.88 684 ILE A N 1
ATOM 5428 C CA . ILE A 1 684 ? 15.423 -8.259 3.171 1.00 97.88 684 ILE A CA 1
ATOM 5429 C C . ILE A 1 684 ? 14.797 -9.640 2.935 1.00 97.88 684 ILE A C 1
ATOM 5431 O O . ILE A 1 684 ? 14.606 -10.026 1.784 1.00 97.88 684 ILE A O 1
ATOM 5435 N N . GLU A 1 685 ? 14.443 -10.372 3.988 1.00 96.44 685 GLU A N 1
ATOM 5436 C CA . GLU A 1 685 ? 13.809 -11.690 3.879 1.00 96.44 685 GLU A CA 1
ATOM 5437 C C . GLU A 1 685 ? 12.395 -11.591 3.287 1.00 96.44 685 GLU A C 1
ATOM 5439 O O . GLU A 1 685 ? 12.092 -12.300 2.330 1.00 96.44 685 GLU A O 1
ATOM 5444 N N . ARG A 1 686 ? 11.577 -10.626 3.729 1.00 95.12 686 ARG A N 1
ATOM 5445 C CA . ARG A 1 686 ? 10.252 -10.346 3.147 1.00 95.12 686 ARG A CA 1
ATOM 5446 C C . ARG A 1 686 ? 10.329 -10.003 1.658 1.00 95.12 686 ARG A C 1
ATOM 5448 O O . ARG A 1 686 ? 9.422 -10.324 0.900 1.00 95.12 686 ARG A O 1
ATOM 5455 N N . SER A 1 687 ? 11.410 -9.369 1.202 1.00 95.50 687 SER A N 1
ATOM 5456 C CA . SER A 1 687 ? 11.581 -9.022 -0.216 1.00 95.50 687 SER A CA 1
ATOM 5457 C C . SER A 1 687 ? 11.781 -10.221 -1.149 1.00 95.50 687 SER A C 1
ATOM 5459 O O . SER A 1 687 ? 11.651 -10.064 -2.364 1.00 95.50 687 SER A O 1
ATOM 5461 N N . ILE A 1 688 ? 12.114 -11.393 -0.602 1.00 94.50 688 ILE A N 1
ATOM 5462 C CA . ILE A 1 688 ? 12.332 -12.633 -1.356 1.00 94.50 688 ILE A CA 1
ATOM 5463 C C . ILE A 1 688 ? 11.330 -13.741 -1.007 1.00 94.50 688 ILE A C 1
ATOM 5465 O O . ILE A 1 688 ? 11.456 -14.833 -1.549 1.00 94.50 688 ILE A O 1
ATOM 5469 N N . ASP A 1 689 ? 10.388 -13.468 -0.108 1.00 90.12 689 ASP A N 1
ATOM 5470 C CA . ASP A 1 689 ? 9.303 -14.352 0.330 1.00 90.12 689 ASP A CA 1
ATOM 5471 C C . ASP A 1 689 ? 8.057 -13.482 0.560 1.00 90.12 689 ASP A C 1
ATOM 5473 O O . ASP A 1 689 ? 7.672 -13.164 1.689 1.00 90.12 689 ASP A O 1
ATOM 5477 N N . LEU A 1 690 ? 7.490 -12.979 -0.539 1.00 82.44 690 LEU A N 1
ATOM 5478 C CA . LEU A 1 690 ? 6.361 -12.047 -0.505 1.00 82.44 690 LEU A CA 1
ATOM 5479 C C . LEU A 1 690 ? 5.076 -12.711 -0.005 1.00 82.44 690 LEU A C 1
ATOM 5481 O O . LEU A 1 690 ? 4.199 -12.014 0.501 1.00 82.44 690 LEU A O 1
ATOM 5485 N N . ASN A 1 691 ? 4.944 -14.029 -0.176 1.00 80.50 691 ASN A N 1
ATOM 5486 C CA . ASN A 1 691 ? 3.781 -14.781 0.289 1.00 80.50 691 ASN A CA 1
ATOM 5487 C C . ASN A 1 691 ? 3.903 -15.276 1.749 1.00 80.50 691 ASN A C 1
ATOM 5489 O O . ASN A 1 691 ? 2.928 -15.804 2.289 1.00 80.50 691 ASN A O 1
ATOM 5493 N N . GLU A 1 692 ? 5.067 -15.076 2.376 1.00 86.69 692 GLU A N 1
ATOM 5494 C CA . GLU A 1 692 ? 5.372 -15.372 3.781 1.00 86.69 692 GLU A CA 1
ATOM 5495 C C . GLU A 1 692 ? 5.219 -16.848 4.174 1.00 86.69 692 GLU A C 1
ATOM 5497 O O . GLU A 1 692 ? 4.895 -17.182 5.321 1.00 86.69 692 GLU A O 1
ATOM 5502 N N . ASN A 1 693 ? 5.447 -17.768 3.237 1.00 82.38 693 ASN A N 1
ATOM 5503 C CA . ASN A 1 693 ? 5.356 -19.202 3.510 1.00 82.38 693 ASN A CA 1
ATOM 5504 C C . ASN A 1 693 ? 6.667 -19.804 4.052 1.00 82.38 693 ASN A C 1
ATOM 5506 O O . ASN A 1 693 ? 6.701 -20.991 4.401 1.00 82.38 693 ASN A O 1
ATOM 5510 N N . GLY A 1 694 ? 7.731 -19.002 4.156 1.00 85.75 694 GLY A N 1
ATOM 5511 C CA . GLY A 1 694 ? 9.050 -19.398 4.641 1.00 85.75 694 GLY A CA 1
ATOM 5512 C C . GLY A 1 694 ? 9.932 -20.064 3.582 1.00 85.75 694 GLY A C 1
ATOM 5513 O O . GLY A 1 694 ? 10.975 -20.630 3.932 1.00 85.75 694 GLY A O 1
ATOM 5514 N N . ILE A 1 695 ? 9.528 -20.055 2.309 1.00 86.38 695 ILE A N 1
ATOM 5515 C CA . ILE A 1 695 ? 10.273 -20.609 1.177 1.00 86.38 695 ILE A CA 1
ATOM 5516 C C . ILE A 1 695 ? 10.724 -19.442 0.296 1.00 86.38 695 ILE A C 1
ATOM 5518 O O . ILE A 1 695 ? 9.977 -19.015 -0.576 1.00 86.38 695 ILE A O 1
ATOM 5522 N N . PRO A 1 696 ? 11.966 -18.953 0.449 1.00 86.88 696 PRO A N 1
ATOM 5523 C CA . PRO A 1 696 ? 12.422 -17.833 -0.351 1.00 86.88 696 PRO A CA 1
ATOM 5524 C C . PRO A 1 696 ? 12.465 -18.215 -1.831 1.00 86.88 696 PRO A C 1
ATOM 5526 O O . PRO A 1 696 ? 13.031 -19.247 -2.214 1.00 86.88 696 PRO A O 1
ATOM 5529 N N . CYS A 1 697 ? 11.951 -17.314 -2.661 1.00 84.44 697 CYS A N 1
ATOM 5530 C CA . CYS A 1 697 ? 12.041 -17.351 -4.110 1.00 84.44 697 CYS A CA 1
ATOM 5531 C C . CYS A 1 697 ? 11.352 -18.568 -4.722 1.00 84.44 697 CYS A C 1
ATOM 5533 O O . CYS A 1 697 ? 11.871 -19.167 -5.673 1.00 84.44 697 CYS A O 1
ATOM 5535 N N . GLU A 1 698 ? 10.198 -18.951 -4.173 1.00 82.00 698 GLU A N 1
ATOM 5536 C CA . GLU A 1 698 ? 9.464 -20.128 -4.626 1.00 82.00 698 GLU A CA 1
ATOM 5537 C C . GLU A 1 698 ? 9.132 -20.036 -6.124 1.00 82.00 698 GLU A C 1
ATOM 5539 O O . GLU A 1 698 ? 9.236 -21.021 -6.863 1.00 82.00 698 GLU A O 1
ATOM 5544 N N . ASN A 1 699 ? 8.768 -18.840 -6.591 1.00 79.75 699 ASN A N 1
ATOM 5545 C CA . ASN A 1 699 ? 8.470 -18.547 -7.988 1.00 79.75 699 ASN A CA 1
ATOM 5546 C C . ASN A 1 699 ? 8.689 -17.055 -8.320 1.00 79.75 699 ASN A C 1
ATOM 5548 O O . ASN A 1 699 ? 9.047 -16.257 -7.461 1.00 79.75 699 ASN A O 1
ATOM 5552 N N . GLU A 1 700 ? 8.504 -16.671 -9.588 1.00 68.06 700 GLU A N 1
ATOM 5553 C CA . GLU A 1 700 ? 8.784 -15.307 -10.075 1.00 68.06 700 GLU A CA 1
ATOM 5554 C C . GLU A 1 700 ? 7.832 -14.216 -9.542 1.00 68.06 700 GLU A C 1
ATOM 5556 O O . GLU A 1 700 ? 8.102 -13.036 -9.765 1.00 68.06 700 GLU A O 1
ATOM 5561 N N . GLU A 1 701 ? 6.737 -14.583 -8.871 1.00 74.38 701 GLU A N 1
ATOM 5562 C CA . GLU A 1 701 ? 5.799 -13.654 -8.216 1.00 74.38 701 GLU A CA 1
ATOM 5563 C C . GLU A 1 701 ? 6.110 -13.472 -6.720 1.00 74.38 701 GLU A C 1
ATOM 5565 O O . GLU A 1 701 ? 5.517 -12.619 -6.067 1.00 74.38 701 GLU A O 1
ATOM 5570 N N . ASP A 1 702 ? 7.050 -14.256 -6.187 1.00 80.00 702 ASP A N 1
ATOM 5571 C CA . ASP A 1 702 ? 7.320 -14.383 -4.753 1.00 80.00 702 ASP A CA 1
ATOM 5572 C C . ASP A 1 702 ? 8.487 -13.515 -4.255 1.00 80.00 702 ASP A C 1
ATOM 5574 O O . ASP A 1 702 ? 8.794 -13.473 -3.069 1.00 80.00 702 ASP A O 1
ATOM 5578 N N . TYR A 1 703 ? 9.159 -12.799 -5.156 1.00 86.81 703 TYR A N 1
ATOM 5579 C CA . TYR A 1 703 ? 10.276 -11.926 -4.810 1.00 86.81 703 TYR A CA 1
ATOM 5580 C C . TYR A 1 703 ? 10.251 -10.618 -5.604 1.00 86.81 703 TYR A C 1
ATOM 5582 O O . TYR A 1 703 ? 9.706 -10.529 -6.706 1.00 86.81 703 TYR A O 1
ATOM 5590 N N . LEU A 1 704 ? 10.889 -9.590 -5.048 1.00 90.19 704 LEU A N 1
ATOM 5591 C CA . LEU A 1 704 ? 11.079 -8.300 -5.705 1.00 90.19 704 LEU A CA 1
ATOM 5592 C C . LEU A 1 704 ? 12.276 -8.337 -6.655 1.00 90.19 704 LEU A C 1
ATOM 5594 O O . LEU A 1 704 ? 13.322 -8.899 -6.329 1.00 90.19 704 LEU A O 1
ATOM 5598 N N . ASP A 1 705 ? 12.176 -7.692 -7.817 1.00 85.62 705 ASP A N 1
ATOM 5599 C CA . ASP A 1 705 ? 13.247 -7.731 -8.821 1.00 85.62 705 ASP A CA 1
ATOM 5600 C C . ASP A 1 705 ? 14.518 -6.992 -8.358 1.00 85.62 705 ASP A C 1
ATOM 5602 O O . ASP A 1 705 ? 15.636 -7.375 -8.729 1.00 85.62 705 ASP A O 1
ATOM 5606 N N . ILE A 1 706 ? 14.345 -5.935 -7.557 1.00 91.06 706 ILE A N 1
ATOM 5607 C CA . ILE A 1 706 ? 15.406 -5.091 -6.993 1.00 91.06 706 ILE A CA 1
ATOM 5608 C C . ILE A 1 706 ? 15.064 -4.766 -5.536 1.00 91.06 706 ILE A C 1
ATOM 5610 O O . ILE A 1 706 ? 13.914 -4.460 -5.226 1.00 91.06 706 ILE A O 1
ATOM 5614 N N . ILE A 1 707 ? 16.074 -4.729 -4.666 1.00 95.44 707 ILE A N 1
ATOM 5615 C CA . ILE A 1 707 ? 15.972 -4.072 -3.358 1.00 95.44 707 ILE A CA 1
ATOM 5616 C C . ILE A 1 707 ? 17.004 -2.958 -3.245 1.00 95.44 707 ILE A C 1
ATOM 5618 O O . ILE A 1 707 ? 18.180 -3.146 -3.555 1.00 95.44 707 ILE A O 1
ATOM 5622 N N . SER A 1 708 ? 16.550 -1.787 -2.815 1.00 95.81 708 SER A N 1
ATOM 5623 C CA . SER A 1 708 ? 17.352 -0.585 -2.625 1.00 95.81 708 SER A CA 1
ATOM 5624 C C . SER A 1 708 ? 17.463 -0.280 -1.139 1.00 95.81 708 SER A C 1
ATOM 5626 O O . SER A 1 708 ? 16.454 -0.087 -0.462 1.00 95.81 708 SER A O 1
ATOM 5628 N N . LEU A 1 709 ? 18.701 -0.213 -0.654 1.00 95.50 709 LEU A N 1
ATOM 5629 C CA . LEU A 1 709 ? 19.047 0.055 0.735 1.00 95.50 709 LEU A CA 1
ATOM 5630 C C . LEU A 1 709 ? 19.930 1.303 0.787 1.00 95.50 709 LEU A C 1
ATOM 5632 O O . LEU A 1 709 ? 21.149 1.220 0.597 1.00 95.50 709 LEU A O 1
ATOM 5636 N N . SER A 1 710 ? 19.333 2.465 1.059 1.00 92.00 710 SER A N 1
ATOM 5637 C CA . SER A 1 710 ? 20.084 3.712 1.266 1.00 92.00 710 SER A CA 1
ATOM 5638 C C . SER A 1 710 ? 20.422 3.917 2.745 1.00 92.00 710 SER A C 1
ATOM 5640 O O . SER A 1 710 ? 20.224 4.984 3.324 1.00 92.00 710 SER A O 1
ATOM 5642 N N . LEU A 1 711 ? 20.967 2.864 3.348 1.00 91.00 711 LEU A N 1
ATOM 5643 C CA . LEU A 1 711 ? 21.314 2.773 4.758 1.00 91.00 711 LEU A CA 1
ATOM 5644 C C . LEU A 1 711 ? 22.625 2.004 4.935 1.00 91.00 711 LEU A C 1
ATOM 5646 O O . LEU A 1 711 ? 23.095 1.316 4.026 1.00 91.00 711 LEU A O 1
ATOM 5650 N N . GLY A 1 712 ? 23.224 2.120 6.114 1.00 88.06 712 GLY A N 1
ATOM 5651 C CA . GLY A 1 712 ? 24.421 1.368 6.455 1.00 88.06 712 GLY A CA 1
ATOM 5652 C C . GLY A 1 712 ? 24.925 1.689 7.853 1.00 88.06 712 GLY A C 1
ATOM 5653 O O . GLY A 1 712 ? 24.603 2.725 8.430 1.00 88.06 712 GLY A O 1
ATOM 5654 N N . GLY A 1 713 ? 25.732 0.787 8.392 1.00 87.56 713 GLY A N 1
ATOM 5655 C CA . GLY A 1 713 ? 26.328 0.905 9.712 1.00 87.56 713 GLY A CA 1
ATOM 5656 C C . GLY A 1 713 ? 27.624 0.113 9.828 1.00 87.56 713 GLY A C 1
ATOM 5657 O O . GLY A 1 713 ? 28.176 -0.399 8.852 1.00 87.56 713 GLY A O 1
ATOM 5658 N N . VAL A 1 714 ? 28.136 0.014 11.051 1.00 86.88 714 VAL A N 1
ATOM 5659 C CA . VAL A 1 714 ? 29.358 -0.747 11.330 1.00 86.88 714 VAL A CA 1
ATOM 5660 C C . VAL A 1 714 ? 29.111 -2.233 11.065 1.00 86.88 714 VAL A C 1
ATOM 5662 O O . VAL A 1 714 ? 28.160 -2.807 11.584 1.00 86.88 714 VAL A O 1
ATOM 5665 N N . GLY A 1 715 ? 29.993 -2.874 10.301 1.00 87.81 715 GLY A N 1
ATOM 5666 C CA . GLY A 1 715 ? 29.896 -4.305 10.028 1.00 87.81 715 GLY A CA 1
ATOM 5667 C C . GLY A 1 715 ? 30.994 -4.811 9.099 1.00 87.81 715 GLY A C 1
ATOM 5668 O O . GLY A 1 715 ? 31.958 -4.100 8.809 1.00 87.81 715 GLY A O 1
ATOM 5669 N N . ASN A 1 716 ? 30.889 -6.073 8.698 1.00 90.00 716 ASN A N 1
ATOM 5670 C CA . ASN A 1 716 ? 31.846 -6.756 7.843 1.00 90.00 716 ASN A CA 1
ATOM 5671 C C . ASN A 1 716 ? 31.149 -7.801 6.941 1.00 90.00 716 ASN A C 1
ATOM 5673 O O . ASN A 1 716 ? 30.034 -8.229 7.213 1.00 90.00 716 ASN A O 1
ATOM 5677 N N . PRO A 1 717 ? 31.826 -8.306 5.900 1.00 90.69 717 PRO A N 1
ATOM 5678 C CA . PRO A 1 717 ? 31.249 -9.246 4.929 1.00 90.69 717 PRO A CA 1
ATOM 5679 C C . PRO A 1 717 ? 30.650 -10.543 5.498 1.00 90.69 717 PRO A C 1
ATOM 5681 O O . PRO A 1 717 ? 29.986 -11.274 4.768 1.00 90.69 717 PRO A O 1
ATOM 5684 N N . ASP A 1 718 ? 30.930 -10.891 6.754 1.00 89.75 718 ASP A N 1
ATOM 5685 C CA . ASP A 1 718 ? 30.476 -12.122 7.402 1.00 89.75 718 ASP A CA 1
ATOM 5686 C C . ASP A 1 718 ? 29.438 -11.887 8.513 1.00 89.75 718 ASP A C 1
ATOM 5688 O O . ASP A 1 718 ? 29.020 -12.850 9.174 1.00 89.75 718 ASP A O 1
ATOM 5692 N N . ASP A 1 719 ? 29.005 -10.640 8.718 1.00 93.06 719 ASP A N 1
ATOM 5693 C CA . ASP A 1 719 ? 27.923 -10.311 9.645 1.00 93.06 719 ASP A CA 1
ATOM 5694 C C . ASP A 1 719 ? 26.536 -10.747 9.119 1.00 93.06 719 ASP A C 1
ATOM 5696 O O . ASP A 1 719 ? 26.392 -11.062 7.931 1.00 93.06 719 ASP A O 1
ATOM 5700 N N . PRO A 1 720 ? 25.517 -10.842 9.999 1.00 95.25 720 PRO A N 1
ATOM 5701 C CA . PRO A 1 720 ? 24.188 -11.326 9.623 1.00 95.25 720 PRO A CA 1
ATOM 5702 C C . PRO A 1 720 ? 23.527 -10.534 8.490 1.00 95.25 720 PRO A C 1
ATOM 5704 O O . PRO A 1 720 ? 22.943 -11.138 7.597 1.00 95.25 720 PRO A O 1
ATOM 5707 N N . MET A 1 721 ? 23.674 -9.209 8.474 1.00 94.88 721 MET A N 1
ATOM 5708 C CA . MET A 1 721 ? 23.049 -8.345 7.473 1.00 94.88 721 MET A CA 1
ATOM 5709 C C . MET A 1 721 ? 23.719 -8.516 6.103 1.00 94.88 721 MET A C 1
ATOM 5711 O O . MET A 1 721 ? 23.042 -8.663 5.086 1.00 94.88 721 MET A O 1
ATOM 5715 N N . SER A 1 722 ? 25.053 -8.615 6.070 1.00 95.19 722 SER A N 1
ATOM 5716 C CA . SER A 1 722 ? 25.792 -8.938 4.843 1.00 95.19 722 SER A CA 1
ATOM 5717 C C . SER A 1 722 ? 25.437 -10.330 4.301 1.00 95.19 722 SER A C 1
ATOM 5719 O O . SER A 1 722 ? 25.327 -10.514 3.088 1.00 95.19 722 SER A O 1
ATOM 5721 N N . LYS A 1 723 ? 25.206 -11.310 5.183 1.00 95.69 723 LYS A N 1
ATOM 5722 C CA . LYS A 1 723 ? 24.741 -12.652 4.794 1.00 95.69 723 LYS A CA 1
ATOM 5723 C C . LYS A 1 723 ? 23.312 -12.649 4.262 1.00 95.69 723 LYS A C 1
ATOM 5725 O O . LYS A 1 723 ? 23.058 -13.334 3.277 1.00 95.69 723 LYS A O 1
ATOM 5730 N N . ALA A 1 724 ? 22.408 -11.880 4.871 1.00 96.81 724 ALA A N 1
ATOM 5731 C CA . ALA A 1 724 ? 21.041 -11.722 4.381 1.00 96.81 724 ALA A CA 1
ATOM 5732 C C . ALA A 1 724 ? 21.044 -11.186 2.942 1.00 96.81 724 ALA A C 1
ATOM 5734 O O . ALA A 1 724 ? 20.397 -11.758 2.070 1.00 96.81 724 ALA A O 1
ATOM 5735 N N . ILE A 1 725 ? 21.879 -10.184 2.654 1.00 97.00 725 ILE A N 1
ATOM 5736 C CA . ILE A 1 725 ? 22.067 -9.671 1.292 1.00 97.00 725 ILE A CA 1
ATOM 5737 C C . ILE A 1 725 ? 22.674 -10.716 0.345 1.00 97.00 725 ILE A C 1
ATOM 5739 O O . ILE A 1 725 ? 22.195 -10.876 -0.777 1.00 97.00 725 ILE A O 1
ATOM 5743 N N . ASP A 1 726 ? 23.706 -11.449 0.773 1.00 94.44 726 ASP A N 1
ATOM 5744 C CA . ASP A 1 726 ? 24.317 -12.510 -0.043 1.00 94.44 726 ASP A CA 1
ATOM 5745 C C . ASP A 1 726 ? 23.330 -13.650 -0.369 1.00 94.44 726 ASP A C 1
ATOM 5747 O O . ASP A 1 726 ? 23.463 -14.291 -1.419 1.00 94.44 726 ASP A O 1
ATOM 5751 N N . ASN A 1 727 ? 22.355 -13.900 0.507 1.00 93.56 727 ASN A N 1
ATOM 5752 C CA . ASN A 1 727 ? 21.275 -14.859 0.288 1.00 93.56 727 ASN A CA 1
ATOM 5753 C C . ASN A 1 727 ? 20.201 -14.280 -0.642 1.00 93.56 727 ASN A C 1
ATOM 5755 O O . ASN A 1 727 ? 19.862 -14.914 -1.638 1.00 93.56 727 ASN A O 1
ATOM 5759 N N . ALA A 1 728 ? 19.723 -13.061 -0.377 1.00 93.06 728 ALA A N 1
ATOM 5760 C CA . ALA A 1 728 ? 18.701 -12.398 -1.188 1.00 93.06 728 ALA A CA 1
ATOM 5761 C C . ALA A 1 728 ? 19.151 -12.183 -2.641 1.00 93.06 728 ALA A C 1
ATOM 5763 O O . ALA A 1 728 ? 18.361 -12.335 -3.574 1.00 93.06 728 ALA A O 1
ATOM 5764 N N . ALA A 1 729 ? 20.449 -11.947 -2.855 1.00 91.12 729 ALA A N 1
ATOM 5765 C CA . ALA A 1 729 ? 21.059 -11.856 -4.179 1.00 91.12 729 ALA A CA 1
ATOM 5766 C C . ALA A 1 729 ? 20.881 -13.116 -5.048 1.00 91.12 729 ALA A C 1
ATOM 5768 O O . ALA A 1 729 ? 21.202 -13.089 -6.242 1.00 91.12 729 ALA A O 1
ATOM 5769 N N . GLU A 1 730 ? 20.410 -14.239 -4.489 1.00 87.69 730 GLU A N 1
ATOM 5770 C CA . GLU A 1 730 ? 20.034 -15.400 -5.293 1.00 87.69 730 GLU A CA 1
ATOM 5771 C C . GLU A 1 730 ? 18.822 -15.157 -6.198 1.00 87.69 730 GLU A C 1
ATOM 5773 O O . GLU A 1 730 ? 18.718 -15.782 -7.257 1.00 87.69 730 GLU A O 1
ATOM 5778 N N . CYS A 1 731 ? 17.982 -14.188 -5.840 1.00 82.19 731 CYS A N 1
ATOM 5779 C CA . CYS A 1 731 ? 16.663 -13.991 -6.435 1.00 82.19 731 CYS A CA 1
ATOM 5780 C C . CYS A 1 731 ? 16.443 -12.542 -6.864 1.00 82.19 731 CYS A C 1
ATOM 5782 O O . CYS A 1 731 ? 16.030 -12.293 -7.996 1.00 82.19 731 CYS A O 1
ATOM 5784 N N . THR A 1 732 ? 16.820 -11.598 -5.999 1.00 89.25 732 THR A N 1
ATOM 5785 C CA . THR A 1 732 ? 16.745 -10.156 -6.251 1.00 89.25 732 THR A CA 1
ATOM 5786 C C . THR A 1 732 ? 18.118 -9.558 -6.575 1.00 89.25 732 THR A C 1
ATOM 5788 O O . THR A 1 732 ? 19.154 -10.220 -6.453 1.00 89.25 732 THR A O 1
ATOM 5791 N N . VAL A 1 733 ? 18.148 -8.291 -6.993 1.00 90.62 733 VAL A N 1
ATOM 5792 C CA . VAL A 1 733 ? 19.375 -7.492 -7.114 1.00 90.62 733 VAL A CA 1
ATOM 5793 C C . VAL A 1 733 ? 19.473 -6.509 -5.943 1.00 90.62 733 VAL A C 1
ATOM 5795 O O . VAL A 1 733 ? 18.768 -5.499 -5.942 1.00 90.62 733 VAL A O 1
ATOM 5798 N N . PRO A 1 734 ? 20.353 -6.766 -4.957 1.00 91.00 734 PRO A N 1
ATOM 5799 C CA . PRO A 1 734 ? 20.562 -5.857 -3.840 1.00 91.00 734 PRO A CA 1
ATOM 5800 C C . PRO A 1 734 ? 21.489 -4.700 -4.207 1.00 91.00 734 PRO A C 1
ATOM 5802 O O . PRO A 1 734 ? 22.676 -4.890 -4.502 1.00 91.00 734 PRO A O 1
ATOM 5805 N N . VAL A 1 735 ? 20.940 -3.492 -4.130 1.00 92.19 735 VAL A N 1
ATOM 5806 C CA . VAL A 1 735 ? 21.627 -2.219 -4.346 1.00 92.19 735 VAL A CA 1
ATOM 5807 C C . VAL A 1 735 ? 21.767 -1.521 -2.999 1.00 92.19 735 VAL A C 1
ATOM 5809 O O . VAL A 1 735 ? 20.773 -1.203 -2.351 1.00 92.19 735 VAL A O 1
ATOM 5812 N N . VAL A 1 736 ? 23.005 -1.306 -2.557 1.00 93.44 736 VAL A N 1
ATOM 5813 C CA . VAL A 1 736 ? 23.295 -0.860 -1.187 1.00 93.44 736 VAL A CA 1
ATOM 5814 C C . VAL A 1 736 ? 24.214 0.353 -1.203 1.00 93.44 736 VAL A C 1
ATOM 5816 O O . VAL A 1 736 ? 25.232 0.356 -1.897 1.00 93.44 736 VAL A O 1
ATOM 5819 N N . ALA A 1 737 ? 23.903 1.379 -0.416 1.00 91.25 737 ALA A N 1
ATOM 5820 C CA . ALA A 1 737 ? 24.790 2.525 -0.249 1.00 91.25 737 ALA A CA 1
ATOM 5821 C C . ALA A 1 737 ? 26.151 2.108 0.343 1.00 91.25 737 ALA A C 1
ATOM 5823 O O . ALA A 1 737 ? 26.242 1.260 1.230 1.00 91.25 737 ALA A O 1
ATOM 5824 N N . ALA A 1 738 ? 27.237 2.720 -0.133 1.00 89.25 738 ALA A N 1
ATOM 5825 C CA . ALA A 1 738 ? 28.578 2.486 0.402 1.00 89.25 738 ALA A CA 1
ATOM 5826 C C . ALA A 1 738 ? 28.738 3.020 1.835 1.00 89.25 738 ALA A C 1
ATOM 5828 O O . ALA A 1 738 ? 29.559 2.500 2.592 1.00 89.25 738 ALA A O 1
ATOM 5829 N N . GLY A 1 739 ? 27.971 4.056 2.189 1.00 87.25 739 GLY A N 1
ATOM 5830 C CA . GLY A 1 739 ? 28.077 4.802 3.442 1.00 87.25 739 GLY A CA 1
ATOM 5831 C C . GLY A 1 739 ? 28.638 6.216 3.253 1.00 87.25 739 GLY A C 1
ATOM 5832 O O . GLY A 1 739 ? 29.047 6.601 2.153 1.00 87.25 739 GLY A O 1
ATOM 5833 N N . ASN A 1 740 ? 28.654 6.982 4.347 1.00 88.81 740 ASN A N 1
ATOM 5834 C CA . ASN A 1 740 ? 29.002 8.409 4.372 1.00 88.81 740 ASN A CA 1
ATOM 5835 C C . ASN A 1 740 ? 30.315 8.708 5.125 1.00 88.81 740 ASN A C 1
ATOM 5837 O O . ASN A 1 740 ? 30.546 9.829 5.569 1.00 88.81 740 ASN A O 1
ATOM 5841 N N . GLU A 1 741 ? 31.186 7.709 5.260 1.00 91.31 741 GLU A N 1
ATOM 5842 C CA . GLU A 1 741 ? 32.410 7.770 6.071 1.00 91.31 741 GLU A CA 1
ATOM 5843 C C . GLU A 1 741 ? 33.671 8.051 5.226 1.00 91.31 741 GLU A C 1
ATOM 5845 O O . GLU A 1 741 ? 34.803 7.894 5.685 1.00 91.31 741 GLU A O 1
ATOM 5850 N N . GLY A 1 742 ? 33.509 8.468 3.968 1.00 88.38 742 GLY A N 1
ATOM 5851 C CA . GLY A 1 742 ? 34.599 8.686 3.010 1.00 88.38 742 GLY A CA 1
ATOM 5852 C C . GLY A 1 742 ? 35.635 9.729 3.428 1.00 88.38 742 GLY A C 1
ATOM 5853 O O . GLY A 1 742 ? 36.806 9.615 3.058 1.00 88.38 742 GLY A O 1
ATOM 5854 N N . GLU A 1 743 ? 35.243 10.712 4.243 1.00 90.25 743 GLU A N 1
ATOM 5855 C CA . GLU A 1 743 ? 36.152 11.754 4.742 1.00 90.25 743 GLU A CA 1
ATOM 5856 C C . GLU A 1 743 ? 37.240 11.191 5.670 1.00 90.25 743 GLU A C 1
ATOM 5858 O O . GLU A 1 743 ? 38.303 11.797 5.824 1.00 90.25 743 GLU A O 1
ATOM 5863 N N . TYR A 1 744 ? 37.018 10.001 6.236 1.00 88.50 744 TYR A N 1
ATOM 5864 C CA . TYR A 1 744 ? 37.968 9.308 7.106 1.00 88.50 744 TYR A CA 1
ATOM 5865 C C . TYR A 1 744 ? 38.982 8.440 6.339 1.00 88.50 744 TYR A C 1
ATOM 5867 O O . TYR A 1 744 ? 39.870 7.845 6.953 1.00 88.50 744 TYR A O 1
ATOM 5875 N N . GLY A 1 745 ? 38.908 8.407 5.002 1.00 87.19 745 GLY A N 1
ATOM 5876 C CA . GLY A 1 745 ? 39.900 7.788 4.123 1.00 87.19 745 GLY A CA 1
ATOM 5877 C C . GLY A 1 745 ? 39.364 6.626 3.283 1.00 87.19 745 GLY A C 1
ATOM 5878 O O . GLY A 1 745 ? 38.194 6.573 2.911 1.00 87.19 745 GLY A O 1
ATOM 5879 N N . ILE A 1 746 ? 40.266 5.700 2.942 1.00 82.19 746 ILE A N 1
ATOM 5880 C CA . ILE A 1 746 ? 39.940 4.461 2.221 1.00 82.19 746 ILE A CA 1
ATOM 5881 C C . ILE A 1 746 ? 39.603 3.337 3.211 1.00 82.19 746 ILE A C 1
ATOM 5883 O O . ILE A 1 746 ? 40.123 3.318 4.324 1.00 82.19 746 ILE A O 1
ATOM 5887 N N . ASN A 1 747 ? 38.803 2.367 2.770 1.00 89.25 747 ASN A N 1
ATOM 5888 C CA . ASN A 1 747 ? 38.286 1.225 3.540 1.00 89.25 747 ASN A CA 1
ATOM 5889 C C . ASN A 1 747 ? 37.210 1.625 4.562 1.00 89.25 747 ASN A C 1
ATOM 5891 O O . ASN A 1 747 ? 37.241 1.210 5.717 1.00 89.25 747 ASN A O 1
ATOM 5895 N N . THR A 1 748 ? 36.262 2.447 4.119 1.00 92.00 748 THR A N 1
ATOM 5896 C CA . THR A 1 748 ? 35.226 3.082 4.954 1.00 92.00 748 THR A CA 1
ATOM 5897 C C . THR A 1 748 ? 33.819 2.533 4.697 1.00 92.00 748 THR A C 1
ATOM 5899 O O . THR A 1 748 ? 32.828 3.118 5.127 1.00 92.00 748 THR A O 1
ATOM 5902 N N . ILE A 1 749 ? 33.712 1.415 3.974 1.00 92.00 749 ILE A N 1
ATOM 5903 C CA . ILE A 1 749 ? 32.432 0.782 3.629 1.00 92.00 749 ILE A CA 1
ATOM 5904 C C . ILE A 1 749 ? 31.929 -0.050 4.813 1.00 92.00 749 ILE A C 1
ATOM 5906 O O . ILE A 1 749 ? 32.657 -0.901 5.325 1.00 92.00 749 ILE A O 1
ATOM 5910 N N . GLY A 1 750 ? 30.680 0.195 5.212 1.00 90.50 750 GLY A N 1
ATOM 5911 C CA . GLY A 1 750 ? 29.974 -0.521 6.278 1.00 90.50 750 GLY A CA 1
ATOM 5912 C C . GLY A 1 750 ? 29.007 -1.595 5.766 1.00 90.50 750 GLY A C 1
ATOM 5913 O O . GLY A 1 750 ? 28.822 -1.761 4.559 1.00 90.50 750 GLY A O 1
ATOM 5914 N N . SER A 1 751 ? 28.385 -2.338 6.681 1.00 92.56 751 SER A N 1
ATOM 5915 C CA . SER A 1 751 ? 27.327 -3.311 6.362 1.00 92.56 751 SER A CA 1
ATOM 5916 C C . SER A 1 751 ? 25.985 -2.585 6.180 1.00 92.56 751 SER A C 1
ATOM 5918 O O . SER A 1 751 ? 25.764 -1.600 6.887 1.00 92.56 751 SER A O 1
ATOM 5920 N N . PRO A 1 752 ? 25.110 -2.982 5.233 1.00 94.31 752 PRO A N 1
ATOM 5921 C CA . PRO A 1 752 ? 25.204 -4.160 4.362 1.00 94.31 752 PRO A CA 1
ATOM 5922 C C . PRO A 1 752 ? 26.109 -3.995 3.131 1.00 94.31 752 PRO A C 1
ATOM 5924 O O . PRO A 1 752 ? 26.324 -4.958 2.393 1.00 94.31 752 PRO A O 1
ATOM 5927 N N . GLY A 1 753 ? 26.665 -2.804 2.886 1.00 91.50 753 GLY A N 1
ATOM 5928 C CA . GLY A 1 753 ? 27.487 -2.509 1.705 1.00 91.50 753 GLY A CA 1
ATOM 5929 C C . GLY A 1 753 ? 28.705 -3.431 1.545 1.00 91.50 753 GLY A C 1
ATOM 5930 O O . GLY A 1 753 ? 29.193 -3.634 0.428 1.00 91.50 753 GLY A O 1
ATOM 5931 N N . THR A 1 754 ? 29.167 -4.055 2.630 1.00 92.56 754 THR A N 1
ATOM 5932 C CA . THR A 1 754 ? 30.259 -5.032 2.618 1.00 92.56 754 THR A CA 1
ATOM 5933 C C . THR A 1 754 ? 29.917 -6.414 2.057 1.00 92.56 754 THR A C 1
ATOM 5935 O O . THR A 1 754 ? 30.846 -7.173 1.766 1.00 92.56 754 THR A O 1
ATOM 5938 N N . ALA A 1 755 ? 28.637 -6.747 1.867 1.00 93.38 755 ALA A N 1
ATOM 5939 C CA . ALA A 1 755 ? 28.194 -8.053 1.368 1.00 93.38 755 ALA A CA 1
ATOM 5940 C C . ALA A 1 755 ? 28.828 -8.404 0.015 1.00 93.38 755 ALA A C 1
ATOM 5942 O O . ALA A 1 755 ? 29.076 -7.533 -0.816 1.00 93.38 755 ALA A O 1
ATOM 5943 N N . ARG A 1 756 ? 29.098 -9.678 -0.258 1.00 89.50 756 ARG A N 1
ATOM 5944 C CA . ARG A 1 756 ? 29.864 -10.100 -1.447 1.00 89.50 756 ARG A CA 1
ATOM 5945 C C . ARG A 1 756 ? 29.102 -9.892 -2.745 1.00 89.50 756 ARG A C 1
ATOM 5947 O O . ARG A 1 756 ? 29.720 -9.567 -3.757 1.00 89.50 756 ARG A O 1
ATOM 5954 N N . LYS A 1 757 ? 27.788 -10.091 -2.709 1.00 90.00 757 LYS A N 1
ATOM 5955 C CA . LYS A 1 757 ? 26.899 -10.025 -3.872 1.00 90.00 757 LYS A CA 1
ATOM 5956 C C . LYS A 1 757 ? 26.105 -8.721 -3.952 1.00 90.00 757 LYS A C 1
ATOM 5958 O O . LYS A 1 757 ? 25.369 -8.535 -4.914 1.00 90.00 757 LYS A O 1
ATOM 5963 N N . ALA A 1 758 ? 26.282 -7.811 -2.988 1.00 90.00 758 ALA A N 1
ATOM 5964 C CA . ALA A 1 758 ? 25.733 -6.462 -3.073 1.00 90.00 758 ALA A CA 1
ATOM 5965 C C . ALA A 1 758 ? 26.400 -5.659 -4.186 1.00 90.00 758 ALA A C 1
ATOM 5967 O O . ALA A 1 758 ? 27.637 -5.568 -4.248 1.00 90.00 758 ALA A O 1
ATOM 5968 N N . ILE A 1 759 ? 25.570 -4.978 -4.968 1.00 87.69 759 ILE A N 1
ATOM 5969 C CA . ILE A 1 759 ? 26.009 -3.850 -5.773 1.00 87.69 759 ILE A CA 1
ATOM 5970 C C . ILE A 1 759 ? 26.103 -2.638 -4.845 1.00 87.69 759 ILE A C 1
ATOM 5972 O O . ILE A 1 759 ? 25.097 -2.059 -4.443 1.00 87.69 759 ILE A O 1
ATOM 5976 N N . THR A 1 760 ? 27.327 -2.286 -4.465 1.00 89.94 760 THR A N 1
ATOM 5977 C CA . THR A 1 760 ? 27.584 -1.185 -3.529 1.00 89.94 760 THR A CA 1
A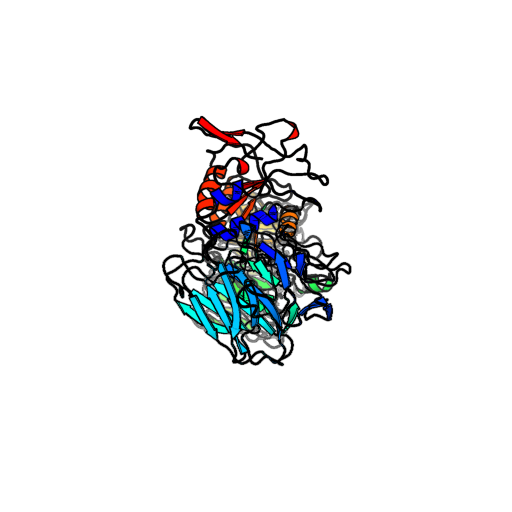TOM 5978 C C . THR A 1 760 ? 27.774 0.121 -4.283 1.00 89.94 760 THR A C 1
ATOM 5980 O O . THR A 1 760 ? 28.531 0.148 -5.253 1.00 89.94 760 THR A O 1
ATOM 5983 N N . ILE A 1 761 ? 27.125 1.193 -3.828 1.00 86.06 761 ILE A N 1
ATOM 5984 C CA . ILE A 1 761 ? 27.030 2.470 -4.546 1.00 86.06 761 ILE A CA 1
ATOM 5985 C C . ILE A 1 761 ? 27.735 3.590 -3.787 1.00 86.06 761 ILE A C 1
ATOM 5987 O O . ILE A 1 761 ? 27.372 3.900 -2.654 1.00 86.06 761 ILE A O 1
ATOM 5991 N N . GLY A 1 762 ? 28.722 4.215 -4.428 1.00 83.69 762 GLY A N 1
ATOM 5992 C CA . GLY A 1 762 ? 29.334 5.456 -3.953 1.00 83.69 762 GLY A CA 1
ATOM 5993 C C . GLY A 1 762 ? 28.586 6.694 -4.457 1.00 83.69 762 GLY A C 1
ATOM 5994 O O . GLY A 1 762 ? 27.933 6.651 -5.497 1.00 83.69 762 GLY A O 1
ATOM 5995 N N . ALA A 1 763 ? 28.701 7.807 -3.737 1.00 81.88 763 ALA A N 1
ATOM 5996 C CA . ALA A 1 763 ? 28.097 9.086 -4.104 1.00 81.88 763 ALA A CA 1
ATOM 5997 C C . ALA A 1 763 ? 29.054 9.952 -4.941 1.00 81.88 763 ALA A C 1
ATOM 5999 O O . ALA A 1 763 ? 30.260 10.005 -4.675 1.00 81.88 763 ALA A O 1
ATOM 6000 N N . SER A 1 764 ? 28.512 10.694 -5.908 1.00 79.25 764 SER A N 1
ATOM 6001 C CA . SER A 1 764 ? 29.225 11.728 -6.667 1.00 79.25 764 SER A CA 1
ATOM 6002 C C . SER A 1 764 ? 28.613 13.118 -6.459 1.00 79.25 764 SER A C 1
ATOM 6004 O O . SER A 1 764 ? 27.505 13.267 -5.946 1.00 79.25 764 SER A O 1
ATOM 6006 N N . ASP A 1 765 ? 29.370 14.163 -6.786 1.00 74.62 765 ASP A N 1
ATOM 6007 C CA . ASP A 1 765 ? 28.898 15.545 -6.792 1.00 74.62 765 ASP A CA 1
ATOM 6008 C C . ASP A 1 765 ? 28.371 15.964 -8.178 1.00 74.62 765 ASP A C 1
ATOM 6010 O O . ASP A 1 765 ? 28.402 15.215 -9.154 1.00 74.62 765 ASP A O 1
ATOM 6014 N N . LYS A 1 766 ? 27.897 17.212 -8.290 1.00 65.50 766 LYS A N 1
ATOM 6015 C CA . LYS A 1 766 ? 27.353 17.765 -9.546 1.00 65.50 766 LYS A CA 1
ATOM 6016 C C . LYS A 1 766 ? 28.386 17.886 -10.676 1.00 65.50 766 LYS A C 1
ATOM 6018 O O . LYS A 1 766 ? 28.009 18.136 -11.818 1.00 65.50 766 LYS A O 1
ATOM 6023 N N . LEU A 1 767 ? 29.673 17.765 -10.374 1.00 72.00 767 LEU A N 1
ATOM 6024 C CA . LEU A 1 767 ? 30.768 17.809 -11.340 1.00 72.00 767 LEU A CA 1
ATOM 6025 C C . LEU A 1 767 ? 31.261 16.398 -11.696 1.00 72.00 767 LEU A C 1
ATOM 6027 O O . LEU A 1 767 ? 32.292 16.269 -12.354 1.00 72.00 767 LEU A O 1
ATOM 6031 N N . ASN A 1 768 ? 30.525 15.363 -11.274 1.00 69.25 768 ASN A N 1
ATOM 6032 C CA . ASN A 1 768 ? 30.853 13.956 -11.462 1.00 69.25 768 ASN A CA 1
ATOM 6033 C C . ASN A 1 768 ? 32.172 13.538 -10.779 1.00 69.25 768 ASN A C 1
ATOM 6035 O O . ASN A 1 768 ? 32.820 12.570 -11.179 1.00 69.25 768 ASN A O 1
ATOM 6039 N N . ASN A 1 769 ? 32.586 14.262 -9.732 1.00 80.25 769 ASN A N 1
ATOM 6040 C CA . ASN A 1 769 ? 33.648 13.804 -8.840 1.00 80.25 769 ASN A CA 1
ATOM 6041 C C . ASN A 1 769 ? 33.044 12.921 -7.755 1.00 80.25 769 ASN A C 1
ATOM 6043 O O . ASN A 1 769 ? 31.907 13.134 -7.344 1.00 80.25 769 ASN A O 1
ATOM 6047 N N . ILE A 1 770 ? 33.818 11.980 -7.218 1.00 80.75 770 ILE A N 1
ATOM 6048 C CA . ILE A 1 770 ? 33.366 11.215 -6.053 1.00 80.75 770 ILE A CA 1
ATOM 6049 C C . ILE A 1 770 ? 33.195 12.183 -4.872 1.00 80.75 770 ILE A C 1
ATOM 6051 O O . ILE A 1 770 ? 34.147 12.871 -4.493 1.00 80.75 770 ILE A O 1
ATOM 6055 N N . ALA A 1 771 ? 32.001 12.217 -4.279 1.00 83.06 771 ALA A N 1
ATOM 6056 C CA . ALA A 1 771 ? 31.677 13.092 -3.160 1.00 83.06 771 ALA A CA 1
ATOM 6057 C C . ALA A 1 771 ? 32.606 12.798 -1.977 1.00 83.06 771 ALA A C 1
ATOM 6059 O O . ALA A 1 771 ? 32.906 11.634 -1.721 1.00 83.06 771 ALA A O 1
ATOM 6060 N N . ALA A 1 772 ? 33.065 13.819 -1.248 1.00 85.75 772 ALA A N 1
ATOM 6061 C CA . ALA A 1 772 ? 34.055 13.643 -0.176 1.00 85.75 772 ALA A CA 1
ATOM 6062 C C . ALA A 1 772 ? 33.608 12.619 0.885 1.00 85.75 772 ALA A C 1
ATOM 6064 O O . ALA A 1 772 ? 34.386 11.749 1.266 1.00 85.75 772 ALA A O 1
ATOM 6065 N N . PHE A 1 773 ? 32.328 12.654 1.259 1.00 85.31 773 PHE A N 1
ATOM 6066 C CA . PHE A 1 773 ? 31.732 11.737 2.226 1.00 85.31 773 PHE A CA 1
ATOM 6067 C C . PHE A 1 773 ? 31.502 10.320 1.695 1.00 85.31 773 PHE A C 1
ATOM 6069 O O . PHE A 1 773 ? 31.279 9.426 2.497 1.00 85.31 773 PHE A O 1
ATOM 6076 N N . SER A 1 774 ? 31.562 10.059 0.383 1.00 89.56 774 SER A N 1
ATOM 6077 C CA . SER A 1 774 ? 31.280 8.714 -0.133 1.00 89.56 774 SER A CA 1
ATOM 6078 C C . SER A 1 774 ? 32.275 7.708 0.436 1.00 89.56 774 SER A C 1
ATOM 6080 O O . SER A 1 774 ? 33.473 7.785 0.132 1.00 89.56 774 SER A O 1
ATOM 6082 N N . SER A 1 775 ? 31.785 6.753 1.221 1.00 91.88 775 SER A N 1
ATOM 6083 C CA . SER A 1 775 ? 32.580 5.616 1.668 1.00 91.88 775 SER A CA 1
ATOM 6084 C C . SER A 1 775 ? 33.143 4.867 0.470 1.00 91.88 775 SER A C 1
ATOM 6086 O O . SER A 1 775 ? 32.501 4.788 -0.582 1.00 91.88 775 SER A O 1
ATOM 6088 N N . ARG A 1 776 ? 34.366 4.358 0.626 1.00 91.88 776 ARG A N 1
ATOM 6089 C CA . ARG A 1 776 ? 35.080 3.694 -0.462 1.00 91.88 776 ARG A CA 1
ATOM 6090 C C . ARG A 1 776 ? 36.175 2.751 -0.005 1.00 91.88 776 ARG A C 1
ATOM 6092 O O . ARG A 1 776 ? 36.672 2.876 1.115 1.00 91.88 776 ARG A O 1
ATOM 6099 N N . GLY A 1 777 ? 36.627 1.869 -0.889 1.00 89.50 777 GLY A N 1
ATOM 6100 C CA . GLY A 1 777 ? 37.887 1.138 -0.735 1.00 89.50 777 GLY A CA 1
ATOM 6101 C C . GLY A 1 777 ? 37.779 -0.384 -0.645 1.00 89.50 777 GLY A C 1
ATOM 6102 O O . GLY A 1 777 ? 36.803 -1.010 -1.059 1.00 89.50 777 GLY A O 1
ATOM 6103 N N . GLN A 1 778 ? 38.868 -0.995 -0.181 1.00 89.44 778 GLN A N 1
ATOM 6104 C CA . GLN A 1 778 ? 39.061 -2.439 -0.183 1.00 89.44 778 GLN A CA 1
ATOM 6105 C C . GLN A 1 778 ? 38.312 -3.091 0.975 1.00 89.44 778 GLN A C 1
ATOM 6107 O O . GLN A 1 778 ? 38.433 -2.694 2.133 1.00 89.44 778 GLN A O 1
ATOM 6112 N N . ILE A 1 779 ? 37.601 -4.163 0.653 1.00 88.12 779 ILE A N 1
ATOM 6113 C CA . ILE A 1 779 ? 36.900 -5.009 1.611 1.00 88.12 779 ILE A CA 1
ATOM 6114 C C . ILE A 1 779 ? 37.646 -6.332 1.704 1.00 88.12 779 ILE A C 1
ATOM 6116 O O . ILE A 1 779 ? 37.923 -6.949 0.676 1.00 88.12 779 ILE A O 1
ATOM 6120 N N . ILE A 1 780 ? 37.977 -6.766 2.921 1.00 84.12 780 ILE A N 1
ATOM 6121 C CA . ILE A 1 780 ? 38.719 -8.005 3.184 1.00 84.12 780 ILE A CA 1
ATOM 6122 C C . ILE A 1 780 ? 37.773 -9.028 3.815 1.00 84.12 780 ILE A C 1
ATOM 6124 O O . ILE A 1 780 ? 37.056 -8.720 4.764 1.00 84.12 780 ILE A O 1
ATOM 6128 N N . TRP A 1 781 ? 37.767 -10.243 3.278 1.00 81.62 781 TRP A N 1
ATOM 6129 C CA . TRP A 1 781 ? 36.970 -11.369 3.763 1.00 81.62 781 TRP A CA 1
ATOM 6130 C C . TRP A 1 781 ? 37.771 -12.209 4.762 1.00 81.62 781 TRP A C 1
ATOM 6132 O O . TRP A 1 781 ? 39.003 -12.234 4.716 1.00 81.62 781 TRP A O 1
ATOM 6142 N N . ASN A 1 782 ? 37.085 -12.962 5.627 1.00 78.25 782 ASN A N 1
ATOM 6143 C CA . ASN A 1 782 ? 37.743 -13.834 6.610 1.00 78.25 782 ASN A CA 1
ATOM 6144 C C . ASN A 1 782 ? 38.643 -14.921 5.985 1.00 78.25 782 ASN A C 1
ATOM 6146 O O . ASN A 1 782 ? 39.558 -15.411 6.643 1.00 78.25 782 ASN A O 1
ATOM 6150 N N . ASP A 1 783 ? 38.424 -15.283 4.716 1.00 79.19 783 ASP A N 1
ATOM 6151 C CA . ASP A 1 783 ? 39.278 -16.214 3.963 1.00 79.19 783 ASP A CA 1
ATOM 6152 C C . ASP A 1 783 ? 40.513 -15.542 3.322 1.00 79.19 783 ASP A C 1
ATOM 6154 O O . ASP A 1 783 ? 41.271 -16.189 2.598 1.00 79.19 783 ASP A O 1
ATOM 6158 N N . GLY A 1 784 ? 40.729 -14.249 3.589 1.00 78.75 784 GLY A N 1
ATOM 6159 C CA . GLY A 1 784 ? 41.860 -13.459 3.105 1.00 78.75 784 GLY A CA 1
ATOM 6160 C C . GLY A 1 784 ? 41.698 -12.914 1.685 1.00 78.75 784 GLY A C 1
ATOM 6161 O O . GLY A 1 784 ? 42.585 -12.203 1.207 1.00 78.75 784 GLY A O 1
ATOM 6162 N N . LYS A 1 785 ? 40.591 -13.210 0.994 1.00 81.62 785 LYS A N 1
ATOM 6163 C CA . LYS A 1 785 ? 40.277 -12.560 -0.284 1.00 81.62 785 LYS A CA 1
ATOM 6164 C C . LYS A 1 785 ? 39.850 -11.120 -0.050 1.00 81.62 785 LYS A C 1
ATOM 6166 O O . LYS A 1 785 ? 39.413 -10.744 1.033 1.00 81.62 785 LYS A O 1
ATOM 6171 N N . SER A 1 786 ? 39.969 -10.310 -1.092 1.00 83.56 786 SER A N 1
ATOM 6172 C CA . SER A 1 786 ? 39.511 -8.931 -1.041 1.00 83.56 786 SER A CA 1
ATOM 6173 C C . SER A 1 786 ? 38.879 -8.508 -2.351 1.00 83.56 786 SER A C 1
ATOM 6175 O O . SER A 1 786 ? 39.220 -9.037 -3.411 1.00 83.56 786 SER A O 1
ATOM 6177 N N . ILE A 1 787 ? 37.971 -7.548 -2.260 1.00 84.88 787 ILE A N 1
ATOM 6178 C CA . ILE A 1 787 ? 37.344 -6.903 -3.405 1.00 84.88 787 ILE A CA 1
ATOM 6179 C C . ILE A 1 787 ? 37.429 -5.394 -3.214 1.00 84.88 787 ILE A C 1
ATOM 6181 O O . ILE A 1 787 ? 37.236 -4.886 -2.108 1.00 84.88 787 ILE A O 1
ATOM 6185 N N . LEU A 1 788 ? 37.763 -4.685 -4.287 1.00 86.62 788 LEU A N 1
ATOM 6186 C CA . LEU A 1 788 ? 37.641 -3.238 -4.318 1.00 86.62 788 LEU A CA 1
ATOM 6187 C C . LEU A 1 788 ? 36.195 -2.918 -4.683 1.00 86.62 788 LEU A C 1
ATOM 6189 O O . LEU A 1 788 ? 35.716 -3.323 -5.743 1.00 86.62 788 LEU A O 1
ATOM 6193 N N . LYS A 1 789 ? 35.505 -2.250 -3.770 1.00 86.81 789 LYS A N 1
ATOM 6194 C CA . LYS A 1 789 ? 34.196 -1.643 -4.010 1.00 86.81 789 LYS A CA 1
ATOM 6195 C C . LYS A 1 789 ? 34.418 -0.144 -4.316 1.00 86.81 789 LYS A C 1
ATOM 6197 O O . LYS A 1 789 ? 35.595 0.215 -4.416 1.00 86.81 789 LYS A O 1
ATOM 6202 N N . PRO A 1 790 ? 33.377 0.678 -4.583 1.00 76.44 790 PRO A N 1
ATOM 6203 C CA . PRO A 1 790 ? 33.540 2.081 -4.991 1.00 76.44 790 PRO A CA 1
ATOM 6204 C C . PRO A 1 790 ? 34.589 2.849 -4.195 1.00 76.44 790 PRO A C 1
ATOM 6206 O O . PRO A 1 790 ? 34.852 2.423 -3.049 1.00 76.44 790 PRO A O 1
#

Radius of gyration: 38.97 Å; Cα contacts (8 Å, |Δi|>4): 2049; chains: 1; bounding box: 88×47×116 Å

Secondary structure (DSSP, 8-state):
-THHHHHHHHHHTTS-SS-----TTSHHHHHHHHTT----S---TTTTEEEEE--SSS---SSSS--EEEES--EEEE-SSSEEEEEESS-EEEEPP-GGG---SSEEEEEEEEEPP-SS-EEEEEEE---SSS---EEEEEEE-TTS-EEEEEEETTEEEEEEEEESS--TTS--EEEEEEE-SSEEEEEETTEEEEEEE---------PPEEES---TTT--B-EEEEEEEEEESSPPPHHHHHHHHTT----S---TT-EEEEEES---TTSGGGT--SSHHHHHTTS-----EEEEEETTEEEEEE-TTSS-EEEEEETTTTEEEE---SSS-EEEEEEETTEEEEEE-GGG-EEEEEETTTTEEEEEE-S-BPPPEEETTEEEEEE-TTTSSSPEEEEEETTTTEEEE---SSS-EEEEEEETTEEEEEE-TTSTT-SEEEEEEEETTT--EEE--SSS-EESSTTSEEEETTEEEEEETTTTEEEEEETTT--EEE---SS-EEEEEEETTEEEEEEESSSEEEEEEETTTTEEEEEE--SS--EEEEEETTEEEEEE-TT-TTS---EEEEEETTTTEEEE-SS--TTS-SSSSS-SSEEEEEETTTTBS----SSSHHHHHHHHHH-----TTS--------TT----SSTTPEEEEEE-S-TTS---HHHHHHHHHHTT-TT-SS-TT-STTSS-SEEEE---BS--TTSHHHHHHHHHTTTSEEEEE--S-GGG-SS---BTTT-SS-EEE--B-TTSSBPTT---EEEE-TTS-EEEE-

pLDDT: mean 81.17, std 17.99, range [27.19, 98.5]

Nearest PDB structures (foldseek):
  7z8b-assembly1_F  TM=6.209E-01  e=4.574E-08  Homo sapiens
  6zvm-assembly1_AAA  TM=4.240E-01  e=3.087E-11  Clostridium botulinum
  1s0g-assembly1_A  TM=4.134E-01  e=4.172E-10  Clostridium botulinum
  6a1y-assembly1_A-2  TM=5.603E-01  e=6.376E-03  Homo sapiens
  6a1s-assembly1_A  TM=5.545E-01  e=7.821E-03  Homo sapiens

Foldseek 3Di:
DLVLVLVVLVVLVVDDLADDDDDDPPPPVVCVPRVPPDDDDQDAPLAQWLFKQQPQVAQQTPNDRQGWDKDDDWDWDQDPPGIWTFDALQIKTKGAQDQSPLQFAKKKKKKKWAAADDQAKAWQKFFWAQDQDDDIQGLWTWTAGSQQWTWIAHADPVGRGQDIKTWDHRRHNVGIWMWMWIDARFKIWIDILLHTTIMDTGDHTHGRPRGMMMGQADHPHPSRGTGGIMGTIIMGSHGDDSVRSNCVSVVPNSDAQLQAPFEEELAFLWAQLLPVLNPHDQDPVRVVVLQQQWDWAQWEDAAQKIWTWTCSPPATFIWMAGNVVRDIDTLDDDPFHWHNWEDDDQKIWTATDDPQGAIWIAGNVVSDIDTLTRFHWATWYDDDQKIKIWGDPPPNPATWIWIAGNVVRDIDTLDDDRWHWGLWADDDQKIKTFTCPPPGPDQQGWIKIARNVVRDIDTLDPDSFAGRHNQAWYDDDQWIWGQGPVQQFIKIARNVVRDIDTQDDARHWGRWDDDDQKIWTWGDDQATFIKIAGNVVRDIDTPGTDRWHWANWDDYDQWTKTWTDPPDPPDSRIWIKIARNVVRAIDTDDGPPVVPPSQSPPHPAAPFEAELPRRGRRSRRLACPSNVVCQQAARQWAAPVNPDRHPSVDPPTDGHSNNNHHYYIYRQAHNVRDGDLVSLLVSLQCQQQVVPPNDGCPDLVGHGQEYEAADFDADAQPDPQLVSQLVSLVRHAYEYEQFQQQLVDAPFGGPPLRRPRHQYDFDADSVRHGDSRTYFHWGADPVGDIDGHD

Mean predicted al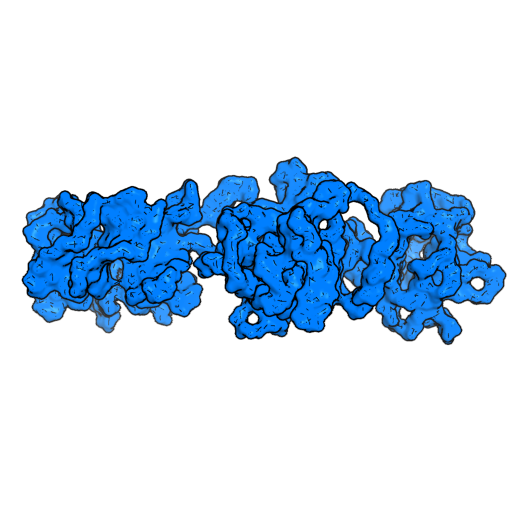igned error: 19.59 Å

Solvent-accessible surface area (backbone atoms only — not comparable to full-atom values): 41192 Å² total; per-residue (Å²): 96,62,74,44,50,53,54,53,57,47,59,54,77,69,65,67,70,55,94,79,89,87,75,84,79,69,60,67,71,54,55,75,76,53,72,87,44,84,58,92,82,88,72,45,69,63,68,50,45,53,39,31,37,46,30,74,88,50,53,50,25,80,71,39,88,65,42,41,43,83,42,78,79,59,44,75,41,84,34,96,66,74,25,9,39,33,28,81,28,78,15,32,34,42,23,71,58,40,70,86,74,35,46,51,63,22,22,26,40,39,33,35,36,31,35,46,84,57,87,52,46,25,19,51,32,21,28,30,41,81,36,85,64,89,85,66,66,28,31,35,39,36,31,30,42,50,77,28,26,42,32,42,32,28,22,33,101,89,39,84,69,34,37,73,50,74,27,68,61,61,47,45,71,62,52,76,42,41,39,34,37,33,29,65,70,47,35,41,38,35,30,48,68,40,39,82,44,39,73,50,80,31,92,59,53,30,35,61,77,58,37,32,40,25,39,21,19,49,39,75,61,76,56,36,18,20,38,32,36,42,23,51,39,35,35,28,62,34,49,72,51,71,63,56,44,31,37,60,58,71,68,53,78,60,73,66,70,38,30,70,92,38,38,35,32,41,45,28,23,5,29,44,39,54,38,49,45,43,70,23,63,90,46,69,72,60,47,58,70,56,59,61,63,35,47,68,38,58,70,34,61,35,71,54,37,37,33,25,16,31,44,66,84,79,50,29,31,37,35,35,37,35,63,86,73,74,42,81,42,77,76,53,89,68,102,60,50,38,39,45,40,28,51,32,87,57,38,39,32,30,22,32,54,84,94,72,17,12,35,38,40,33,33,69,86,77,71,44,78,43,79,77,42,77,45,70,56,44,54,40,32,50,41,85,55,36,38,30,26,15,30,24,85,88,70,74,77,40,23,36,34,35,37,35,32,67,88,76,73,47,75,43,76,74,55,87,71,93,38,44,27,35,46,35,46,59,39,92,56,38,38,35,29,29,32,22,78,87,41,76,93,52,70,40,20,35,36,35,36,38,31,70,80,80,66,50,71,48,74,74,54,94,60,62,31,32,47,53,54,67,61,24,51,53,61,40,92,57,36,39,37,31,37,28,71,85,74,36,40,37,35,38,32,34,68,84,80,66,49,73,44,78,69,60,87,77,85,34,54,45,42,61,32,73,43,83,57,37,37,31,25,20,36,58,67,101,40,24,27,38,35,34,32,35,68,88,80,72,45,78,46,78,78,44,86,45,92,36,60,43,38,64,40,44,59,22,93,50,42,34,32,32,33,32,42,76,84,50,101,82,72,85,41,35,23,34,34,39,32,35,69,82,82,71,47,68,43,79,71,41,58,83,57,50,83,53,81,72,52,55,40,48,30,97,31,32,66,44,52,32,12,54,74,70,75,43,74,65,15,56,30,69,55,53,55,24,30,50,51,48,34,51,50,25,9,25,20,39,45,91,78,73,79,50,77,62,66,77,84,53,98,75,55,61,59,16,70,16,40,49,25,33,32,28,23,25,11,25,21,42,62,85,71,48,63,51,71,66,34,48,40,50,49,52,52,43,41,26,22,64,80,68,81,83,54,70,50,79,47,90,86,21,38,32,47,26,36,39,29,86,52,61,42,92,58,43,45,85,37,72,53,7,43,47,44,45,54,41,40,77,73,25,46,42,37,23,27,14,41,72,43,14,75,81,41,75,54,32,48,18,20,44,24,39,11,85,58,37,47,45,42,55,46,59,37,83,83,62,43,74,30,65,39,26,6,19,33,63,46,72,44,98,88,71,49,70,50,78,55,74

Sequence (790 aa):
MKRGISVLLFLILFIVLTLNFISAGFFDSLKEFFSPFITGKAVDEKIGLVSHWPFENNYNDNIGNNHGSVNGNPVFSEGEVGKSLKFDGNDYIKIAPNKNLDLQKAFTISVWINAESSSSFQTILAKEQDSSEGWSNRNFWFALWDNGKLTLKFSSLSNNNDCEIIGGSDLRNKGWKHVVGVYDGSNCKIYVDGGLVGSDAVSGKPEGIGHPLLIGLESNYRKRGFKGAIDEVKIWDRALSDEEIRDEFEGKIMEGITGKGVTIGIIDTGVDYTHPDLGGCTNTEECENIVKPYHPNFPRINGDKIVWHDNRDGDYEIYMYDIAKNEEIKLTNDNYDQYHPDIYSNYVVWTELHTNKGIYLYDITTRNVQRISNYWSSPARIYQNKIVWSDARRTGENYDVYVYDISTGVETRLTESNNDEWAPEIYGSNIIWADDRNNPGATNLDIYMKDLTSGAEKRLTSEPSAGNNHRSYWISGNYFIWLNFLDYQIYMKNIQTSETTKVSSGSLVIDPSIYQNKILWSQIGDNFDIWSYDISTGTNNILVDRSSHLTYPMLSGNNLIWIDDRTVQSSGNEQLFLYDLSSQKEKQITGLDITDNSGLFPNSKVKGGYDFVNDDNDPMDGAGHGTHVAGIAAGKGRDKNNNGIYCEYNEGEICGVAPDAMIYAYKVLDSYRSGSSDDIIAAIERSIDLNENGIPCENEEDYLDIISLSLGGVGNPDDPMSKAIDNAAECTVPVVAAGNEGEYGINTIGSPGTARKAITIGASDKLNNIAAFSSRGQIIWNDGKSILKP